Protein AF-A0A4P5YUT5-F1 (afdb_monomer)

Nearest PDB structures (foldseek):
  6zqc-assembly1_JC  TM=6.173E-01  e=6.765E-05  Saccharomyces cerevisiae S288C
  8qcb-assembly1_C  TM=5.556E-01  e=2.956E-05  Saccharomyces cerevisiae
  6pww-assembly1_A  TM=4.680E-01  e=9.718E-05  Homo sapiens
  6km7-assembly2_B  TM=4.742E-01  e=1.470E-04  Homo sapiens
  8qca-assembly1_C  TM=5.149E-01  e=3.034E-04  Saccharomyces cerevisiae

Structure (mmCIF, N/CA/C/O backbone):
data_AF-A0A4P5YUT5-F1
#
_entry.id   AF-A0A4P5YUT5-F1
#
loop_
_atom_site.group_PDB
_atom_site.id
_atom_site.type_symbol
_atom_site.label_atom_id
_atom_site.label_alt_id
_atom_site.label_comp_id
_atom_site.label_asym_id
_atom_site.label_entity_id
_atom_site.label_seq_id
_atom_site.pdbx_PDB_ins_code
_atom_site.Cartn_x
_atom_site.Cartn_y
_atom_site.Cartn_z
_atom_site.occupancy
_atom_site.B_iso_or_equiv
_atom_site.auth_seq_id
_atom_site.auth_comp_id
_atom_site.auth_asym_id
_atom_site.auth_atom_id
_atom_site.pdbx_PDB_model_num
ATOM 1 N N . MET A 1 1 ? -16.689 5.994 30.045 1.00 54.28 1 MET A N 1
ATOM 2 C CA . MET A 1 1 ? -17.875 6.829 29.796 1.00 54.28 1 MET A CA 1
ATOM 3 C C . MET A 1 1 ? -18.071 6.865 28.300 1.00 54.28 1 MET A C 1
ATOM 5 O O . MET A 1 1 ? -17.138 7.229 27.591 1.00 54.28 1 MET A O 1
ATOM 9 N N . GLU A 1 2 ? -19.220 6.398 27.835 1.00 61.50 2 GLU A N 1
ATOM 10 C CA . GLU A 1 2 ? -19.572 6.446 26.420 1.00 61.50 2 GLU A CA 1
ATOM 11 C C . GLU A 1 2 ? -20.205 7.810 26.146 1.00 61.50 2 GLU A C 1
ATOM 13 O O . GLU A 1 2 ? -21.137 8.202 26.843 1.00 61.50 2 GLU A O 1
ATOM 18 N N . ILE A 1 3 ? -19.652 8.565 25.198 1.00 63.84 3 ILE A N 1
ATOM 19 C CA . ILE A 1 3 ? -20.284 9.789 24.703 1.00 63.84 3 ILE A CA 1
ATOM 20 C C . ILE A 1 3 ? -21.061 9.350 23.473 1.00 63.84 3 ILE A C 1
ATOM 22 O O . ILE A 1 3 ? -20.625 9.540 22.333 1.00 63.84 3 ILE A O 1
ATOM 26 N N . THR A 1 4 ? -22.169 8.654 23.716 1.00 58.25 4 THR A N 1
ATOM 27 C CA . THR A 1 4 ? -22.998 8.114 22.645 1.00 58.25 4 THR A CA 1
ATOM 28 C C . THR A 1 4 ? -23.346 9.259 21.696 1.00 58.25 4 THR A C 1
ATOM 30 O O . THR A 1 4 ? -23.764 10.333 22.129 1.00 58.25 4 THR A O 1
ATOM 33 N N . ARG A 1 5 ? -23.135 9.042 20.393 1.00 66.38 5 ARG A N 1
ATOM 34 C CA . ARG A 1 5 ? -23.374 10.030 19.326 1.00 66.38 5 ARG A CA 1
ATOM 35 C C . ARG A 1 5 ? -22.381 11.202 19.258 1.00 66.38 5 ARG A C 1
ATOM 37 O O . ARG A 1 5 ? -22.689 12.176 18.576 1.00 66.38 5 ARG A O 1
ATOM 44 N N . LEU A 1 6 ? -21.188 11.125 19.864 1.00 72.75 6 LEU A N 1
ATOM 45 C CA . LEU A 1 6 ? -20.151 12.162 19.696 1.00 72.75 6 LEU A CA 1
ATOM 46 C C . LEU A 1 6 ? -19.893 12.495 18.217 1.00 72.75 6 LEU A C 1
ATOM 48 O O . LEU A 1 6 ? -19.821 13.666 17.858 1.00 72.75 6 LEU A O 1
ATOM 52 N N . ASP A 1 7 ? -19.815 11.485 17.353 1.00 68.38 7 ASP A N 1
ATOM 53 C CA . ASP A 1 7 ? -19.608 11.709 15.922 1.00 68.38 7 ASP A CA 1
ATOM 54 C C . ASP A 1 7 ? -20.808 12.413 15.268 1.00 68.38 7 ASP A C 1
ATOM 56 O O . ASP A 1 7 ? -20.610 13.321 14.467 1.00 68.38 7 ASP A O 1
ATOM 60 N N . ARG A 1 8 ? -22.052 12.112 15.678 1.00 68.94 8 ARG A N 1
ATOM 61 C CA . ARG A 1 8 ? -23.255 12.847 15.226 1.00 68.94 8 ARG A CA 1
ATOM 62 C C . ARG A 1 8 ? -23.219 14.303 15.688 1.00 68.94 8 ARG A C 1
ATOM 64 O O . ARG A 1 8 ? -23.512 15.192 14.898 1.00 68.94 8 ARG A O 1
ATOM 71 N N . LEU A 1 9 ? -22.811 14.552 16.934 1.00 75.25 9 LEU A N 1
ATOM 72 C CA . LEU A 1 9 ? -22.645 15.910 17.456 1.00 75.25 9 LEU A CA 1
ATOM 73 C C . LEU A 1 9 ? -21.567 16.673 16.673 1.00 75.25 9 LEU A C 1
ATOM 75 O O . LEU A 1 9 ? -21.756 17.842 16.350 1.00 75.25 9 LEU A O 1
ATOM 79 N N . ARG A 1 10 ? -20.453 16.020 16.323 1.00 74.38 10 ARG A N 1
ATOM 80 C CA . ARG A 1 10 ? -19.382 16.614 15.503 1.00 74.38 10 ARG A CA 1
ATOM 81 C C . ARG A 1 10 ? -19.825 16.934 14.076 1.00 74.38 10 ARG A C 1
ATOM 83 O O . ARG A 1 10 ? -19.252 17.826 13.458 1.00 74.38 10 ARG A O 1
ATOM 90 N N . LEU A 1 11 ? -20.830 16.229 13.552 1.00 67.94 11 LEU A N 1
ATOM 91 C CA . LEU A 1 11 ? -21.425 16.548 12.252 1.00 67.94 11 LEU A CA 1
ATOM 92 C C . LEU A 1 11 ? -22.273 17.826 12.301 1.00 67.94 11 LEU A C 1
ATOM 94 O O . LEU A 1 11 ? -22.307 18.557 11.315 1.00 67.94 11 LEU A O 1
ATOM 98 N N . THR A 1 12 ? -22.947 18.109 13.420 1.00 72.56 12 THR A N 1
ATOM 99 C CA . THR A 1 12 ? -23.849 19.270 13.546 1.00 72.56 12 THR A CA 1
ATOM 100 C C . THR A 1 12 ? -23.196 20.497 14.179 1.00 72.56 12 THR A C 1
ATOM 102 O O . THR A 1 12 ? -23.666 21.613 13.963 1.00 72.56 12 THR A O 1
ATOM 105 N N . HIS A 1 13 ? -22.105 20.326 14.929 1.00 79.44 13 HIS A N 1
ATOM 106 C CA . HIS A 1 13 ? -21.431 21.409 15.642 1.00 79.44 13 HIS A CA 1
ATOM 107 C C . HIS A 1 13 ? -19.939 21.458 15.297 1.00 79.44 13 HIS A C 1
ATOM 109 O O . HIS A 1 13 ? -19.195 20.506 15.519 1.00 79.44 13 HIS A O 1
ATOM 115 N N . SER A 1 14 ? -19.481 22.613 14.808 1.00 75.00 14 SER A N 1
ATOM 116 C CA . SER A 1 14 ? -18.072 22.859 14.467 1.00 75.00 14 SER A CA 1
ATOM 117 C C . SER A 1 14 ? -17.154 22.986 15.687 1.00 75.00 14 SER A C 1
ATOM 119 O O . SER A 1 14 ? -15.940 22.846 15.553 1.00 75.00 14 SER A O 1
ATOM 121 N N . GLN A 1 15 ? -17.731 23.265 16.858 1.00 83.44 15 GLN A N 1
ATOM 122 C CA . GLN A 1 15 ? -17.050 23.375 18.143 1.00 83.44 15 GLN A CA 1
ATOM 123 C C . GLN A 1 15 ? -17.890 22.703 19.227 1.00 83.44 15 GLN A C 1
ATOM 125 O O . GLN A 1 15 ? -19.078 23.005 19.373 1.00 83.44 15 GLN A O 1
ATOM 130 N N . LEU A 1 16 ? -17.260 21.807 19.984 1.00 85.62 16 LEU A N 1
ATOM 131 C CA . LEU A 1 16 ? -17.869 21.065 21.080 1.00 85.62 16 LEU A CA 1
ATOM 132 C C . LEU A 1 16 ? -16.900 20.999 22.255 1.00 85.62 16 LEU A C 1
ATOM 134 O O . LEU A 1 16 ? -15.771 20.538 22.114 1.00 85.62 16 LEU A O 1
ATOM 138 N N . THR A 1 17 ? -17.368 21.398 23.430 1.00 87.69 17 THR A N 1
ATOM 139 C CA . THR A 1 17 ? -16.626 21.250 24.687 1.00 87.69 17 THR A CA 1
ATOM 140 C C . THR A 1 17 ? -17.449 20.425 25.663 1.00 87.69 17 THR A C 1
ATOM 142 O O . THR A 1 17 ? -18.673 20.495 25.658 1.00 87.69 17 THR A O 1
ATOM 145 N N . ALA A 1 18 ? -16.807 19.625 26.504 1.00 86.12 18 ALA A N 1
ATOM 146 C CA . ALA A 1 18 ? -17.463 18.940 27.608 1.00 86.12 18 ALA A CA 1
ATOM 147 C C . ALA A 1 18 ? -16.894 19.416 28.936 1.00 86.12 18 ALA A C 1
ATOM 149 O O . ALA A 1 18 ? -15.685 19.438 29.129 1.00 86.12 18 ALA A O 1
ATOM 150 N N . SER A 1 19 ? -17.777 19.744 29.870 1.00 87.38 19 SER A N 1
ATOM 151 C CA . SER A 1 19 ? -17.448 19.924 31.274 1.00 87.38 19 SER A CA 1
ATOM 152 C C . SER A 1 19 ? -17.760 18.641 32.040 1.00 87.38 19 SER A C 1
ATOM 154 O O . SER A 1 19 ? -18.920 18.240 32.076 1.00 87.38 19 SER A O 1
ATOM 156 N N . LEU A 1 20 ? -16.773 18.021 32.683 1.00 86.31 20 LEU A N 1
ATOM 157 C CA . LEU A 1 20 ? -16.953 16.863 33.562 1.00 86.31 20 LEU A CA 1
ATOM 158 C C . LEU A 1 20 ? -16.842 17.315 35.016 1.00 86.31 20 LEU A C 1
ATOM 160 O O . LEU A 1 20 ? -15.805 17.824 35.419 1.00 86.31 20 LEU A O 1
ATOM 164 N N . GLN A 1 21 ? -17.883 17.113 35.805 1.00 89.44 21 GLN A N 1
ATOM 165 C CA . GLN A 1 21 ? -17.932 17.430 37.225 1.00 89.44 21 GLN A CA 1
ATOM 166 C C . GLN A 1 21 ? -17.927 16.120 38.010 1.00 89.44 21 GLN A C 1
ATOM 168 O O . GLN A 1 21 ? -18.890 15.359 37.963 1.00 89.44 21 GLN A O 1
ATOM 173 N N . LEU A 1 22 ? -16.814 15.822 38.676 1.00 88.62 22 LEU A N 1
ATOM 174 C CA . LEU A 1 22 ? -16.676 14.661 39.545 1.00 88.62 22 LEU A CA 1
ATOM 175 C C . LEU A 1 22 ? -17.195 15.034 40.927 1.00 88.62 22 LEU A C 1
ATOM 177 O O . LEU A 1 22 ? -16.602 15.886 41.586 1.00 88.62 22 LEU A O 1
ATOM 181 N N . HIS A 1 23 ? -18.254 14.363 41.360 1.00 88.69 23 HIS A N 1
ATOM 182 C CA . HIS A 1 23 ? -18.835 14.539 42.681 1.00 88.69 23 HIS A CA 1
ATOM 183 C C . HIS A 1 23 ? -18.052 13.716 43.696 1.00 88.69 23 HIS A C 1
ATOM 185 O O . HIS A 1 23 ? -18.006 12.482 43.611 1.00 88.69 23 HIS A O 1
ATOM 191 N N . GLN A 1 24 ? -17.388 14.408 44.619 1.00 86.00 24 GLN A N 1
ATOM 192 C CA . GLN A 1 24 ? -16.590 13.804 45.683 1.00 86.00 24 GLN A CA 1
ATOM 193 C C . GLN A 1 24 ? -17.037 14.360 47.040 1.00 86.00 24 GLN A C 1
ATOM 195 O O . GLN A 1 24 ? -17.408 15.533 47.122 1.00 86.00 24 GLN A O 1
ATOM 200 N N . PRO A 1 25 ? -16.910 13.583 48.131 1.00 82.25 25 PRO A N 1
ATOM 201 C CA . PRO A 1 25 ? -17.225 14.069 49.476 1.00 82.25 25 PRO A CA 1
ATOM 202 C C . PRO A 1 25 ? -16.413 15.304 49.891 1.00 82.25 25 PRO A C 1
ATOM 204 O O . PRO A 1 25 ? -16.863 16.104 50.703 1.00 82.25 25 PRO A O 1
ATOM 207 N N . THR A 1 26 ? -15.208 15.457 49.337 1.00 83.31 26 THR A N 1
ATOM 208 C CA . THR A 1 26 ? -14.279 16.561 49.619 1.00 83.31 26 THR A CA 1
ATOM 209 C C . THR A 1 26 ? -14.507 17.798 48.743 1.00 83.31 26 THR A C 1
ATOM 211 O O . THR A 1 26 ? -13.747 18.756 48.854 1.00 83.31 26 THR A O 1
ATOM 214 N N . GLY A 1 27 ? -15.522 17.783 47.873 1.00 84.62 27 GLY A N 1
ATOM 215 C CA . GLY A 1 27 ? -15.846 18.860 46.937 1.00 84.62 27 GLY A CA 1
ATOM 216 C C . GLY A 1 27 ? -15.806 18.415 45.476 1.00 84.62 27 GLY A C 1
ATOM 217 O O . GLY A 1 27 ? -15.102 17.476 45.106 1.00 84.62 27 GLY A O 1
ATOM 218 N N . ASP A 1 28 ? -16.572 19.103 44.633 1.00 85.06 28 ASP A N 1
ATOM 219 C CA . ASP A 1 28 ? -16.651 18.787 43.211 1.00 85.06 28 ASP A CA 1
ATOM 220 C C . ASP A 1 28 ? -15.375 19.205 42.468 1.00 85.06 28 ASP A C 1
ATOM 222 O O . ASP A 1 28 ? -14.874 20.319 42.629 1.00 85.06 28 ASP A O 1
ATOM 226 N N . LYS A 1 29 ? -14.878 18.333 41.584 1.00 83.12 29 LYS A N 1
ATOM 227 C CA . LYS A 1 29 ? -13.777 18.651 40.662 1.00 83.12 29 LYS A CA 1
ATOM 228 C C . LYS A 1 29 ? -14.322 18.798 39.246 1.00 83.12 29 LYS A C 1
ATOM 230 O O . LYS A 1 29 ? -14.864 17.841 38.701 1.00 83.12 29 LYS A O 1
ATOM 235 N N . GLN A 1 30 ? -14.162 19.975 38.644 1.00 85.19 30 GLN A N 1
ATOM 236 C CA . GLN A 1 30 ? -14.588 20.245 37.269 1.00 85.19 30 GLN A CA 1
ATOM 237 C C . GLN A 1 30 ? -13.425 20.108 36.281 1.00 85.19 30 GLN A C 1
ATOM 239 O O . GLN A 1 30 ? -12.299 20.498 36.582 1.00 85.19 30 GLN A O 1
ATOM 244 N N . LEU A 1 31 ? -13.714 19.589 35.090 1.00 79.44 31 LEU A N 1
ATOM 245 C CA . LEU A 1 31 ? -12.768 19.373 33.998 1.00 79.44 31 LEU A CA 1
ATOM 246 C C . LEU A 1 31 ? -13.357 19.856 32.697 1.00 79.44 31 LEU A C 1
ATOM 248 O O . LEU A 1 31 ? -14.545 19.664 32.472 1.00 79.44 31 LEU A O 1
ATOM 252 N N . LEU A 1 32 ? -12.517 20.378 31.816 1.00 83.38 32 LEU A N 1
ATOM 253 C CA . LEU A 1 32 ? -12.900 20.719 30.456 1.00 83.38 32 LEU A CA 1
ATOM 254 C C . LEU A 1 32 ? -12.214 19.752 29.490 1.00 83.38 32 LEU A C 1
ATOM 256 O O . LEU A 1 32 ? -11.018 19.500 29.603 1.00 83.38 32 LEU A O 1
ATOM 260 N N . VAL A 1 33 ? -12.984 19.200 28.560 1.00 80.94 33 VAL A N 1
ATOM 261 C CA . VAL A 1 33 ? -12.520 18.302 27.504 1.00 80.94 33 VAL A CA 1
ATOM 262 C C . VAL A 1 33 ? -12.916 18.908 26.169 1.00 80.94 33 VAL A C 1
ATOM 264 O O . VAL A 1 33 ? -14.091 19.201 25.942 1.00 80.94 33 VAL A O 1
ATOM 267 N N . ASP A 1 34 ? -11.942 19.083 25.282 1.00 81.88 34 ASP A N 1
ATOM 268 C CA . ASP A 1 34 ? -12.212 19.445 23.898 1.00 81.88 34 ASP A CA 1
ATOM 269 C C . ASP A 1 34 ? -12.726 18.208 23.152 1.00 81.88 34 ASP A C 1
ATOM 271 O O . ASP A 1 34 ? -11.996 17.250 22.894 1.00 81.88 34 ASP A O 1
ATOM 275 N N . LEU A 1 35 ? -14.019 18.214 22.834 1.00 80.88 35 LEU A N 1
ATOM 276 C CA . LEU A 1 35 ? -14.647 17.127 22.098 1.00 80.88 35 LEU A CA 1
ATOM 277 C C . LEU A 1 35 ? -14.396 17.237 20.591 1.00 80.88 35 LEU A C 1
ATOM 279 O O . LEU A 1 35 ? -14.850 16.369 19.848 1.00 80.88 35 LEU A O 1
ATOM 283 N N . THR A 1 36 ? -13.680 18.255 20.113 1.00 75.25 36 THR A N 1
ATOM 284 C CA . THR A 1 36 ? -13.268 18.371 18.708 1.00 75.25 36 THR A CA 1
ATOM 285 C C . THR A 1 36 ? -11.955 17.648 18.404 1.00 75.25 36 THR A C 1
ATOM 287 O O . THR A 1 36 ? -11.665 17.423 17.229 1.00 75.25 36 THR A O 1
ATOM 290 N N . ASP A 1 37 ? -11.204 17.205 19.425 1.00 77.25 37 ASP A N 1
ATOM 291 C CA . ASP A 1 37 ? -9.931 16.503 19.217 1.00 77.25 37 ASP A CA 1
ATOM 292 C C . ASP A 1 37 ? -10.161 15.162 18.480 1.00 77.25 37 ASP A C 1
ATOM 294 O O . ASP A 1 37 ? -10.880 14.285 18.985 1.00 77.25 37 ASP A O 1
ATOM 298 N N . PRO A 1 38 ? -9.558 14.956 17.292 1.00 71.06 38 PRO A N 1
ATOM 299 C CA . PRO A 1 38 ? -9.735 13.736 16.507 1.00 71.06 38 PRO A CA 1
ATOM 300 C C . PRO A 1 38 ? -9.241 12.461 17.211 1.00 71.06 38 PRO A C 1
ATOM 302 O O . PRO A 1 38 ? -9.639 11.372 16.806 1.00 71.06 38 PRO A O 1
ATOM 305 N N . ALA A 1 39 ? -8.417 12.564 18.261 1.00 73.00 39 ALA A N 1
ATOM 306 C CA . ALA A 1 39 ? -7.979 11.428 19.075 1.00 73.00 39 ALA A CA 1
ATOM 307 C C . ALA A 1 39 ? -9.085 10.867 19.993 1.00 73.00 39 ALA A C 1
ATOM 309 O O . ALA A 1 39 ? -8.958 9.759 20.524 1.00 73.00 39 ALA A O 1
ATOM 310 N N . LEU A 1 40 ? -10.176 11.612 20.202 1.00 74.69 40 LEU A N 1
ATOM 311 C CA . LEU A 1 40 ? -11.311 11.165 21.004 1.00 74.69 40 LEU A CA 1
ATOM 312 C C . LEU A 1 40 ? -12.286 10.347 20.133 1.00 74.69 40 LEU A C 1
ATOM 314 O O . LEU A 1 40 ? -13.088 10.902 19.382 1.00 74.69 40 LEU A O 1
ATOM 318 N N . HIS A 1 41 ? -12.223 9.018 20.250 1.00 67.06 41 HIS A N 1
ATOM 319 C CA . HIS A 1 41 ? -13.067 8.065 19.515 1.00 67.06 41 HIS A CA 1
ATOM 320 C C . HIS A 1 41 ? -14.254 7.580 20.365 1.00 67.06 41 HIS A C 1
ATOM 322 O O . HIS A 1 41 ? -14.192 6.506 20.964 1.00 67.06 41 HIS A O 1
ATOM 328 N N . GLY A 1 42 ? -15.313 8.392 20.469 1.00 67.12 42 GLY A N 1
ATOM 329 C CA . GLY A 1 42 ? -16.623 8.021 21.043 1.00 67.12 42 GLY A CA 1
ATOM 330 C C . GLY A 1 42 ? -16.687 7.722 22.553 1.00 67.12 42 GLY A C 1
ATOM 331 O O . GLY A 1 42 ? -17.758 7.810 23.150 1.00 67.12 42 GLY A O 1
ATOM 332 N N . ALA A 1 43 ? -15.567 7.418 23.213 1.00 77.69 43 ALA A N 1
ATOM 333 C CA . ALA A 1 43 ? -15.525 7.113 24.639 1.00 77.69 43 ALA A CA 1
ATOM 334 C C . ALA A 1 43 ? -14.273 7.667 25.333 1.00 77.69 43 ALA A C 1
ATOM 336 O O . ALA A 1 43 ? -13.147 7.537 24.849 1.00 77.69 43 ALA A O 1
ATOM 337 N N . LEU A 1 44 ? -14.488 8.221 26.528 1.00 80.50 44 LEU A N 1
ATOM 338 C CA . LEU A 1 44 ? -13.455 8.728 27.429 1.00 80.50 44 LEU A CA 1
ATOM 339 C C . LEU A 1 44 ? -13.327 7.806 28.647 1.00 80.50 44 LEU A C 1
ATOM 341 O O . LEU A 1 44 ? -14.328 7.428 29.275 1.00 80.50 44 LEU A O 1
ATOM 345 N N . VAL A 1 45 ? -12.092 7.454 29.008 1.00 84.69 45 VAL A N 1
ATOM 346 C CA . VAL A 1 45 ? -11.800 6.708 30.236 1.00 84.69 45 VAL A CA 1
ATOM 347 C C . VAL A 1 45 ? -11.345 7.684 31.314 1.00 84.69 45 VAL A C 1
ATOM 349 O O . VAL A 1 45 ? -10.404 8.439 31.108 1.00 84.69 45 VAL A O 1
ATOM 352 N N . ILE A 1 46 ? -12.004 7.649 32.470 1.00 82.88 46 ILE A N 1
ATOM 353 C CA . ILE A 1 46 ? -11.630 8.420 33.658 1.00 82.88 46 ILE A CA 1
ATOM 354 C C . ILE A 1 46 ? -10.996 7.435 34.637 1.00 82.88 46 ILE A C 1
ATOM 356 O O . ILE A 1 46 ? -11.656 6.506 35.105 1.00 82.88 46 ILE A O 1
ATOM 360 N N . ASP A 1 47 ? -9.708 7.611 34.904 1.00 82.44 47 ASP A N 1
ATOM 361 C CA . ASP A 1 47 ? -8.954 6.806 35.856 1.00 82.44 47 ASP A CA 1
ATOM 362 C C . ASP A 1 47 ? -9.165 7.361 37.269 1.00 82.44 47 ASP A C 1
ATOM 364 O O . ASP A 1 47 ? -8.607 8.392 37.643 1.00 82.44 47 ASP A O 1
ATOM 368 N N . LEU A 1 48 ? -10.019 6.678 38.036 1.00 80.31 48 LEU A N 1
ATOM 369 C CA . LEU A 1 48 ? -10.380 7.028 39.412 1.00 80.31 48 LEU A CA 1
ATOM 370 C C . LEU A 1 48 ? -9.511 6.316 40.460 1.00 80.31 48 LEU A C 1
ATOM 372 O O . LEU A 1 48 ? -9.807 6.418 41.646 1.00 80.31 48 LEU A O 1
ATOM 376 N N . THR A 1 49 ? -8.463 5.581 40.067 1.00 75.50 49 THR A N 1
ATOM 377 C CA . THR A 1 49 ? -7.684 4.733 40.997 1.00 75.50 49 THR A CA 1
ATOM 378 C C . THR A 1 49 ? -7.059 5.497 42.166 1.00 75.50 49 THR A C 1
ATOM 380 O O . THR A 1 49 ? -6.848 4.921 43.229 1.00 75.50 49 THR A O 1
ATOM 383 N N . SER A 1 50 ? -6.802 6.794 42.002 1.00 73.19 50 SER A N 1
ATOM 384 C CA . SER A 1 50 ? -6.258 7.677 43.038 1.00 73.19 50 SER A CA 1
ATOM 385 C C . SER A 1 50 ? -7.314 8.490 43.797 1.00 73.19 50 SER A C 1
ATOM 387 O O . SER A 1 50 ? -6.953 9.363 44.585 1.00 73.19 50 SER A O 1
ATOM 389 N N . VAL A 1 51 ? -8.600 8.309 43.494 1.00 75.12 51 VAL A N 1
ATOM 390 C CA . VAL A 1 51 ? -9.702 9.061 44.104 1.00 75.12 51 VAL A CA 1
ATOM 391 C C . VAL A 1 51 ? -10.341 8.180 45.167 1.00 75.12 51 VAL A C 1
ATOM 393 O O . VAL A 1 51 ? -10.882 7.126 44.851 1.00 75.12 51 VAL A O 1
ATOM 396 N N . ALA A 1 52 ? -10.294 8.622 46.427 1.00 73.06 52 ALA A N 1
ATOM 397 C CA . ALA A 1 52 ? -10.777 7.839 47.566 1.00 73.06 52 ALA A CA 1
ATOM 398 C C . ALA A 1 52 ? -12.259 7.445 47.433 1.00 73.06 52 ALA A C 1
ATOM 400 O O . ALA A 1 52 ? -12.644 6.341 47.812 1.00 73.06 52 ALA A O 1
ATOM 401 N N . ARG A 1 53 ? -13.087 8.343 46.881 1.00 81.56 53 ARG A N 1
ATOM 402 C CA . ARG A 1 53 ? -14.503 8.103 46.598 1.00 81.56 53 ARG A CA 1
ATOM 403 C C . ARG A 1 53 ? -15.021 9.077 45.541 1.00 81.56 53 ARG A C 1
ATOM 405 O O . ARG A 1 53 ? -14.712 10.264 45.586 1.00 81.56 53 ARG A O 1
ATOM 412 N N . CYS A 1 54 ? -15.815 8.570 44.604 1.00 82.25 54 CYS A N 1
ATOM 413 C CA . CYS A 1 54 ? -16.546 9.363 43.622 1.00 82.25 54 CYS A CA 1
ATOM 414 C C . CYS A 1 54 ? -17.995 8.873 43.630 1.00 82.25 54 CYS A C 1
ATOM 416 O O . CYS A 1 54 ? -18.237 7.691 43.393 1.00 82.25 54 CYS A O 1
ATOM 418 N N . ASP A 1 55 ? -18.937 9.757 43.951 1.00 84.12 55 ASP A N 1
ATOM 419 C CA . ASP A 1 55 ? -20.360 9.411 44.064 1.00 84.12 55 ASP A CA 1
ATOM 420 C C . ASP A 1 55 ? -21.085 9.541 42.710 1.00 84.12 55 ASP A C 1
ATOM 422 O O . ASP A 1 55 ? -22.119 8.918 42.477 1.00 84.12 55 ASP A O 1
ATOM 426 N N . GLY A 1 56 ? -20.513 10.303 41.774 1.00 85.62 56 GLY A N 1
ATOM 427 C CA . GLY A 1 56 ? -21.079 10.546 40.452 1.00 85.62 56 GLY A CA 1
ATOM 428 C C . GLY A 1 56 ? -20.148 11.370 39.569 1.00 85.62 56 GLY A C 1
ATOM 429 O O . GLY A 1 56 ? -19.273 12.078 40.062 1.00 85.62 56 GLY A O 1
ATOM 430 N N . ILE A 1 57 ? -20.351 11.303 38.257 1.00 85.62 57 ILE A N 1
ATOM 431 C CA . ILE A 1 57 ? -19.699 12.179 37.282 1.00 85.62 57 ILE A CA 1
ATOM 432 C C . ILE A 1 57 ? -20.784 12.803 36.411 1.00 85.62 57 ILE A C 1
ATOM 434 O O . ILE A 1 57 ? -21.496 12.086 35.713 1.00 85.62 57 ILE A O 1
ATOM 438 N N . THR A 1 58 ? -20.903 14.126 36.429 1.00 89.00 58 THR A N 1
ATOM 439 C CA . THR A 1 58 ? -21.813 14.864 35.548 1.00 89.00 58 THR A CA 1
ATOM 440 C C . THR A 1 58 ? -21.056 15.418 34.351 1.00 89.00 58 THR A C 1
ATOM 442 O O . THR A 1 58 ? -20.117 16.188 34.504 1.00 89.00 58 THR A O 1
ATOM 445 N N . ILE A 1 59 ? -21.477 15.060 33.146 1.00 86.50 59 ILE A N 1
ATOM 446 C CA . ILE A 1 59 ? -20.945 15.571 31.882 1.00 86.50 59 ILE A CA 1
ATOM 447 C C . ILE A 1 59 ? -21.920 16.607 31.357 1.00 86.50 59 ILE A C 1
ATOM 449 O O . ILE A 1 59 ? -23.117 16.347 31.285 1.00 86.50 59 ILE A O 1
ATOM 453 N N . THR A 1 60 ? -21.414 17.766 30.963 1.00 89.50 60 THR A N 1
ATOM 454 C CA . THR A 1 60 ? -22.179 18.812 30.285 1.00 89.50 60 THR A CA 1
ATOM 455 C C . THR A 1 60 ? -21.475 19.150 28.983 1.00 89.50 60 THR A C 1
ATOM 457 O O . THR A 1 60 ? -20.412 19.762 29.006 1.00 89.50 60 THR A O 1
ATOM 460 N N . VAL A 1 61 ? -22.048 18.745 27.856 1.00 88.31 61 VAL A N 1
ATOM 461 C CA . VAL A 1 61 ? -21.558 19.077 26.518 1.00 88.31 61 VAL A CA 1
ATOM 462 C C . VAL A 1 61 ? -22.149 20.410 26.085 1.00 88.31 61 VAL A C 1
ATOM 464 O O . VAL A 1 61 ? -23.363 20.601 26.163 1.00 88.31 61 VAL A O 1
ATOM 467 N N . LYS A 1 62 ? -21.297 21.319 25.618 1.00 91.25 62 LYS A N 1
ATOM 468 C CA . LYS A 1 62 ? -21.661 22.640 25.120 1.00 91.25 62 LYS A CA 1
ATOM 469 C C . LYS A 1 62 ? -21.188 22.856 23.686 1.00 91.25 62 LYS A C 1
ATOM 471 O O . LYS A 1 62 ? -20.119 22.375 23.307 1.00 91.25 62 LYS A O 1
ATOM 476 N N . SER A 1 63 ? -21.967 23.605 22.914 1.00 89.50 63 SER A N 1
ATOM 477 C CA . SER A 1 63 ? -21.582 24.094 21.587 1.00 89.50 63 SER A CA 1
ATOM 478 C C . SER A 1 63 ? -20.537 25.219 21.686 1.00 89.50 63 SER A C 1
ATOM 480 O O . SER A 1 63 ? -20.261 25.736 22.772 1.00 89.50 63 SER A O 1
ATOM 482 N N . GLY A 1 64 ? -20.008 25.667 20.542 1.00 85.31 64 GLY A N 1
ATOM 483 C CA . GLY A 1 64 ? -19.176 26.877 20.462 1.00 85.31 64 GLY A CA 1
ATOM 484 C C . GLY A 1 64 ? -19.874 28.169 20.916 1.00 85.31 64 GLY A C 1
ATOM 485 O O . GLY A 1 64 ? -19.196 29.104 21.328 1.00 85.31 64 GLY A O 1
ATOM 486 N N . SER A 1 65 ? -21.214 28.226 20.906 1.00 90.06 65 SER A N 1
ATOM 487 C CA . SER A 1 65 ? -21.979 29.359 21.459 1.00 90.06 65 SER A CA 1
ATOM 488 C C . SER A 1 65 ? -22.194 29.262 22.976 1.00 90.06 65 SER A C 1
ATOM 490 O O . SER A 1 65 ? -22.737 30.184 23.578 1.00 90.06 65 SER A O 1
ATOM 492 N N . GLY A 1 66 ? -21.779 28.156 23.606 1.00 91.12 66 GLY A N 1
ATOM 493 C CA . GLY A 1 66 ? -21.973 27.887 25.033 1.00 91.12 66 GLY A CA 1
ATOM 494 C C . GLY A 1 66 ? -23.307 27.218 25.386 1.00 91.12 66 GLY A C 1
ATOM 495 O O . GLY A 1 66 ? -23.519 26.891 26.557 1.00 91.12 66 GLY A O 1
ATOM 496 N N . GLU A 1 67 ? -24.178 26.976 24.402 1.00 92.31 67 GLU A N 1
ATOM 497 C CA . GLU A 1 67 ? -25.440 26.243 24.561 1.00 92.31 67 GLU A CA 1
ATOM 498 C C . GLU A 1 67 ? -25.182 24.813 25.047 1.00 92.31 67 GLU A C 1
ATOM 500 O O . GLU A 1 67 ? -24.323 24.126 24.499 1.00 92.31 67 GLU A O 1
ATOM 505 N N . ILE A 1 68 ? -25.920 24.352 26.062 1.00 91.94 68 ILE A N 1
ATOM 506 C CA . ILE A 1 68 ? -25.823 22.973 26.558 1.00 91.94 68 ILE A CA 1
ATOM 507 C C . ILE A 1 68 ? -26.561 22.050 25.590 1.00 91.94 68 ILE A C 1
ATOM 509 O O . ILE A 1 68 ? -27.786 22.051 25.546 1.00 91.94 68 ILE A O 1
ATOM 513 N N . ILE A 1 69 ? -25.809 21.228 24.862 1.00 89.50 69 ILE A N 1
ATOM 514 C CA . ILE A 1 69 ? -26.358 20.272 23.893 1.00 89.50 69 ILE A CA 1
ATOM 515 C C . ILE A 1 69 ? -26.726 18.950 24.574 1.00 89.50 69 ILE A C 1
ATOM 517 O O . ILE A 1 69 ? -27.689 18.290 24.196 1.00 89.50 69 ILE A O 1
ATOM 521 N N . ALA A 1 70 ? -25.957 18.542 25.585 1.00 85.88 70 ALA A N 1
ATOM 522 C CA . ALA A 1 70 ? -26.227 17.324 26.336 1.00 85.88 70 ALA A CA 1
ATOM 523 C C . ALA A 1 70 ? -25.764 17.466 27.784 1.00 85.88 70 ALA A C 1
ATOM 525 O O . ALA A 1 70 ? -24.720 18.060 28.061 1.00 85.88 70 ALA A O 1
ATOM 526 N N . LYS A 1 71 ? -26.515 16.880 28.716 1.00 89.19 71 LYS A N 1
ATOM 527 C CA . LYS A 1 71 ? -26.107 16.756 30.114 1.00 89.19 71 LYS A CA 1
ATOM 528 C C . LYS A 1 71 ? -26.462 15.370 30.628 1.00 89.19 71 LYS A C 1
ATOM 530 O O . LYS A 1 71 ? -27.604 14.946 30.501 1.00 89.19 71 LYS A O 1
ATOM 535 N N . GLN A 1 72 ? -25.492 14.676 31.212 1.00 86.12 72 GLN A N 1
ATOM 536 C CA . GLN A 1 72 ? -25.682 13.323 31.725 1.00 86.12 72 GLN A CA 1
ATOM 537 C C . GLN A 1 72 ? -24.906 13.137 33.022 1.00 86.12 72 GLN A C 1
ATOM 539 O O . GLN A 1 72 ? -23.721 13.450 33.083 1.00 86.12 72 GLN A O 1
ATOM 544 N N . THR A 1 73 ? -25.553 12.582 34.041 1.00 85.69 73 THR A N 1
ATOM 545 C CA . THR A 1 73 ? -24.880 12.133 35.261 1.00 85.69 73 THR A CA 1
ATOM 546 C C . THR A 1 73 ? -24.716 10.623 35.202 1.00 85.69 73 THR A C 1
ATOM 548 O O . THR A 1 73 ? -25.668 9.895 34.931 1.00 85.69 73 THR A O 1
ATOM 551 N N . ILE A 1 74 ? -23.493 10.156 35.423 1.00 81.19 74 ILE A N 1
ATOM 552 C CA . ILE A 1 74 ? -23.125 8.746 35.368 1.00 81.19 74 ILE A CA 1
ATOM 553 C C . ILE A 1 74 ? -22.550 8.358 36.722 1.00 81.19 74 ILE A C 1
ATOM 555 O O . ILE A 1 74 ? -21.619 8.990 37.224 1.00 81.19 74 ILE A O 1
ATOM 559 N N . THR A 1 75 ? -23.080 7.296 37.310 1.00 76.56 75 THR A N 1
ATOM 560 C CA . THR A 1 75 ? -22.479 6.683 38.494 1.00 76.56 75 THR A CA 1
ATOM 561 C C . THR A 1 75 ? -21.227 5.913 38.072 1.00 76.56 75 THR A C 1
ATOM 563 O O . THR A 1 75 ? -21.272 5.193 37.067 1.00 76.56 75 THR A O 1
ATOM 566 N N . PRO A 1 76 ? -20.099 6.024 38.798 1.00 72.06 76 PRO A N 1
ATOM 567 C CA . PRO A 1 76 ? -18.943 5.177 38.546 1.00 72.06 76 PRO A CA 1
ATOM 568 C C . PRO A 1 76 ? -19.367 3.712 38.512 1.00 72.06 76 PRO A C 1
ATOM 570 O O . PRO A 1 76 ? -20.073 3.238 39.400 1.00 72.06 76 PRO A O 1
ATOM 573 N N . ILE A 1 77 ? -18.957 2.994 37.468 1.00 65.81 77 ILE A N 1
ATOM 574 C CA . ILE A 1 77 ? -19.270 1.571 37.363 1.00 65.81 77 ILE A CA 1
ATOM 575 C C . ILE A 1 77 ? -18.589 0.882 38.555 1.00 65.81 77 ILE A C 1
ATOM 577 O O . ILE A 1 77 ? -17.362 1.007 38.670 1.00 65.81 77 ILE A O 1
ATOM 581 N N . PRO A 1 78 ? -19.327 0.168 39.429 1.00 59.34 78 PRO A N 1
ATOM 582 C CA . PRO A 1 78 ? -18.722 -0.548 40.544 1.00 59.34 78 PRO A CA 1
ATOM 583 C C . PRO A 1 78 ? -17.620 -1.485 40.036 1.00 59.34 78 PRO A C 1
ATOM 585 O O . PRO A 1 78 ? -17.671 -1.972 38.898 1.00 59.34 78 PRO A O 1
ATOM 588 N N . GLN A 1 79 ? -16.592 -1.724 40.859 1.00 58.28 79 GLN A N 1
ATOM 589 C CA . GLN A 1 79 ? -15.570 -2.721 40.533 1.00 58.28 79 GLN A CA 1
ATOM 590 C C . GLN A 1 79 ? -16.274 -4.021 40.125 1.00 58.28 79 GLN A C 1
ATOM 592 O O . GLN A 1 79 ? -17.077 -4.541 40.889 1.00 58.28 79 GLN A O 1
ATOM 597 N N . ILE A 1 80 ? -16.009 -4.512 38.907 1.00 51.16 80 ILE A N 1
ATOM 598 C CA . ILE A 1 80 ? -16.686 -5.690 38.340 1.00 51.16 80 ILE A CA 1
ATOM 599 C C . ILE A 1 80 ? -16.530 -6.863 39.325 1.00 51.16 80 ILE A C 1
ATOM 601 O O . ILE A 1 80 ? -15.402 -7.326 39.500 1.00 51.16 80 ILE A O 1
ATOM 605 N N . PRO A 1 81 ? -17.586 -7.385 39.964 1.00 44.84 81 PRO A N 1
ATOM 606 C CA . PRO A 1 81 ? -17.455 -8.579 40.790 1.00 44.84 81 PRO A CA 1
ATOM 607 C C . PRO A 1 81 ? -16.941 -9.735 39.919 1.00 44.84 81 PRO A C 1
ATOM 609 O O . PRO A 1 81 ? -17.391 -9.907 38.786 1.00 44.84 81 PRO A O 1
ATOM 612 N N . LEU A 1 82 ? -15.942 -10.481 40.394 1.00 41.47 82 LEU A N 1
ATOM 613 C CA . LEU A 1 82 ? -15.412 -11.642 39.676 1.00 41.47 82 LEU A CA 1
ATOM 614 C C . LEU A 1 82 ? -16.515 -12.706 39.556 1.00 41.47 82 LEU A C 1
ATOM 616 O O . LEU A 1 82 ? -16.881 -13.324 40.549 1.00 41.47 82 LEU A O 1
ATOM 620 N N . ALA A 1 83 ? -16.998 -12.976 38.343 1.00 46.25 83 ALA A N 1
ATOM 621 C CA . ALA A 1 83 ? -17.338 -14.358 38.016 1.00 46.25 83 ALA A CA 1
ATOM 622 C C . ALA A 1 83 ? -16.017 -15.145 38.007 1.00 46.25 83 ALA A C 1
ATOM 624 O O . ALA A 1 83 ? -15.000 -14.567 37.614 1.00 46.25 83 ALA A O 1
ATOM 625 N N . ALA A 1 84 ? -16.012 -16.403 38.462 1.00 47.47 84 ALA A N 1
ATOM 626 C CA . ALA A 1 84 ? -14.817 -17.252 38.473 1.00 47.47 84 ALA A CA 1
ATOM 627 C C . ALA A 1 84 ? -14.098 -17.148 37.115 1.00 47.47 84 ALA A C 1
ATOM 629 O O . ALA A 1 84 ? -14.626 -17.555 36.082 1.00 47.47 84 ALA A O 1
ATOM 630 N N . SER A 1 85 ? -12.955 -16.465 37.109 1.00 51.09 85 SER A N 1
ATOM 631 C CA . SER A 1 85 ? -12.211 -16.114 35.906 1.00 51.09 85 SER A CA 1
ATOM 632 C C . SER A 1 85 ? -11.576 -17.354 35.285 1.00 51.09 85 SER A C 1
ATOM 634 O O . SER A 1 85 ? -11.417 -18.381 35.944 1.00 51.09 85 SER A O 1
ATOM 636 N N . ILE A 1 86 ? -11.063 -17.205 34.061 1.00 52.16 86 ILE A N 1
ATOM 637 C CA . ILE A 1 86 ? -10.096 -18.109 33.401 1.00 52.16 86 ILE A CA 1
ATOM 638 C C . ILE A 1 86 ? -8.793 -18.294 34.235 1.00 52.16 86 ILE A C 1
ATOM 640 O O . ILE A 1 86 ? -7.754 -18.716 33.755 1.00 52.16 86 ILE A O 1
ATOM 644 N N . THR A 1 87 ? -8.771 -17.941 35.514 1.00 53.56 87 THR A N 1
ATOM 645 C CA . THR A 1 87 ? -7.605 -18.094 36.387 1.00 53.56 87 THR A CA 1
ATOM 646 C C . THR A 1 87 ? -7.805 -19.185 37.431 1.00 53.56 87 THR A C 1
ATOM 648 O O . THR A 1 87 ? -6.850 -19.556 38.106 1.00 53.56 87 THR A O 1
ATOM 651 N N . SER A 1 88 ? -9.024 -19.709 37.566 1.00 54.81 88 SER A N 1
ATOM 652 C CA . SER A 1 88 ? -9.327 -20.849 38.425 1.00 54.81 88 SER A CA 1
ATOM 653 C C . SER A 1 88 ? -9.408 -22.099 37.543 1.00 54.81 88 SER A C 1
ATOM 655 O O . SER A 1 88 ? -10.233 -22.120 36.625 1.00 54.81 88 SER A O 1
ATOM 657 N N . PRO A 1 89 ? -8.560 -23.126 37.737 1.00 55.91 89 PRO A N 1
ATOM 658 C CA . PRO A 1 89 ? -8.776 -24.404 37.070 1.00 55.91 89 PRO A CA 1
ATOM 659 C C . PRO A 1 89 ? -10.163 -24.950 37.461 1.00 55.91 89 PRO A C 1
ATOM 661 O O . PRO A 1 89 ? -10.604 -24.717 38.594 1.00 55.91 89 PRO A O 1
ATOM 664 N N . PRO A 1 90 ? -10.873 -25.650 36.555 1.00 59.44 90 PRO A N 1
ATOM 665 C CA . PRO A 1 90 ? -12.118 -26.312 36.915 1.00 59.44 90 PRO A CA 1
ATOM 666 C C . PRO A 1 90 ? -11.885 -27.240 38.120 1.00 59.44 90 PRO A C 1
ATOM 668 O O . PRO A 1 90 ? -10.817 -27.860 38.197 1.00 59.44 90 PRO A O 1
ATOM 671 N N . PRO A 1 91 ? -12.851 -27.373 39.048 1.00 59.66 91 PRO A N 1
ATOM 672 C CA . PRO A 1 91 ? -12.740 -28.326 40.148 1.00 59.66 91 PRO A CA 1
ATOM 673 C C . PRO A 1 91 ? -12.418 -29.728 39.605 1.00 59.66 91 PRO A C 1
ATOM 675 O O . PRO A 1 91 ? -13.194 -30.277 38.828 1.00 59.66 91 PRO A O 1
ATOM 678 N N . GLY A 1 92 ? -11.260 -30.286 39.978 1.00 66.06 92 GLY A N 1
ATOM 679 C CA . GLY A 1 92 ? -10.816 -31.625 39.561 1.00 66.06 92 GLY A CA 1
ATOM 680 C C . GLY A 1 92 ? -9.855 -31.696 38.364 1.00 66.06 92 GLY A C 1
ATOM 681 O O . GLY A 1 92 ? -9.392 -32.790 38.049 1.00 66.06 92 GLY A O 1
ATOM 682 N N . ALA A 1 93 ? -9.502 -30.581 37.711 1.00 59.16 93 ALA A N 1
ATOM 683 C CA . ALA A 1 93 ? -8.460 -30.597 36.680 1.00 59.16 93 ALA A CA 1
ATOM 684 C C . ALA A 1 93 ? -7.058 -30.772 37.311 1.00 59.16 93 ALA A C 1
ATOM 686 O O . ALA A 1 93 ? -6.768 -30.121 38.321 1.00 59.16 93 ALA A O 1
ATOM 687 N N . PRO A 1 94 ? -6.166 -31.609 36.740 1.00 59.03 94 PRO A N 1
ATOM 688 C CA . PRO A 1 94 ? -4.788 -31.716 37.211 1.00 59.03 94 PRO A CA 1
ATOM 689 C C . PRO A 1 94 ? -4.112 -30.342 37.143 1.00 59.03 94 PRO A C 1
ATOM 691 O O . PRO A 1 94 ? -4.212 -29.636 36.138 1.00 59.03 94 PRO A O 1
ATOM 694 N N . ALA A 1 95 ? -3.452 -29.947 38.232 1.00 55.91 95 ALA A N 1
ATOM 695 C CA . ALA A 1 95 ? -2.828 -28.637 38.361 1.00 55.91 95 ALA A CA 1
ATOM 696 C C . ALA A 1 95 ? -1.590 -28.533 37.457 1.00 55.91 95 ALA A C 1
ATOM 698 O O . ALA A 1 95 ? -0.462 -28.759 37.891 1.00 55.91 95 ALA A O 1
ATOM 699 N N . SER A 1 96 ? -1.781 -28.180 36.187 1.00 60.00 96 SER A N 1
ATOM 700 C CA . SER A 1 96 ? -0.688 -27.626 35.393 1.00 60.00 96 SER A CA 1
ATOM 701 C C . SER A 1 96 ? -0.291 -26.275 35.998 1.00 60.00 96 SER A C 1
ATOM 703 O O . SER A 1 96 ? -1.174 -25.491 36.366 1.00 60.00 96 SER A O 1
ATOM 705 N N . PRO A 1 97 ? 1.012 -25.978 36.136 1.00 67.06 97 PRO A N 1
ATOM 706 C CA . PRO A 1 97 ? 1.447 -24.700 36.672 1.00 67.06 97 PRO A CA 1
ATOM 707 C C . PRO A 1 97 ? 0.878 -23.549 35.823 1.00 67.06 97 PRO A C 1
ATOM 709 O O . PRO A 1 97 ? 0.856 -23.653 34.593 1.00 67.06 97 PRO A O 1
ATOM 712 N N . PRO A 1 98 ? 0.412 -22.455 36.454 1.00 68.62 98 PRO A N 1
ATOM 713 C CA . PRO A 1 98 ? -0.144 -21.314 35.739 1.00 68.62 98 PRO A CA 1
ATOM 714 C C . PRO A 1 98 ? 0.873 -20.752 34.744 1.00 68.62 98 PRO A C 1
ATOM 716 O O . PRO A 1 98 ? 1.999 -20.412 35.117 1.00 68.62 98 PRO A O 1
ATOM 719 N N . GLN A 1 99 ? 0.467 -20.635 33.480 1.00 82.62 99 GLN A N 1
ATOM 720 C CA . GLN A 1 99 ? 1.282 -20.006 32.447 1.00 82.62 99 GLN A CA 1
ATOM 721 C C . GLN A 1 99 ? 1.100 -18.489 32.502 1.00 82.62 99 GLN A C 1
ATOM 723 O O . GLN A 1 99 ? -0.021 -17.982 32.522 1.00 82.62 99 GLN A O 1
ATOM 728 N N . PHE A 1 100 ? 2.208 -17.754 32.519 1.00 86.25 100 PHE A N 1
ATOM 729 C CA . PHE A 1 100 ? 2.205 -16.294 32.499 1.00 86.25 100 PHE A CA 1
ATOM 730 C C . PHE A 1 100 ? 2.671 -15.783 31.142 1.00 86.25 100 PHE A C 1
ATOM 732 O O . PHE A 1 100 ? 3.536 -16.387 30.508 1.00 86.25 100 PHE A O 1
ATOM 739 N N . ALA A 1 101 ? 2.124 -14.645 30.720 1.00 88.56 101 ALA A N 1
ATOM 740 C CA . ALA A 1 101 ? 2.608 -13.940 29.553 1.00 88.56 101 ALA A CA 1
ATOM 741 C C . ALA A 1 101 ? 4.039 -13.478 29.816 1.00 88.56 101 ALA A C 1
ATOM 743 O O . ALA A 1 101 ? 4.360 -12.962 30.892 1.00 88.56 101 ALA A O 1
ATOM 744 N N . TYR A 1 102 ? 4.884 -13.620 28.806 1.00 89.31 102 TYR A N 1
ATOM 745 C CA . TYR A 1 102 ? 6.183 -12.986 28.812 1.00 89.31 102 TYR A CA 1
ATOM 746 C C . TYR A 1 102 ? 6.000 -11.470 28.713 1.00 89.31 102 TYR A C 1
ATOM 748 O O . TYR A 1 102 ? 5.290 -10.991 27.823 1.00 89.31 102 TYR A O 1
ATOM 756 N N . ILE A 1 103 ? 6.660 -10.719 29.597 1.00 91.88 103 ILE A N 1
ATOM 757 C CA . ILE A 1 103 ? 6.652 -9.256 29.565 1.00 91.88 103 ILE A CA 1
ATOM 758 C C . ILE A 1 103 ? 7.952 -8.756 28.954 1.00 91.88 103 ILE A C 1
ATOM 760 O O . ILE A 1 103 ? 9.027 -8.987 29.499 1.00 91.88 103 ILE A O 1
ATOM 764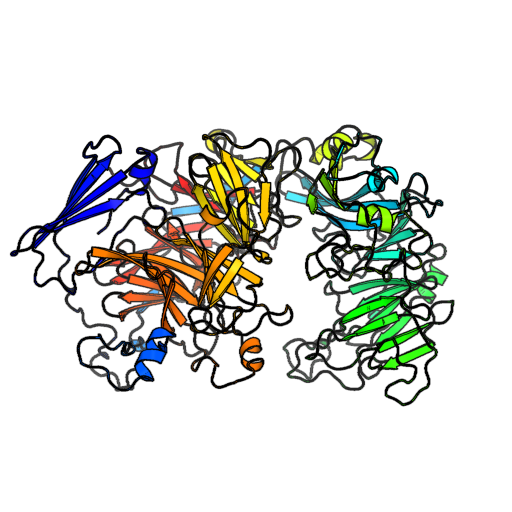 N N . GLU A 1 104 ? 7.837 -8.031 27.846 1.00 91.25 104 GLU A N 1
ATOM 765 C CA . GLU A 1 104 ? 8.942 -7.273 27.269 1.00 91.25 104 GLU A CA 1
ATOM 766 C C . GLU A 1 104 ? 8.954 -5.874 27.915 1.00 91.25 104 GLU A C 1
ATOM 768 O O . GLU A 1 104 ? 8.019 -5.098 27.694 1.00 91.25 104 GLU A O 1
ATOM 773 N N . PRO A 1 105 ? 9.961 -5.530 28.736 1.00 89.31 105 PRO A N 1
ATOM 774 C CA . PRO A 1 105 ? 9.998 -4.236 29.407 1.00 89.31 105 PRO A CA 1
ATOM 775 C C . PRO A 1 105 ? 10.431 -3.129 28.437 1.00 89.31 105 PRO A C 1
ATOM 777 O O . PRO A 1 105 ? 11.424 -3.282 27.714 1.00 89.31 105 PRO A O 1
ATOM 780 N N . GLY A 1 106 ? 9.709 -2.005 28.452 1.00 88.31 106 GLY A N 1
ATOM 781 C CA . GLY A 1 106 ? 10.093 -0.782 27.745 1.00 88.31 106 GLY A CA 1
ATOM 782 C C . GLY A 1 106 ? 11.291 -0.081 28.391 1.00 88.31 106 GLY A C 1
ATOM 783 O O . GLY A 1 106 ? 11.763 -0.467 29.467 1.00 88.31 106 GLY A O 1
ATOM 784 N N . SER A 1 107 ? 11.786 0.966 27.734 1.00 85.25 107 SER A N 1
ATOM 785 C CA . SER A 1 107 ? 13.013 1.670 28.124 1.00 85.25 107 SER A CA 1
ATOM 786 C C . SER A 1 107 ? 12.951 2.249 29.545 1.00 85.25 107 SER A C 1
ATOM 788 O O . SER A 1 107 ? 13.843 1.992 30.357 1.00 85.25 107 SER A O 1
ATOM 790 N N . ALA A 1 108 ? 11.854 2.929 29.895 1.00 77.88 108 ALA A N 1
ATOM 791 C CA . ALA A 1 108 ? 11.655 3.514 31.222 1.00 77.88 108 ALA A CA 1
ATOM 792 C C . ALA A 1 108 ? 11.635 2.449 32.334 1.00 77.88 108 ALA A C 1
ATOM 794 O O . ALA A 1 108 ? 12.234 2.627 33.393 1.00 77.88 108 ALA A O 1
ATOM 795 N N . MET A 1 109 ? 10.995 1.305 32.076 1.00 82.19 109 MET A N 1
ATOM 796 C CA . MET A 1 109 ? 10.927 0.194 33.028 1.00 82.19 109 MET A CA 1
ATOM 797 C C . MET A 1 109 ? 12.317 -0.400 33.296 1.00 82.19 109 MET A C 1
ATOM 799 O O . MET A 1 109 ? 12.678 -0.639 34.448 1.00 82.19 109 MET A O 1
ATOM 803 N N . ARG A 1 110 ? 13.138 -0.570 32.254 1.00 79.88 110 ARG A N 1
ATOM 804 C CA . ARG A 1 110 ? 14.518 -1.059 32.402 1.00 79.88 110 ARG A CA 1
ATOM 805 C C . ARG A 1 110 ? 15.393 -0.091 33.190 1.00 79.88 110 ARG A C 1
ATOM 807 O O . ARG A 1 110 ? 16.130 -0.531 34.065 1.00 79.88 110 ARG A O 1
ATOM 814 N N . GLN A 1 111 ? 15.281 1.213 32.935 1.00 78.12 111 GLN A N 1
ATOM 815 C CA . GLN A 1 111 ? 16.025 2.221 33.699 1.00 78.12 111 GLN A CA 1
ATOM 816 C C . GLN A 1 111 ? 15.701 2.136 35.196 1.00 78.12 111 GLN A C 1
ATOM 818 O O . GLN A 1 111 ? 16.612 2.144 36.018 1.00 78.12 111 GLN A O 1
ATOM 823 N N . THR A 1 112 ? 14.426 1.951 35.560 1.00 71.00 112 THR A N 1
ATOM 824 C CA . THR A 1 112 ? 14.043 1.770 36.972 1.00 71.00 112 THR A CA 1
ATOM 825 C C . THR A 1 112 ? 14.547 0.466 37.592 1.00 71.00 112 THR A C 1
ATOM 827 O O . THR A 1 112 ? 14.781 0.431 38.794 1.00 71.00 112 THR A O 1
ATOM 830 N N . GLN A 1 113 ? 14.740 -0.594 36.799 1.00 72.31 113 GLN A N 1
ATOM 831 C CA . GLN A 1 113 ? 15.295 -1.870 37.273 1.00 72.31 113 GLN A CA 1
ATOM 832 C C . GLN A 1 113 ? 16.818 -1.828 37.470 1.00 72.31 113 GLN A C 1
ATOM 834 O O . GLN A 1 113 ? 17.348 -2.622 38.242 1.00 72.31 113 GLN A O 1
ATOM 839 N N . LEU A 1 114 ? 17.517 -0.935 36.761 1.00 69.81 114 LEU A N 1
ATOM 840 C CA . LEU A 1 114 ? 18.976 -0.793 36.816 1.00 69.81 114 LEU A CA 1
ATOM 841 C C . LEU A 1 114 ? 19.448 0.221 37.871 1.00 69.81 114 LEU A C 1
ATOM 843 O O . LEU A 1 114 ? 20.600 0.162 38.295 1.00 69.81 114 LEU A O 1
ATOM 847 N N . SER A 1 115 ? 18.582 1.140 38.304 1.00 62.59 115 SER A N 1
ATOM 848 C CA . SER A 1 115 ? 18.894 2.103 39.364 1.00 62.59 115 SER A CA 1
ATOM 849 C C . SER A 1 115 ? 18.811 1.457 40.759 1.00 62.59 115 SER A C 1
ATOM 851 O O . SER A 1 115 ? 17.865 0.711 41.021 1.00 62.59 115 SER A O 1
ATOM 853 N N . PRO A 1 116 ? 19.740 1.752 41.694 1.00 62.78 116 PRO A N 1
ATOM 854 C CA . PRO A 1 116 ? 19.583 1.366 43.099 1.00 62.78 116 PRO A CA 1
ATOM 855 C C . PRO A 1 116 ? 18.273 1.947 43.665 1.00 62.78 116 PRO A C 1
ATOM 857 O O . PRO A 1 116 ? 17.828 2.989 43.179 1.00 62.78 116 PRO A O 1
ATOM 860 N N . PRO A 1 117 ? 17.629 1.298 44.658 1.00 53.41 117 PRO A N 1
ATOM 861 C CA . PRO A 1 117 ? 16.297 1.677 45.121 1.00 53.41 117 PRO A CA 1
ATOM 862 C C . PRO A 1 117 ? 16.288 3.128 45.615 1.00 53.41 117 PRO A C 1
ATOM 864 O O . PRO A 1 117 ? 16.772 3.436 46.703 1.00 53.41 117 PRO A O 1
ATOM 867 N N . VAL A 1 118 ? 15.743 4.024 44.792 1.00 50.44 118 VAL A N 1
ATOM 868 C CA . VAL A 1 118 ? 15.451 5.404 45.177 1.00 50.44 118 VAL A CA 1
ATOM 869 C C . VAL A 1 118 ? 14.258 5.373 46.133 1.00 50.44 118 VAL A C 1
ATOM 871 O O . VAL A 1 118 ? 13.380 4.515 46.033 1.00 50.44 118 VAL A O 1
ATOM 874 N N . THR A 1 119 ? 14.279 6.273 47.111 1.00 49.03 119 THR A N 1
ATOM 875 C CA . THR A 1 119 ? 13.299 6.418 48.192 1.00 49.03 119 THR A CA 1
ATOM 876 C C . THR A 1 119 ? 11.841 6.320 47.714 1.00 49.03 119 THR A C 1
ATOM 878 O O . THR A 1 119 ? 11.493 6.736 46.614 1.00 49.03 119 THR A O 1
ATOM 881 N N . ALA A 1 120 ? 10.986 5.765 48.581 1.00 46.00 120 ALA A N 1
ATOM 882 C CA . ALA A 1 120 ? 9.645 5.208 48.338 1.00 46.00 120 ALA A CA 1
ATOM 883 C C . ALA A 1 120 ? 8.545 6.127 47.736 1.00 46.00 120 ALA A C 1
ATOM 885 O O . ALA A 1 120 ? 7.365 5.787 47.808 1.00 46.00 120 ALA A O 1
ATOM 886 N N . ALA A 1 121 ? 8.887 7.279 47.156 1.00 48.78 121 ALA A N 1
ATOM 887 C CA . ALA A 1 121 ? 7.933 8.215 46.560 1.00 48.78 121 ALA A CA 1
ATOM 888 C C . ALA A 1 121 ? 7.696 8.000 45.051 1.00 48.78 121 ALA A C 1
ATOM 890 O O . ALA A 1 121 ? 6.661 8.437 44.547 1.00 48.78 121 ALA A O 1
ATOM 891 N N . ASP A 1 122 ? 8.586 7.290 44.349 1.00 46.69 122 ASP A N 1
ATOM 892 C CA . ASP A 1 122 ? 8.376 6.905 42.951 1.00 46.69 122 ASP A CA 1
ATOM 893 C C . ASP A 1 122 ? 7.790 5.492 42.867 1.00 46.69 122 ASP A C 1
ATOM 895 O O . ASP A 1 122 ? 8.385 4.505 43.299 1.00 46.69 122 ASP A O 1
ATOM 899 N N . THR A 1 123 ? 6.588 5.383 42.303 1.00 51.38 123 THR A N 1
ATOM 900 C CA . THR A 1 123 ? 5.922 4.105 42.028 1.00 51.38 123 THR A CA 1
ATOM 901 C C . THR A 1 123 ? 6.791 3.249 41.102 1.00 51.38 123 THR A C 1
ATOM 903 O O . THR A 1 123 ? 6.781 3.456 39.887 1.00 51.38 123 THR A O 1
ATOM 906 N N . GLN A 1 124 ? 7.537 2.293 41.666 1.00 54.38 124 GLN A N 1
ATOM 907 C CA . GLN A 1 124 ? 8.333 1.317 40.918 1.00 54.38 124 GLN A CA 1
ATOM 908 C C . GLN A 1 124 ? 7.481 0.646 39.831 1.00 54.38 124 GLN A C 1
ATOM 910 O O . GLN A 1 124 ? 6.448 0.031 40.111 1.00 54.38 124 GLN A O 1
ATOM 915 N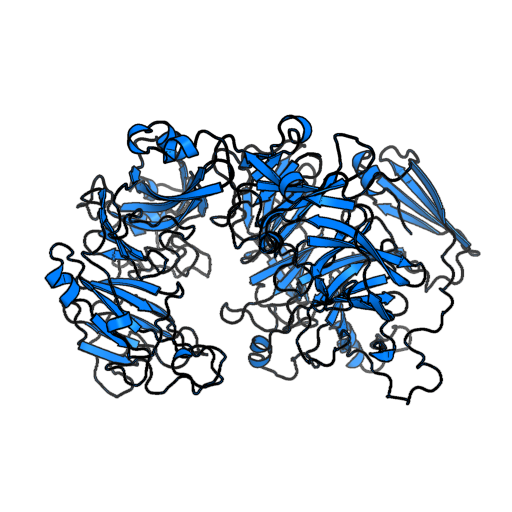 N . LEU A 1 125 ? 7.927 0.741 38.576 1.00 56.03 125 LEU A N 1
ATOM 916 C CA . LEU A 1 125 ? 7.325 0.050 37.437 1.00 56.03 125 LEU A CA 1
ATOM 917 C C . LEU A 1 125 ? 7.722 -1.433 37.476 1.00 56.03 125 LEU A C 1
ATOM 919 O O . LEU A 1 125 ? 8.565 -1.889 36.709 1.00 56.03 125 LEU A O 1
ATOM 923 N N . VAL A 1 126 ? 7.123 -2.207 38.380 1.00 58.12 126 VAL A N 1
ATOM 924 C CA . VAL A 1 126 ? 7.244 -3.670 38.336 1.00 58.12 126 VAL A CA 1
ATOM 925 C C . VAL A 1 126 ? 6.451 -4.181 37.121 1.00 58.12 126 VAL A C 1
ATOM 927 O O . VAL A 1 126 ? 5.280 -3.806 36.964 1.00 58.12 126 VAL A O 1
ATOM 930 N N . PRO A 1 127 ? 7.044 -5.020 36.246 1.00 63.47 127 PRO A N 1
ATOM 931 C CA . PRO A 1 127 ? 6.322 -5.631 35.137 1.00 63.47 127 PRO A CA 1
ATOM 932 C C . PRO A 1 127 ? 5.072 -6.370 35.647 1.00 63.47 127 PRO A C 1
ATOM 934 O O . PRO A 1 127 ? 5.167 -7.121 36.623 1.00 63.47 127 PRO A O 1
ATOM 937 N N . PRO A 1 128 ? 3.892 -6.193 35.025 1.00 73.44 128 PRO A N 1
ATOM 938 C CA . PRO A 1 128 ? 2.697 -6.902 35.465 1.00 73.44 128 PRO A CA 1
ATOM 939 C C . PRO A 1 128 ? 2.849 -8.407 35.223 1.00 73.44 128 PRO A C 1
ATOM 941 O O . PRO A 1 128 ? 3.246 -8.827 34.143 1.00 73.44 128 PRO A O 1
ATOM 944 N N . ARG A 1 129 ? 2.466 -9.245 36.190 1.00 80.06 129 ARG A N 1
ATOM 945 C CA . ARG A 1 129 ? 2.296 -10.683 35.938 1.00 80.06 129 ARG A CA 1
ATOM 946 C C . ARG A 1 129 ? 0.923 -10.909 35.314 1.00 80.06 129 ARG A C 1
ATOM 948 O O . ARG A 1 129 ? -0.085 -10.773 35.999 1.00 80.06 129 ARG A O 1
ATOM 955 N N . ILE A 1 130 ? 0.890 -11.241 34.027 1.00 87.50 130 ILE A N 1
ATOM 956 C CA . ILE A 1 130 ? -0.352 -11.469 33.279 1.00 87.50 130 ILE A CA 1
ATOM 957 C C . ILE A 1 130 ? -0.545 -12.975 33.127 1.00 87.50 130 ILE A C 1
ATOM 959 O O . ILE A 1 130 ? 0.320 -13.640 32.568 1.00 87.50 130 ILE A O 1
ATOM 963 N N . LEU A 1 131 ? -1.650 -13.526 33.624 1.00 86.81 131 LEU A N 1
ATOM 964 C CA . LEU A 1 131 ? -1.957 -14.947 33.452 1.00 86.81 131 LEU A CA 1
ATOM 965 C C . LEU A 1 131 ? -2.496 -15.215 32.040 1.00 86.81 131 LEU A C 1
ATOM 967 O O . LEU A 1 131 ? -3.376 -14.484 31.582 1.00 86.81 131 LEU A O 1
ATOM 971 N N . LEU A 1 132 ? -1.993 -16.256 31.372 1.00 85.88 132 LEU A N 1
ATOM 972 C CA . LEU A 1 132 ? -2.505 -16.721 30.082 1.00 85.88 132 LEU A CA 1
ATOM 973 C C . LEU A 1 132 ? -3.650 -17.728 30.285 1.00 85.88 132 LEU A C 1
ATOM 975 O O . LEU A 1 132 ? -3.562 -18.568 31.184 1.00 85.88 132 LEU A O 1
ATOM 979 N N . PRO A 1 133 ? -4.702 -17.684 29.448 1.00 84.81 133 PRO A N 1
ATOM 980 C CA . PRO A 1 133 ? -5.699 -18.742 29.413 1.00 84.81 133 PRO A CA 1
ATOM 981 C C . PRO A 1 133 ? -5.063 -20.069 28.984 1.00 84.81 133 PRO A C 1
ATOM 983 O O . PRO A 1 133 ? -4.303 -20.122 28.019 1.00 84.81 133 PRO A O 1
ATOM 986 N N . THR A 1 134 ? -5.395 -21.146 29.691 1.00 79.56 134 THR A N 1
ATOM 987 C CA . THR A 1 134 ? -5.079 -22.519 29.268 1.00 79.56 134 THR A CA 1
ATOM 988 C C . THR A 1 134 ? -6.087 -23.003 28.227 1.00 79.56 134 THR A C 1
ATOM 990 O O . THR A 1 134 ? -7.221 -22.521 28.198 1.00 79.56 134 THR A O 1
ATOM 993 N N . ALA A 1 135 ? -5.717 -24.001 27.417 1.00 76.88 135 ALA A N 1
ATOM 994 C CA . ALA A 1 135 ? -6.616 -24.596 26.422 1.00 76.88 135 ALA A CA 1
ATOM 995 C C . ALA A 1 135 ? -7.965 -25.035 27.029 1.00 76.88 135 ALA A C 1
ATOM 997 O O . ALA A 1 135 ? -9.015 -24.750 26.465 1.00 76.88 135 ALA A O 1
ATOM 998 N N . ASN A 1 136 ? -7.955 -25.610 28.238 1.00 77.31 136 ASN A N 1
ATOM 999 C CA . ASN A 1 136 ? -9.164 -26.061 28.943 1.00 77.31 136 ASN A CA 1
ATOM 1000 C C . ASN A 1 136 ? -10.083 -24.923 29.416 1.00 77.31 136 ASN A C 1
ATOM 1002 O O . ASN A 1 136 ? -11.231 -25.166 29.780 1.00 77.31 136 ASN A O 1
ATOM 1006 N N . GLN A 1 137 ? -9.581 -23.691 29.467 1.00 81.75 137 GLN A N 1
ATOM 1007 C CA . GLN A 1 137 ? -10.365 -22.521 29.857 1.00 81.75 137 GLN A CA 1
ATOM 1008 C C . GLN A 1 137 ? -10.911 -21.757 28.644 1.00 81.75 137 GLN A C 1
ATOM 1010 O O . GLN A 1 137 ? -11.714 -20.836 28.809 1.00 81.75 137 GLN A O 1
ATOM 1015 N N . MET A 1 138 ? -10.491 -22.136 27.435 1.00 89.50 138 MET A N 1
ATOM 1016 C CA . MET A 1 138 ? -11.013 -21.586 26.193 1.00 89.50 138 MET A CA 1
ATOM 1017 C C . MET A 1 138 ? -12.393 -22.168 25.903 1.00 89.50 138 MET A C 1
ATOM 1019 O O . MET A 1 138 ? -12.629 -23.370 26.020 1.00 89.50 138 MET A O 1
ATOM 1023 N N . ARG A 1 139 ? -13.3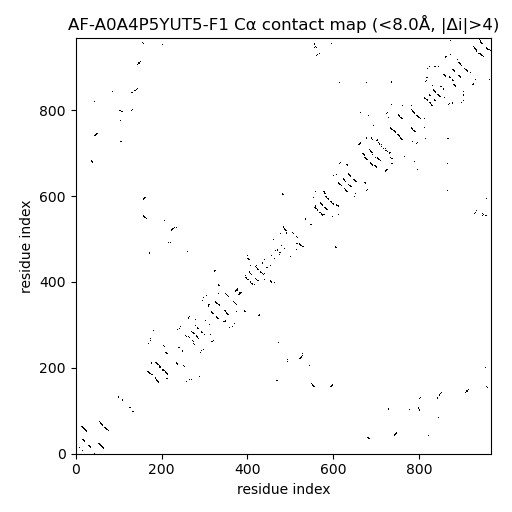26 -21.312 25.490 1.00 93.38 139 ARG A N 1
ATOM 1024 C CA . ARG A 1 139 ? -14.651 -21.753 25.052 1.00 93.38 139 ARG A CA 1
ATOM 1025 C C . ARG A 1 139 ? -14.613 -22.081 23.571 1.00 93.38 139 ARG A C 1
ATOM 1027 O O . ARG A 1 139 ? -14.116 -21.292 22.777 1.00 93.38 139 ARG A O 1
ATOM 1034 N N . HIS A 1 140 ? -15.226 -23.189 23.187 1.00 93.00 140 HIS A N 1
ATOM 1035 C CA . HIS A 1 140 ? -15.462 -23.510 21.786 1.00 93.00 140 HIS A CA 1
ATOM 1036 C C . HIS A 1 140 ? -16.862 -23.048 21.398 1.00 93.00 140 HIS A C 1
ATOM 1038 O O . HIS A 1 140 ? -17.850 -23.505 21.975 1.00 93.00 140 HIS A O 1
ATOM 1044 N N . LEU A 1 141 ? -16.950 -22.122 20.447 1.00 94.25 141 LEU A N 1
ATOM 1045 C CA . LEU A 1 141 ? -18.226 -21.594 19.981 1.00 94.25 141 LEU A CA 1
ATOM 1046 C C . LEU A 1 141 ? -18.456 -22.005 18.531 1.00 94.25 141 LEU A C 1
ATOM 1048 O O . LEU A 1 141 ? -17.732 -21.570 17.640 1.00 94.25 141 LEU A O 1
ATOM 1052 N N . LYS A 1 142 ? -19.499 -22.807 18.306 1.00 93.62 142 LYS A N 1
ATOM 1053 C CA . LYS A 1 142 ? -20.033 -23.052 16.965 1.00 93.62 142 LYS A CA 1
ATOM 1054 C C . LYS A 1 142 ? -20.887 -21.860 16.563 1.00 93.62 142 LYS A C 1
ATOM 1056 O O . LYS A 1 142 ? -21.865 -21.545 17.240 1.00 93.62 142 LYS A O 1
ATOM 1061 N N . LEU A 1 143 ? -20.497 -21.186 15.492 1.00 92.75 143 LEU A N 1
ATOM 1062 C CA . LEU A 1 143 ? -21.227 -20.033 14.987 1.00 92.75 143 LEU A CA 1
ATOM 1063 C C . LEU A 1 143 ? -22.511 -20.486 14.295 1.00 92.75 143 LEU A C 1
ATOM 1065 O O . LEU A 1 143 ? -22.538 -21.517 13.628 1.00 92.75 143 LEU A O 1
ATOM 1069 N N . THR A 1 144 ? -23.587 -19.723 14.468 1.00 90.81 144 THR A N 1
ATOM 1070 C CA . THR A 1 144 ? -24.840 -19.935 13.740 1.00 90.81 144 THR A CA 1
ATOM 1071 C C . THR A 1 144 ? -24.776 -19.282 12.359 1.00 90.81 144 THR A C 1
ATOM 1073 O O . THR A 1 144 ? -23.915 -18.443 12.083 1.00 90.81 144 THR A O 1
ATOM 1076 N N . SER A 1 145 ? -25.687 -19.677 11.469 1.00 88.94 145 SER A N 1
ATOM 1077 C CA . SER A 1 145 ? -25.820 -19.033 10.157 1.00 88.94 145 SER A CA 1
ATOM 1078 C C . SER A 1 145 ? -26.435 -17.632 10.289 1.00 88.94 145 SER A C 1
ATOM 1080 O O . SER A 1 145 ? -27.281 -17.425 11.164 1.00 88.94 145 SER A O 1
ATOM 1082 N N . PRO A 1 146 ? -26.043 -16.667 9.438 1.00 93.06 146 PRO A N 1
ATOM 1083 C CA . PRO A 1 146 ? -26.654 -15.342 9.422 1.00 93.06 146 PRO A CA 1
ATOM 1084 C C . PRO A 1 146 ? -28.107 -15.411 8.952 1.00 93.06 146 PRO A C 1
ATOM 1086 O O . PRO A 1 146 ? -28.439 -16.142 8.022 1.00 93.06 146 PRO A O 1
ATOM 1089 N N . THR A 1 147 ? -28.969 -14.614 9.579 1.00 91.50 147 THR A N 1
ATOM 1090 C CA . THR A 1 147 ? -30.377 -14.469 9.176 1.00 91.50 147 THR A CA 1
ATOM 1091 C C . THR A 1 147 ? -30.539 -13.524 7.989 1.00 91.50 147 THR A C 1
ATOM 1093 O O . THR A 1 147 ? -31.443 -13.699 7.177 1.00 91.50 147 THR A O 1
ATOM 1096 N N . ARG A 1 148 ? -29.651 -12.531 7.867 1.00 95.44 148 ARG A N 1
ATOM 1097 C CA . ARG A 1 148 ? -29.595 -11.602 6.738 1.00 95.44 148 ARG A CA 1
ATOM 1098 C C . ARG A 1 148 ? -28.589 -12.110 5.712 1.00 95.44 148 ARG A C 1
ATOM 1100 O O . ARG A 1 148 ? -27.408 -12.268 6.026 1.00 95.44 148 ARG A O 1
ATOM 1107 N N . LEU A 1 149 ? -29.052 -12.326 4.487 1.00 96.38 149 LEU A N 1
ATOM 1108 C CA . LEU A 1 149 ? -28.227 -12.721 3.350 1.00 96.38 149 LEU A CA 1
ATOM 1109 C C . LEU A 1 149 ? -28.311 -11.657 2.262 1.00 96.38 149 LEU A C 1
ATOM 1111 O O . LEU A 1 149 ? -29.375 -11.088 2.031 1.00 96.38 149 LEU A O 1
ATOM 1115 N N . VAL A 1 150 ? -27.188 -11.410 1.600 1.00 96.88 150 VAL A N 1
ATOM 1116 C CA . VAL A 1 150 ? -27.121 -10.649 0.351 1.00 96.88 150 VAL A CA 1
ATOM 1117 C C . VAL A 1 150 ? -26.283 -11.435 -0.642 1.00 96.88 150 VAL A C 1
ATOM 1119 O O . VAL A 1 150 ? -25.279 -12.049 -0.278 1.00 96.88 150 VAL A O 1
ATOM 1122 N N . SER A 1 151 ? -26.674 -11.433 -1.904 1.00 96.75 151 SER A N 1
ATOM 1123 C CA . SER A 1 151 ? -25.850 -12.026 -2.950 1.00 96.75 151 SER A CA 1
ATOM 1124 C C . SER A 1 151 ? -24.744 -11.053 -3.364 1.00 96.75 151 SER A C 1
ATOM 1126 O O . SER A 1 151 ? -24.908 -9.830 -3.337 1.00 96.75 151 SER A O 1
ATOM 1128 N N . LYS A 1 152 ? -23.584 -11.579 -3.772 1.00 95.25 152 LYS A N 1
ATOM 1129 C CA . LYS A 1 152 ? -22.500 -10.746 -4.316 1.00 95.25 152 LYS A CA 1
ATOM 1130 C C . LYS A 1 152 ? -22.975 -9.835 -5.470 1.00 95.25 152 LYS A C 1
ATOM 1132 O O . LYS A 1 152 ? -22.569 -8.670 -5.456 1.00 95.25 152 LYS A O 1
ATOM 1137 N N . PRO A 1 153 ? -23.794 -10.287 -6.443 1.00 95.06 153 PRO A N 1
ATOM 1138 C CA . PRO A 1 153 ? -24.312 -9.410 -7.495 1.00 95.06 153 PRO A CA 1
ATOM 1139 C C . PRO A 1 153 ? -25.131 -8.221 -6.973 1.00 95.06 153 PRO A C 1
ATOM 1141 O O . PRO A 1 153 ? -24.932 -7.112 -7.457 1.00 95.06 153 PRO A O 1
ATOM 1144 N N . GLU A 1 154 ? -25.982 -8.408 -5.957 1.00 96.00 154 GLU A N 1
ATOM 1145 C CA . GLU A 1 154 ? -26.833 -7.337 -5.395 1.00 96.00 154 GLU A CA 1
ATOM 1146 C C . GLU A 1 154 ? -26.042 -6.189 -4.766 1.00 96.00 154 GLU A C 1
ATOM 1148 O O . GLU A 1 154 ? -26.514 -5.053 -4.729 1.00 96.00 154 GLU A O 1
ATOM 1153 N N . ILE A 1 155 ? -24.840 -6.486 -4.273 1.00 96.25 155 ILE A N 1
ATOM 1154 C CA . ILE A 1 155 ? -23.960 -5.500 -3.647 1.00 96.25 155 ILE A CA 1
ATOM 1155 C C . ILE A 1 155 ? -22.864 -5.008 -4.587 1.00 96.25 155 ILE A C 1
ATOM 1157 O O . ILE A 1 155 ? -22.025 -4.244 -4.133 1.00 96.25 155 ILE A O 1
ATOM 1161 N N . THR A 1 156 ? -22.801 -5.449 -5.849 1.00 95.94 156 THR A N 1
ATOM 1162 C CA . THR A 1 156 ? -21.719 -5.100 -6.785 1.00 95.94 156 THR A CA 1
ATOM 1163 C C . THR A 1 156 ? -22.179 -4.041 -7.780 1.00 95.94 156 THR A C 1
ATOM 1165 O O . THR A 1 156 ? -23.107 -4.264 -8.550 1.00 95.94 156 THR A O 1
ATOM 1168 N N . PHE A 1 157 ? -21.478 -2.909 -7.816 1.00 95.56 157 PHE A N 1
ATOM 1169 C CA . PHE A 1 157 ? -21.838 -1.758 -8.639 1.00 95.56 157 PHE A CA 1
ATOM 1170 C C . PHE A 1 157 ? -20.694 -1.378 -9.584 1.00 95.56 157 PHE A C 1
ATOM 1172 O O . PHE A 1 157 ? -19.549 -1.254 -9.131 1.00 95.56 157 PHE A O 1
ATOM 1179 N N . PRO A 1 158 ? -20.966 -1.180 -10.887 1.00 95.94 158 PRO A N 1
ATOM 1180 C CA . PRO A 1 158 ? -19.956 -0.731 -11.832 1.00 95.94 158 PRO A CA 1
ATOM 1181 C C . PRO A 1 158 ? -19.443 0.660 -11.452 1.00 95.94 158 PRO A C 1
ATOM 1183 O O . PRO A 1 158 ? -20.208 1.546 -11.055 1.00 95.94 158 PRO A O 1
ATOM 1186 N N . VAL A 1 159 ? -18.136 0.845 -11.610 1.00 96.38 159 VAL A N 1
ATOM 1187 C CA . VAL A 1 159 ? -17.486 2.144 -11.447 1.00 96.38 159 VAL A CA 1
ATOM 1188 C C . VAL A 1 159 ? -17.369 2.795 -12.817 1.00 96.38 159 VAL A C 1
ATOM 1190 O O . VAL A 1 159 ? -16.827 2.197 -13.746 1.00 96.38 159 VAL A O 1
ATOM 1193 N N . LEU A 1 160 ? -17.880 4.017 -12.945 1.00 95.12 160 LEU A N 1
ATOM 1194 C CA . LEU A 1 160 ? -17.893 4.776 -14.189 1.00 95.12 160 LEU A CA 1
ATOM 1195 C C . LEU A 1 160 ? -17.077 6.055 -14.046 1.00 95.12 160 LEU A C 1
ATOM 1197 O O . LEU A 1 160 ? -17.286 6.818 -13.109 1.00 95.12 160 LEU A O 1
ATOM 1201 N N . ALA A 1 161 ? -16.189 6.334 -14.994 1.00 92.81 161 ALA A N 1
ATOM 1202 C CA . ALA A 1 161 ? -15.457 7.593 -15.058 1.00 92.81 161 ALA A CA 1
ATOM 1203 C C . ALA A 1 161 ? -15.842 8.371 -16.320 1.00 92.81 161 ALA A C 1
ATOM 1205 O O . ALA A 1 161 ? -16.044 7.782 -17.379 1.00 92.81 161 ALA A O 1
ATOM 1206 N N . ALA A 1 162 ? -15.893 9.704 -16.241 1.00 89.62 162 ALA A N 1
ATOM 1207 C CA . ALA A 1 162 ? -16.039 10.552 -17.433 1.00 89.62 162 ALA A CA 1
ATOM 1208 C C . ALA A 1 162 ? -14.786 10.502 -18.334 1.00 89.62 162 ALA A C 1
ATOM 1210 O O . ALA A 1 162 ? -14.842 10.719 -19.545 1.00 89.62 162 ALA A O 1
ATOM 1211 N N . VAL A 1 163 ? -13.637 10.214 -17.722 1.00 86.19 163 VAL A N 1
ATOM 1212 C CA . VAL A 1 163 ? -12.354 9.975 -18.379 1.00 86.19 163 VAL A CA 1
ATOM 1213 C C . VAL A 1 163 ? -11.687 8.822 -17.639 1.00 86.19 163 VAL A C 1
ATOM 1215 O O . VAL A 1 163 ? -11.411 8.957 -16.449 1.00 86.19 163 VAL A O 1
ATOM 1218 N N . ASP A 1 164 ? -11.436 7.700 -18.316 1.00 86.12 164 ASP A N 1
ATOM 1219 C CA . ASP A 1 164 ? -10.652 6.600 -17.746 1.00 86.12 164 ASP A CA 1
ATOM 1220 C C . ASP A 1 164 ? -9.212 6.701 -18.246 1.00 86.12 164 ASP A C 1
ATOM 1222 O O . ASP A 1 164 ? -8.928 6.511 -19.427 1.00 86.12 164 ASP A O 1
ATOM 1226 N N . PHE A 1 165 ? -8.300 7.062 -17.358 1.00 86.12 165 PHE A N 1
ATOM 1227 C CA . PHE A 1 165 ? -6.936 7.416 -17.714 1.00 86.12 165 PHE A CA 1
ATOM 1228 C C . PHE A 1 165 ? -6.042 6.184 -17.957 1.00 86.12 165 PHE A C 1
ATOM 1230 O O . PHE A 1 165 ? -6.159 5.186 -17.244 1.00 86.12 165 PHE A O 1
ATOM 1237 N N . PRO A 1 166 ? -5.108 6.222 -18.930 1.00 87.69 166 PRO A N 1
ATOM 1238 C CA . PRO A 1 166 ? -4.081 5.193 -19.051 1.00 87.69 166 PRO A CA 1
ATOM 1239 C C . PRO A 1 166 ? -3.168 5.127 -17.825 1.00 87.69 166 PRO A C 1
ATOM 1241 O O . PRO A 1 166 ? -2.835 6.137 -17.208 1.00 87.69 166 PRO A O 1
ATOM 1244 N N . LEU A 1 167 ? -2.692 3.925 -17.528 1.00 84.56 167 LEU A N 1
ATOM 1245 C CA . LEU A 1 167 ? -1.688 3.669 -16.507 1.00 84.56 167 LEU A CA 1
ATOM 1246 C C . LEU A 1 167 ? -0.295 3.833 -17.094 1.00 84.56 167 LEU A C 1
ATOM 1248 O O . LEU A 1 167 ? 0.016 3.219 -18.112 1.00 84.56 167 LEU A O 1
ATOM 1252 N N . VAL A 1 168 ? 0.539 4.635 -16.436 1.00 81.19 168 VAL A N 1
ATOM 1253 C CA . VAL A 1 168 ? 1.934 4.865 -16.827 1.00 81.19 168 VAL A CA 1
ATOM 1254 C C . VAL A 1 168 ? 2.842 3.936 -16.024 1.00 81.19 168 VAL A C 1
ATOM 1256 O O . VAL A 1 168 ? 2.856 3.981 -14.795 1.00 81.19 168 VAL A O 1
ATOM 1259 N N . GLY A 1 169 ? 3.565 3.071 -16.726 1.00 78.25 169 GLY A N 1
ATOM 1260 C CA . GLY A 1 169 ? 4.529 2.116 -16.193 1.00 78.25 169 GLY A CA 1
ATOM 1261 C C . GLY A 1 169 ? 5.965 2.639 -16.256 1.00 78.25 169 GLY A C 1
ATOM 1262 O O . GLY A 1 169 ? 6.242 3.782 -15.890 1.00 78.25 169 GLY A O 1
ATOM 1263 N N . GLY A 1 170 ? 6.889 1.774 -16.684 1.00 75.56 170 GLY A N 1
ATOM 1264 C CA . GLY A 1 170 ? 8.302 2.114 -16.835 1.00 75.56 170 GLY A CA 1
ATOM 1265 C C . GLY A 1 170 ? 8.551 3.195 -17.887 1.00 75.56 170 GLY A C 1
ATOM 1266 O O . GLY A 1 170 ? 7.706 3.486 -18.734 1.00 75.56 170 GLY A O 1
ATOM 1267 N N . SER A 1 171 ? 9.739 3.788 -17.839 1.00 80.81 171 SER A N 1
ATOM 1268 C CA . SER A 1 171 ? 10.199 4.728 -18.857 1.00 80.81 171 SER A CA 1
ATOM 1269 C C . SER A 1 171 ? 11.649 4.468 -19.234 1.00 80.81 171 SER A C 1
ATOM 1271 O O . SER A 1 171 ? 12.371 3.799 -18.493 1.00 80.81 171 SER A O 1
ATOM 1273 N N . VAL A 1 172 ? 12.036 4.965 -20.406 1.00 83.00 172 VAL A N 1
ATOM 1274 C CA . VAL A 1 172 ? 13.351 4.759 -21.014 1.00 83.00 172 VAL A CA 1
ATOM 1275 C C . VAL A 1 172 ? 13.707 5.935 -21.915 1.00 83.00 172 VAL A C 1
ATOM 1277 O O . VAL A 1 172 ? 12.837 6.526 -22.554 1.00 83.00 172 VAL A O 1
ATOM 1280 N N . LEU A 1 173 ? 14.989 6.288 -21.948 1.00 85.19 173 LEU A N 1
ATOM 1281 C CA . LEU A 1 173 ? 15.522 7.252 -22.902 1.00 85.19 173 LEU A CA 1
ATOM 1282 C C . LEU A 1 173 ? 15.861 6.535 -24.212 1.00 85.19 173 LEU A C 1
ATOM 1284 O O . LEU A 1 173 ? 16.529 5.505 -24.193 1.00 85.19 173 LEU A O 1
ATOM 1288 N N . GLY A 1 174 ? 15.435 7.082 -25.343 1.00 87.06 174 GLY A N 1
ATOM 1289 C CA . GLY A 1 174 ? 15.792 6.563 -26.664 1.00 87.06 174 GLY A CA 1
ATOM 1290 C C . GLY A 1 174 ? 15.975 7.683 -27.681 1.00 87.06 174 GLY A C 1
ATOM 1291 O O . GLY A 1 174 ? 15.776 8.856 -27.361 1.00 87.06 174 GLY A O 1
ATOM 1292 N N . ARG A 1 175 ? 16.326 7.319 -28.919 1.00 91.19 175 ARG A N 1
ATOM 1293 C CA . ARG A 1 175 ? 16.358 8.254 -30.059 1.00 91.19 175 ARG A CA 1
ATOM 1294 C C . ARG A 1 175 ? 14.967 8.822 -30.313 1.00 91.19 175 ARG A C 1
ATOM 1296 O O . ARG A 1 175 ? 13.981 8.139 -30.049 1.00 91.19 175 ARG A O 1
ATOM 1303 N N . GLN A 1 176 ? 14.869 10.043 -30.824 1.00 94.06 176 GLN A N 1
ATOM 1304 C CA . GLN A 1 176 ? 13.580 10.634 -31.194 1.00 94.06 176 GLN A CA 1
ATOM 1305 C C . GLN A 1 176 ? 13.073 10.044 -32.519 1.00 94.06 176 GLN A C 1
ATOM 1307 O O . GLN A 1 176 ? 13.839 9.950 -33.470 1.00 94.06 176 GLN A O 1
ATOM 1312 N N . THR A 1 177 ? 11.787 9.696 -32.635 1.00 95.75 177 THR A N 1
ATOM 1313 C CA . THR A 1 177 ? 11.255 9.077 -33.873 1.00 95.75 177 THR A CA 1
ATOM 1314 C C . THR A 1 177 ? 11.213 10.002 -35.089 1.00 95.75 177 THR A C 1
ATOM 1316 O O . THR A 1 177 ? 11.141 9.532 -36.226 1.00 95.75 177 THR A O 1
ATOM 1319 N N . ASP A 1 178 ? 11.234 11.318 -34.883 1.00 95.94 178 ASP A N 1
ATOM 1320 C CA . ASP A 1 178 ? 11.362 12.307 -35.962 1.00 95.94 178 ASP A CA 1
ATOM 1321 C C . ASP A 1 178 ? 12.822 12.531 -36.393 1.00 95.94 178 ASP A C 1
ATOM 1323 O O . ASP A 1 178 ? 13.059 13.062 -37.474 1.00 95.94 178 ASP A O 1
ATOM 1327 N N . PHE A 1 179 ? 13.791 12.109 -35.572 1.00 94.94 179 PHE A N 1
ATOM 1328 C CA . PHE A 1 179 ? 15.228 12.242 -35.832 1.00 94.94 179 PHE A CA 1
ATOM 1329 C C . PHE A 1 179 ? 15.988 10.985 -35.363 1.00 94.94 179 PHE A C 1
ATOM 1331 O O . PHE A 1 179 ? 16.854 11.081 -34.491 1.00 94.94 179 PHE A O 1
ATOM 1338 N N . PRO A 1 180 ? 15.645 9.790 -35.877 1.00 94.44 180 PRO A N 1
ATOM 1339 C CA . PRO A 1 180 ? 16.138 8.533 -35.316 1.00 94.44 180 PRO A CA 1
ATOM 1340 C C . PRO A 1 180 ? 17.653 8.348 -35.511 1.00 94.44 180 PRO A C 1
ATOM 1342 O O . PRO A 1 180 ? 18.309 7.770 -34.646 1.00 94.44 180 PRO A O 1
ATOM 1345 N N . ASP A 1 181 ? 18.209 8.930 -36.579 1.00 93.62 181 ASP A N 1
ATOM 1346 C CA . ASP A 1 181 ? 19.641 8.911 -36.903 1.00 93.62 181 ASP A CA 1
ATOM 1347 C C . ASP A 1 181 ? 20.449 10.046 -36.241 1.00 93.62 181 ASP A C 1
ATOM 1349 O O . ASP A 1 181 ? 21.674 10.061 -36.346 1.00 93.62 181 ASP A O 1
ATOM 1353 N N . ASP A 1 182 ? 19.801 11.017 -35.579 1.00 89.38 182 ASP A N 1
ATOM 1354 C CA . ASP A 1 182 ? 20.491 12.133 -34.918 1.00 89.38 182 ASP A CA 1
ATOM 1355 C C . ASP A 1 182 ? 20.798 11.764 -33.461 1.00 89.38 182 ASP A C 1
ATOM 1357 O O . ASP A 1 182 ? 19.894 11.745 -32.614 1.00 89.38 182 ASP A O 1
ATOM 1361 N N . PRO A 1 183 ? 22.069 11.491 -33.114 1.00 80.75 183 PRO A N 1
ATOM 1362 C CA . PRO A 1 183 ? 22.389 11.031 -31.784 1.00 80.75 183 PRO A CA 1
ATOM 1363 C C . PRO A 1 183 ? 22.237 12.103 -30.700 1.00 80.75 183 PRO A C 1
ATOM 1365 O O . PRO A 1 183 ? 22.174 11.761 -29.519 1.00 80.75 183 PRO A O 1
ATOM 1368 N N . THR A 1 184 ? 22.135 13.373 -31.097 1.00 82.44 184 THR A N 1
ATOM 1369 C CA . THR A 1 184 ? 21.962 14.522 -30.200 1.00 82.44 184 THR A CA 1
ATOM 1370 C C . THR A 1 184 ? 20.493 14.781 -29.849 1.00 82.44 184 THR A C 1
ATOM 1372 O O . THR A 1 184 ? 20.178 15.635 -29.016 1.00 82.44 184 THR A O 1
ATOM 1375 N N . ARG A 1 185 ? 19.569 14.036 -30.473 1.00 88.62 185 ARG A N 1
ATOM 1376 C CA . ARG A 1 185 ? 18.127 14.100 -30.227 1.00 88.62 185 ARG A CA 1
ATOM 1377 C C . ARG A 1 185 ? 17.685 12.881 -29.436 1.00 88.62 185 ARG A C 1
ATOM 1379 O O . ARG A 1 185 ? 17.897 11.737 -29.836 1.00 88.62 185 ARG A O 1
ATOM 1386 N N . ALA A 1 186 ? 17.012 13.136 -28.322 1.00 89.06 186 ALA A N 1
ATOM 1387 C CA . ALA A 1 186 ? 16.496 12.086 -27.462 1.00 89.06 186 ALA A CA 1
ATOM 1388 C C . ALA A 1 186 ? 15.052 12.360 -27.045 1.00 89.06 186 ALA A C 1
ATOM 1390 O O . ALA A 1 186 ? 14.631 13.507 -26.874 1.00 89.06 186 ALA A O 1
ATOM 1391 N N . SER A 1 187 ? 14.325 11.275 -26.815 1.00 91.75 187 SER A N 1
ATOM 1392 C CA . SER A 1 187 ? 12.970 11.280 -26.284 1.00 91.75 187 SER A CA 1
ATOM 1393 C C . SER A 1 187 ? 12.878 10.403 -25.045 1.00 91.75 187 SER A C 1
ATOM 1395 O O . SER A 1 187 ? 13.560 9.382 -24.920 1.00 91.75 187 SER A O 1
ATOM 1397 N N . LEU A 1 188 ? 11.981 10.779 -24.138 1.00 89.44 188 LEU A N 1
ATOM 1398 C CA . LEU A 1 188 ? 11.526 9.903 -23.068 1.00 89.44 188 LEU A CA 1
ATOM 1399 C C . LEU A 1 188 ? 10.347 9.083 -23.569 1.00 89.44 188 LEU A C 1
ATOM 1401 O O . LEU A 1 188 ? 9.314 9.635 -23.944 1.00 89.44 188 LEU A O 1
ATOM 1405 N N . TYR A 1 189 ? 10.494 7.768 -23.526 1.00 90.06 189 TYR A N 1
ATOM 1406 C CA . TYR A 1 189 ? 9.439 6.820 -23.833 1.00 90.06 189 TYR A CA 1
ATOM 1407 C C . TYR A 1 189 ? 8.830 6.317 -22.535 1.00 90.06 189 TYR A C 1
ATOM 1409 O O . TYR A 1 189 ? 9.527 5.745 -21.699 1.00 90.06 189 TYR A O 1
ATOM 1417 N N . PHE A 1 190 ? 7.527 6.504 -22.376 1.00 87.88 190 PHE A N 1
ATOM 1418 C CA . PHE A 1 190 ? 6.748 5.977 -21.266 1.00 87.88 190 PHE A CA 1
ATOM 1419 C C . PHE A 1 190 ? 5.934 4.786 -21.748 1.00 87.88 190 PHE A C 1
ATOM 1421 O O . PHE A 1 190 ? 5.135 4.905 -22.677 1.00 87.88 190 PHE A O 1
ATOM 1428 N N . ALA A 1 191 ? 6.115 3.640 -21.101 1.00 87.50 191 ALA A N 1
ATOM 1429 C CA . ALA A 1 191 ? 5.225 2.512 -21.276 1.00 87.50 191 ALA A CA 1
ATOM 1430 C C . ALA A 1 191 ? 3.877 2.832 -20.639 1.00 87.50 191 ALA A C 1
ATOM 1432 O O . ALA A 1 191 ? 3.798 3.135 -19.452 1.00 87.50 191 ALA A O 1
ATOM 1433 N N . CYS A 1 192 ? 2.808 2.735 -21.417 1.00 88.62 192 CYS A N 1
ATOM 1434 C CA . CYS A 1 192 ? 1.452 2.929 -20.942 1.00 88.62 192 CYS A CA 1
ATOM 1435 C C . CYS A 1 192 ? 0.612 1.678 -21.186 1.00 88.62 192 CYS A C 1
ATOM 1437 O O . CYS A 1 192 ? 0.837 0.922 -22.134 1.00 88.62 192 CYS A O 1
ATOM 1439 N N . LYS A 1 193 ? -0.390 1.463 -20.334 1.00 88.69 193 LYS A N 1
ATOM 1440 C CA . LYS A 1 193 ? -1.415 0.439 -20.540 1.00 88.69 193 LYS A CA 1
ATOM 1441 C C . LYS A 1 193 ? -2.798 0.963 -20.184 1.00 88.69 193 LYS A C 1
ATOM 1443 O O . LYS A 1 193 ? -2.949 1.797 -19.297 1.00 88.69 193 LYS A O 1
ATOM 1448 N N . LYS A 1 194 ? -3.822 0.447 -20.851 1.00 90.06 194 LYS A N 1
ATOM 1449 C CA . LYS A 1 194 ? -5.224 0.784 -20.604 1.00 90.06 194 LYS A CA 1
ATOM 1450 C C . LYS A 1 194 ? -6.066 -0.483 -20.630 1.00 90.06 194 LYS A C 1
ATOM 1452 O O . LYS A 1 194 ? -5.940 -1.288 -21.552 1.00 90.06 194 LYS A O 1
ATOM 1457 N N . ALA A 1 195 ? -6.918 -0.656 -19.626 1.00 89.75 195 ALA A N 1
ATOM 1458 C CA . ALA A 1 195 ? -7.922 -1.706 -19.640 1.00 89.75 195 ALA A CA 1
ATOM 1459 C C . ALA A 1 195 ? -8.989 -1.382 -20.698 1.00 89.75 195 ALA A C 1
ATOM 1461 O O . ALA A 1 195 ? -9.518 -0.266 -20.746 1.00 89.75 195 ALA A O 1
ATOM 1462 N N . ILE A 1 196 ? -9.272 -2.367 -21.545 1.00 90.06 196 ILE A N 1
ATOM 1463 C CA . ILE A 1 196 ? -10.378 -2.373 -22.499 1.00 90.06 196 ILE A CA 1
ATOM 1464 C C . ILE A 1 196 ? -11.458 -3.272 -21.908 1.00 90.06 196 ILE A C 1
ATOM 1466 O O . ILE A 1 196 ? -11.171 -4.407 -21.514 1.00 90.06 196 ILE A O 1
ATOM 1470 N N . TYR A 1 197 ? -12.678 -2.754 -21.804 1.00 88.19 197 TYR A N 1
ATOM 1471 C CA . TYR A 1 197 ? -13.776 -3.433 -21.124 1.00 88.19 197 TYR A CA 1
ATOM 1472 C C . TYR A 1 197 ? -14.808 -3.964 -22.113 1.00 88.19 197 TYR A C 1
ATOM 1474 O O . TYR A 1 197 ? -15.165 -3.284 -23.071 1.00 88.19 197 TYR A O 1
ATOM 1482 N N . ALA A 1 198 ? -15.347 -5.137 -21.796 1.00 84.88 198 ALA A N 1
ATOM 1483 C CA . ALA A 1 198 ? -16.576 -5.666 -22.365 1.00 84.88 198 ALA A CA 1
ATOM 1484 C C . ALA A 1 198 ? -17.626 -5.691 -21.244 1.00 84.88 198 ALA A C 1
ATOM 1486 O O . ALA A 1 198 ? -17.622 -6.575 -20.382 1.00 84.88 198 ALA A O 1
ATOM 1487 N N . GLY A 1 199 ? -18.476 -4.662 -21.193 1.00 83.25 199 GLY A N 1
ATOM 1488 C CA . GLY A 1 199 ? -19.397 -4.446 -20.074 1.00 83.25 199 GLY A CA 1
ATOM 1489 C C . GLY A 1 199 ? -18.651 -4.223 -18.751 1.00 83.25 199 GLY A C 1
ATOM 1490 O O . GLY A 1 199 ? -17.842 -3.303 -18.637 1.00 83.25 199 GLY A O 1
ATOM 1491 N N . ALA A 1 200 ? -18.914 -5.080 -17.760 1.00 77.38 200 ALA A N 1
ATOM 1492 C CA . ALA A 1 200 ? -18.301 -5.045 -16.426 1.00 77.38 200 ALA A CA 1
ATOM 1493 C C . ALA A 1 200 ? -17.059 -5.951 -16.287 1.00 77.38 200 ALA A C 1
ATOM 1495 O O . ALA A 1 200 ? -16.645 -6.280 -15.176 1.00 77.38 200 ALA A O 1
ATOM 1496 N N . ARG A 1 201 ? -16.461 -6.392 -17.400 1.00 83.44 201 ARG A N 1
ATOM 1497 C CA . ARG A 1 201 ? -15.273 -7.253 -17.405 1.00 83.44 201 ARG A CA 1
ATOM 1498 C C . ARG A 1 201 ? -14.137 -6.590 -18.171 1.00 83.44 201 ARG A C 1
ATOM 1500 O O . ARG A 1 201 ? -14.350 -6.052 -19.253 1.00 83.44 201 ARG A O 1
ATOM 1507 N N . VAL A 1 202 ? -12.916 -6.691 -17.645 1.00 87.50 202 VAL A N 1
ATOM 1508 C CA . VAL A 1 202 ? -11.706 -6.391 -18.423 1.00 87.50 202 VAL A CA 1
ATOM 1509 C C . VAL A 1 202 ? -11.560 -7.463 -19.506 1.00 87.50 202 VAL A C 1
ATOM 1511 O O . VAL A 1 202 ? -11.322 -8.632 -19.200 1.00 87.50 202 VAL A O 1
ATOM 1514 N N . GLU A 1 203 ? -11.733 -7.075 -20.766 1.00 89.50 203 GLU A N 1
ATOM 1515 C CA . GLU A 1 203 ? -11.551 -7.952 -21.926 1.00 89.50 203 GLU A CA 1
ATOM 1516 C C . GLU A 1 203 ? -10.058 -8.194 -22.173 1.00 89.50 203 GLU A C 1
ATOM 1518 O O . GLU A 1 203 ? -9.614 -9.330 -22.337 1.00 89.50 203 GLU A O 1
ATOM 1523 N N . ARG A 1 204 ? -9.275 -7.108 -22.170 1.00 88.69 204 ARG A N 1
ATOM 1524 C CA . ARG A 1 204 ? -7.825 -7.121 -22.391 1.00 88.69 204 ARG A CA 1
ATOM 1525 C C . ARG A 1 204 ? -7.175 -5.832 -21.906 1.00 88.69 204 ARG A C 1
ATOM 1527 O O . ARG A 1 204 ? -7.828 -4.800 -21.775 1.00 88.69 204 ARG A O 1
ATOM 1534 N N . TRP A 1 205 ? -5.860 -5.868 -21.749 1.00 88.56 205 TRP A N 1
ATOM 1535 C CA . TRP A 1 205 ? -5.033 -4.676 -21.599 1.00 88.56 205 TRP A CA 1
ATOM 1536 C C . TRP A 1 205 ? -4.430 -4.276 -22.943 1.00 88.56 205 TRP A C 1
ATOM 1538 O O . TRP A 1 205 ? -3.782 -5.082 -23.608 1.00 88.56 205 TRP A O 1
ATOM 1548 N N . GLN A 1 206 ? -4.645 -3.027 -23.352 1.00 90.31 206 GLN A N 1
ATOM 1549 C CA . GLN A 1 206 ? -3.962 -2.417 -24.488 1.00 90.31 206 GLN A CA 1
ATOM 1550 C C . GLN A 1 206 ? -2.718 -1.693 -23.981 1.00 90.31 206 GLN A C 1
ATOM 1552 O O . GLN A 1 206 ? -2.835 -0.745 -23.209 1.00 90.31 206 GLN A O 1
ATOM 1557 N N . LYS A 1 207 ? -1.539 -2.119 -24.434 1.00 89.88 207 LYS A N 1
ATOM 1558 C CA . LYS A 1 207 ? -0.260 -1.470 -24.118 1.00 89.88 207 LYS A CA 1
ATOM 1559 C C . LYS A 1 207 ? 0.202 -0.608 -25.291 1.00 89.88 207 LYS A C 1
ATOM 1561 O O . LYS A 1 207 ? -0.181 -0.880 -26.433 1.00 89.88 207 LYS A O 1
ATOM 1566 N N . PHE A 1 208 ? 0.961 0.442 -25.001 1.00 91.81 208 PHE A N 1
ATOM 1567 C CA . PHE A 1 208 ? 1.482 1.398 -25.979 1.00 91.81 208 PHE A CA 1
ATOM 1568 C C . PHE A 1 208 ? 2.626 2.231 -25.386 1.00 91.81 208 PHE A C 1
ATOM 1570 O O . PHE A 1 208 ? 2.875 2.163 -24.182 1.00 91.81 208 PHE A O 1
ATOM 1577 N N . LEU A 1 209 ? 3.314 3.018 -26.216 1.00 92.56 209 LEU A N 1
ATOM 1578 C CA . LEU A 1 209 ? 4.334 3.968 -25.763 1.00 92.56 209 LEU A CA 1
ATOM 1579 C C . LEU A 1 209 ? 3.876 5.407 -25.974 1.00 92.56 209 LEU A C 1
ATOM 1581 O O . LEU A 1 209 ? 3.262 5.726 -26.991 1.00 92.56 209 LEU A O 1
ATOM 1585 N N . VAL A 1 210 ? 4.228 6.280 -25.037 1.00 93.00 210 VAL A N 1
ATOM 1586 C CA . VAL A 1 210 ? 4.141 7.734 -25.194 1.00 93.00 210 VAL A CA 1
ATOM 1587 C C . VAL A 1 210 ? 5.556 8.278 -25.289 1.00 93.00 210 VAL A C 1
ATOM 1589 O O . VAL A 1 210 ? 6.359 8.059 -24.389 1.00 93.00 210 VAL A O 1
ATOM 1592 N N . GLU A 1 211 ? 5.859 8.974 -26.374 1.00 95.00 211 GLU A N 1
ATOM 1593 C CA . GLU A 1 211 ? 7.160 9.585 -26.620 1.00 95.00 211 GLU A CA 1
ATOM 1594 C C . GLU A 1 211 ? 7.080 11.091 -26.364 1.00 95.00 211 GLU A C 1
ATOM 1596 O O . GLU A 1 211 ? 6.348 11.799 -27.059 1.00 95.00 211 GLU A O 1
ATOM 1601 N N . ILE A 1 212 ? 7.855 11.578 -25.395 1.00 93.56 212 ILE A N 1
ATOM 1602 C CA . ILE A 1 212 ? 8.012 13.002 -25.100 1.00 93.56 212 ILE A CA 1
ATOM 1603 C C . ILE A 1 212 ? 9.407 13.448 -25.567 1.00 93.56 212 ILE A C 1
ATOM 1605 O O . ILE A 1 212 ? 10.396 13.033 -24.952 1.00 93.56 212 ILE A O 1
ATOM 1609 N N . PRO A 1 213 ? 9.519 14.281 -26.619 1.00 94.31 213 PRO A N 1
ATOM 1610 C CA . PRO A 1 213 ? 10.818 14.735 -27.105 1.00 94.31 213 PRO A CA 1
ATOM 1611 C C . PRO A 1 213 ? 11.470 15.673 -26.091 1.00 94.31 213 PRO A C 1
ATOM 1613 O O . PRO A 1 213 ? 10.809 16.564 -25.558 1.00 94.31 213 PRO A O 1
ATOM 1616 N N . ILE A 1 214 ? 12.766 15.497 -25.830 1.00 89.94 214 ILE A N 1
ATOM 1617 C CA . ILE A 1 214 ? 13.527 16.398 -24.960 1.00 89.94 214 ILE A CA 1
ATOM 1618 C C . ILE A 1 214 ? 14.148 17.498 -25.823 1.00 89.94 214 ILE A C 1
ATOM 1620 O O . ILE A 1 214 ? 14.889 17.223 -26.765 1.00 89.94 214 ILE A O 1
ATOM 1624 N N . GLN A 1 215 ? 13.880 18.763 -25.494 1.00 90.12 215 GLN A N 1
ATOM 1625 C CA . GLN A 1 215 ? 14.456 19.892 -26.227 1.00 90.12 215 GLN A CA 1
ATOM 1626 C C . GLN A 1 215 ? 15.707 20.438 -25.535 1.00 90.12 215 GLN A C 1
ATOM 1628 O O . GLN A 1 215 ? 15.718 20.674 -24.327 1.00 90.12 215 GLN A O 1
ATOM 1633 N N . THR A 1 216 ? 16.750 20.730 -26.316 1.00 87.25 216 THR A N 1
ATOM 1634 C CA . THR A 1 216 ? 18.013 21.307 -25.819 1.00 87.25 216 THR A CA 1
ATOM 1635 C C . THR A 1 216 ? 17.800 22.629 -25.079 1.00 87.25 216 THR A C 1
ATOM 1637 O O . THR A 1 216 ? 18.461 22.894 -24.075 1.00 87.25 216 THR A O 1
ATOM 1640 N N . THR A 1 217 ? 16.841 23.442 -25.529 1.00 90.81 217 THR A N 1
ATOM 1641 C CA . THR A 1 217 ? 16.476 24.733 -24.923 1.00 90.81 217 THR A CA 1
ATOM 1642 C C . THR A 1 217 ? 16.006 24.589 -23.474 1.00 90.81 217 THR A C 1
ATOM 1644 O O . THR A 1 217 ? 16.323 25.438 -22.641 1.00 90.81 217 THR A O 1
ATOM 1647 N N . TRP A 1 218 ? 15.363 23.473 -23.118 1.00 90.69 218 TRP A N 1
ATOM 1648 C CA . TRP A 1 218 ? 14.930 23.190 -21.746 1.00 90.69 218 TRP A CA 1
ATOM 1649 C C . TRP A 1 218 ? 16.114 23.034 -20.781 1.00 90.69 218 TRP A C 1
ATOM 1651 O O . TRP A 1 218 ? 15.989 23.292 -19.587 1.00 90.69 218 TRP A O 1
ATOM 1661 N N . GLY A 1 219 ? 17.296 22.660 -21.274 1.00 86.62 219 GLY A N 1
ATOM 1662 C CA . GLY A 1 219 ? 18.518 22.607 -20.470 1.00 86.62 219 GLY A CA 1
ATOM 1663 C C . GLY A 1 219 ? 19.229 23.959 -20.327 1.00 86.62 219 GLY A C 1
ATOM 1664 O O . GLY A 1 219 ? 20.185 24.060 -19.560 1.00 86.62 219 GLY A O 1
ATOM 1665 N N . GLN A 1 220 ? 18.839 24.997 -21.072 1.00 86.56 220 GLN A N 1
ATOM 1666 C CA . GLN A 1 220 ? 19.605 26.248 -21.172 1.00 86.56 220 GLN A CA 1
ATOM 1667 C C . GLN A 1 220 ? 19.158 27.352 -20.199 1.00 86.56 220 GLN A C 1
ATOM 1669 O O . GLN A 1 220 ? 19.959 28.241 -19.914 1.00 86.56 220 GLN A O 1
ATOM 1674 N N . GLY A 1 221 ? 17.932 27.288 -19.673 1.00 83.19 221 GLY A N 1
ATOM 1675 C CA . GLY A 1 221 ? 17.380 28.300 -18.764 1.00 83.19 221 GLY A CA 1
ATOM 1676 C C . GLY A 1 221 ? 17.936 28.273 -17.331 1.00 83.19 221 GLY A C 1
ATOM 1677 O O . GLY A 1 221 ? 18.776 27.444 -16.976 1.00 83.19 221 GLY A O 1
ATOM 1678 N N . ARG A 1 222 ? 17.435 29.196 -16.495 1.00 84.88 222 ARG A N 1
ATOM 1679 C CA . ARG A 1 222 ? 17.696 29.280 -15.046 1.00 84.88 222 ARG A CA 1
ATOM 1680 C C . ARG A 1 222 ? 16.385 29.135 -14.274 1.00 84.88 222 ARG A C 1
ATOM 1682 O O . ARG A 1 222 ? 15.385 29.721 -14.678 1.00 84.88 222 ARG A O 1
ATOM 1689 N N . GLY A 1 223 ? 16.413 28.413 -13.155 1.00 88.19 223 GLY A N 1
ATOM 1690 C CA . GLY A 1 223 ? 15.246 28.237 -12.289 1.00 88.19 223 GLY A CA 1
ATOM 1691 C C . GLY A 1 223 ? 14.185 27.309 -12.883 1.00 88.19 223 GLY A C 1
ATOM 1692 O O . GLY A 1 223 ? 14.403 26.660 -13.912 1.00 88.19 223 GLY A O 1
ATOM 1693 N N . ASP A 1 224 ? 13.045 27.225 -12.200 1.00 89.81 224 ASP A N 1
ATOM 1694 C CA . ASP A 1 224 ? 11.936 26.365 -12.605 1.00 89.81 224 ASP A CA 1
ATOM 1695 C C . ASP A 1 224 ? 11.166 26.951 -13.798 1.00 89.81 224 ASP A C 1
ATOM 1697 O O . ASP A 1 224 ? 10.882 28.145 -13.856 1.00 89.81 224 ASP A O 1
ATOM 1701 N N . GLU A 1 225 ? 10.808 26.100 -14.754 1.00 93.69 225 GLU A N 1
ATOM 1702 C CA . GLU A 1 225 ? 10.024 26.441 -15.942 1.00 93.69 225 GLU A CA 1
ATOM 1703 C C . GLU A 1 225 ? 8.888 25.437 -16.124 1.00 93.69 225 GLU A C 1
ATOM 1705 O O . GLU A 1 225 ? 9.000 24.269 -15.748 1.00 93.69 225 GLU A O 1
ATOM 1710 N N . SER A 1 226 ? 7.785 25.882 -16.724 1.00 92.38 226 SER A N 1
ATOM 1711 C CA . SER A 1 226 ? 6.714 24.993 -17.160 1.00 92.38 226 SER A CA 1
ATOM 1712 C C . SER A 1 226 ? 6.461 25.167 -18.650 1.00 92.38 226 SER A C 1
ATOM 1714 O O . SER A 1 226 ? 6.279 26.283 -19.127 1.00 92.38 226 SER A O 1
ATOM 1716 N N . VAL A 1 227 ? 6.433 24.048 -19.369 1.00 93.81 227 VAL A N 1
ATOM 1717 C CA . VAL A 1 227 ? 6.176 23.974 -20.809 1.00 93.81 227 VAL A CA 1
ATOM 1718 C C . VAL A 1 227 ? 4.922 23.136 -21.014 1.00 93.81 227 VAL A C 1
ATOM 1720 O O . VAL A 1 227 ? 4.740 22.128 -20.339 1.00 93.81 227 VAL A O 1
ATOM 1723 N N . THR A 1 228 ? 4.045 23.529 -21.933 1.00 94.06 228 THR A N 1
ATOM 1724 C CA . THR A 1 228 ? 2.882 22.716 -22.321 1.00 94.06 228 THR A CA 1
ATOM 1725 C C . THR A 1 228 ? 3.029 22.310 -23.779 1.00 94.06 228 THR A C 1
ATOM 1727 O O . THR A 1 228 ? 3.170 23.172 -24.642 1.00 94.06 228 THR A O 1
ATOM 1730 N N . LEU A 1 229 ? 3.019 21.005 -24.042 1.00 94.81 229 LEU A N 1
ATOM 1731 C CA . LEU A 1 229 ? 3.081 20.438 -25.381 1.00 94.81 229 LEU A CA 1
ATOM 1732 C C . LEU A 1 229 ? 1.678 20.338 -25.975 1.00 94.81 229 LEU A C 1
ATOM 1734 O O . LEU A 1 229 ? 0.755 19.812 -25.347 1.00 94.81 229 LEU A O 1
ATOM 1738 N N . SER A 1 230 ? 1.535 20.785 -27.217 1.00 94.12 230 SER A N 1
ATOM 1739 C CA . SER A 1 230 ? 0.357 20.497 -28.024 1.00 94.12 230 SER A CA 1
ATOM 1740 C C . SER A 1 230 ? 0.333 19.015 -28.438 1.00 94.12 230 SER A C 1
ATOM 1742 O O . SER A 1 230 ? 1.380 18.359 -28.479 1.00 94.12 230 SER A O 1
ATOM 1744 N N . PRO A 1 231 ? -0.835 18.463 -28.821 1.00 91.56 231 PRO A N 1
ATOM 1745 C CA . PRO A 1 231 ? -0.944 17.086 -29.304 1.00 91.56 231 PRO A CA 1
ATOM 1746 C C . PRO A 1 231 ? -0.028 16.722 -30.480 1.00 91.56 231 PRO A C 1
ATOM 1748 O O . PRO A 1 231 ? 0.209 15.538 -30.695 1.00 91.56 231 PRO A O 1
ATOM 1751 N N . SER A 1 232 ? 0.484 17.685 -31.253 1.00 93.06 232 SER A N 1
ATOM 1752 C CA . SER A 1 232 ? 1.417 17.430 -32.361 1.00 93.06 232 SER A CA 1
ATOM 1753 C C . SER A 1 232 ? 2.888 17.396 -31.934 1.00 93.06 232 SER A C 1
ATOM 1755 O O . SER A 1 232 ? 3.727 16.988 -32.726 1.00 93.06 232 SER A O 1
ATOM 1757 N N . GLN A 1 233 ? 3.213 17.821 -30.710 1.00 95.12 233 GLN A N 1
ATOM 1758 C CA . GLN A 1 233 ? 4.590 17.943 -30.210 1.00 95.12 233 GLN A CA 1
ATOM 1759 C C . GLN A 1 233 ? 5.080 16.718 -29.425 1.00 95.12 233 GLN A C 1
ATOM 1761 O O . GLN A 1 233 ? 6.202 16.719 -28.934 1.00 95.12 233 GLN A O 1
ATOM 1766 N N . PHE A 1 234 ? 4.254 15.687 -29.278 1.00 95.31 234 PHE A N 1
ATOM 1767 C CA . PHE A 1 234 ? 4.630 14.402 -28.685 1.00 95.31 234 PHE A CA 1
ATOM 1768 C C . PHE A 1 234 ? 3.999 13.266 -29.490 1.00 95.31 234 PHE A C 1
ATOM 1770 O O . PHE A 1 234 ? 3.031 13.511 -30.212 1.00 95.31 234 PHE A O 1
ATOM 1777 N N . ALA A 1 235 ? 4.493 12.032 -29.387 1.00 94.56 235 ALA A N 1
ATOM 1778 C CA . ALA A 1 235 ? 3.979 10.898 -30.163 1.00 94.56 235 ALA A CA 1
ATOM 1779 C C . ALA A 1 235 ? 3.376 9.800 -29.274 1.00 94.56 235 ALA A C 1
ATOM 1781 O O . ALA A 1 235 ? 3.679 9.689 -28.087 1.00 94.56 235 ALA A O 1
ATOM 1782 N N . VAL A 1 236 ? 2.470 9.008 -29.855 1.00 93.56 236 VAL A N 1
ATOM 1783 C CA . VAL A 1 236 ? 1.880 7.829 -29.207 1.00 93.56 236 VAL A CA 1
ATOM 1784 C C . VAL A 1 236 ? 1.978 6.657 -30.169 1.00 93.56 236 VAL A C 1
ATOM 1786 O O . VAL A 1 236 ? 1.401 6.698 -31.256 1.00 93.56 236 VAL A O 1
ATOM 1789 N N . HIS A 1 237 ? 2.698 5.621 -29.752 1.00 93.50 237 HIS A N 1
ATOM 1790 C CA . HIS A 1 237 ? 3.009 4.451 -30.564 1.00 93.50 237 HIS A CA 1
ATOM 1791 C C . HIS A 1 237 ? 2.171 3.267 -30.091 1.00 93.50 237 HIS A C 1
ATOM 1793 O O . HIS A 1 237 ? 2.412 2.699 -29.022 1.00 93.50 237 HIS A O 1
ATOM 1799 N N . VAL A 1 238 ? 1.169 2.902 -30.891 1.00 90.69 238 VAL A N 1
ATOM 1800 C CA . VAL A 1 238 ? 0.289 1.746 -30.668 1.00 90.69 238 VAL A CA 1
ATOM 1801 C C . VAL A 1 238 ? 0.537 0.723 -31.761 1.00 90.69 238 VAL A C 1
ATOM 1803 O O . VAL A 1 238 ? 0.761 1.084 -32.912 1.00 90.69 238 VAL A O 1
ATOM 1806 N N . THR A 1 239 ? 0.453 -0.558 -31.418 1.00 88.62 239 THR A N 1
ATOM 1807 C CA . THR A 1 239 ? 0.618 -1.646 -32.381 1.00 88.62 239 THR A CA 1
ATOM 1808 C C . THR A 1 239 ? -0.605 -2.551 -32.452 1.00 88.62 239 THR A C 1
ATOM 1810 O O . THR A 1 239 ? -1.235 -2.883 -31.440 1.00 88.62 239 THR A O 1
ATOM 1813 N N . LYS A 1 240 ? -0.925 -2.960 -33.683 1.00 87.31 240 LYS A N 1
ATOM 1814 C CA . LYS A 1 240 ? -1.872 -4.035 -34.009 1.00 87.31 240 LYS A CA 1
ATOM 1815 C C . LYS A 1 240 ? -1.154 -5.341 -34.366 1.00 87.31 240 LYS A C 1
ATOM 1817 O O . LYS A 1 240 ? -1.825 -6.329 -34.658 1.00 87.31 240 LYS A O 1
ATOM 1822 N N . GLU A 1 241 ? 0.179 -5.345 -34.361 1.00 87.00 241 GLU A N 1
ATOM 1823 C CA . GLU A 1 241 ? 0.981 -6.526 -34.655 1.00 87.00 241 GLU A CA 1
ATOM 1824 C C . GLU A 1 241 ? 0.684 -7.618 -33.636 1.00 87.00 241 GLU A C 1
ATOM 1826 O O . GLU A 1 241 ? 0.370 -7.376 -32.460 1.00 87.00 241 GLU A O 1
ATOM 1831 N N . LYS A 1 242 ? 0.741 -8.849 -34.129 1.00 86.00 242 LYS A N 1
ATOM 1832 C CA . LYS A 1 242 ? 0.379 -10.029 -33.369 1.00 86.00 242 LYS A CA 1
ATOM 1833 C C . LYS A 1 242 ? 1.615 -10.882 -33.144 1.00 86.00 242 LYS A C 1
ATOM 1835 O O . LYS A 1 242 ? 2.414 -11.069 -34.055 1.00 86.00 242 LYS A O 1
ATOM 1840 N N . ALA A 1 243 ? 1.738 -11.422 -31.941 1.00 80.44 243 ALA A N 1
ATOM 1841 C CA . ALA A 1 243 ? 2.652 -12.519 -31.678 1.00 80.44 243 ALA A CA 1
ATOM 1842 C C . ALA A 1 243 ? 2.233 -13.757 -32.500 1.00 80.44 243 ALA A C 1
ATOM 1844 O O . ALA A 1 243 ? 1.063 -13.855 -32.887 1.00 80.44 243 ALA A O 1
ATOM 1845 N N . PRO A 1 244 ? 3.117 -14.753 -32.696 1.00 76.31 244 PRO A N 1
ATOM 1846 C CA . PRO A 1 244 ? 2.766 -16.010 -33.365 1.00 76.31 244 PRO A CA 1
ATOM 1847 C C . PRO A 1 244 ? 1.545 -16.731 -32.765 1.00 76.31 244 PRO A C 1
ATOM 1849 O O . PRO A 1 244 ? 0.854 -17.462 -33.462 1.00 76.31 244 PRO A O 1
ATOM 1852 N N . SER A 1 245 ? 1.238 -16.493 -31.484 1.00 75.81 245 SER A N 1
ATOM 1853 C CA . SER A 1 245 ? 0.033 -16.999 -30.812 1.00 75.81 245 SER A CA 1
ATOM 1854 C C . SER A 1 245 ? -1.277 -16.328 -31.254 1.00 75.81 245 SER A C 1
ATOM 1856 O O . SER A 1 245 ? -2.347 -16.722 -30.800 1.00 75.81 245 SER A O 1
ATOM 1858 N N . GLY A 1 246 ? -1.219 -15.276 -32.075 1.00 81.00 246 GLY A N 1
ATOM 1859 C CA . GLY A 1 246 ? -2.372 -14.466 -32.470 1.00 81.00 246 GLY A CA 1
ATOM 1860 C C . GLY A 1 246 ? -2.817 -13.431 -31.427 1.00 81.00 246 GLY A C 1
ATOM 1861 O O . GLY A 1 246 ? -3.787 -12.705 -31.669 1.00 81.00 246 GLY A O 1
ATOM 1862 N N . ALA A 1 247 ? -2.124 -13.327 -30.287 1.00 82.06 247 ALA A N 1
ATOM 1863 C CA . ALA A 1 247 ? -2.305 -12.250 -29.310 1.00 82.06 247 ALA A CA 1
ATOM 1864 C C . ALA A 1 247 ? -1.570 -10.972 -29.751 1.00 82.06 247 ALA A C 1
ATOM 1866 O O . ALA A 1 247 ? -0.670 -11.040 -30.580 1.00 82.06 247 ALA A O 1
ATOM 1867 N N . ASN A 1 248 ? -1.919 -9.804 -29.198 1.00 86.75 248 ASN A N 1
ATOM 1868 C CA . ASN A 1 248 ? -1.147 -8.574 -29.432 1.00 86.75 248 ASN A CA 1
ATOM 1869 C C . ASN A 1 248 ? 0.324 -8.781 -29.026 1.00 86.75 248 ASN A C 1
ATOM 1871 O O . ASN A 1 248 ? 0.592 -9.419 -28.006 1.00 86.75 248 ASN A O 1
ATOM 1875 N N . ILE A 1 249 ? 1.258 -8.233 -29.805 1.00 87.88 249 ILE A N 1
ATOM 1876 C CA . ILE A 1 249 ? 2.703 -8.416 -29.615 1.00 87.88 249 ILE A CA 1
ATOM 1877 C C . ILE A 1 249 ? 3.203 -7.934 -28.238 1.00 87.88 249 ILE A C 1
ATOM 1879 O O . ILE A 1 249 ? 4.134 -8.514 -27.683 1.00 87.88 249 ILE A O 1
ATOM 1883 N N . LEU A 1 250 ? 2.535 -6.939 -27.640 1.00 87.25 250 LEU A N 1
ATOM 1884 C CA . LEU A 1 250 ? 2.824 -6.411 -26.298 1.00 87.25 250 LEU A CA 1
ATOM 1885 C C . LEU A 1 250 ? 2.135 -7.204 -25.170 1.00 87.25 250 LEU A C 1
ATOM 1887 O O . LEU A 1 250 ? 2.300 -6.905 -23.982 1.00 87.25 250 LEU A O 1
ATOM 1891 N N . GLY A 1 251 ? 1.366 -8.233 -25.525 1.00 85.06 251 GLY A N 1
ATOM 1892 C CA . GLY A 1 251 ? 0.538 -9.015 -24.616 1.00 85.06 251 GLY A CA 1
ATOM 1893 C C . GLY A 1 251 ? -0.763 -8.309 -24.227 1.00 85.06 251 GLY A C 1
ATOM 1894 O O . GLY A 1 251 ? -0.929 -7.103 -24.394 1.00 85.06 251 GLY A O 1
ATOM 1895 N N . THR A 1 252 ? -1.702 -9.088 -23.692 1.00 85.25 252 THR A N 1
ATOM 1896 C CA . THR A 1 252 ? -3.052 -8.633 -23.307 1.00 85.25 252 THR A CA 1
ATOM 1897 C C . THR A 1 252 ? -3.319 -8.713 -21.802 1.00 85.25 252 THR A C 1
ATOM 1899 O O . THR A 1 252 ? -4.403 -8.336 -21.356 1.00 85.25 252 THR A O 1
ATOM 1902 N N . GLY A 1 253 ? -2.356 -9.211 -21.021 1.00 83.38 253 GLY A N 1
ATOM 1903 C CA . GLY A 1 253 ? -2.444 -9.309 -19.564 1.00 83.38 253 GLY A CA 1
ATOM 1904 C C . GLY A 1 253 ? -2.137 -7.993 -18.845 1.00 83.38 253 GLY A C 1
ATOM 1905 O O . GLY A 1 253 ? -1.601 -7.056 -19.434 1.00 83.38 253 GLY A O 1
ATOM 1906 N N . ASP A 1 254 ? -2.435 -7.961 -17.544 1.00 79.44 254 ASP A N 1
ATOM 1907 C CA . ASP A 1 254 ? -2.198 -6.812 -16.650 1.00 79.44 254 ASP A CA 1
ATOM 1908 C C . ASP A 1 254 ? -0.706 -6.575 -16.337 1.00 79.44 254 ASP A C 1
ATOM 1910 O O . ASP A 1 254 ? -0.327 -5.657 -15.620 1.00 79.44 254 ASP A O 1
ATOM 1914 N N . ASN A 1 255 ? 0.206 -7.383 -16.865 1.00 77.81 255 ASN A N 1
ATOM 1915 C CA . ASN A 1 255 ? 1.627 -7.132 -16.677 1.00 77.81 255 ASN A CA 1
ATOM 1916 C C . ASN A 1 255 ? 2.066 -5.842 -17.391 1.00 77.81 255 ASN A C 1
ATOM 1918 O O . ASN A 1 255 ? 1.689 -5.595 -18.539 1.00 77.81 255 ASN A O 1
ATOM 1922 N N . ASP A 1 256 ? 2.902 -5.038 -16.739 1.00 73.94 256 ASP A N 1
ATOM 1923 C CA . ASP A 1 256 ? 3.454 -3.828 -17.353 1.00 73.94 256 ASP A CA 1
ATOM 1924 C C . ASP A 1 256 ? 4.410 -4.173 -18.507 1.00 73.94 256 ASP A C 1
ATOM 1926 O O . ASP A 1 256 ? 4.975 -5.270 -18.571 1.00 73.94 256 ASP A O 1
ATOM 1930 N N . LEU A 1 257 ? 4.587 -3.226 -19.429 1.00 74.50 257 LEU A N 1
ATOM 1931 C CA . LEU A 1 257 ? 5.665 -3.267 -20.414 1.00 74.50 257 LEU A CA 1
ATOM 1932 C C . LEU A 1 257 ? 6.902 -2.623 -19.767 1.00 74.50 257 LEU A C 1
ATOM 1934 O O . LEU A 1 257 ? 6.910 -1.418 -19.538 1.00 74.50 257 LEU A O 1
ATOM 1938 N N . GLY A 1 258 ? 7.907 -3.433 -19.422 1.00 64.69 258 GLY A N 1
ATOM 1939 C CA . GLY A 1 258 ? 9.129 -2.976 -18.752 1.00 64.69 258 GLY A CA 1
ATOM 1940 C C . GLY A 1 258 ? 8.931 -2.578 -17.283 1.00 64.69 258 GLY A C 1
ATOM 1941 O O . GLY A 1 258 ? 8.669 -1.415 -16.975 1.00 64.69 258 GLY A O 1
ATOM 1942 N N . GLN A 1 259 ? 9.116 -3.529 -16.361 1.00 58.22 259 GLN A N 1
ATOM 1943 C CA . GLN A 1 259 ? 9.381 -3.215 -14.950 1.00 58.22 259 GLN A CA 1
ATOM 1944 C C . GLN A 1 259 ? 10.887 -2.957 -14.746 1.00 58.22 259 GLN A C 1
ATOM 1946 O O . GLN A 1 259 ? 11.695 -3.161 -15.652 1.00 58.22 259 GLN A O 1
ATOM 1951 N N . THR A 1 260 ? 11.285 -2.414 -13.591 1.00 53.81 260 THR A N 1
ATOM 1952 C CA . THR A 1 260 ? 12.665 -1.956 -13.347 1.00 53.81 260 THR A CA 1
ATOM 1953 C C . THR A 1 260 ? 13.689 -3.069 -13.630 1.00 53.81 260 THR A C 1
ATOM 1955 O O . THR A 1 260 ? 13.689 -4.089 -12.945 1.00 53.81 260 THR A O 1
ATOM 1958 N N . GLY A 1 261 ? 14.585 -2.850 -14.600 1.00 58.25 261 GLY A N 1
ATOM 1959 C CA . GLY A 1 261 ? 15.608 -3.806 -15.045 1.00 58.25 261 GLY A CA 1
ATOM 1960 C C . GLY A 1 261 ? 15.285 -4.592 -16.326 1.00 58.25 261 GLY A C 1
ATOM 1961 O O . GLY A 1 261 ? 16.206 -5.144 -16.915 1.00 58.25 261 GLY A O 1
ATOM 1962 N N . ASP A 1 262 ? 14.039 -4.608 -16.808 1.00 73.19 262 ASP A N 1
ATOM 1963 C CA . ASP A 1 262 ? 13.601 -5.415 -17.967 1.00 73.19 262 ASP A CA 1
ATOM 1964 C C . ASP A 1 262 ? 13.749 -4.712 -19.341 1.00 73.19 262 ASP A C 1
ATOM 1966 O O . ASP A 1 262 ? 13.094 -5.117 -20.309 1.00 73.19 262 ASP A O 1
ATOM 1970 N N . LEU A 1 263 ? 14.556 -3.647 -19.448 1.00 84.38 263 LEU A N 1
ATOM 1971 C CA . LEU A 1 263 ? 14.739 -2.889 -20.694 1.00 84.38 263 LEU A CA 1
ATOM 1972 C C . LEU A 1 263 ? 16.174 -2.392 -20.899 1.00 84.38 263 LEU A C 1
ATOM 1974 O O . LEU A 1 263 ? 16.883 -2.157 -19.924 1.00 84.38 263 LEU A O 1
ATOM 1978 N N . ASP A 1 264 ? 16.576 -2.224 -22.159 1.00 88.06 264 ASP A N 1
ATOM 1979 C CA . ASP A 1 264 ? 17.819 -1.550 -22.571 1.00 88.06 264 ASP A CA 1
ATOM 1980 C C . ASP A 1 264 ? 17.686 -1.028 -24.019 1.00 88.06 264 ASP A C 1
ATOM 1982 O O . ASP A 1 264 ? 16.762 -1.417 -24.745 1.00 88.06 264 ASP A O 1
ATOM 1986 N N . THR A 1 265 ? 18.607 -0.164 -24.446 1.00 89.81 265 THR A N 1
ATOM 1987 C CA . THR A 1 265 ? 18.740 0.323 -25.821 1.00 89.81 265 THR A CA 1
ATOM 1988 C C . THR A 1 265 ? 20.035 -0.162 -26.471 1.00 89.81 265 THR A C 1
ATOM 1990 O O . THR A 1 265 ? 21.095 -0.294 -25.843 1.00 89.81 265 THR A O 1
ATOM 1993 N N . ASP A 1 266 ? 19.963 -0.471 -27.763 1.00 92.00 266 ASP A N 1
ATOM 1994 C CA . ASP A 1 266 ? 21.165 -0.742 -28.550 1.00 92.00 266 ASP A CA 1
ATOM 1995 C C . ASP A 1 266 ? 21.769 0.533 -29.156 1.00 92.00 266 ASP A C 1
ATOM 1997 O O . ASP A 1 266 ? 21.303 1.645 -28.921 1.00 92.00 266 ASP A O 1
ATOM 2001 N N . GLU A 1 267 ? 22.850 0.373 -29.915 1.00 87.88 267 GLU A N 1
ATOM 2002 C CA . GLU A 1 267 ? 23.599 1.478 -30.528 1.00 87.88 267 GLU A CA 1
ATOM 2003 C C . GLU A 1 267 ? 22.785 2.243 -31.584 1.00 87.88 267 GLU A C 1
ATOM 2005 O O . GLU A 1 267 ? 23.026 3.428 -31.813 1.00 87.88 267 GLU A O 1
ATOM 2010 N N . GLN A 1 268 ? 21.778 1.593 -32.175 1.00 90.19 268 GLN A N 1
ATOM 2011 C CA . GLN A 1 268 ? 20.818 2.213 -33.090 1.00 90.19 268 GLN A CA 1
ATOM 2012 C C . GLN A 1 268 ? 19.676 2.903 -32.322 1.00 90.19 268 GLN A C 1
ATOM 2014 O O . GLN A 1 268 ? 18.800 3.519 -32.911 1.00 90.19 268 GLN A O 1
ATOM 2019 N N . GLY A 1 269 ? 19.646 2.815 -30.991 1.00 89.62 269 GLY A N 1
ATOM 2020 C CA . GLY A 1 269 ? 18.571 3.376 -30.181 1.00 89.62 269 GLY A CA 1
ATOM 2021 C C . GLY A 1 269 ? 17.270 2.579 -30.235 1.00 89.62 269 GLY A C 1
ATOM 2022 O O . GLY A 1 269 ? 16.245 3.081 -29.771 1.00 89.62 269 GLY A O 1
ATOM 2023 N N . ARG A 1 270 ? 17.294 1.344 -30.762 1.00 94.31 270 ARG A N 1
ATOM 2024 C CA . ARG A 1 270 ? 16.150 0.431 -30.667 1.00 94.31 270 ARG A CA 1
ATOM 2025 C C . ARG A 1 270 ? 15.989 0.023 -29.214 1.00 94.31 270 ARG A C 1
ATOM 2027 O O . ARG A 1 270 ? 16.965 -0.285 -28.527 1.00 94.31 270 ARG A O 1
ATOM 2034 N N . ILE A 1 271 ? 14.750 0.029 -28.753 1.00 92.94 271 ILE A N 1
ATOM 2035 C CA . ILE A 1 271 ? 14.418 -0.159 -27.346 1.00 92.94 271 ILE A CA 1
ATOM 2036 C C . ILE A 1 271 ? 13.888 -1.572 -27.169 1.00 92.94 271 ILE A C 1
ATOM 2038 O O . ILE A 1 271 ? 12.947 -1.948 -27.860 1.00 92.94 271 ILE A O 1
ATOM 2042 N N . TYR A 1 272 ? 14.463 -2.348 -26.256 1.00 91.19 272 TYR A N 1
ATOM 2043 C CA . TYR A 1 272 ? 14.075 -3.736 -26.012 1.00 91.19 272 TYR A CA 1
ATOM 2044 C C . TYR A 1 272 ? 13.354 -3.858 -24.675 1.00 91.19 272 TYR A C 1
ATOM 2046 O O . TYR A 1 272 ? 13.802 -3.299 -23.678 1.00 91.19 272 TYR A O 1
ATOM 2054 N N . TRP A 1 273 ? 12.279 -4.646 -24.640 1.00 86.81 273 TRP A N 1
ATOM 2055 C CA . TRP A 1 273 ? 11.564 -5.004 -23.417 1.00 86.81 273 TRP A CA 1
ATOM 2056 C C . TRP A 1 273 ? 11.398 -6.502 -23.303 1.00 86.81 273 TRP A C 1
ATOM 2058 O O . TRP A 1 273 ? 11.049 -7.183 -24.270 1.00 86.81 273 TRP A O 1
ATOM 2068 N N . ARG A 1 274 ? 11.487 -6.995 -22.072 1.00 80.81 274 ARG A N 1
ATOM 2069 C CA . ARG A 1 274 ? 10.850 -8.258 -21.721 1.00 80.81 274 ARG A CA 1
ATOM 2070 C C . ARG A 1 274 ? 9.348 -8.044 -21.510 1.00 80.81 274 ARG A C 1
ATOM 2072 O O . ARG A 1 274 ? 8.928 -7.167 -20.755 1.00 80.81 274 ARG A O 1
ATOM 2079 N N . VAL A 1 275 ? 8.530 -8.889 -22.130 1.00 75.38 275 VAL A N 1
ATOM 2080 C CA . VAL A 1 275 ? 7.084 -8.953 -21.888 1.00 75.38 275 VAL A CA 1
ATOM 2081 C C . VAL A 1 275 ? 6.800 -10.133 -20.958 1.00 75.38 275 VAL A C 1
ATOM 2083 O O . VAL A 1 275 ? 7.077 -11.282 -21.294 1.00 75.38 275 VAL A O 1
ATOM 2086 N N . GLY A 1 276 ? 6.261 -9.860 -19.766 1.00 66.31 276 GLY A N 1
ATOM 2087 C CA . GLY A 1 276 ? 5.880 -10.907 -18.804 1.00 66.31 276 GLY A CA 1
ATOM 2088 C C . GLY A 1 276 ? 4.798 -11.870 -19.333 1.00 66.31 276 GLY A C 1
ATOM 2089 O O . GLY A 1 276 ? 3.873 -11.444 -20.027 1.00 66.31 276 GLY A O 1
ATOM 2090 N N . GLY A 1 277 ? 4.901 -13.162 -18.991 1.00 62.66 277 GLY A N 1
ATOM 2091 C CA . GLY A 1 277 ? 3.963 -14.219 -19.401 1.00 62.66 277 GLY A CA 1
ATOM 2092 C C . GLY A 1 277 ? 4.588 -15.625 -19.438 1.00 62.66 277 GLY A C 1
ATOM 2093 O O . GLY A 1 277 ? 5.763 -15.813 -19.114 1.00 62.66 277 GLY A O 1
ATOM 2094 N N . ALA A 1 278 ? 3.800 -16.638 -19.823 1.00 42.97 278 ALA A N 1
ATOM 2095 C CA . ALA A 1 278 ? 4.278 -18.007 -20.044 1.00 42.97 278 ALA A CA 1
ATOM 2096 C C . ALA A 1 278 ? 5.143 -18.073 -21.323 1.00 42.97 278 ALA A C 1
ATOM 2098 O O . ALA A 1 278 ? 4.649 -18.298 -22.427 1.00 42.97 278 ALA A O 1
ATOM 2099 N N . GLY A 1 279 ? 6.438 -17.806 -21.152 1.00 55.66 279 GLY A N 1
ATOM 2100 C CA . GLY A 1 279 ? 7.454 -17.690 -22.198 1.00 55.66 279 GLY A CA 1
ATOM 2101 C C . GLY A 1 279 ? 8.206 -16.367 -22.054 1.00 55.66 279 GLY A C 1
ATOM 2102 O O . GLY A 1 279 ? 7.587 -15.324 -21.861 1.00 55.66 279 GLY A O 1
ATOM 2103 N N . ALA A 1 280 ? 9.538 -16.395 -22.104 1.00 53.78 280 ALA A N 1
ATOM 2104 C CA . ALA A 1 280 ? 10.326 -15.171 -22.179 1.00 53.78 280 ALA A CA 1
ATOM 2105 C C . ALA A 1 280 ? 10.154 -14.573 -23.584 1.00 53.78 280 ALA A C 1
ATOM 2107 O O . ALA A 1 280 ? 10.844 -14.972 -24.518 1.00 53.78 280 ALA A O 1
ATOM 2108 N N . TYR A 1 281 ? 9.202 -13.654 -23.744 1.00 74.88 281 TYR A N 1
ATOM 2109 C CA . TYR A 1 281 ? 9.051 -12.893 -24.980 1.00 74.88 281 TYR A CA 1
ATOM 2110 C C . TYR A 1 281 ? 9.803 -11.574 -24.850 1.00 74.88 281 TYR A C 1
ATOM 2112 O O . TYR A 1 281 ? 9.697 -10.878 -23.836 1.00 74.88 281 TYR A O 1
ATOM 2120 N N . VAL A 1 282 ? 10.560 -11.240 -25.887 1.00 85.75 282 VAL A N 1
ATOM 2121 C CA . VAL A 1 282 ? 11.162 -9.922 -26.065 1.00 85.75 282 VAL A CA 1
ATOM 2122 C C . VAL A 1 282 ? 10.422 -9.213 -27.184 1.00 85.75 282 VAL A C 1
ATOM 2124 O O . VAL A 1 282 ? 10.074 -9.824 -28.193 1.00 85.75 282 VAL A O 1
ATOM 2127 N N . VAL A 1 283 ? 10.172 -7.930 -26.989 1.00 90.00 283 VAL A N 1
ATOM 2128 C CA . VAL A 1 283 ? 9.687 -7.030 -28.032 1.00 90.00 283 VAL A CA 1
ATOM 2129 C C . VAL A 1 283 ? 10.707 -5.918 -28.158 1.00 90.00 283 VAL A C 1
ATOM 2131 O O . VAL A 1 283 ? 11.263 -5.496 -27.142 1.00 90.00 283 VAL A O 1
ATOM 2134 N N . ARG A 1 284 ? 10.942 -5.429 -29.375 1.00 93.44 284 ARG A N 1
ATOM 2135 C CA . ARG A 1 284 ? 11.648 -4.161 -29.562 1.00 93.44 284 ARG A CA 1
ATOM 2136 C C . ARG A 1 284 ? 10.761 -3.124 -30.223 1.00 93.44 284 ARG A C 1
ATOM 2138 O O . ARG A 1 284 ? 9.836 -3.479 -30.942 1.00 93.44 284 ARG A O 1
ATOM 2145 N N . PHE A 1 285 ? 11.066 -1.862 -29.988 1.00 95.25 285 PHE A N 1
ATOM 2146 C CA . PHE A 1 285 ? 10.517 -0.727 -30.713 1.00 95.25 285 PHE A CA 1
ATOM 2147 C C . PHE A 1 285 ? 11.671 -0.091 -31.460 1.00 95.25 285 PHE A C 1
ATOM 2149 O O . PHE A 1 285 ? 12.695 0.241 -30.854 1.00 95.25 285 PHE A O 1
ATOM 2156 N N . ASP A 1 286 ? 11.503 0.048 -32.766 1.00 95.81 286 ASP A N 1
ATOM 2157 C CA . ASP A 1 286 ? 12.497 0.675 -33.616 1.00 95.81 286 ASP A CA 1
ATOM 2158 C C . ASP A 1 286 ? 12.079 2.123 -33.912 1.00 95.81 286 ASP A C 1
ATOM 2160 O O . ASP A 1 286 ? 11.063 2.337 -34.585 1.00 95.81 286 ASP A O 1
ATOM 2164 N N . PRO A 1 287 ? 12.825 3.131 -33.422 1.00 95.56 287 PRO A N 1
ATOM 2165 C CA . PRO A 1 287 ? 12.483 4.525 -33.661 1.00 95.56 287 PRO A CA 1
ATOM 2166 C C . PRO A 1 287 ? 12.571 4.928 -35.143 1.00 95.56 287 PRO A C 1
ATOM 2168 O O . PRO A 1 287 ? 11.889 5.876 -35.533 1.00 95.56 287 PRO A O 1
ATOM 2171 N N . HIS A 1 288 ? 13.333 4.206 -35.977 1.00 95.25 288 HIS A N 1
ATOM 2172 C CA . HIS A 1 288 ? 13.458 4.491 -37.413 1.00 95.25 288 HIS A CA 1
ATOM 2173 C C . HIS A 1 288 ? 12.196 4.098 -38.178 1.00 95.25 288 HIS A C 1
ATOM 2175 O O . HIS A 1 288 ? 11.754 4.809 -39.078 1.00 95.25 288 HIS A O 1
ATOM 2181 N N . THR A 1 289 ? 11.592 2.965 -37.815 1.00 95.06 289 THR A N 1
ATOM 2182 C CA . THR A 1 289 ? 10.395 2.445 -38.493 1.00 95.06 289 THR A CA 1
ATOM 2183 C C . THR A 1 289 ? 9.101 2.797 -37.764 1.00 95.06 289 THR A C 1
ATOM 2185 O O . THR A 1 289 ? 8.024 2.700 -38.354 1.00 95.06 289 THR A O 1
ATOM 2188 N N . ARG A 1 290 ? 9.200 3.217 -36.494 1.00 95.12 290 ARG A N 1
ATOM 2189 C CA . ARG A 1 290 ? 8.085 3.471 -35.564 1.00 95.12 290 ARG A CA 1
A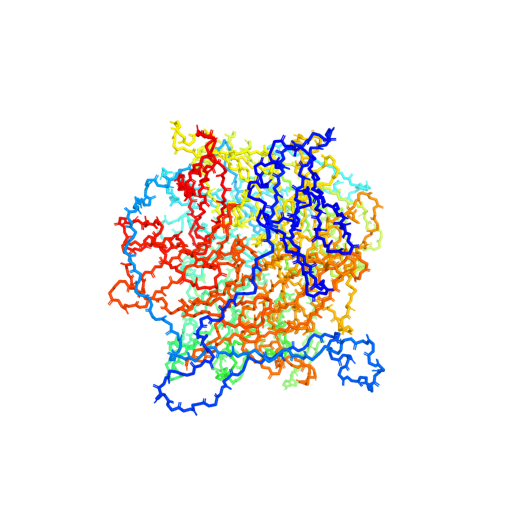TOM 2190 C C . ARG A 1 290 ? 7.218 2.231 -35.329 1.00 95.12 290 ARG A C 1
ATOM 2192 O O . ARG A 1 290 ? 6.013 2.347 -35.097 1.00 95.12 290 ARG A O 1
ATOM 2199 N N . LYS A 1 291 ? 7.816 1.040 -35.417 1.00 94.38 291 LYS A N 1
ATOM 2200 C CA . LYS A 1 291 ? 7.121 -0.247 -35.278 1.00 94.38 291 LYS A CA 1
ATOM 2201 C C . LYS A 1 291 ? 7.597 -1.029 -34.071 1.00 94.38 291 LYS A C 1
ATOM 2203 O O . LYS A 1 291 ? 8.715 -0.848 -33.588 1.00 94.38 291 LYS A O 1
ATOM 2208 N N . PHE A 1 292 ? 6.718 -1.912 -33.604 1.00 93.25 292 PHE A N 1
ATOM 2209 C CA . PHE A 1 292 ? 7.075 -2.923 -32.628 1.00 93.25 292 PHE A CA 1
ATOM 2210 C C . PHE A 1 292 ? 7.399 -4.215 -33.362 1.00 93.25 292 PHE A C 1
ATOM 2212 O O . PHE A 1 292 ? 6.748 -4.606 -34.320 1.00 93.25 292 PHE A O 1
ATOM 2219 N N . GLU A 1 293 ? 8.424 -4.910 -32.914 1.00 92.94 293 GLU A N 1
ATOM 2220 C CA . GLU A 1 293 ? 8.876 -6.117 -33.583 1.00 92.94 293 GLU A CA 1
ATOM 2221 C C . GLU A 1 293 ? 9.081 -7.213 -32.547 1.00 92.94 293 GLU A C 1
ATOM 2223 O O . GLU A 1 293 ? 9.372 -6.955 -31.374 1.00 92.94 293 GLU A O 1
ATOM 2228 N N . GLN A 1 294 ? 8.939 -8.454 -32.994 1.00 89.12 294 GLN A N 1
ATOM 2229 C CA . GLN A 1 294 ? 9.336 -9.632 -32.239 1.00 89.12 294 GLN A CA 1
ATOM 2230 C C . GLN A 1 294 ? 10.456 -10.340 -32.984 1.00 89.12 294 GLN A C 1
ATOM 2232 O O . GLN A 1 294 ? 10.517 -10.268 -34.215 1.00 89.12 294 GLN A O 1
ATOM 2237 N N . PRO A 1 295 ? 11.318 -11.058 -32.252 1.00 89.38 295 PRO A N 1
ATOM 2238 C CA . PRO A 1 295 ? 12.267 -11.938 -32.889 1.00 89.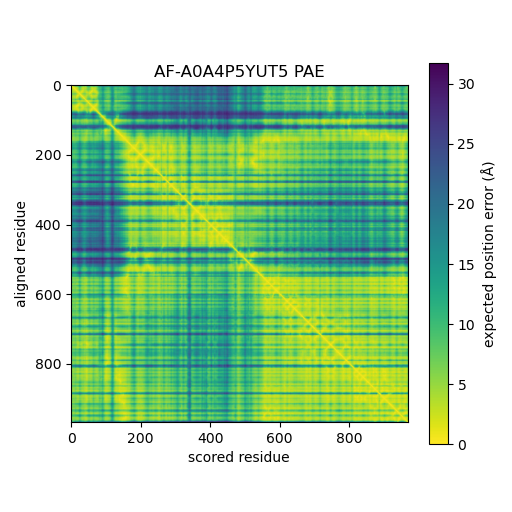38 295 PRO A CA 1
ATOM 2239 C C . PRO A 1 295 ? 11.527 -12.998 -33.712 1.00 89.38 295 PRO A C 1
ATOM 2241 O O . PRO A 1 295 ? 10.418 -13.416 -33.353 1.00 89.38 295 PRO A O 1
ATOM 2244 N N . PRO A 1 296 ? 12.139 -13.485 -34.795 1.00 87.06 296 PRO A N 1
ATOM 2245 C CA . PRO A 1 296 ? 11.549 -14.542 -35.587 1.00 87.06 296 PRO A CA 1
ATOM 2246 C C . PRO A 1 296 ? 11.572 -15.867 -34.804 1.00 87.06 296 PRO A C 1
ATOM 2248 O O . PRO A 1 296 ? 12.621 -16.467 -34.575 1.00 87.06 296 PRO A O 1
ATOM 2251 N N . GLY A 1 297 ? 10.392 -16.342 -34.401 1.00 82.12 297 GLY A N 1
ATOM 2252 C CA . GLY A 1 297 ? 10.215 -17.613 -33.693 1.00 82.12 297 GLY A CA 1
ATOM 2253 C C . GLY A 1 297 ? 10.182 -17.499 -32.163 1.00 82.12 297 GLY A C 1
ATOM 2254 O O . GLY A 1 297 ? 10.149 -16.416 -31.583 1.00 82.12 297 GLY A O 1
ATOM 2255 N N . ARG A 1 298 ? 10.126 -18.651 -31.483 1.00 78.81 298 ARG A N 1
ATOM 2256 C CA . ARG A 1 298 ? 10.043 -18.724 -30.016 1.00 78.81 298 ARG A CA 1
ATOM 2257 C C . ARG A 1 298 ? 11.441 -18.769 -29.401 1.00 78.81 298 ARG A C 1
ATOM 2259 O O . ARG A 1 298 ? 12.203 -19.690 -29.685 1.00 78.81 298 ARG A O 1
ATOM 2266 N N . ILE A 1 299 ? 11.727 -17.843 -28.487 1.00 83.38 299 ILE A N 1
ATOM 2267 C CA . ILE A 1 299 ? 12.890 -17.938 -27.598 1.00 83.38 299 ILE A CA 1
ATOM 2268 C C . ILE A 1 299 ? 12.581 -18.988 -26.530 1.00 83.38 299 ILE A C 1
ATOM 2270 O O . ILE A 1 299 ? 11.659 -18.823 -25.728 1.00 83.38 299 ILE A O 1
ATOM 2274 N N . ASP A 1 300 ? 13.340 -20.078 -26.529 1.00 81.81 300 ASP A N 1
ATOM 2275 C CA . ASP A 1 300 ? 13.167 -21.172 -25.578 1.00 81.81 300 ASP A CA 1
ATOM 2276 C C . ASP A 1 300 ? 14.467 -21.451 -24.825 1.00 81.81 300 ASP A C 1
ATOM 2278 O O . ASP A 1 300 ? 15.214 -22.378 -25.136 1.00 81.81 300 ASP A O 1
ATOM 2282 N N . PHE A 1 301 ? 14.740 -20.621 -23.816 1.00 84.19 301 PHE A N 1
ATOM 2283 C CA . PHE A 1 301 ? 15.907 -20.792 -22.952 1.00 84.19 301 PHE A CA 1
ATOM 2284 C C . PHE A 1 301 ? 15.880 -22.116 -22.175 1.00 84.19 301 PHE A C 1
ATOM 2286 O O . PHE A 1 301 ? 16.937 -22.585 -21.760 1.00 84.19 301 PHE A O 1
ATOM 2293 N N . GLN A 1 302 ? 14.715 -22.762 -22.019 1.00 83.56 302 GLN A N 1
ATOM 2294 C CA . GLN A 1 302 ? 14.605 -24.041 -21.313 1.00 83.56 302 GLN A CA 1
ATOM 2295 C C . GLN A 1 302 ? 15.408 -25.144 -22.019 1.00 83.56 302 GLN A C 1
ATOM 2297 O O . GLN A 1 302 ? 15.903 -26.058 -21.367 1.00 83.56 302 GLN A O 1
ATOM 2302 N N . LYS A 1 303 ? 15.601 -25.037 -23.341 1.00 85.88 303 LYS A N 1
ATOM 2303 C CA . LYS A 1 303 ? 16.460 -25.950 -24.113 1.00 85.88 303 LYS A CA 1
ATOM 2304 C C . LYS A 1 303 ? 17.948 -25.808 -23.790 1.00 85.88 303 LYS A C 1
ATOM 2306 O O . LYS A 1 303 ? 18.730 -26.674 -24.164 1.00 85.88 303 LYS A O 1
ATOM 2311 N N . LEU A 1 304 ? 18.336 -24.714 -23.139 1.00 87.38 304 LEU A N 1
ATOM 2312 C CA . LEU A 1 304 ? 19.719 -24.402 -22.793 1.00 87.38 304 LEU A CA 1
ATOM 2313 C C . LEU A 1 304 ? 20.055 -24.732 -21.333 1.00 87.38 304 LEU A C 1
ATOM 2315 O O . LEU A 1 304 ? 21.199 -24.548 -20.924 1.00 87.38 304 LEU A O 1
ATOM 2319 N N . VAL A 1 305 ? 19.086 -25.201 -20.540 1.00 85.12 305 VAL A N 1
ATOM 2320 C CA . VAL A 1 305 ? 19.313 -25.621 -19.149 1.00 85.12 305 VAL A CA 1
ATOM 2321 C C . VAL A 1 305 ? 19.244 -27.150 -19.023 1.00 85.12 305 VAL A C 1
ATOM 2323 O O . VAL A 1 305 ? 18.697 -27.814 -19.907 1.00 85.12 305 VAL A O 1
ATOM 2326 N N . PRO A 1 306 ? 19.798 -27.745 -17.948 1.00 83.56 306 PRO A N 1
ATOM 2327 C CA . PRO A 1 306 ? 19.812 -29.194 -17.780 1.00 83.56 306 PRO A CA 1
ATOM 2328 C C . PRO A 1 306 ? 18.398 -29.804 -17.756 1.00 83.56 306 PRO A C 1
ATOM 2330 O O . PRO A 1 306 ? 17.480 -29.191 -17.200 1.00 83.56 306 PRO A O 1
ATOM 2333 N N . PRO A 1 307 ? 18.209 -31.029 -18.285 1.00 82.12 307 PRO A N 1
ATOM 2334 C CA . PRO A 1 307 ? 16.942 -31.748 -18.174 1.00 82.12 307 PRO A CA 1
ATOM 2335 C C . PRO A 1 307 ? 16.467 -31.854 -16.717 1.00 82.12 307 PRO A C 1
ATOM 2337 O O . PRO A 1 307 ? 17.252 -32.159 -15.822 1.00 82.12 307 PRO A O 1
ATOM 2340 N N . GLY A 1 308 ? 15.180 -31.597 -16.474 1.00 74.31 308 GLY A N 1
ATOM 2341 C CA . GLY A 1 308 ? 14.571 -31.652 -15.138 1.00 74.31 308 GLY A CA 1
ATOM 2342 C C . GLY A 1 308 ? 14.739 -30.388 -14.284 1.00 74.31 308 GLY A C 1
ATOM 2343 O O . GLY A 1 308 ? 14.002 -30.234 -13.313 1.00 74.31 308 GLY A O 1
ATOM 2344 N N . ALA A 1 309 ? 15.626 -29.456 -14.654 1.00 72.81 309 ALA A N 1
ATOM 2345 C CA . ALA A 1 309 ? 15.711 -28.153 -14.000 1.00 72.81 309 ALA A CA 1
ATOM 2346 C C . ALA A 1 309 ? 14.622 -27.216 -14.541 1.00 72.81 309 ALA A C 1
ATOM 2348 O O . ALA A 1 309 ? 14.516 -27.009 -15.750 1.00 72.81 309 ALA A O 1
ATOM 2349 N N . GLY A 1 310 ? 13.823 -26.610 -13.661 1.00 72.31 310 GLY A N 1
ATOM 2350 C CA . GLY A 1 310 ? 12.895 -25.558 -14.074 1.00 72.31 310 GLY A CA 1
ATOM 2351 C C . GLY A 1 310 ? 13.635 -24.239 -14.289 1.00 72.31 310 GLY A C 1
ATOM 2352 O O . GLY A 1 310 ? 14.427 -23.828 -13.441 1.00 72.31 310 GLY A O 1
ATOM 2353 N N . MET A 1 311 ? 13.371 -23.523 -15.380 1.00 70.75 311 MET A N 1
ATOM 2354 C CA . MET A 1 311 ? 13.797 -22.127 -15.459 1.00 70.75 311 MET A CA 1
ATOM 2355 C C . MET A 1 311 ? 12.950 -21.229 -14.557 1.00 70.75 311 MET A C 1
ATOM 2357 O O . MET A 1 311 ? 11.716 -21.287 -14.562 1.00 70.75 311 MET A O 1
ATOM 2361 N N . LEU A 1 312 ? 13.616 -20.336 -13.824 1.00 63.34 312 LEU A N 1
ATOM 2362 C CA . LEU A 1 312 ? 12.960 -19.219 -13.150 1.00 63.34 312 LEU A CA 1
ATOM 2363 C C . LEU A 1 312 ? 12.348 -18.278 -14.193 1.00 63.34 312 LEU A C 1
ATOM 2365 O O . LEU A 1 312 ? 13.024 -17.464 -14.815 1.00 63.34 312 LEU A O 1
ATOM 2369 N N . ASN A 1 313 ? 11.035 -18.397 -14.389 1.00 57.34 313 ASN A N 1
ATOM 2370 C CA . ASN A 1 313 ? 10.260 -17.464 -15.206 1.00 57.34 313 ASN A CA 1
ATOM 2371 C C . ASN A 1 313 ? 9.689 -16.296 -14.364 1.00 57.34 313 ASN A C 1
ATOM 2373 O O . ASN A 1 313 ? 8.743 -15.622 -14.763 1.00 57.34 313 ASN A O 1
ATOM 2377 N N . ASP A 1 314 ? 10.249 -16.057 -13.176 1.00 52.78 314 ASP A N 1
ATOM 2378 C CA . ASP A 1 314 ? 9.703 -15.226 -12.098 1.00 52.78 314 ASP A CA 1
ATOM 2379 C C . ASP A 1 314 ? 10.094 -13.741 -12.203 1.00 52.78 314 ASP A C 1
ATOM 2381 O O . ASP A 1 314 ? 10.623 -13.166 -11.266 1.00 52.78 314 ASP A O 1
ATOM 2385 N N . GLY A 1 315 ? 9.836 -13.077 -13.331 1.00 56.22 315 GLY A N 1
ATOM 2386 C CA . GLY A 1 315 ? 9.813 -11.599 -13.389 1.00 56.22 315 GLY A CA 1
ATOM 2387 C C . GLY A 1 315 ? 11.094 -10.817 -13.014 1.00 56.22 315 GLY A C 1
ATOM 2388 O O . GLY A 1 315 ? 11.083 -9.602 -13.122 1.00 56.22 315 GLY A O 1
ATOM 2389 N N . LEU A 1 316 ? 12.199 -11.460 -12.614 1.00 64.88 316 LEU A N 1
ATOM 2390 C CA . LEU A 1 316 ? 13.463 -10.823 -12.210 1.00 64.88 316 LEU A CA 1
ATOM 2391 C C . LEU A 1 316 ? 14.566 -11.106 -13.239 1.00 64.88 316 LEU A C 1
ATOM 2393 O O . LEU A 1 316 ? 15.620 -11.662 -12.922 1.00 64.88 316 LEU A O 1
ATOM 2397 N N . CYS A 1 317 ? 14.294 -10.748 -14.492 1.00 77.69 317 CYS A N 1
ATOM 2398 C CA . CYS A 1 317 ? 15.308 -10.729 -15.538 1.00 77.69 317 CYS A CA 1
ATOM 2399 C C . CYS A 1 317 ? 15.873 -9.316 -15.640 1.00 77.69 317 CYS A C 1
ATOM 2401 O O . CYS A 1 317 ? 15.161 -8.343 -15.420 1.00 77.69 317 CYS A O 1
ATOM 2403 N N . ARG A 1 318 ? 17.148 -9.193 -15.996 1.00 84.12 318 ARG A N 1
ATOM 2404 C CA . ARG A 1 318 ? 17.700 -7.925 -16.470 1.00 84.12 318 ARG A CA 1
ATOM 2405 C C . ARG A 1 318 ? 18.008 -8.009 -17.949 1.00 84.12 318 ARG A C 1
ATOM 2407 O O . ARG A 1 318 ? 18.537 -9.033 -18.380 1.00 84.12 318 ARG A O 1
ATOM 2414 N N . VAL A 1 319 ? 17.678 -6.963 -18.695 1.00 88.00 319 VAL A N 1
ATOM 2415 C CA . VAL A 1 319 ? 18.009 -6.842 -20.118 1.00 88.00 319 VAL A CA 1
ATOM 2416 C C . VAL A 1 319 ? 19.235 -5.946 -20.266 1.00 88.00 319 VAL A C 1
ATOM 2418 O O . VAL A 1 319 ? 19.351 -4.931 -19.582 1.00 88.00 319 VAL A O 1
ATOM 2421 N N . SER A 1 320 ? 20.183 -6.342 -21.113 1.00 91.19 320 SER A N 1
ATOM 2422 C CA . SER A 1 320 ? 21.323 -5.498 -21.486 1.00 91.19 320 SER A CA 1
ATOM 2423 C C . SER A 1 320 ? 21.691 -5.692 -22.956 1.00 91.19 320 SER A C 1
ATOM 2425 O O . SER A 1 320 ? 21.729 -6.818 -23.438 1.00 91.19 320 SER A O 1
ATOM 2427 N N . CYS A 1 321 ? 21.993 -4.624 -23.677 1.00 93.19 321 CYS A N 1
ATOM 2428 C CA . CYS A 1 321 ? 22.293 -4.607 -25.099 1.00 93.19 321 CYS A CA 1
ATOM 2429 C C . CYS A 1 321 ? 23.747 -4.189 -25.301 1.00 93.19 321 CYS A C 1
ATOM 2431 O O . CYS A 1 321 ? 24.147 -3.072 -24.970 1.00 93.19 321 CYS A O 1
ATOM 2433 N N . THR A 1 322 ? 24.556 -5.076 -25.867 1.00 94.25 322 THR A N 1
ATOM 2434 C CA . THR A 1 322 ? 25.953 -4.776 -26.199 1.00 94.25 322 THR A CA 1
ATOM 2435 C C . THR A 1 322 ? 26.450 -5.743 -27.265 1.00 94.25 322 THR A C 1
ATOM 2437 O O . THR A 1 322 ? 25.933 -6.858 -27.371 1.00 94.25 322 THR A O 1
ATOM 2440 N N . ARG A 1 323 ? 27.432 -5.320 -28.068 1.00 93.69 323 ARG A N 1
ATOM 2441 C CA . ARG A 1 323 ? 28.135 -6.176 -29.039 1.00 93.69 323 ARG A CA 1
ATOM 2442 C C . ARG A 1 323 ? 27.193 -6.960 -29.969 1.00 93.69 323 ARG A C 1
ATOM 2444 O O . ARG A 1 323 ? 27.341 -8.167 -30.150 1.00 93.69 323 ARG A O 1
ATOM 2451 N N . GLY A 1 324 ? 26.168 -6.281 -30.493 1.00 94.44 324 GLY A N 1
ATOM 2452 C CA . GLY A 1 324 ? 25.184 -6.854 -31.424 1.00 94.44 324 GLY A CA 1
ATOM 2453 C C . GLY A 1 324 ? 24.203 -7.867 -30.816 1.00 94.44 324 GLY A C 1
ATOM 2454 O O . GLY A 1 324 ? 23.526 -8.588 -31.554 1.00 94.44 324 GLY A O 1
ATOM 2455 N N . ARG A 1 325 ? 24.109 -7.954 -29.483 1.00 95.94 325 ARG A N 1
ATOM 2456 C CA . ARG A 1 325 ? 23.267 -8.938 -28.783 1.00 95.94 325 ARG A CA 1
ATOM 2457 C C . ARG A 1 325 ? 22.392 -8.304 -27.707 1.00 95.94 325 ARG A C 1
ATOM 2459 O O . ARG A 1 325 ? 22.688 -7.220 -27.202 1.00 95.94 325 ARG A O 1
ATOM 2466 N N . VAL A 1 326 ? 21.314 -9.005 -27.361 1.00 94.19 326 VAL A N 1
ATOM 2467 C CA . VAL A 1 326 ? 20.439 -8.702 -26.219 1.00 94.19 326 VAL A CA 1
ATOM 2468 C C . VAL A 1 326 ? 20.639 -9.795 -25.177 1.00 94.19 326 VAL A C 1
ATOM 2470 O O . VAL A 1 326 ? 20.349 -10.963 -25.437 1.00 94.19 326 VAL A O 1
ATOM 2473 N N . PHE A 1 327 ? 21.158 -9.421 -24.015 1.00 93.62 327 PHE A N 1
ATOM 2474 C CA . PHE A 1 327 ? 21.457 -10.296 -22.891 1.00 93.62 327 PHE A CA 1
ATOM 2475 C C . PHE A 1 327 ? 20.313 -10.298 -21.881 1.00 93.62 327 PHE A C 1
ATOM 2477 O O . PHE A 1 327 ? 19.794 -9.248 -21.514 1.00 93.62 327 PHE A O 1
ATOM 2484 N N . PHE A 1 328 ? 19.974 -11.485 -21.392 1.00 90.25 328 PHE A N 1
ATOM 2485 C CA . PHE A 1 328 ? 18.982 -11.744 -20.358 1.00 90.25 328 PHE A CA 1
ATOM 2486 C C . PHE A 1 328 ? 19.701 -12.330 -19.149 1.00 90.25 328 PHE A C 1
ATOM 2488 O O . PHE A 1 328 ? 20.194 -13.457 -19.199 1.00 90.25 328 PHE A O 1
ATOM 2495 N N . THR A 1 329 ? 19.773 -11.570 -18.060 1.00 88.62 329 THR A N 1
ATOM 2496 C CA . THR A 1 329 ? 20.363 -12.035 -16.800 1.00 88.62 329 THR A CA 1
ATOM 2497 C C . THR A 1 329 ? 19.252 -12.436 -15.844 1.00 88.62 329 THR A C 1
ATOM 2499 O O . THR A 1 329 ? 18.567 -11.577 -15.290 1.00 88.62 329 THR A O 1
ATOM 2502 N N . LEU A 1 330 ? 19.074 -13.737 -15.637 1.00 83.62 330 LEU A N 1
ATOM 2503 C CA . LEU A 1 330 ? 18.134 -14.288 -14.664 1.00 83.62 330 LEU A CA 1
ATOM 2504 C C . LEU A 1 330 ? 18.833 -14.380 -13.310 1.00 83.62 330 LEU A C 1
ATOM 2506 O O . LEU A 1 330 ? 19.751 -15.179 -13.127 1.00 83.62 330 LEU A O 1
ATOM 2510 N N . CYS A 1 331 ? 18.429 -13.512 -12.382 1.00 73.81 331 CYS A N 1
ATOM 2511 C CA . CYS A 1 331 ? 19.233 -13.192 -11.204 1.00 73.81 331 CYS A CA 1
ATOM 2512 C C . CYS A 1 331 ? 19.161 -14.207 -10.055 1.00 73.81 331 CYS A C 1
ATOM 2514 O O . CYS A 1 331 ? 19.854 -13.989 -9.068 1.00 73.81 331 CYS A O 1
ATOM 2516 N N . ASN A 1 332 ? 18.346 -15.259 -10.137 1.00 74.69 332 ASN A N 1
ATOM 2517 C CA . ASN A 1 332 ? 18.064 -16.153 -9.011 1.00 74.69 332 ASN A CA 1
ATOM 2518 C C . ASN A 1 332 ? 18.500 -17.604 -9.317 1.00 74.69 332 ASN A C 1
ATOM 2520 O O . ASN A 1 332 ? 18.303 -18.088 -10.430 1.00 74.69 332 ASN A O 1
ATOM 2524 N N . ASP A 1 333 ? 19.035 -18.300 -8.310 1.00 74.56 333 ASP A N 1
ATOM 2525 C CA . ASP A 1 333 ? 19.107 -19.770 -8.228 1.00 74.56 333 ASP A CA 1
ATOM 2526 C C . ASP A 1 333 ? 18.447 -20.174 -6.906 1.00 74.56 333 ASP A C 1
ATOM 2528 O O . ASP A 1 333 ? 18.887 -19.752 -5.830 1.00 74.56 333 ASP A O 1
ATOM 2532 N N . THR A 1 334 ? 17.335 -20.905 -6.987 1.00 69.06 334 THR A N 1
ATOM 2533 C CA . THR A 1 334 ? 16.468 -21.193 -5.834 1.00 69.06 334 THR A CA 1
ATOM 2534 C C . THR A 1 334 ? 16.166 -22.673 -5.730 1.00 69.06 334 THR A C 1
ATOM 2536 O O . THR A 1 334 ? 15.902 -23.328 -6.742 1.00 69.06 334 THR A O 1
ATOM 2539 N N . ARG A 1 335 ? 16.080 -23.173 -4.499 1.00 64.19 335 ARG A N 1
ATOM 2540 C CA . ARG A 1 335 ? 15.471 -24.467 -4.195 1.00 64.19 335 ARG A CA 1
ATOM 2541 C C . ARG A 1 335 ? 14.127 -24.194 -3.520 1.00 64.19 335 ARG A C 1
ATOM 2543 O O . ARG A 1 335 ? 14.098 -23.533 -2.490 1.00 64.19 335 ARG A O 1
ATOM 2550 N N . SER A 1 336 ? 13.008 -24.609 -4.112 1.00 58.75 336 SER A N 1
ATOM 2551 C CA . SER A 1 336 ? 11.704 -24.470 -3.460 1.00 58.75 336 SER A CA 1
ATOM 2552 C C . SER A 1 336 ? 11.657 -25.317 -2.191 1.00 58.75 336 SER A C 1
ATOM 2554 O O . SER A 1 336 ? 12.225 -26.408 -2.147 1.00 58.75 336 SER A O 1
ATOM 2556 N N . SER A 1 337 ? 10.956 -24.822 -1.169 1.00 45.22 337 SER A N 1
ATOM 2557 C CA . SER A 1 337 ? 10.688 -25.547 0.073 1.00 45.22 337 SER A CA 1
ATOM 2558 C C . SER A 1 337 ? 9.885 -26.821 -0.230 1.00 45.22 337 SER A C 1
ATOM 2560 O O . SER A 1 337 ? 8.672 -26.766 -0.434 1.00 45.22 337 SER A O 1
ATOM 2562 N N . GLY A 1 338 ? 10.571 -27.955 -0.317 1.00 52.25 338 GLY A N 1
ATOM 2563 C CA . GLY A 1 338 ? 10.029 -29.273 -0.638 1.00 52.25 338 GLY A CA 1
ATOM 2564 C C . GLY A 1 338 ? 11.128 -30.329 -0.529 1.00 52.25 338 GLY A C 1
ATOM 2565 O O . GLY A 1 338 ? 12.273 -29.986 -0.234 1.00 52.25 338 GLY A O 1
ATOM 2566 N N . ASP A 1 339 ? 10.787 -31.602 -0.752 1.00 48.31 339 ASP A N 1
ATOM 2567 C CA . ASP A 1 339 ? 11.741 -32.716 -0.676 1.00 48.31 339 ASP A CA 1
ATOM 2568 C C . ASP A 1 339 ? 13.035 -32.390 -1.458 1.00 48.31 339 ASP A C 1
ATOM 2570 O O . ASP A 1 339 ? 12.976 -32.192 -2.682 1.00 48.31 339 ASP A O 1
ATOM 2574 N N . PRO A 1 340 ? 14.199 -32.299 -0.786 1.00 51.31 340 PRO A N 1
ATOM 2575 C CA . PRO A 1 340 ? 15.467 -32.022 -1.443 1.00 51.31 340 PRO A CA 1
ATOM 2576 C C . PRO A 1 340 ? 15.829 -33.079 -2.500 1.00 51.31 340 PRO A C 1
ATOM 2578 O O . PRO A 1 340 ? 16.598 -32.761 -3.408 1.00 51.31 340 PRO A O 1
ATOM 2581 N N . ALA A 1 341 ? 15.275 -34.292 -2.442 1.00 53.59 341 ALA A N 1
ATOM 2582 C CA . ALA A 1 341 ? 15.514 -35.329 -3.440 1.00 53.59 341 ALA A CA 1
ATOM 2583 C C . ALA A 1 341 ? 14.752 -35.112 -4.762 1.00 53.59 341 ALA A C 1
ATOM 2585 O O . ALA A 1 341 ? 15.106 -35.730 -5.764 1.00 53.59 341 ALA A O 1
ATOM 2586 N N . ASN A 1 342 ? 13.746 -34.228 -4.809 1.00 56.19 342 ASN A N 1
ATOM 2587 C CA . ASN A 1 342 ? 12.991 -33.980 -6.035 1.00 56.19 342 ASN A CA 1
ATOM 2588 C C . ASN A 1 342 ? 13.699 -32.930 -6.924 1.00 56.19 342 ASN A C 1
ATOM 2590 O O . ASN A 1 342 ? 13.732 -31.748 -6.564 1.00 56.19 342 ASN A O 1
ATOM 2594 N N . PRO A 1 343 ? 14.223 -33.304 -8.108 1.00 51.69 343 PRO A N 1
ATOM 2595 C CA . PRO A 1 343 ? 14.903 -32.371 -9.010 1.00 51.69 343 PRO A CA 1
ATOM 2596 C C . PRO A 1 343 ? 13.996 -31.235 -9.517 1.00 51.69 343 PRO A C 1
ATOM 2598 O O . PRO A 1 343 ? 14.503 -30.160 -9.834 1.00 51.69 343 PRO A O 1
ATOM 2601 N N . LEU A 1 344 ? 12.665 -31.409 -9.495 1.00 54.62 344 LEU A N 1
ATOM 2602 C CA . LEU A 1 344 ? 11.685 -30.370 -9.852 1.00 54.62 344 LEU A CA 1
ATOM 2603 C C . LEU A 1 344 ? 11.645 -29.199 -8.853 1.00 54.62 344 LEU A C 1
ATOM 2605 O O . LEU A 1 344 ? 11.070 -28.154 -9.159 1.00 54.62 344 LEU A O 1
ATOM 2609 N N . ASN A 1 345 ? 12.269 -29.350 -7.678 1.00 64.81 345 ASN A N 1
ATOM 2610 C CA . ASN A 1 345 ? 12.363 -28.294 -6.673 1.00 64.81 345 ASN A CA 1
ATOM 2611 C C . ASN A 1 345 ? 13.535 -27.332 -6.907 1.00 64.81 345 ASN A C 1
ATOM 2613 O O . ASN A 1 345 ? 13.643 -26.333 -6.200 1.00 64.81 345 ASN A O 1
ATOM 2617 N N . ARG A 1 346 ? 14.426 -27.582 -7.877 1.00 71.75 346 ARG A N 1
ATOM 2618 C CA . ARG A 1 346 ? 15.487 -26.628 -8.227 1.00 71.75 346 ARG A CA 1
ATOM 2619 C C . ARG A 1 346 ? 15.039 -25.757 -9.391 1.00 71.75 346 ARG A C 1
ATOM 2621 O O . ARG A 1 346 ? 14.682 -26.262 -10.456 1.00 71.75 346 ARG A O 1
ATOM 2628 N N . ARG A 1 347 ? 15.130 -24.441 -9.211 1.00 74.06 347 ARG A N 1
ATOM 2629 C CA . ARG A 1 347 ? 15.008 -23.493 -10.309 1.00 74.06 347 ARG A CA 1
ATOM 2630 C C . ARG A 1 347 ? 16.316 -22.762 -10.543 1.00 74.06 347 ARG A C 1
ATOM 2632 O O . ARG A 1 347 ? 16.861 -22.179 -9.611 1.00 74.06 347 ARG A O 1
ATOM 2639 N N . VAL A 1 348 ? 16.771 -22.775 -11.790 1.00 81.06 348 VAL A N 1
ATOM 2640 C CA . VAL A 1 348 ? 18.071 -22.229 -12.194 1.00 81.06 348 VAL A CA 1
ATOM 2641 C C . VAL A 1 348 ? 17.921 -20.941 -13.006 1.00 81.06 348 VAL A C 1
ATOM 2643 O O . VAL A 1 348 ? 16.900 -20.711 -13.664 1.00 81.06 348 VAL A O 1
ATOM 2646 N N . GLY A 1 349 ? 18.961 -20.111 -12.955 1.00 84.69 349 GLY A N 1
ATOM 2647 C CA . GLY A 1 349 ? 19.126 -18.880 -13.718 1.00 84.69 349 GLY A CA 1
ATOM 2648 C C . GLY A 1 349 ? 20.429 -18.884 -14.523 1.00 84.69 349 GLY A C 1
ATOM 2649 O O . GLY A 1 349 ? 21.079 -19.915 -14.702 1.00 84.69 349 GLY A O 1
ATOM 2650 N N . GLY A 1 350 ? 20.821 -17.720 -15.032 1.00 90.25 350 GLY A N 1
ATOM 2651 C CA . GLY A 1 350 ? 21.999 -17.588 -15.885 1.00 90.25 350 GLY A CA 1
ATOM 2652 C C . GLY A 1 350 ? 21.990 -16.320 -16.729 1.00 90.25 350 GLY A C 1
ATOM 2653 O O . GLY A 1 350 ? 21.082 -15.493 -16.630 1.00 90.25 350 GLY A O 1
ATOM 2654 N N . VAL A 1 351 ? 23.014 -16.185 -17.567 1.00 93.50 351 VAL A N 1
ATOM 2655 C CA . VAL A 1 351 ? 23.122 -15.140 -18.587 1.00 93.50 351 VAL A CA 1
ATOM 2656 C C . VAL A 1 351 ? 22.879 -15.786 -19.938 1.00 93.50 351 VAL A C 1
ATOM 2658 O O . VAL A 1 351 ? 23.664 -16.623 -20.384 1.00 93.50 351 VAL A O 1
ATOM 2661 N N . PHE A 1 352 ? 21.800 -15.385 -20.590 1.00 93.19 352 PHE A N 1
ATOM 2662 C CA . PHE A 1 352 ? 21.412 -15.841 -21.918 1.00 93.19 352 PHE A CA 1
ATOM 2663 C C . PHE A 1 352 ? 21.497 -14.678 -22.893 1.00 93.19 352 PHE A C 1
ATOM 2665 O O . PHE A 1 352 ? 21.502 -13.524 -22.472 1.00 93.19 352 PHE A O 1
ATOM 2672 N N . SER A 1 353 ? 21.540 -14.947 -24.191 1.00 94.75 353 SER A N 1
ATOM 2673 C CA . SER A 1 353 ? 21.399 -13.880 -25.175 1.00 94.75 353 SER A CA 1
ATOM 2674 C C . SER A 1 353 ? 20.779 -14.340 -26.484 1.00 94.75 353 SER A C 1
ATOM 2676 O O . SER A 1 353 ? 20.783 -15.526 -26.820 1.00 94.75 353 SER A O 1
ATOM 2678 N N . ILE A 1 354 ? 20.298 -13.360 -27.238 1.00 94.69 354 ILE A N 1
ATOM 2679 C CA . ILE A 1 354 ? 19.827 -13.490 -28.620 1.00 94.69 354 ILE A CA 1
ATOM 2680 C C . ILE A 1 354 ? 20.536 -12.444 -29.497 1.00 94.69 354 ILE A C 1
ATOM 2682 O O . ILE A 1 354 ? 20.967 -11.409 -28.967 1.00 94.69 354 ILE A O 1
ATOM 2686 N N . PRO A 1 355 ? 20.648 -12.658 -30.819 1.00 95.38 355 PRO A N 1
ATOM 2687 C CA . PRO A 1 355 ? 21.155 -11.628 -31.720 1.00 95.38 355 PRO A CA 1
ATOM 2688 C C . PRO A 1 355 ? 20.163 -10.461 -31.859 1.00 95.38 355 PRO A C 1
ATOM 2690 O O . PRO A 1 355 ? 18.946 -10.631 -31.741 1.00 95.38 355 PRO A O 1
ATOM 2693 N N . GLN A 1 356 ? 20.691 -9.261 -32.121 1.00 95.12 356 GLN A N 1
ATOM 2694 C CA . GLN A 1 356 ? 19.887 -8.076 -32.453 1.00 95.12 356 GLN A CA 1
ATOM 2695 C C . GLN A 1 356 ? 19.395 -8.082 -33.911 1.00 95.12 356 GLN A C 1
ATOM 2697 O O . GLN A 1 356 ? 18.466 -7.351 -34.249 1.00 95.12 356 GLN A O 1
ATOM 2702 N N . ASP A 1 357 ? 19.992 -8.892 -34.788 1.00 93.62 357 ASP A N 1
ATOM 2703 C CA . ASP A 1 357 ? 19.489 -9.090 -36.147 1.00 93.62 357 ASP A CA 1
ATOM 2704 C C . ASP A 1 357 ? 18.350 -10.119 -36.153 1.00 93.62 357 ASP A C 1
ATOM 2706 O O . ASP A 1 357 ? 18.522 -11.276 -35.766 1.00 93.62 357 ASP A O 1
ATOM 2710 N N . TRP A 1 358 ? 17.170 -9.667 -36.575 1.00 93.06 358 TRP A N 1
ATOM 2711 C CA . TRP A 1 358 ? 15.919 -10.431 -36.609 1.00 93.06 358 TRP A CA 1
ATOM 2712 C C . TRP A 1 358 ? 15.446 -10.711 -38.042 1.00 93.06 358 TRP A C 1
ATOM 2714 O O . TRP A 1 358 ? 14.336 -11.201 -38.240 1.00 93.06 358 TRP A O 1
ATOM 2724 N N . SER A 1 359 ? 16.274 -10.412 -39.046 1.00 91.50 359 SER A N 1
ATOM 2725 C CA . SER A 1 359 ? 15.921 -10.547 -40.464 1.00 91.50 359 SER A CA 1
ATOM 2726 C C . SER A 1 359 ? 15.786 -12.002 -40.934 1.00 91.50 359 SER A C 1
ATOM 2728 O O . SER A 1 359 ? 15.046 -12.276 -41.878 1.00 91.50 359 SER A O 1
ATOM 2730 N N . ASN A 1 360 ? 16.462 -12.951 -40.272 1.00 92.31 360 ASN A N 1
ATOM 2731 C CA . ASN A 1 360 ? 16.476 -14.364 -40.648 1.00 92.31 360 ASN A CA 1
ATOM 2732 C C . ASN A 1 360 ? 16.151 -15.277 -39.454 1.00 92.31 360 ASN A C 1
ATOM 2734 O O . ASN A 1 360 ? 16.927 -15.378 -38.505 1.00 92.31 360 ASN A O 1
ATOM 2738 N N . ALA A 1 361 ? 15.026 -15.993 -39.534 1.00 89.62 361 ALA A N 1
ATOM 2739 C CA . ALA A 1 361 ? 14.552 -16.899 -38.484 1.00 89.62 361 ALA A CA 1
ATOM 2740 C C . ALA A 1 361 ? 15.521 -18.043 -38.160 1.00 89.62 361 ALA A C 1
ATOM 2742 O O . ALA A 1 361 ? 15.721 -18.383 -36.994 1.00 89.62 361 ALA A O 1
ATOM 2743 N N . THR A 1 362 ? 16.125 -18.632 -39.191 1.00 89.00 362 THR A N 1
ATOM 2744 C CA . THR A 1 362 ? 17.035 -19.773 -39.056 1.00 89.00 362 THR A CA 1
ATOM 2745 C C . THR A 1 362 ? 18.319 -19.350 -38.357 1.00 89.00 362 THR A C 1
ATOM 2747 O O . THR A 1 362 ? 18.726 -19.981 -37.383 1.00 89.00 362 THR A O 1
ATOM 2750 N N . THR A 1 363 ? 18.918 -18.244 -38.805 1.00 89.69 363 THR A N 1
ATOM 2751 C CA . THR A 1 363 ? 20.118 -17.676 -38.181 1.00 89.69 363 THR A CA 1
ATOM 2752 C C . THR A 1 363 ? 19.831 -17.224 -36.752 1.00 89.69 363 THR A C 1
ATOM 2754 O O . THR A 1 363 ? 20.618 -17.516 -35.858 1.00 89.69 363 THR A O 1
ATOM 2757 N N . PHE A 1 364 ? 18.682 -16.582 -36.510 1.00 92.38 364 PHE A N 1
ATOM 2758 C CA . PHE A 1 364 ? 18.270 -16.158 -35.173 1.00 92.38 364 PHE A CA 1
ATOM 2759 C C . PHE A 1 364 ? 18.186 -17.339 -34.198 1.00 92.38 364 PHE A C 1
ATOM 2761 O O . PHE A 1 364 ? 18.782 -17.297 -33.123 1.00 92.38 364 PHE A O 1
ATOM 2768 N N . ALA A 1 365 ? 17.471 -18.405 -34.577 1.00 89.62 365 ALA A N 1
ATOM 2769 C CA . ALA A 1 365 ? 17.265 -19.569 -33.719 1.00 89.62 365 ALA A CA 1
ATOM 2770 C C . ALA A 1 365 ? 18.569 -20.331 -33.438 1.00 89.62 365 ALA A C 1
ATOM 2772 O O . ALA A 1 365 ? 18.780 -20.782 -32.312 1.00 89.62 365 ALA A O 1
ATOM 2773 N N . ALA A 1 366 ? 19.445 -20.451 -34.442 1.00 90.50 366 ALA A N 1
ATOM 2774 C CA . ALA A 1 366 ? 20.755 -21.084 -34.296 1.00 90.50 366 ALA A CA 1
ATOM 2775 C C . ALA A 1 366 ? 21.711 -20.284 -33.394 1.00 90.50 366 ALA A C 1
ATOM 2777 O O . ALA A 1 366 ? 22.673 -20.846 -32.875 1.00 90.50 366 ALA A O 1
ATOM 2778 N N . ASP A 1 367 ? 21.443 -18.991 -33.196 1.00 93.00 367 ASP A N 1
ATOM 2779 C CA . ASP A 1 367 ? 22.327 -18.074 -32.486 1.00 93.00 367 ASP A CA 1
ATOM 2780 C C . ASP A 1 367 ? 21.806 -17.648 -31.100 1.00 93.00 367 ASP A C 1
ATOM 2782 O O . ASP A 1 367 ? 22.289 -16.677 -30.518 1.00 93.00 367 ASP A O 1
ATOM 2786 N N . ILE A 1 368 ? 20.837 -18.367 -30.525 1.00 93.44 368 ILE A N 1
ATOM 2787 C CA . ILE A 1 368 ? 20.436 -18.202 -29.116 1.00 93.44 368 ILE A CA 1
ATOM 2788 C C . ILE A 1 368 ? 21.470 -18.894 -28.219 1.00 93.44 368 ILE A C 1
ATOM 2790 O O . ILE A 1 368 ? 21.829 -20.046 -28.457 1.00 93.44 368 ILE A O 1
ATOM 2794 N N . ARG A 1 369 ? 21.952 -18.215 -27.168 1.00 94.00 369 ARG A N 1
ATOM 2795 C CA . ARG A 1 369 ? 23.110 -18.687 -26.385 1.00 94.00 369 ARG A CA 1
ATOM 2796 C C . ARG A 1 369 ? 22.889 -18.669 -24.881 1.00 94.00 369 ARG A C 1
ATOM 2798 O O . ARG A 1 369 ? 22.260 -17.758 -24.345 1.00 94.00 369 ARG A O 1
ATOM 2805 N N . LEU A 1 370 ? 23.509 -19.637 -24.208 1.00 94.88 370 LEU A N 1
ATOM 2806 C CA . LEU A 1 370 ? 23.827 -19.595 -22.783 1.00 94.88 370 LEU A CA 1
ATOM 2807 C C . LEU A 1 370 ? 25.279 -19.131 -22.638 1.00 94.88 370 LEU A C 1
ATOM 2809 O O . LEU A 1 370 ? 26.187 -19.763 -23.169 1.00 94.88 370 LEU A O 1
ATOM 2813 N N . HIS A 1 371 ? 25.495 -18.042 -21.907 1.00 96.25 371 HIS A N 1
ATOM 2814 C CA . HIS A 1 371 ? 26.829 -17.523 -21.612 1.00 96.25 371 HIS A CA 1
ATOM 2815 C C . HIS A 1 371 ? 27.372 -18.033 -20.289 1.00 96.25 371 HIS A C 1
ATOM 2817 O O . HIS A 1 371 ? 28.562 -18.312 -20.206 1.00 96.25 371 HIS A O 1
ATOM 2823 N N . VAL A 1 372 ? 26.518 -18.105 -19.264 1.00 95.12 372 VAL A N 1
ATOM 2824 C CA . VAL A 1 372 ? 26.870 -18.534 -17.905 1.00 95.12 372 VAL A CA 1
ATOM 2825 C C . VAL A 1 372 ? 25.637 -19.147 -17.251 1.00 95.12 372 VAL A C 1
ATOM 2827 O O . VAL A 1 372 ? 24.580 -18.517 -17.257 1.00 95.12 372 VAL A O 1
ATOM 2830 N N . GLY A 1 373 ? 25.755 -20.334 -16.657 1.00 92.38 373 GLY A N 1
ATOM 2831 C CA . GLY A 1 373 ? 24.684 -20.926 -15.847 1.00 92.38 373 GLY A CA 1
ATOM 2832 C C . GLY A 1 373 ? 24.851 -20.642 -14.354 1.00 92.38 373 GLY A C 1
ATOM 2833 O O . GLY A 1 373 ? 25.967 -20.491 -13.858 1.00 92.38 373 GLY A O 1
ATOM 2834 N N . SER A 1 374 ? 23.750 -20.593 -13.604 1.00 88.69 374 SER A N 1
ATOM 2835 C CA . SER A 1 374 ? 23.801 -20.501 -12.137 1.00 88.69 374 SER A CA 1
ATOM 2836 C C . SER A 1 374 ? 24.029 -21.852 -11.444 1.00 88.69 374 SER A C 1
ATOM 2838 O O . SER A 1 374 ? 24.013 -21.916 -10.225 1.00 88.69 374 SER A O 1
ATOM 2840 N N . TRP A 1 375 ? 24.202 -22.946 -12.183 1.00 88.06 375 TRP A N 1
ATOM 2841 C CA . TRP A 1 375 ? 24.358 -24.289 -11.625 1.00 88.06 375 TRP A CA 1
ATOM 2842 C C . TRP A 1 375 ? 25.778 -24.825 -11.833 1.00 88.06 375 TRP A C 1
ATOM 2844 O O . TRP A 1 375 ? 26.457 -24.474 -12.794 1.00 88.06 375 TRP A O 1
ATOM 2854 N N . GLU A 1 376 ? 26.215 -25.712 -10.944 1.00 85.75 376 GLU A N 1
ATOM 2855 C CA . GLU A 1 376 ? 27.598 -26.186 -10.811 1.00 85.75 376 GLU A CA 1
ATOM 2856 C C . GLU A 1 376 ? 28.139 -26.941 -12.036 1.00 85.75 376 GLU A C 1
ATOM 2858 O O . GLU A 1 376 ? 29.342 -26.918 -12.320 1.00 85.75 376 GLU A O 1
ATOM 2863 N N . THR A 1 377 ? 27.260 -27.594 -12.800 1.00 87.19 377 THR A N 1
ATOM 2864 C CA . THR A 1 377 ? 27.645 -28.300 -14.032 1.00 87.19 377 THR A CA 1
ATOM 2865 C C . THR A 1 377 ? 27.658 -27.399 -15.266 1.00 87.19 377 THR A C 1
ATOM 2867 O O . THR A 1 377 ? 28.105 -27.843 -16.323 1.00 87.19 377 THR A O 1
ATOM 2870 N N . ALA A 1 378 ? 27.232 -26.134 -15.162 1.00 90.50 378 ALA A N 1
ATOM 2871 C CA . ALA A 1 378 ? 27.336 -25.191 -16.269 1.00 90.50 378 ALA A CA 1
ATOM 2872 C C . ALA A 1 378 ? 28.806 -24.930 -16.624 1.00 90.50 378 ALA A C 1
ATOM 2874 O O . ALA A 1 378 ? 29.705 -24.969 -15.776 1.00 90.50 378 ALA A O 1
ATOM 2875 N N . ARG A 1 379 ? 29.072 -24.657 -17.900 1.00 91.06 379 ARG A N 1
ATOM 2876 C CA . ARG A 1 379 ? 30.409 -24.325 -18.397 1.00 91.06 379 ARG A CA 1
ATOM 2877 C C . ARG A 1 379 ? 30.299 -23.098 -19.308 1.00 91.06 379 ARG A C 1
ATOM 2879 O O . ARG A 1 379 ? 29.942 -23.268 -20.470 1.00 91.06 379 ARG A O 1
ATOM 2886 N N . PRO A 1 380 ? 30.581 -21.880 -18.802 1.00 92.94 380 PRO A N 1
ATOM 2887 C CA . PRO A 1 380 ? 30.973 -21.521 -17.428 1.00 92.94 380 PRO A CA 1
ATOM 2888 C C . PRO A 1 380 ? 29.793 -21.453 -16.431 1.00 92.94 380 PRO A C 1
ATOM 2890 O O . PRO A 1 380 ? 28.631 -21.340 -16.826 1.00 92.94 380 PRO A O 1
ATOM 2893 N N . ALA A 1 381 ? 30.105 -21.490 -15.130 1.00 92.44 381 ALA A N 1
ATOM 2894 C CA . ALA A 1 381 ? 29.144 -21.397 -14.025 1.00 92.44 381 ALA A CA 1
ATOM 2895 C C . ALA A 1 381 ? 29.451 -20.209 -13.101 1.00 92.44 381 ALA A C 1
ATOM 2897 O O . ALA A 1 381 ? 30.619 -19.935 -12.827 1.00 92.44 381 ALA A O 1
ATOM 2898 N N . PHE A 1 382 ? 28.416 -19.548 -12.570 1.00 91.06 382 PHE A N 1
ATOM 2899 C CA . PHE A 1 382 ? 28.583 -18.544 -11.506 1.00 91.06 382 PHE A CA 1
ATOM 2900 C C . PHE A 1 382 ? 29.031 -19.164 -10.183 1.00 91.06 382 PHE A C 1
ATOM 2902 O O . PHE A 1 382 ? 29.821 -18.566 -9.453 1.00 91.06 382 PHE A O 1
ATOM 2909 N N . TYR A 1 383 ? 28.515 -20.355 -9.881 1.00 88.06 383 TYR A N 1
ATOM 2910 C CA . TYR A 1 383 ? 28.708 -21.038 -8.611 1.00 88.06 383 TYR A CA 1
ATOM 2911 C C . TYR A 1 383 ? 29.283 -22.430 -8.853 1.00 88.06 383 TYR A C 1
ATOM 2913 O O . TYR A 1 383 ? 28.826 -23.148 -9.739 1.00 88.06 383 TYR A O 1
ATOM 2921 N N . GLN A 1 384 ? 30.280 -22.813 -8.058 1.00 86.38 384 GLN A N 1
ATOM 2922 C CA . GLN A 1 384 ? 30.961 -24.108 -8.191 1.00 86.38 384 GLN A CA 1
ATOM 2923 C C . GLN A 1 384 ? 30.314 -25.222 -7.356 1.00 86.38 384 GLN A C 1
ATOM 2925 O O . GLN A 1 384 ? 30.629 -26.395 -7.527 1.00 86.38 384 GLN A O 1
ATOM 2930 N N . THR A 1 385 ? 29.407 -24.862 -6.454 1.00 82.94 385 THR A N 1
ATOM 2931 C CA . THR A 1 385 ? 28.719 -25.765 -5.523 1.00 82.94 385 THR A CA 1
ATOM 2932 C C . THR A 1 385 ? 27.207 -25.618 -5.692 1.00 82.94 385 THR A C 1
ATOM 2934 O O . THR A 1 385 ? 26.765 -24.579 -6.181 1.00 82.94 385 THR A O 1
ATOM 2937 N N . PRO A 1 386 ? 26.378 -26.595 -5.292 1.00 75.56 386 PRO A N 1
ATOM 2938 C CA . PRO A 1 386 ? 24.927 -26.409 -5.223 1.00 75.56 386 PRO A CA 1
ATOM 2939 C C . PRO A 1 386 ? 24.535 -25.448 -4.079 1.00 75.56 386 PRO A C 1
ATOM 2941 O O . PRO A 1 386 ? 25.288 -25.334 -3.108 1.00 75.56 386 PRO A O 1
ATOM 2944 N N . PRO A 1 387 ? 23.371 -24.767 -4.149 1.00 74.25 387 PRO A N 1
ATOM 2945 C CA . PRO A 1 387 ? 22.888 -23.931 -3.048 1.00 74.25 387 PRO A CA 1
ATOM 2946 C C . PRO A 1 387 ? 22.688 -24.767 -1.774 1.00 74.25 387 PRO A C 1
ATOM 2948 O O . PRO A 1 387 ? 22.229 -25.914 -1.841 1.00 74.25 387 PRO A O 1
ATOM 2951 N N . LYS A 1 388 ? 23.028 -24.201 -0.607 1.00 72.44 388 LYS A N 1
ATOM 2952 C CA . LYS A 1 388 ? 22.837 -24.884 0.680 1.00 72.44 388 LYS A CA 1
ATOM 2953 C C . LYS A 1 388 ? 21.345 -25.052 0.971 1.00 72.44 388 LYS A C 1
ATOM 2955 O O . LYS A 1 388 ? 20.526 -24.248 0.534 1.00 72.44 388 LYS A O 1
ATOM 2960 N N . ALA A 1 389 ? 20.994 -26.101 1.714 1.00 62.22 389 ALA A N 1
ATOM 2961 C CA . ALA A 1 389 ? 19.600 -26.426 2.028 1.00 62.22 389 ALA A CA 1
ATOM 2962 C C . ALA A 1 389 ? 18.900 -25.365 2.902 1.00 62.22 389 ALA A C 1
ATOM 2964 O O . ALA A 1 389 ? 17.678 -25.295 2.888 1.00 62.22 389 ALA A O 1
ATOM 2965 N N . ASP A 1 390 ? 19.666 -24.555 3.637 1.00 57.75 390 ASP A N 1
ATOM 2966 C CA . ASP A 1 390 ? 19.212 -23.489 4.539 1.00 57.75 390 ASP A CA 1
ATOM 2967 C C . ASP A 1 390 ? 19.311 -22.076 3.930 1.00 57.75 390 ASP A C 1
ATOM 2969 O O . ASP A 1 390 ? 18.815 -21.111 4.510 1.00 57.75 390 ASP A O 1
ATOM 2973 N N . THR A 1 391 ? 19.941 -21.930 2.759 1.00 57.38 391 THR A N 1
ATOM 2974 C CA . THR A 1 391 ? 19.998 -20.664 2.022 1.00 57.38 391 THR A CA 1
ATOM 2975 C C . THR A 1 391 ? 18.938 -20.675 0.930 1.00 57.38 391 THR A C 1
ATOM 2977 O O . THR A 1 391 ? 19.169 -21.212 -0.152 1.00 57.38 391 THR A O 1
ATOM 2980 N N . ASP A 1 392 ? 17.783 -20.066 1.201 1.00 57.97 392 ASP A N 1
ATOM 2981 C CA . ASP A 1 392 ? 16.620 -20.117 0.303 1.00 57.97 392 ASP A CA 1
ATOM 2982 C C . ASP A 1 392 ? 16.896 -19.572 -1.120 1.00 57.97 392 ASP A C 1
ATOM 2984 O O . ASP A 1 392 ? 16.188 -19.925 -2.066 1.00 57.97 392 ASP A O 1
ATOM 2988 N N . VAL A 1 393 ? 17.907 -18.705 -1.310 1.00 70.88 393 VAL A N 1
ATOM 2989 C CA . VAL A 1 393 ? 18.166 -18.023 -2.595 1.00 70.88 393 VAL A CA 1
ATOM 2990 C C . VAL A 1 393 ? 19.640 -17.618 -2.761 1.00 70.88 393 VAL A C 1
ATOM 2992 O O . VAL A 1 393 ? 20.164 -16.845 -1.954 1.00 70.88 393 VAL A O 1
ATOM 2995 N N . ARG A 1 394 ? 20.284 -18.006 -3.874 1.00 80.44 394 ARG A N 1
ATOM 2996 C CA . ARG A 1 394 ? 21.458 -17.284 -4.408 1.00 80.44 394 ARG A CA 1
ATOM 2997 C C . ARG A 1 394 ? 20.999 -16.221 -5.394 1.00 80.44 394 ARG A C 1
ATOM 2999 O O . ARG A 1 394 ? 20.119 -16.479 -6.218 1.00 80.44 394 ARG A O 1
ATOM 3006 N N . LYS A 1 395 ? 21.581 -15.022 -5.301 1.00 81.00 395 LYS A N 1
ATOM 3007 C CA . LYS A 1 395 ? 21.123 -13.866 -6.071 1.00 81.00 395 LYS A CA 1
ATOM 3008 C C . LYS A 1 395 ? 22.266 -13.047 -6.666 1.00 81.00 395 LYS A C 1
ATOM 3010 O O . LYS A 1 395 ? 23.135 -12.566 -5.938 1.00 81.00 395 LYS A O 1
ATOM 3015 N N . LEU A 1 396 ? 22.201 -12.811 -7.976 1.00 81.88 396 LEU A N 1
ATOM 3016 C CA . LEU A 1 396 ? 23.047 -11.844 -8.677 1.00 81.88 396 LEU A CA 1
ATOM 3017 C C . LEU A 1 396 ? 22.590 -10.412 -8.369 1.00 81.88 396 LEU A C 1
ATOM 3019 O O . LEU A 1 396 ? 21.395 -10.117 -8.263 1.00 81.88 396 LEU A O 1
ATOM 3023 N N . GLY A 1 397 ? 23.555 -9.511 -8.218 1.00 82.00 397 GLY A N 1
ATOM 3024 C CA . GLY A 1 397 ? 23.326 -8.095 -7.967 1.00 82.00 397 GLY A CA 1
ATOM 3025 C C . GLY A 1 397 ? 23.011 -7.303 -9.234 1.00 82.00 397 GLY A C 1
ATOM 3026 O O . GLY A 1 397 ? 22.160 -7.684 -10.037 1.00 82.00 397 GLY A O 1
ATOM 3027 N N . GLY A 1 398 ? 23.630 -6.130 -9.359 1.00 81.81 398 GLY A N 1
ATOM 3028 C CA . GLY A 1 398 ? 23.537 -5.273 -10.537 1.00 81.81 398 GLY A CA 1
ATOM 3029 C C . GLY A 1 398 ? 24.284 -5.854 -11.732 1.00 81.81 398 GLY A C 1
ATOM 3030 O O . GLY A 1 398 ? 25.314 -6.490 -11.543 1.00 81.81 398 GLY A O 1
ATOM 3031 N N . VAL A 1 399 ? 23.775 -5.598 -12.937 1.00 88.31 399 VAL A N 1
ATOM 3032 C CA . VAL A 1 399 ? 24.481 -5.845 -14.202 1.00 88.31 399 VAL A CA 1
ATOM 3033 C C . VAL A 1 399 ? 24.875 -4.491 -14.770 1.00 88.31 399 VAL A C 1
ATOM 3035 O O . VAL A 1 399 ? 24.043 -3.582 -14.785 1.00 88.31 399 VAL A O 1
ATOM 3038 N N . SER A 1 400 ? 26.121 -4.366 -15.210 1.00 90.12 400 SER A N 1
ATOM 3039 C CA . SER A 1 400 ? 26.631 -3.193 -15.915 1.00 90.12 400 SER A CA 1
ATOM 3040 C C . SER A 1 400 ? 27.313 -3.627 -17.208 1.00 90.12 400 SER A C 1
ATOM 3042 O O . SER A 1 400 ? 28.019 -4.636 -17.219 1.00 90.12 400 SER A O 1
ATOM 3044 N N . VAL A 1 401 ? 27.144 -2.850 -18.277 1.00 92.50 401 VAL A N 1
ATOM 3045 C CA . VAL A 1 401 ? 27.874 -3.064 -19.534 1.00 92.50 401 VAL A CA 1
ATOM 3046 C C . VAL A 1 401 ? 29.278 -2.473 -19.411 1.00 92.50 401 VAL A C 1
ATOM 3048 O O . VAL A 1 401 ? 29.448 -1.348 -18.933 1.00 92.50 401 VAL A O 1
ATOM 3051 N N . THR A 1 402 ? 30.283 -3.233 -19.837 1.00 94.62 402 THR A N 1
ATOM 3052 C CA . THR A 1 402 ? 31.682 -2.799 -19.897 1.00 94.62 402 THR A CA 1
ATOM 3053 C C . THR A 1 402 ? 32.163 -2.757 -21.342 1.00 94.62 402 THR A C 1
ATOM 3055 O O . THR A 1 402 ? 31.552 -3.355 -22.230 1.00 94.62 402 THR A O 1
ATOM 3058 N N . ASP A 1 403 ? 33.249 -2.030 -21.589 1.00 93.56 403 ASP A N 1
ATOM 3059 C CA . ASP A 1 403 ? 33.905 -1.964 -22.902 1.00 93.56 403 ASP A CA 1
ATOM 3060 C C . ASP A 1 403 ? 34.273 -3.349 -23.462 1.00 93.56 403 ASP A C 1
ATOM 3062 O O . ASP A 1 403 ? 34.344 -3.536 -24.674 1.00 93.56 403 ASP A O 1
ATOM 3066 N N . THR A 1 404 ? 34.435 -4.344 -22.592 1.00 93.75 404 THR A N 1
ATOM 3067 C CA . THR A 1 404 ? 34.829 -5.718 -22.916 1.00 93.75 404 THR A CA 1
ATOM 3068 C C . THR A 1 404 ? 33.727 -6.764 -22.714 1.00 93.75 404 THR A C 1
ATOM 3070 O O . THR A 1 404 ? 33.875 -7.894 -23.176 1.00 93.75 404 THR A O 1
ATOM 3073 N N . GLY A 1 405 ? 32.593 -6.424 -22.095 1.00 95.50 405 GLY A N 1
ATOM 3074 C CA . GLY A 1 405 ? 31.511 -7.376 -21.848 1.00 95.50 405 GLY A CA 1
ATOM 3075 C C . GLY A 1 405 ? 30.500 -6.931 -20.789 1.00 95.50 405 GLY A C 1
ATOM 3076 O O . GLY A 1 405 ? 29.860 -5.887 -20.930 1.00 95.50 405 GLY A O 1
ATOM 3077 N N . LEU A 1 406 ? 30.294 -7.761 -19.760 1.00 95.44 406 LEU A N 1
ATOM 3078 C CA . LEU A 1 406 ? 29.339 -7.519 -18.671 1.00 95.44 406 LEU A CA 1
ATOM 3079 C C . LEU A 1 406 ? 29.997 -7.692 -17.295 1.00 95.44 406 LEU A C 1
ATOM 3081 O O . LEU A 1 406 ? 30.775 -8.620 -17.068 1.00 95.44 406 LEU A O 1
ATOM 3085 N N . PHE A 1 407 ? 29.612 -6.844 -16.344 1.00 94.31 407 PHE A N 1
ATOM 3086 C CA . PHE A 1 407 ? 30.019 -6.926 -14.943 1.00 94.31 407 PHE A CA 1
ATOM 3087 C C . PHE A 1 407 ? 28.809 -7.147 -14.032 1.00 94.31 407 PHE A C 1
ATOM 3089 O O . PHE A 1 407 ? 27.804 -6.441 -14.136 1.00 94.31 407 PHE A O 1
ATOM 3096 N N . PHE A 1 408 ? 28.924 -8.105 -13.114 1.00 92.19 408 PHE A N 1
ATOM 3097 C CA . PHE A 1 408 ? 27.869 -8.527 -12.197 1.00 92.19 408 PHE A CA 1
ATOM 3098 C C . PHE A 1 408 ? 28.308 -8.264 -10.760 1.00 92.19 408 PHE A C 1
ATOM 3100 O O . PHE A 1 408 ? 29.287 -8.844 -10.291 1.00 92.19 408 PHE A O 1
ATOM 3107 N N . THR A 1 409 ? 27.575 -7.431 -10.022 1.00 87.62 409 THR A N 1
ATOM 3108 C CA . THR A 1 409 ? 27.825 -7.280 -8.581 1.00 87.62 409 THR A CA 1
ATOM 3109 C C . THR A 1 409 ? 27.200 -8.434 -7.805 1.00 87.62 409 THR A C 1
ATOM 3111 O O . THR A 1 409 ? 26.303 -9.125 -8.291 1.00 87.62 409 THR A O 1
ATOM 3114 N N . THR A 1 410 ? 27.596 -8.601 -6.549 1.00 80.06 410 THR A N 1
ATOM 3115 C CA . THR A 1 410 ? 26.840 -9.430 -5.605 1.00 80.06 410 THR A CA 1
ATOM 3116 C C . THR A 1 410 ? 25.545 -8.709 -5.216 1.00 80.06 410 THR A C 1
ATOM 3118 O O . THR A 1 410 ? 25.479 -7.473 -5.231 1.00 80.06 410 THR A O 1
ATOM 3121 N N . ALA A 1 411 ? 24.474 -9.449 -4.907 1.00 74.81 411 ALA A N 1
ATOM 3122 C CA . ALA A 1 411 ? 23.210 -8.841 -4.464 1.00 74.81 411 ALA A CA 1
ATOM 3123 C C . ALA A 1 411 ? 23.283 -8.254 -3.041 1.00 74.81 411 ALA A C 1
ATOM 3125 O O . ALA A 1 411 ? 22.353 -7.581 -2.594 1.00 74.81 411 ALA A O 1
ATOM 3126 N N . GLY A 1 412 ? 24.380 -8.511 -2.332 1.00 75.56 412 GLY A N 1
ATOM 3127 C CA . GLY A 1 412 ? 24.653 -8.066 -0.974 1.00 75.56 412 GLY A CA 1
ATOM 3128 C C . GLY A 1 412 ? 25.621 -9.027 -0.279 1.00 75.56 412 GLY A C 1
ATOM 3129 O O . GLY A 1 412 ? 25.808 -10.143 -0.758 1.00 75.56 412 GLY A O 1
ATOM 3130 N N . PRO A 1 413 ? 26.200 -8.631 0.866 1.00 72.62 413 PRO A N 1
ATOM 3131 C CA . PRO A 1 413 ? 27.217 -9.417 1.573 1.00 72.62 413 PRO A CA 1
ATOM 3132 C C . PRO A 1 413 ? 26.714 -10.774 2.090 1.00 72.62 413 PRO A C 1
ATOM 3134 O O . PRO A 1 413 ? 27.521 -11.642 2.393 1.00 72.62 413 PRO A O 1
ATOM 3137 N N . LYS A 1 414 ? 25.392 -10.969 2.184 1.00 69.56 414 LYS A N 1
ATOM 3138 C CA . LYS A 1 414 ? 24.775 -12.235 2.606 1.00 69.56 414 LYS A CA 1
ATOM 3139 C C . LYS A 1 414 ? 24.626 -13.277 1.494 1.00 69.56 414 LYS A C 1
ATOM 3141 O O . LYS A 1 414 ? 24.286 -14.417 1.787 1.00 69.56 414 LYS A O 1
ATOM 3146 N N . TYR A 1 415 ? 24.801 -12.885 0.232 1.00 75.31 415 TYR A N 1
ATOM 3147 C CA . TYR A 1 415 ? 24.679 -13.798 -0.902 1.00 75.31 415 TYR A CA 1
ATOM 3148 C C . TYR A 1 415 ? 26.056 -14.335 -1.287 1.00 75.31 415 TYR A C 1
ATOM 3150 O O . TYR A 1 415 ? 27.042 -13.604 -1.274 1.00 75.31 415 TYR A O 1
ATOM 3158 N N . GLU A 1 416 ? 26.106 -15.621 -1.622 1.00 80.44 416 GLU A N 1
ATOM 3159 C CA . GLU A 1 416 ? 27.333 -16.310 -2.016 1.00 80.44 416 GLU A CA 1
ATOM 3160 C C . GLU A 1 416 ? 27.862 -15.824 -3.375 1.00 80.44 416 GLU A C 1
ATOM 3162 O O . GLU A 1 416 ? 27.074 -15.526 -4.277 1.00 80.44 416 GLU A O 1
ATOM 3167 N N . GLY A 1 417 ? 29.193 -15.832 -3.515 1.00 83.12 417 GLY A N 1
ATOM 3168 C CA . GLY A 1 417 ? 29.931 -15.646 -4.766 1.00 83.12 417 GLY A CA 1
ATOM 3169 C C . GLY A 1 417 ? 29.997 -14.207 -5.277 1.00 83.12 417 GLY A C 1
ATOM 3170 O O . GLY A 1 417 ? 29.260 -13.334 -4.826 1.00 83.12 417 GLY A O 1
ATOM 3171 N N . GLY A 1 418 ? 30.881 -13.983 -6.248 1.00 85.00 418 GLY A N 1
ATOM 3172 C CA . GLY A 1 418 ? 31.029 -12.735 -6.989 1.00 85.00 418 GLY A CA 1
ATOM 3173 C C . GLY A 1 418 ? 31.812 -11.652 -6.235 1.00 85.00 418 GLY A C 1
ATOM 3174 O O . GLY A 1 418 ? 32.287 -11.882 -5.115 1.00 85.00 418 GLY A O 1
ATOM 3175 N N . PRO A 1 419 ? 31.915 -10.433 -6.801 1.00 92.19 419 PRO A N 1
ATOM 3176 C CA . PRO A 1 419 ? 31.491 -10.008 -8.147 1.00 92.19 419 PRO A CA 1
ATOM 3177 C C . PRO A 1 419 ? 32.067 -10.832 -9.314 1.00 92.19 419 PRO A C 1
ATOM 3179 O O . PRO A 1 419 ? 33.086 -11.503 -9.172 1.00 92.19 419 PRO A O 1
ATOM 3182 N N . TRP A 1 420 ? 31.433 -10.765 -10.489 1.00 95.12 420 TRP A N 1
ATOM 3183 C CA . TRP A 1 420 ? 31.888 -11.475 -11.692 1.00 95.12 420 TRP A CA 1
ATOM 3184 C C . TRP A 1 420 ? 32.065 -10.548 -12.888 1.00 95.12 420 TRP A C 1
ATOM 3186 O O . TRP A 1 420 ? 31.336 -9.570 -13.054 1.00 95.12 420 TRP A O 1
ATOM 3196 N N . ARG A 1 421 ? 32.989 -10.923 -13.768 1.00 95.31 421 ARG A N 1
ATOM 3197 C CA . ARG A 1 421 ? 33.245 -10.285 -15.056 1.00 95.31 421 ARG A CA 1
ATOM 3198 C C . ARG A 1 421 ? 33.112 -11.315 -16.176 1.00 95.31 421 ARG A C 1
ATOM 3200 O O . ARG A 1 421 ? 33.816 -12.325 -16.173 1.00 95.31 421 ARG A O 1
ATOM 3207 N N . LEU A 1 422 ? 32.191 -11.068 -17.102 1.00 96.50 422 LEU A N 1
ATOM 3208 C CA . LEU A 1 422 ? 31.990 -11.857 -18.316 1.00 96.50 422 LEU A CA 1
ATOM 3209 C C . LEU A 1 422 ? 32.588 -11.095 -19.493 1.00 96.50 422 LEU A C 1
ATOM 3211 O O . LEU A 1 422 ? 32.016 -10.102 -19.937 1.00 96.50 422 LEU A O 1
ATOM 3215 N N . GLU A 1 423 ? 33.707 -11.592 -20.006 1.00 96.25 423 GLU A N 1
ATOM 3216 C CA . GLU A 1 423 ? 34.340 -11.044 -21.199 1.00 96.25 423 GLU A CA 1
ATOM 3217 C C . GLU A 1 423 ? 33.684 -11.588 -22.458 1.00 96.25 423 GLU A C 1
ATOM 3219 O O . GLU A 1 423 ? 33.451 -12.797 -22.595 1.00 96.25 423 GLU A O 1
ATOM 3224 N N . LEU A 1 424 ? 33.461 -10.691 -23.408 1.00 96.56 424 LEU A N 1
ATOM 3225 C CA . LEU A 1 424 ? 32.855 -10.979 -24.690 1.00 96.56 424 LEU A CA 1
ATOM 3226 C C . LEU A 1 424 ? 33.817 -10.611 -25.828 1.00 96.56 424 LEU A C 1
ATOM 3228 O O . LEU A 1 424 ? 34.612 -9.681 -25.718 1.00 96.56 424 LEU A O 1
ATOM 3232 N N . ASP A 1 425 ? 33.760 -11.341 -26.940 1.00 95.75 425 ASP A N 1
ATOM 3233 C CA . ASP A 1 425 ? 34.384 -10.892 -28.190 1.00 95.75 425 ASP A CA 1
ATOM 3234 C C . ASP A 1 425 ? 33.481 -9.905 -28.939 1.00 95.75 425 ASP A C 1
ATOM 3236 O O . ASP A 1 425 ? 32.380 -9.605 -28.488 1.00 95.75 425 ASP A O 1
ATOM 3240 N N . ASP A 1 426 ? 33.922 -9.355 -30.070 1.00 93.25 426 ASP A N 1
ATOM 3241 C CA . ASP A 1 426 ? 33.187 -8.293 -30.787 1.00 93.25 426 ASP A CA 1
ATOM 3242 C C . ASP A 1 426 ? 31.852 -8.762 -31.389 1.00 93.25 426 ASP A C 1
ATOM 3244 O O . ASP A 1 426 ? 31.005 -7.944 -31.732 1.00 93.25 426 ASP A O 1
ATOM 3248 N N . LYS A 1 427 ? 31.625 -10.080 -31.450 1.00 92.56 427 LYS A N 1
ATOM 3249 C CA . LYS A 1 427 ? 30.355 -10.700 -31.858 1.00 92.56 427 LYS A CA 1
ATOM 3250 C C . LYS A 1 427 ? 29.490 -11.095 -30.655 1.00 92.56 427 LYS A C 1
ATOM 3252 O O . LYS A 1 427 ? 28.488 -11.796 -30.810 1.00 92.56 427 LYS A O 1
ATOM 3257 N N . GLY A 1 428 ? 29.910 -10.721 -29.447 1.00 93.44 428 GLY A N 1
ATOM 3258 C CA . GLY A 1 428 ? 29.242 -11.066 -28.203 1.00 93.44 428 GLY A CA 1
ATOM 3259 C C . GLY A 1 428 ? 29.348 -12.550 -27.832 1.00 93.44 428 GLY A C 1
ATOM 3260 O O . GLY A 1 428 ? 28.490 -13.040 -27.102 1.00 93.44 428 GLY A O 1
ATOM 3261 N N . ASN A 1 429 ? 30.339 -13.301 -28.332 1.00 95.38 429 ASN A N 1
ATOM 3262 C CA . ASN A 1 429 ? 30.646 -14.649 -27.834 1.00 95.38 429 ASN A CA 1
ATOM 3263 C C . ASN A 1 429 ? 31.336 -14.565 -26.469 1.00 95.38 429 ASN A C 1
ATOM 3265 O O . ASN A 1 429 ? 32.175 -13.692 -26.262 1.00 95.38 429 ASN A O 1
ATOM 3269 N N . THR A 1 430 ? 31.051 -15.508 -25.565 1.00 96.50 430 THR A N 1
ATOM 3270 C CA . THR A 1 430 ? 31.804 -15.629 -24.306 1.00 96.50 430 THR A CA 1
ATOM 3271 C C . THR A 1 430 ? 33.267 -15.940 -24.600 1.00 96.50 430 THR A C 1
ATOM 3273 O O . THR A 1 430 ? 33.565 -16.983 -25.179 1.00 96.50 430 THR A O 1
ATOM 3276 N N . ARG A 1 431 ? 34.181 -15.079 -24.143 1.00 95.75 431 ARG A N 1
ATOM 3277 C CA . ARG A 1 431 ? 35.613 -15.399 -24.064 1.00 95.75 431 ARG A CA 1
ATOM 3278 C C . ARG A 1 431 ? 35.906 -16.155 -22.778 1.00 95.75 431 ARG A C 1
ATOM 3280 O O . ARG A 1 431 ? 36.432 -17.261 -22.818 1.00 95.75 431 ARG A O 1
ATOM 3287 N N . PHE A 1 432 ? 35.530 -15.574 -21.640 1.00 94.19 432 PHE A N 1
ATOM 3288 C CA . PHE A 1 432 ? 35.607 -16.237 -20.343 1.00 94.19 432 PHE A CA 1
ATOM 3289 C C . PHE A 1 432 ? 34.740 -15.537 -19.290 1.00 94.19 432 PHE A C 1
ATOM 3291 O O . PHE A 1 432 ? 34.324 -14.393 -19.453 1.00 94.19 432 PHE A O 1
ATOM 3298 N N . LEU A 1 433 ? 34.520 -16.240 -18.179 1.00 95.88 433 LEU A N 1
ATOM 3299 C CA . LEU A 1 433 ? 33.985 -15.701 -16.933 1.00 95.88 433 LEU A CA 1
ATOM 3300 C C . LEU A 1 433 ? 35.093 -15.714 -15.875 1.00 95.88 433 LEU A C 1
ATOM 3302 O O . LEU A 1 433 ? 35.819 -16.706 -15.764 1.00 95.88 433 LEU A O 1
ATOM 3306 N N . ALA A 1 434 ? 35.208 -14.635 -15.108 1.00 95.38 434 ALA A N 1
ATOM 3307 C CA . ALA A 1 434 ? 36.130 -14.517 -13.985 1.00 95.38 434 ALA A CA 1
ATOM 3308 C C . ALA A 1 434 ? 35.403 -13.992 -12.742 1.00 95.38 434 ALA A C 1
ATOM 3310 O O . ALA A 1 434 ? 34.577 -13.084 -12.836 1.00 95.38 434 ALA A O 1
ATOM 3311 N N . GLU A 1 435 ? 35.726 -14.548 -11.576 1.00 95.00 435 GLU A N 1
ATOM 3312 C CA . GLU A 1 435 ? 35.364 -13.949 -10.292 1.00 95.00 435 GLU A CA 1
ATOM 3313 C C . GLU A 1 435 ? 36.434 -12.922 -9.903 1.00 95.00 435 GLU A C 1
ATOM 3315 O O . GLU A 1 435 ? 37.632 -13.201 -9.987 1.00 95.00 435 GLU A O 1
ATOM 3320 N N . VAL A 1 436 ? 36.000 -11.730 -9.504 1.00 94.56 436 VAL A N 1
ATOM 3321 C CA . VAL A 1 436 ? 36.855 -10.576 -9.191 1.00 94.56 436 VAL A CA 1
ATOM 3322 C C . VAL A 1 436 ? 36.366 -9.911 -7.905 1.00 94.56 436 VAL A C 1
ATOM 3324 O O . VAL A 1 436 ? 35.230 -10.120 -7.487 1.00 94.56 436 VAL A O 1
ATOM 3327 N N . ASN A 1 437 ? 37.193 -9.096 -7.258 1.00 89.44 437 ASN A N 1
ATOM 3328 C CA . ASN A 1 437 ? 36.776 -8.284 -6.112 1.00 89.44 437 ASN A CA 1
ATOM 3329 C C . ASN A 1 437 ? 36.174 -6.952 -6.563 1.00 89.44 437 ASN A C 1
ATOM 3331 O O . ASN A 1 437 ? 35.250 -6.436 -5.931 1.00 89.44 437 ASN A O 1
ATOM 3335 N N . SER A 1 438 ? 36.677 -6.403 -7.668 1.00 91.69 438 SER A N 1
ATOM 3336 C CA . SER A 1 438 ? 36.197 -5.155 -8.247 1.00 91.69 438 SER A CA 1
ATOM 3337 C C . SER A 1 438 ? 36.295 -5.155 -9.774 1.00 91.69 438 SER A C 1
ATOM 3339 O O . SER A 1 438 ? 36.969 -5.990 -10.370 1.00 91.69 438 SER A O 1
ATOM 3341 N N . LEU A 1 439 ? 35.631 -4.191 -10.419 1.00 89.56 439 LEU A N 1
ATOM 3342 C CA . LEU A 1 439 ? 35.756 -3.985 -11.866 1.00 89.56 439 LEU A CA 1
ATOM 3343 C C . LEU A 1 439 ? 37.195 -3.625 -12.285 1.00 89.56 439 LEU A C 1
ATOM 3345 O O . LEU A 1 439 ? 37.597 -3.941 -13.399 1.00 89.56 439 LEU A O 1
ATOM 3349 N N . ALA A 1 440 ? 37.954 -2.968 -11.402 1.00 90.69 440 ALA A N 1
ATOM 3350 C CA . ALA A 1 440 ? 39.310 -2.499 -11.684 1.00 90.69 440 ALA A CA 1
ATOM 3351 C C . ALA A 1 440 ? 40.366 -3.616 -11.617 1.00 90.69 440 ALA A C 1
ATOM 3353 O O . ALA A 1 440 ? 41.527 -3.378 -11.946 1.00 90.69 440 ALA A O 1
ATOM 3354 N N . ASP A 1 441 ? 39.985 -4.818 -11.182 1.00 92.50 441 ASP A N 1
ATOM 3355 C CA . ASP A 1 441 ? 40.924 -5.915 -10.996 1.00 92.50 441 ASP A CA 1
ATOM 3356 C C . ASP A 1 441 ? 41.464 -6.401 -12.349 1.00 92.50 441 ASP A C 1
ATOM 3358 O O . ASP A 1 441 ? 40.720 -6.788 -13.255 1.00 92.50 441 ASP A O 1
ATOM 3362 N N . THR A 1 442 ? 42.790 -6.433 -12.462 1.00 93.81 442 THR A N 1
ATOM 3363 C CA . THR A 1 442 ? 43.527 -6.990 -13.607 1.00 93.81 442 THR A CA 1
ATOM 3364 C C . THR A 1 442 ? 43.957 -8.438 -13.375 1.00 93.81 442 THR A C 1
ATOM 3366 O O . THR A 1 442 ? 44.677 -9.015 -14.187 1.00 93.81 442 THR A O 1
ATOM 3369 N N . VAL A 1 443 ? 43.527 -9.048 -12.269 1.00 94.25 443 VAL A N 1
ATOM 3370 C CA . VAL A 1 443 ? 43.784 -10.449 -11.930 1.00 94.25 443 VAL A CA 1
ATOM 3371 C C . VAL A 1 443 ? 42.518 -11.026 -11.298 1.00 94.25 443 VAL A C 1
ATOM 3373 O O . VAL A 1 443 ? 41.985 -10.470 -10.340 1.00 94.25 443 VAL A O 1
ATOM 3376 N N . ALA A 1 444 ? 42.016 -12.124 -11.854 1.00 94.31 444 ALA A N 1
ATOM 3377 C CA . ALA A 1 444 ? 40.887 -12.866 -11.310 1.00 94.31 444 ALA A CA 1
ATOM 3378 C C . ALA A 1 444 ? 41.266 -13.587 -10.009 1.00 94.31 444 ALA A C 1
ATOM 3380 O O . ALA A 1 444 ? 42.442 -13.821 -9.728 1.00 94.31 444 ALA A O 1
ATOM 3381 N N . ARG A 1 445 ? 40.270 -14.024 -9.231 1.00 91.62 445 ARG A N 1
ATOM 3382 C CA . ARG A 1 445 ? 40.512 -14.797 -8.000 1.00 91.62 445 ARG A CA 1
ATOM 3383 C C . ARG A 1 445 ? 41.253 -16.118 -8.223 1.00 91.62 445 ARG A C 1
ATOM 3385 O O . ARG A 1 445 ? 41.916 -16.586 -7.307 1.00 91.62 445 ARG A O 1
ATOM 3392 N N . ASP A 1 446 ? 41.164 -16.700 -9.418 1.00 91.19 446 ASP A N 1
ATOM 3393 C CA . ASP A 1 446 ? 41.910 -17.907 -9.802 1.00 91.19 446 ASP A CA 1
ATOM 3394 C C . ASP A 1 446 ? 43.352 -17.613 -10.272 1.00 91.19 446 ASP A C 1
ATOM 3396 O O . ASP A 1 446 ? 44.052 -18.520 -10.714 1.00 91.19 446 ASP A O 1
ATOM 3400 N N . GLY A 1 447 ? 43.806 -16.355 -10.189 1.00 94.12 447 GLY A N 1
ATOM 3401 C CA . GLY A 1 447 ? 45.141 -15.916 -10.601 1.00 94.12 447 GLY A CA 1
ATOM 3402 C C . GLY A 1 447 ? 45.266 -15.554 -12.084 1.00 94.12 447 GLY A C 1
ATOM 3403 O O . GLY A 1 447 ? 46.332 -15.111 -12.512 1.00 94.12 447 GLY A O 1
ATOM 3404 N N . ARG A 1 448 ? 44.204 -15.699 -12.887 1.00 93.38 448 ARG A N 1
ATOM 3405 C CA . ARG A 1 448 ? 44.237 -15.356 -14.316 1.00 93.38 448 ARG A CA 1
ATOM 3406 C C . ARG A 1 448 ? 44.378 -13.850 -14.524 1.00 93.38 448 ARG A C 1
ATOM 3408 O O . ARG A 1 448 ? 43.567 -13.080 -14.018 1.00 93.38 448 ARG A O 1
ATOM 3415 N N . THR A 1 449 ? 45.345 -13.428 -15.336 1.00 94.75 449 THR A N 1
ATOM 3416 C CA . THR A 1 449 ? 45.463 -12.028 -15.766 1.00 94.75 449 THR A CA 1
ATOM 3417 C C . THR A 1 449 ? 44.270 -11.620 -16.630 1.00 94.75 449 THR A C 1
ATOM 3419 O O . THR A 1 449 ? 43.877 -12.332 -17.555 1.00 94.75 449 THR A O 1
ATOM 3422 N N . LEU A 1 450 ? 43.707 -10.456 -16.331 1.00 92.44 450 LEU A N 1
ATOM 3423 C CA . LEU A 1 450 ? 42.566 -9.854 -17.002 1.00 92.44 450 LEU A CA 1
ATOM 3424 C C . LEU A 1 450 ? 42.999 -8.545 -17.673 1.00 92.44 450 LEU A C 1
ATOM 3426 O O . LEU A 1 450 ? 43.738 -7.768 -17.062 1.00 92.44 450 LEU A O 1
ATOM 3430 N N . PRO A 1 451 ? 42.526 -8.248 -18.895 1.00 90.56 451 PRO A N 1
ATOM 3431 C CA . PRO A 1 451 ? 42.759 -6.938 -19.488 1.00 90.56 451 PRO A CA 1
ATOM 3432 C C . PRO A 1 451 ? 42.039 -5.866 -18.656 1.00 90.56 451 PRO A C 1
ATOM 3434 O O . PRO A 1 451 ? 40.958 -6.153 -18.142 1.00 90.56 451 PRO A O 1
ATOM 3437 N N . PRO A 1 452 ? 42.563 -4.638 -18.516 1.00 91.31 452 PRO A N 1
ATOM 3438 C CA . PRO A 1 452 ? 41.803 -3.541 -17.923 1.00 91.31 452 PRO A CA 1
ATOM 3439 C C . PRO A 1 452 ? 40.447 -3.376 -18.621 1.00 91.31 452 PRO A C 1
ATOM 3441 O O . PRO A 1 452 ? 40.334 -3.601 -19.824 1.00 91.31 452 PRO A O 1
ATOM 3444 N N . THR A 1 453 ? 39.419 -3.005 -17.867 1.00 92.19 453 THR A N 1
ATOM 3445 C CA . THR A 1 453 ? 38.081 -2.742 -18.404 1.00 92.19 453 THR A CA 1
ATOM 3446 C C . THR A 1 453 ? 37.469 -1.548 -17.711 1.00 92.19 453 THR A C 1
ATOM 3448 O O . THR A 1 453 ? 37.780 -1.252 -16.553 1.00 92.19 453 THR A O 1
ATOM 3451 N N . GLN A 1 454 ? 36.579 -0.871 -18.420 1.00 91.88 454 GLN A N 1
ATOM 3452 C CA . GLN A 1 454 ? 35.827 0.252 -17.897 1.00 91.88 454 GLN A CA 1
ATOM 3453 C C . GLN A 1 454 ? 34.337 0.059 -18.158 1.00 91.88 454 GLN A C 1
ATOM 3455 O O . GLN A 1 454 ? 33.920 -0.667 -19.063 1.00 91.88 454 GLN A O 1
ATOM 3460 N N . LEU A 1 455 ? 33.512 0.710 -17.338 1.00 89.50 455 LEU A N 1
ATOM 3461 C CA . LEU A 1 455 ? 32.083 0.812 -17.620 1.00 89.50 455 LEU A CA 1
ATOM 3462 C C . LEU A 1 455 ? 31.905 1.533 -18.956 1.00 89.50 455 LEU A C 1
ATOM 3464 O O . LEU A 1 455 ? 32.548 2.557 -19.183 1.00 89.50 455 LEU A O 1
ATOM 3468 N N . VAL A 1 456 ? 31.009 1.040 -19.812 1.00 88.25 456 VAL A N 1
ATOM 3469 C CA . VAL A 1 456 ? 30.572 1.839 -20.962 1.00 88.25 456 VAL A CA 1
ATOM 3470 C C . VAL A 1 456 ? 29.826 3.037 -20.405 1.00 88.25 456 VAL A C 1
ATOM 3472 O O . VAL A 1 456 ? 28.862 2.869 -19.660 1.00 88.25 456 VAL A O 1
ATOM 3475 N N . MET A 1 457 ? 30.282 4.236 -20.743 1.00 81.69 457 MET A N 1
ATOM 3476 C CA . MET A 1 457 ? 29.659 5.479 -20.308 1.00 81.69 457 MET A CA 1
ATOM 3477 C C . MET A 1 457 ? 28.854 6.060 -21.469 1.00 81.69 457 MET A C 1
ATOM 3479 O O . MET A 1 457 ? 29.388 6.260 -22.554 1.00 81.69 457 MET A O 1
ATOM 3483 N N . VAL A 1 458 ? 27.578 6.349 -21.235 1.00 74.69 458 VAL A N 1
ATOM 3484 C CA . VAL A 1 458 ? 26.686 7.054 -22.158 1.00 74.69 458 VAL A CA 1
ATOM 3485 C C . VAL A 1 458 ? 26.363 8.395 -21.508 1.00 74.69 458 VAL A C 1
ATOM 3487 O O . VAL A 1 458 ? 25.814 8.445 -20.407 1.00 74.69 458 VAL A O 1
ATOM 3490 N N . HIS A 1 459 ? 26.797 9.488 -22.138 1.00 70.12 459 HIS A N 1
ATOM 3491 C CA . HIS A 1 459 ? 26.691 10.846 -21.591 1.00 70.12 459 HIS A CA 1
ATOM 3492 C C . HIS A 1 459 ? 27.260 11.006 -20.162 1.00 70.12 459 HIS A C 1
ATOM 3494 O O . HIS A 1 459 ? 26.664 11.632 -19.280 1.00 70.12 459 HIS A O 1
ATOM 3500 N N . GLY A 1 460 ? 28.407 10.372 -19.892 1.00 69.19 460 GLY A N 1
ATOM 3501 C CA . GLY A 1 460 ? 29.061 10.421 -18.578 1.00 69.19 460 GLY A CA 1
ATOM 3502 C C . GLY A 1 460 ? 28.364 9.602 -17.481 1.00 69.19 460 GLY A C 1
ATOM 3503 O O . GLY A 1 460 ? 28.754 9.687 -16.317 1.00 69.19 460 GLY A O 1
ATOM 3504 N N . ILE A 1 461 ? 27.372 8.774 -17.826 1.00 73.00 461 ILE A N 1
ATOM 3505 C CA . ILE A 1 461 ? 26.659 7.873 -16.909 1.00 73.00 461 ILE A CA 1
ATOM 3506 C C . ILE A 1 461 ? 26.906 6.418 -17.348 1.00 73.00 461 ILE A C 1
ATOM 3508 O O . ILE A 1 461 ? 26.916 6.155 -18.546 1.00 73.00 461 ILE A O 1
ATOM 3512 N N . PRO A 1 462 ? 27.101 5.448 -16.432 1.00 77.25 462 PRO A N 1
ATOM 3513 C CA . PRO A 1 462 ? 27.263 4.051 -16.830 1.00 77.25 462 PRO A CA 1
ATOM 3514 C C . PRO A 1 462 ? 26.034 3.522 -17.568 1.00 77.25 462 PRO A C 1
ATOM 3516 O O . PRO A 1 462 ? 24.937 3.626 -17.013 1.00 77.25 462 PRO A O 1
ATOM 3519 N N . LYS A 1 463 ? 26.245 2.896 -18.732 1.00 81.81 463 LYS A N 1
ATOM 3520 C CA . LYS A 1 463 ? 25.199 2.323 -19.584 1.00 81.81 463 LYS A CA 1
ATOM 3521 C C . LYS A 1 463 ? 24.219 1.467 -18.773 1.00 81.81 463 LYS A C 1
ATOM 3523 O O . LYS A 1 463 ? 24.629 0.654 -17.937 1.00 81.81 463 LYS A O 1
ATOM 3528 N N . GLY A 1 464 ? 22.927 1.657 -19.020 1.00 71.44 464 GLY A N 1
ATOM 3529 C CA . GLY A 1 464 ? 21.811 1.062 -18.286 1.00 71.44 464 GLY A CA 1
ATOM 3530 C C . GLY A 1 464 ? 21.374 1.844 -17.036 1.00 71.44 464 GLY A C 1
ATOM 3531 O O . GLY A 1 464 ? 20.299 1.571 -16.497 1.00 71.44 464 GLY A O 1
ATOM 3532 N N . ARG A 1 465 ? 22.141 2.839 -16.556 1.00 68.19 465 ARG A N 1
ATOM 3533 C CA . ARG A 1 465 ? 21.707 3.729 -15.451 1.00 68.19 465 ARG A CA 1
ATOM 3534 C C . ARG A 1 465 ? 21.027 5.004 -15.946 1.00 68.19 465 ARG A C 1
ATOM 3536 O O . ARG A 1 465 ? 20.234 5.590 -15.211 1.00 68.19 465 ARG A O 1
ATOM 3543 N N . GLU A 1 466 ? 21.322 5.425 -17.166 1.00 59.59 466 GLU A N 1
ATOM 3544 C CA . GLU A 1 466 ? 20.690 6.523 -17.901 1.00 59.59 466 GLU A CA 1
ATOM 3545 C C . GLU A 1 466 ? 19.245 6.201 -18.312 1.00 59.59 466 GLU A C 1
ATOM 3547 O O . GLU A 1 466 ? 18.423 7.106 -18.434 1.00 59.59 466 GLU A O 1
ATOM 3552 N N . LEU A 1 467 ? 18.919 4.911 -18.447 1.00 55.28 467 LEU A N 1
ATOM 3553 C CA . LEU A 1 467 ? 17.654 4.420 -19.002 1.00 55.28 467 LEU A CA 1
ATOM 3554 C C . LEU A 1 467 ? 16.519 4.253 -17.989 1.00 55.28 467 LEU A C 1
ATOM 3556 O O . LEU A 1 467 ? 15.413 3.897 -18.383 1.00 55.28 467 LEU A O 1
ATOM 3560 N N . HIS A 1 468 ? 16.750 4.501 -16.699 1.00 58.53 468 HIS A N 1
ATOM 3561 C CA . HIS A 1 468 ? 15.727 4.335 -15.664 1.00 58.53 468 HIS A CA 1
ATOM 3562 C C . HIS A 1 468 ? 15.394 5.658 -14.965 1.00 58.53 468 HIS A C 1
ATOM 3564 O O . HIS A 1 468 ? 15.978 5.973 -13.923 1.00 58.53 468 HIS A O 1
ATOM 3570 N N . PRO A 1 469 ? 14.405 6.418 -15.474 1.00 53.19 469 PRO A N 1
ATOM 3571 C CA . PRO A 1 469 ? 13.792 7.524 -14.754 1.00 53.19 469 PRO A CA 1
ATOM 3572 C C . PRO A 1 469 ? 13.017 7.028 -13.524 1.00 53.19 469 PRO A C 1
ATOM 3574 O O . PRO A 1 469 ? 11.803 6.850 -13.535 1.00 53.19 469 PRO A O 1
ATOM 3577 N N . GLY A 1 470 ? 13.733 6.764 -12.430 1.00 48.19 470 GLY A N 1
ATOM 3578 C CA . GLY A 1 470 ? 13.142 6.543 -11.114 1.00 48.19 470 GLY A CA 1
ATOM 3579 C C . GLY A 1 470 ? 13.100 5.098 -10.599 1.00 48.19 470 GLY A C 1
ATOM 3580 O O . GLY A 1 470 ? 13.211 4.103 -11.306 1.00 48.19 470 GLY A O 1
ATOM 3581 N N . THR A 1 471 ? 12.923 5.023 -9.276 1.00 41.62 471 THR A N 1
ATOM 3582 C CA . THR A 1 471 ? 12.810 3.858 -8.366 1.00 41.62 471 THR A CA 1
ATOM 3583 C C . THR A 1 471 ? 14.064 3.031 -8.041 1.00 41.62 471 THR A C 1
ATOM 3585 O O . THR A 1 471 ? 14.167 2.582 -6.897 1.00 41.62 471 THR A O 1
ATOM 3588 N N . GLY A 1 472 ? 15.068 2.914 -8.918 1.00 39.75 472 GLY A N 1
ATOM 3589 C CA . GLY A 1 472 ? 16.226 2.032 -8.679 1.00 39.75 472 GLY A CA 1
ATOM 3590 C C . GLY A 1 472 ? 17.598 2.676 -8.893 1.00 39.75 472 GLY A C 1
ATOM 3591 O O . GLY A 1 472 ? 18.188 2.521 -9.949 1.00 39.75 472 GLY A O 1
ATOM 3592 N N . GLY A 1 473 ? 18.149 3.357 -7.883 1.00 34.66 473 GLY A N 1
ATOM 3593 C CA . GLY A 1 473 ? 19.584 3.700 -7.815 1.00 34.66 473 GLY A CA 1
ATOM 3594 C C . GLY A 1 473 ? 20.101 4.822 -8.733 1.00 34.66 473 GLY A C 1
ATOM 3595 O O . GLY A 1 473 ? 21.041 5.504 -8.339 1.00 34.66 473 GLY A O 1
ATOM 3596 N N . GLY A 1 474 ? 19.469 5.081 -9.878 1.00 40.88 474 GLY A N 1
ATOM 3597 C CA . GLY A 1 474 ? 19.692 6.265 -10.714 1.00 40.88 474 GLY A CA 1
ATOM 3598 C C . GLY A 1 474 ? 18.480 7.187 -10.638 1.00 40.88 474 GLY A C 1
ATOM 3599 O O . GLY A 1 474 ? 17.529 7.032 -11.391 1.00 40.88 474 GLY A O 1
ATOM 3600 N N . ARG A 1 475 ? 18.452 8.142 -9.702 1.00 53.25 475 ARG A N 1
ATOM 3601 C CA . ARG A 1 475 ? 17.415 9.194 -9.695 1.00 53.25 475 ARG A CA 1
ATOM 3602 C C . ARG A 1 475 ? 17.860 10.370 -10.559 1.00 53.25 475 ARG A C 1
ATOM 3604 O O . ARG A 1 475 ? 17.841 11.510 -10.115 1.00 53.25 475 ARG A O 1
ATOM 3611 N N . ASN A 1 476 ? 18.287 10.085 -11.785 1.00 49.03 476 ASN A N 1
ATOM 3612 C CA . ASN A 1 476 ? 18.708 11.128 -12.717 1.00 49.03 476 ASN A CA 1
ATOM 3613 C C . ASN A 1 476 ? 17.485 11.883 -13.255 1.00 49.03 476 ASN A C 1
ATOM 3615 O O . ASN A 1 476 ? 17.627 12.986 -13.767 1.00 49.03 476 ASN A O 1
ATOM 3619 N N . LEU A 1 477 ? 16.282 11.309 -13.133 1.00 54.84 477 LEU A N 1
ATOM 3620 C CA . LEU A 1 477 ? 15.088 11.786 -13.813 1.00 54.84 477 LEU A CA 1
ATOM 3621 C C . LEU A 1 477 ? 13.814 11.559 -12.969 1.00 54.84 477 LEU A C 1
ATOM 3623 O O . LEU A 1 477 ? 13.523 10.450 -12.533 1.00 54.84 477 LEU A O 1
ATOM 3627 N N . ILE A 1 478 ? 13.080 12.661 -12.803 1.00 62.88 478 ILE A N 1
ATOM 3628 C CA . ILE A 1 478 ? 11.628 12.805 -12.963 1.00 62.88 478 ILE A CA 1
ATOM 3629 C C . ILE A 1 478 ? 10.668 12.377 -11.838 1.00 62.88 478 ILE A C 1
ATOM 3631 O O . ILE A 1 478 ? 10.569 11.216 -11.450 1.00 62.88 478 ILE A O 1
ATOM 3635 N N . ARG A 1 479 ? 9.850 13.350 -11.399 1.00 66.19 479 ARG A N 1
ATOM 3636 C CA . ARG A 1 479 ? 8.472 13.106 -10.945 1.00 66.19 479 ARG A CA 1
ATOM 3637 C C . ARG A 1 479 ? 7.607 13.066 -12.202 1.00 66.19 479 ARG A C 1
ATOM 3639 O O . ARG A 1 479 ? 7.524 14.077 -12.893 1.00 66.19 479 ARG A O 1
ATOM 3646 N N . PHE A 1 480 ? 7.030 11.914 -12.523 1.00 70.75 480 PHE A N 1
ATOM 3647 C CA . PHE A 1 480 ? 6.081 11.795 -13.627 1.00 70.75 480 PHE A CA 1
ATOM 3648 C C . PHE A 1 480 ? 4.717 11.408 -13.077 1.00 70.75 480 PHE A C 1
ATOM 3650 O O . PHE A 1 480 ? 4.598 10.579 -12.172 1.00 70.75 480 PHE A O 1
ATOM 3657 N N . SER A 1 481 ? 3.697 12.021 -13.646 1.00 69.69 481 SER A N 1
ATOM 3658 C CA . SER A 1 481 ? 2.315 11.584 -13.584 1.00 69.69 481 SER A CA 1
ATOM 3659 C C . SER A 1 481 ? 1.788 11.522 -15.011 1.00 69.69 481 SER A C 1
ATOM 3661 O O . SER A 1 481 ? 2.458 11.876 -15.985 1.00 69.69 481 SER A O 1
ATOM 3663 N N . LEU A 1 482 ? 0.574 11.018 -15.161 1.00 73.81 482 LEU A N 1
ATOM 3664 C CA . LEU A 1 482 ? -0.084 11.058 -16.448 1.00 73.81 482 LEU A CA 1
ATOM 3665 C C . LEU A 1 482 ? -0.310 12.515 -16.878 1.00 73.81 482 LEU A C 1
ATOM 3667 O O . LEU A 1 482 ? -0.983 13.262 -16.175 1.00 73.81 482 LEU A O 1
ATOM 3671 N N . GLY A 1 483 ? 0.258 12.893 -18.024 1.00 79.00 483 GLY A N 1
ATOM 3672 C CA . GLY A 1 483 ? 0.128 14.237 -18.592 1.00 79.00 483 GLY A CA 1
ATOM 3673 C C . GLY A 1 483 ? 1.081 15.291 -18.019 1.00 79.00 483 GLY A C 1
ATOM 3674 O O . GLY A 1 483 ? 1.022 16.444 -18.440 1.00 79.00 483 GLY A O 1
ATOM 3675 N N . GLU A 1 484 ? 1.980 14.932 -17.097 1.00 84.75 484 GLU A N 1
ATOM 3676 C CA . GLU A 1 484 ? 2.985 15.856 -16.558 1.00 84.75 484 GLU A CA 1
ATOM 3677 C C . GLU A 1 484 ? 4.297 15.132 -16.219 1.00 84.75 484 GLU A C 1
ATOM 3679 O O . GLU A 1 484 ? 4.308 14.077 -15.584 1.00 84.75 484 GLU A O 1
ATOM 3684 N N . ILE A 1 485 ? 5.429 15.711 -16.621 1.00 84.94 485 ILE A N 1
ATOM 3685 C CA . ILE A 1 485 ? 6.770 15.253 -16.239 1.00 84.94 485 ILE A CA 1
ATOM 3686 C C . ILE A 1 485 ? 7.601 16.438 -15.752 1.00 84.94 485 ILE A C 1
ATOM 3688 O O . ILE A 1 485 ? 7.631 17.479 -16.398 1.00 84.94 485 ILE A O 1
ATOM 3692 N N . THR A 1 486 ? 8.315 16.291 -14.639 1.00 83.12 486 THR A N 1
ATOM 3693 C CA . THR A 1 486 ? 9.242 17.322 -14.141 1.00 83.12 486 THR A CA 1
ATOM 3694 C C . THR A 1 486 ? 10.679 16.835 -14.238 1.00 83.12 486 THR A C 1
ATOM 3696 O O . THR A 1 486 ? 11.054 15.918 -13.517 1.00 83.12 486 THR A O 1
ATOM 3699 N N . ILE A 1 487 ? 11.507 17.456 -15.076 1.00 83.94 487 ILE A N 1
ATOM 3700 C CA . ILE A 1 487 ? 12.894 17.049 -15.343 1.00 83.94 487 ILE A CA 1
ATOM 3701 C C . ILE A 1 487 ? 13.871 18.105 -14.800 1.00 83.94 487 ILE A C 1
ATOM 3703 O O . ILE A 1 487 ? 13.701 19.281 -15.111 1.00 83.94 487 ILE A O 1
ATOM 3707 N N . PRO A 1 488 ? 14.919 17.756 -14.032 1.00 85.31 488 PRO A N 1
ATOM 3708 C CA . PRO A 1 488 ? 15.971 18.717 -13.698 1.00 85.31 488 PRO A CA 1
ATOM 3709 C C . PRO A 1 488 ? 16.697 19.211 -14.954 1.00 85.31 488 PRO A C 1
ATOM 3711 O O . PRO A 1 488 ? 17.028 18.415 -15.837 1.00 85.31 488 PRO A O 1
ATOM 3714 N N . ARG A 1 489 ? 17.018 20.508 -15.018 1.00 87.50 489 ARG A N 1
ATOM 3715 C CA . ARG A 1 489 ? 17.757 21.076 -16.162 1.00 87.50 489 ARG A CA 1
ATOM 3716 C C . ARG A 1 489 ? 19.143 20.463 -16.324 1.00 87.50 489 ARG A C 1
ATOM 3718 O O . ARG A 1 489 ? 19.570 20.201 -17.447 1.00 87.50 489 ARG A O 1
ATOM 3725 N N . ALA A 1 490 ? 19.821 20.200 -15.207 1.00 82.62 490 ALA A N 1
ATOM 3726 C CA . ALA A 1 490 ? 21.108 19.5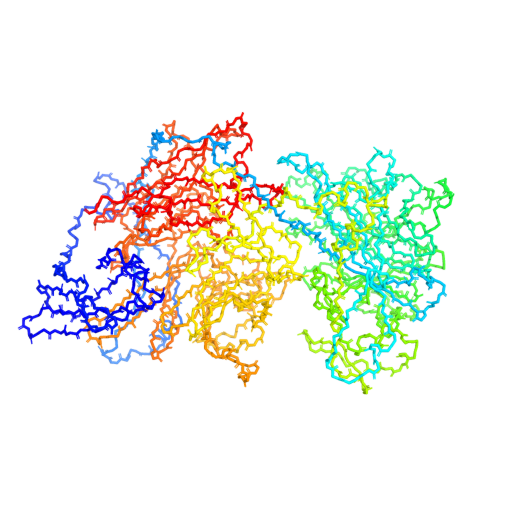11 -15.188 1.00 82.62 490 ALA A CA 1
ATOM 3727 C C . ALA A 1 490 ? 21.016 18.143 -15.877 1.00 82.62 490 ALA A C 1
ATOM 3729 O O . ALA A 1 490 ? 21.862 17.808 -16.701 1.00 82.62 490 ALA A O 1
ATOM 3730 N N . SER A 1 491 ? 19.940 17.399 -15.612 1.00 81.19 491 SER A N 1
ATOM 3731 C CA . SER A 1 491 ? 19.683 16.118 -16.260 1.00 81.19 491 SER A CA 1
ATOM 3732 C C . SER A 1 491 ? 19.422 16.279 -17.750 1.00 81.19 491 SER A C 1
ATOM 3734 O O . SER A 1 491 ? 20.009 15.545 -18.527 1.00 81.19 491 SER A O 1
ATOM 3736 N N . ILE A 1 492 ? 18.615 17.260 -18.174 1.00 84.12 492 ILE A N 1
ATOM 3737 C CA . ILE A 1 492 ? 18.385 17.528 -19.607 1.00 84.12 492 ILE A CA 1
ATOM 3738 C C . ILE A 1 492 ? 19.711 17.787 -20.334 1.00 84.12 492 ILE A C 1
ATOM 3740 O O . ILE A 1 492 ? 19.937 17.242 -21.411 1.00 84.12 492 ILE A O 1
ATOM 3744 N N . ARG A 1 493 ? 20.609 18.583 -19.738 1.00 81.56 493 ARG A N 1
ATOM 3745 C CA . ARG A 1 493 ? 21.933 18.834 -20.321 1.00 81.56 493 ARG A CA 1
ATOM 3746 C C . ARG A 1 493 ? 22.815 17.597 -20.362 1.00 81.56 493 ARG A C 1
ATOM 3748 O O . ARG A 1 493 ? 23.504 17.425 -21.359 1.00 81.56 493 ARG A O 1
ATOM 3755 N N . LEU A 1 494 ? 22.805 16.773 -19.314 1.00 78.19 494 LEU A N 1
ATOM 3756 C CA . LEU A 1 494 ? 23.517 15.496 -19.331 1.00 78.19 494 LEU A CA 1
ATOM 3757 C C . LEU A 1 494 ? 22.980 14.613 -20.458 1.00 78.19 494 LEU A C 1
ATOM 3759 O O . LEU A 1 494 ? 23.761 14.089 -21.226 1.00 78.19 494 LEU A O 1
ATOM 3763 N N . LEU A 1 495 ? 21.661 14.507 -20.614 1.00 76.38 495 LEU A N 1
ATOM 3764 C CA . LEU A 1 495 ? 21.046 13.606 -21.589 1.00 76.38 495 LEU A CA 1
ATOM 3765 C C . LEU A 1 495 ? 21.209 14.015 -23.061 1.00 76.38 495 LEU A C 1
ATOM 3767 O O . LEU A 1 495 ? 21.091 13.154 -23.923 1.00 76.38 495 LEU A O 1
ATOM 3771 N N . LEU A 1 496 ? 21.393 15.304 -23.358 1.00 77.62 496 LEU A N 1
ATOM 3772 C CA . LEU A 1 496 ? 21.389 15.828 -24.733 1.00 77.62 496 LEU A CA 1
ATOM 3773 C C . LEU A 1 496 ? 22.759 16.287 -25.242 1.00 77.62 496 LEU A C 1
ATOM 3775 O O . LEU A 1 496 ? 22.850 16.765 -26.370 1.00 77.62 496 LEU A O 1
ATOM 3779 N N . ASN A 1 497 ? 23.808 16.243 -24.419 1.00 67.88 497 ASN A N 1
ATOM 3780 C CA . ASN A 1 497 ? 25.100 16.815 -24.785 1.00 67.88 497 ASN A CA 1
ATOM 3781 C C . ASN A 1 497 ? 26.184 15.736 -24.845 1.00 67.88 497 ASN A C 1
ATOM 3783 O O . ASN A 1 497 ? 26.429 15.037 -23.866 1.00 67.88 497 ASN A O 1
ATOM 3787 N N . ASP A 1 498 ? 26.889 15.660 -25.970 1.00 56.31 498 ASP A N 1
ATOM 3788 C CA . ASP A 1 498 ? 28.026 14.749 -26.152 1.00 56.31 498 ASP A CA 1
ATOM 3789 C C . ASP A 1 498 ? 29.290 15.244 -25.427 1.00 56.31 498 ASP A C 1
ATOM 3791 O O . ASP A 1 498 ? 30.217 14.482 -25.169 1.00 56.31 498 ASP A O 1
ATOM 3795 N N . ARG A 1 499 ? 29.328 16.522 -25.015 1.00 52.66 499 ARG A N 1
ATOM 3796 C CA . ARG A 1 499 ? 30.469 17.133 -24.303 1.00 52.66 499 ARG A CA 1
ATOM 3797 C C . ARG A 1 499 ? 30.451 16.913 -22.787 1.00 52.66 499 ARG A C 1
ATOM 3799 O O . ARG A 1 499 ? 30.854 17.792 -22.027 1.00 52.66 499 ARG A O 1
ATOM 3806 N N . THR A 1 500 ? 29.951 15.772 -22.326 1.00 54.06 500 THR A N 1
ATOM 3807 C CA . THR A 1 500 ? 30.038 15.391 -20.905 1.00 54.06 500 THR A CA 1
ATOM 3808 C C . THR A 1 500 ? 31.379 14.755 -20.540 1.00 54.06 500 THR A C 1
ATOM 3810 O O . THR A 1 500 ? 31.631 14.518 -19.359 1.00 54.06 500 THR A O 1
ATOM 3813 N N . GLU A 1 501 ? 32.243 14.471 -21.522 1.00 54.59 501 GLU A N 1
ATOM 3814 C CA . GLU A 1 501 ? 33.614 14.023 -21.269 1.00 54.59 501 GLU A CA 1
ATOM 3815 C C . GLU A 1 501 ? 34.341 15.030 -20.361 1.00 54.59 501 GLU A C 1
ATOM 3817 O O . GLU A 1 501 ? 34.481 16.207 -20.687 1.00 54.59 501 GLU A O 1
ATOM 3822 N N . GLY A 1 502 ? 34.752 14.570 -19.175 1.00 56.38 502 GLY A N 1
ATOM 3823 C CA . GLY A 1 502 ? 35.438 15.388 -18.169 1.00 56.38 502 GLY A CA 1
ATOM 3824 C C . GLY A 1 502 ? 34.544 16.068 -17.124 1.00 56.38 502 GLY A C 1
ATOM 3825 O O . GLY A 1 502 ? 35.077 16.660 -16.185 1.00 56.38 502 GLY A O 1
ATOM 3826 N N . LEU A 1 503 ? 33.209 15.966 -17.204 1.00 64.38 503 LEU A N 1
ATOM 3827 C CA . LEU A 1 503 ? 32.340 16.454 -16.126 1.00 64.38 503 LEU A CA 1
ATOM 3828 C C . LEU A 1 503 ? 32.460 15.543 -14.898 1.00 64.38 503 LEU A C 1
ATOM 3830 O O . LEU A 1 503 ? 31.977 14.410 -14.887 1.00 64.38 503 LEU A O 1
ATOM 3834 N N . ALA A 1 504 ? 33.069 16.058 -13.830 1.00 63.56 504 ALA A N 1
ATOM 3835 C CA . ALA A 1 504 ? 33.085 15.392 -12.536 1.00 63.56 504 ALA A CA 1
ATOM 3836 C C . ALA A 1 504 ? 31.672 15.416 -11.930 1.00 63.56 504 ALA A C 1
ATOM 3838 O O . ALA A 1 504 ? 31.264 16.385 -11.282 1.00 63.56 504 ALA A O 1
ATOM 3839 N N . LEU A 1 505 ? 30.902 14.348 -12.160 1.00 69.25 505 LEU A N 1
ATOM 3840 C CA . LEU A 1 505 ? 29.604 14.170 -11.518 1.00 69.25 505 LEU A CA 1
ATOM 3841 C C . LEU A 1 505 ? 29.794 14.175 -9.999 1.00 69.25 505 LEU A C 1
ATOM 3843 O O . LEU A 1 505 ? 30.444 13.301 -9.421 1.00 69.25 505 LEU A O 1
ATOM 3847 N N . LYS A 1 506 ? 29.172 15.142 -9.331 1.00 64.12 506 LYS A N 1
ATOM 3848 C CA . LYS A 1 506 ? 29.045 15.130 -7.879 1.00 64.12 506 LYS A CA 1
ATOM 3849 C C . LYS A 1 506 ? 28.060 14.026 -7.534 1.00 64.12 506 LYS A C 1
ATOM 3851 O O . LYS A 1 506 ? 26.866 14.137 -7.824 1.00 64.12 506 LYS A O 1
ATOM 3856 N N . ILE A 1 507 ? 28.566 12.948 -6.931 1.00 55.31 507 ILE A N 1
ATOM 3857 C CA . ILE A 1 507 ? 27.732 11.851 -6.437 1.00 55.31 507 ILE A CA 1
ATOM 3858 C C . ILE A 1 507 ? 26.766 12.447 -5.418 1.00 55.31 507 ILE A C 1
ATOM 3860 O O . ILE A 1 507 ? 27.138 12.819 -4.303 1.00 55.31 507 ILE A O 1
ATOM 3864 N N . ALA A 1 508 ? 25.514 12.580 -5.830 1.00 53.34 508 ALA A N 1
ATOM 3865 C CA . ALA A 1 508 ? 24.488 13.146 -4.990 1.00 53.34 508 ALA A CA 1
ATOM 3866 C C . ALA A 1 508 ? 24.256 12.222 -3.782 1.00 53.34 508 ALA A C 1
ATOM 3868 O O . ALA A 1 508 ? 24.279 10.992 -3.905 1.00 53.34 508 ALA A O 1
ATOM 3869 N N . ARG A 1 509 ? 23.994 12.799 -2.601 1.00 51.62 509 ARG A N 1
ATOM 3870 C CA . ARG A 1 509 ? 23.486 12.022 -1.456 1.00 51.62 509 ARG A CA 1
ATOM 3871 C C . ARG A 1 509 ? 22.260 11.224 -1.905 1.00 51.62 509 ARG A C 1
ATOM 3873 O O . ARG A 1 509 ? 21.516 11.672 -2.775 1.00 51.62 509 ARG A O 1
ATOM 3880 N N . LYS A 1 510 ? 22.012 10.066 -1.289 1.00 45.53 510 LYS A N 1
ATOM 3881 C CA . LYS A 1 510 ? 20.841 9.222 -1.577 1.00 45.53 510 LYS A CA 1
ATOM 3882 C C . LYS A 1 510 ? 19.559 10.070 -1.638 1.00 45.53 510 LYS A C 1
ATOM 3884 O O . LYS A 1 510 ? 19.074 10.521 -0.607 1.00 45.53 510 LYS A O 1
ATOM 3889 N N . GLY A 1 511 ? 19.017 10.261 -2.843 1.00 48.12 511 GLY A N 1
ATOM 3890 C CA . GLY A 1 511 ? 17.802 11.046 -3.084 1.00 48.12 511 GLY A CA 1
ATOM 3891 C C . GLY A 1 511 ? 17.991 12.389 -3.797 1.00 48.12 511 GLY A C 1
ATOM 3892 O O . GLY A 1 511 ? 16.986 12.932 -4.241 1.00 48.12 511 GLY A O 1
ATOM 3893 N N . ALA A 1 512 ? 19.217 12.893 -3.949 1.00 53.62 512 ALA A N 1
ATOM 3894 C CA . ALA A 1 512 ? 19.516 14.090 -4.735 1.00 53.62 512 ALA A CA 1
ATOM 3895 C C . ALA A 1 512 ? 19.803 13.741 -6.210 1.00 53.62 512 ALA A C 1
ATOM 3897 O O . ALA A 1 512 ? 20.202 12.618 -6.525 1.00 53.62 512 ALA A O 1
ATOM 3898 N N . PHE A 1 513 ? 19.567 14.697 -7.110 1.00 63.50 513 PHE A N 1
ATOM 3899 C CA . PHE A 1 513 ? 19.875 14.560 -8.535 1.00 63.50 513 PHE A CA 1
ATOM 3900 C C . PHE A 1 513 ? 21.397 14.622 -8.752 1.00 63.50 513 PHE A C 1
ATOM 3902 O O . PHE A 1 513 ? 22.057 15.401 -8.056 1.00 63.50 513 PHE A O 1
ATOM 3909 N N . PRO A 1 514 ? 21.976 13.846 -9.690 1.00 62.97 514 PRO A N 1
ATOM 3910 C CA . PRO A 1 514 ? 23.359 14.059 -10.092 1.00 62.97 514 PRO A CA 1
ATOM 3911 C C . PRO A 1 514 ? 23.505 15.485 -10.606 1.00 62.97 514 PRO A C 1
ATOM 3913 O O . PRO A 1 514 ? 22.697 15.964 -11.400 1.00 62.97 514 PRO A O 1
ATOM 3916 N N . THR A 1 515 ? 24.542 16.154 -10.132 1.00 68.94 515 THR A N 1
ATOM 3917 C CA . THR A 1 515 ? 24.908 17.498 -10.562 1.00 68.94 515 THR A CA 1
ATOM 3918 C C . THR A 1 515 ? 26.392 17.508 -10.903 1.00 68.94 515 THR A C 1
ATOM 3920 O O . THR A 1 515 ? 27.111 16.548 -10.625 1.00 68.94 515 THR A O 1
ATOM 3923 N N . TYR A 1 516 ? 26.856 18.575 -11.525 1.00 78.94 516 TYR A N 1
ATOM 3924 C CA . TYR A 1 516 ? 28.244 18.780 -11.916 1.00 78.94 516 TYR A CA 1
ATOM 3925 C C . TYR A 1 516 ? 28.563 20.270 -11.788 1.00 78.94 516 TYR A C 1
ATOM 3927 O O . TYR A 1 516 ? 27.660 21.102 -11.654 1.00 78.94 516 TYR A O 1
ATOM 3935 N N . ASP A 1 517 ? 29.844 20.623 -11.775 1.00 79.75 517 ASP A N 1
ATOM 3936 C CA . ASP A 1 517 ? 30.234 22.026 -11.658 1.00 79.75 517 ASP A CA 1
ATOM 3937 C C . ASP A 1 517 ? 29.727 22.838 -12.857 1.00 79.75 517 ASP A C 1
ATOM 3939 O O . ASP A 1 517 ? 29.939 22.477 -14.013 1.00 79.75 517 ASP A O 1
ATOM 3943 N N . GLY A 1 518 ? 28.990 23.916 -12.570 1.00 81.75 518 GLY A N 1
ATOM 3944 C CA . GLY A 1 518 ? 28.321 24.733 -13.586 1.00 81.75 518 GLY A CA 1
ATOM 3945 C C . GLY A 1 518 ? 27.017 24.143 -14.145 1.00 81.75 518 GLY A C 1
ATOM 3946 O O . GLY A 1 518 ? 26.514 24.643 -15.155 1.00 81.75 518 GLY A O 1
ATOM 3947 N N . ALA A 1 519 ? 26.454 23.097 -13.528 1.00 82.56 519 ALA A N 1
ATOM 3948 C CA . ALA A 1 519 ? 25.155 22.566 -13.928 1.00 82.56 519 ALA A CA 1
ATOM 3949 C C . ALA A 1 519 ? 24.039 23.623 -13.784 1.00 82.56 519 ALA A C 1
ATOM 3951 O O . ALA A 1 519 ? 24.006 24.347 -12.787 1.00 82.56 519 ALA A O 1
ATOM 3952 N N . PRO A 1 520 ? 23.108 23.721 -14.750 1.00 85.19 520 PRO A N 1
ATOM 3953 C CA . PRO A 1 520 ? 21.983 24.643 -14.651 1.00 85.19 520 PRO A CA 1
ATOM 3954 C C . PRO A 1 520 ? 21.055 24.245 -13.496 1.00 85.19 520 PRO A C 1
ATOM 3956 O O . PRO A 1 520 ? 20.701 23.074 -13.333 1.00 85.19 520 PRO A O 1
ATOM 3959 N N . GLU A 1 521 ? 20.643 25.240 -12.715 1.00 85.81 521 GLU A N 1
ATOM 3960 C CA . GLU A 1 521 ? 19.713 25.070 -11.599 1.00 85.81 521 GLU A CA 1
ATOM 3961 C C . GLU A 1 521 ? 18.251 25.084 -12.059 1.00 85.81 521 GLU A C 1
ATOM 3963 O O . GLU A 1 521 ? 17.893 25.739 -13.042 1.00 85.81 521 GLU A O 1
ATOM 3968 N N . GLY A 1 522 ? 17.397 24.410 -11.287 1.00 87.12 522 GLY A N 1
ATOM 3969 C CA . GLY A 1 522 ? 15.953 24.354 -11.503 1.00 87.12 522 GLY A CA 1
ATOM 3970 C C . GLY A 1 522 ? 15.480 23.141 -12.302 1.00 87.12 522 GLY A C 1
ATOM 3971 O O . GLY A 1 522 ? 16.243 22.239 -12.673 1.00 87.12 522 GLY A O 1
ATOM 3972 N N . THR A 1 523 ? 14.175 23.113 -12.538 1.00 87.62 523 THR A N 1
ATOM 3973 C CA . THR A 1 523 ? 13.458 22.020 -13.194 1.00 87.62 523 THR A CA 1
ATOM 3974 C C . THR A 1 523 ? 12.606 22.516 -14.360 1.00 87.62 523 THR A C 1
ATOM 3976 O O . THR A 1 523 ? 12.271 23.690 -14.456 1.00 87.62 523 THR A O 1
ATOM 3979 N N . VAL A 1 524 ? 12.247 21.616 -15.269 1.00 89.38 524 VAL A N 1
ATOM 3980 C CA . VAL A 1 524 ? 11.299 21.867 -16.355 1.00 89.38 524 VAL A CA 1
ATOM 3981 C C . VAL A 1 524 ? 10.125 20.922 -16.181 1.00 89.38 524 VAL A C 1
ATOM 3983 O O . VAL A 1 524 ? 10.291 19.706 -16.241 1.00 89.38 524 VAL A O 1
ATOM 3986 N N . THR A 1 525 ? 8.943 21.483 -15.952 1.00 89.56 525 THR A N 1
ATOM 3987 C CA . THR A 1 525 ? 7.683 20.742 -15.863 1.00 89.56 525 THR A CA 1
ATOM 3988 C C . THR A 1 525 ? 6.970 20.785 -17.207 1.00 89.56 525 THR A C 1
ATOM 3990 O O . THR A 1 525 ? 6.384 21.803 -17.575 1.00 89.56 525 THR A O 1
ATOM 3993 N N . VAL A 1 526 ? 7.030 19.678 -17.940 1.00 89.62 526 VAL A N 1
ATOM 3994 C CA . VAL A 1 526 ? 6.399 19.494 -19.245 1.00 89.62 526 VAL A CA 1
ATOM 3995 C C . VAL A 1 526 ? 5.016 18.882 -19.051 1.00 89.62 526 VAL A C 1
ATOM 3997 O O . VAL A 1 526 ? 4.889 17.778 -18.523 1.00 89.62 526 VAL A O 1
ATOM 4000 N N . ARG A 1 527 ? 3.980 19.586 -19.497 1.00 90.56 527 ARG A N 1
ATOM 4001 C CA . ARG A 1 527 ? 2.582 19.144 -19.489 1.00 90.56 527 ARG A CA 1
ATOM 4002 C C . ARG A 1 527 ? 2.148 18.735 -20.886 1.00 90.56 527 ARG A C 1
ATOM 4004 O O . ARG A 1 527 ? 2.545 19.374 -21.855 1.00 90.56 527 ARG A O 1
ATOM 4011 N N . TYR A 1 528 ? 1.333 17.698 -21.001 1.00 90.19 528 TYR A N 1
ATOM 4012 C CA . TYR A 1 528 ? 0.812 17.216 -22.279 1.00 90.19 528 TYR A CA 1
ATOM 4013 C C . TYR A 1 528 ? -0.549 16.541 -22.086 1.00 90.19 528 TYR A C 1
ATOM 4015 O O . TYR A 1 528 ? -0.768 15.820 -21.116 1.00 90.19 528 TYR A O 1
ATOM 4023 N N . ASP A 1 529 ? -1.472 16.746 -23.025 1.00 89.44 529 ASP A N 1
ATOM 4024 C CA . ASP A 1 529 ? -2.806 16.139 -22.968 1.00 89.44 529 ASP A CA 1
ATOM 4025 C C . ASP A 1 529 ? -2.850 14.817 -23.748 1.00 89.44 529 ASP A C 1
ATOM 4027 O O . ASP A 1 529 ? -3.222 14.762 -24.927 1.00 89.44 529 ASP A O 1
ATOM 4031 N N . LEU A 1 530 ? -2.441 13.728 -23.088 1.00 88.25 530 LEU A N 1
ATOM 4032 C CA . LEU A 1 530 ? -2.463 12.392 -23.689 1.00 88.25 530 LEU A CA 1
ATOM 4033 C C . LEU A 1 530 ? -3.882 11.953 -24.068 1.00 88.25 530 LEU A C 1
ATOM 4035 O O . LEU A 1 530 ? -4.078 11.367 -25.134 1.00 88.25 530 LEU A O 1
ATOM 4039 N N . VAL A 1 531 ? -4.867 12.221 -23.209 1.00 87.81 531 VAL A N 1
ATOM 4040 C CA . VAL A 1 531 ? -6.252 11.794 -23.446 1.00 87.81 531 VAL A CA 1
ATOM 4041 C C . VAL A 1 531 ? -6.847 12.554 -24.620 1.00 87.81 531 VAL A C 1
ATOM 4043 O O . VAL A 1 531 ? -7.422 11.923 -25.506 1.00 87.81 531 VAL A O 1
ATOM 4046 N N . GLY A 1 532 ? -6.669 13.874 -24.673 1.00 88.50 532 GLY A N 1
ATOM 4047 C CA . GLY A 1 532 ? -7.090 14.688 -25.807 1.00 88.50 532 GLY A CA 1
ATOM 4048 C C . GLY A 1 532 ? -6.450 14.218 -27.109 1.00 88.50 532 GLY A C 1
ATOM 4049 O O . GLY A 1 532 ? -7.159 14.018 -28.094 1.00 88.50 532 GLY A O 1
ATOM 4050 N N . LYS A 1 533 ? -5.138 13.931 -27.117 1.00 89.88 533 LYS A N 1
ATOM 4051 C CA . LYS A 1 533 ? -4.468 13.377 -28.307 1.00 89.88 533 LYS A CA 1
ATOM 4052 C C . LYS A 1 533 ? -5.085 12.044 -28.741 1.00 89.88 533 LYS A C 1
ATOM 4054 O O . LYS A 1 533 ? -5.387 11.870 -29.921 1.00 89.88 533 LYS A O 1
ATOM 4059 N N . LEU A 1 534 ? -5.288 11.108 -27.815 1.00 87.94 534 LEU A N 1
ATOM 4060 C CA . LEU A 1 534 ? -5.841 9.790 -28.138 1.00 87.94 534 LEU A CA 1
ATOM 4061 C C . LEU A 1 534 ? -7.295 9.874 -28.633 1.00 87.94 534 LEU A C 1
ATOM 4063 O O . LEU A 1 534 ? -7.633 9.210 -29.613 1.00 87.94 534 LEU A O 1
ATOM 4067 N N . ARG A 1 535 ? -8.126 10.730 -28.022 1.00 84.88 535 ARG A N 1
ATOM 4068 C CA . ARG A 1 535 ? -9.521 10.972 -28.436 1.00 84.88 535 ARG A CA 1
ATOM 4069 C C . ARG A 1 535 ? -9.624 11.617 -29.817 1.00 84.88 535 ARG A C 1
ATOM 4071 O O . ARG A 1 535 ? -10.490 11.237 -30.594 1.00 84.88 535 ARG A O 1
ATOM 4078 N N . ASN A 1 536 ? -8.725 12.546 -30.137 1.00 84.31 536 ASN A N 1
ATOM 4079 C CA . ASN A 1 536 ? -8.749 13.293 -31.399 1.00 84.31 536 ASN A CA 1
ATOM 4080 C C . ASN A 1 536 ? -8.088 12.548 -32.571 1.00 84.31 536 ASN A C 1
ATOM 4082 O O . ASN A 1 536 ? -8.096 13.050 -33.692 1.00 84.31 536 ASN A O 1
ATOM 4086 N N . THR A 1 537 ? -7.543 11.346 -32.341 1.00 81.25 537 THR A N 1
ATOM 4087 C CA . THR A 1 537 ? -6.915 10.526 -33.394 1.00 81.25 537 THR A CA 1
ATOM 4088 C C . THR A 1 537 ? -7.555 9.127 -33.534 1.00 81.25 537 THR A C 1
ATOM 4090 O O . THR A 1 537 ? -6.835 8.134 -33.659 1.00 81.25 537 THR A O 1
ATOM 4093 N N . PRO A 1 538 ? -8.896 8.984 -33.525 1.00 71.12 538 PRO A N 1
ATOM 4094 C CA . PRO A 1 538 ? -9.564 7.697 -33.299 1.00 71.12 538 PRO A CA 1
ATOM 4095 C C . PRO A 1 538 ? -9.256 6.644 -34.373 1.00 71.12 538 PRO A C 1
ATOM 4097 O O . PRO A 1 538 ? -9.054 5.476 -34.045 1.00 71.12 538 PRO A O 1
ATOM 4100 N N . ALA A 1 539 ? -9.109 7.045 -35.640 1.00 61.69 539 ALA A N 1
ATOM 4101 C CA . ALA A 1 539 ? -8.787 6.131 -36.742 1.00 61.69 539 ALA A CA 1
ATOM 4102 C C . ALA A 1 539 ? -7.445 5.392 -36.547 1.00 61.69 539 ALA A C 1
ATOM 4104 O O . ALA A 1 539 ? -7.313 4.223 -36.917 1.00 61.69 539 ALA A O 1
ATOM 4105 N N . ALA A 1 540 ? -6.463 6.046 -35.915 1.00 65.25 540 ALA A N 1
ATOM 4106 C CA . ALA A 1 540 ? -5.169 5.444 -35.600 1.00 65.25 540 ALA A CA 1
ATOM 4107 C C . ALA A 1 540 ? -5.220 4.554 -34.343 1.00 65.25 540 ALA A C 1
ATOM 4109 O O . ALA A 1 540 ? -4.420 3.630 -34.211 1.00 65.25 540 ALA A O 1
ATOM 4110 N N . GLN A 1 541 ? -6.169 4.811 -33.434 1.00 74.56 541 GLN A N 1
ATOM 4111 C CA . GLN A 1 541 ? -6.182 4.258 -32.074 1.00 74.56 541 GLN A CA 1
ATOM 4112 C C . GLN A 1 541 ? -7.231 3.147 -31.859 1.00 74.56 541 GLN A C 1
ATOM 4114 O O . GLN A 1 541 ? -7.075 2.317 -30.960 1.00 74.56 541 GLN A O 1
ATOM 4119 N N . GLY A 1 542 ? -8.270 3.063 -32.698 1.00 75.75 542 GLY A N 1
ATOM 4120 C CA . GLY A 1 542 ? -9.298 2.017 -32.625 1.00 75.75 542 GLY A CA 1
ATOM 4121 C C . GLY A 1 542 ? -9.982 1.948 -31.245 1.00 75.75 542 GLY A C 1
ATOM 4122 O O . GLY A 1 542 ? -10.237 3.000 -30.660 1.00 75.75 542 GLY A O 1
ATOM 4123 N N . PRO A 1 543 ? -10.202 0.743 -30.670 1.00 77.19 543 PRO A N 1
ATOM 4124 C CA . PRO A 1 543 ? -10.876 0.569 -29.371 1.00 77.19 543 PRO A CA 1
ATOM 4125 C C . PRO A 1 543 ? -10.233 1.317 -28.193 1.00 77.19 543 PRO A C 1
ATOM 4127 O O . PRO A 1 543 ? -10.860 1.494 -27.149 1.00 77.19 543 PRO A O 1
ATOM 4130 N N . LEU A 1 544 ? -8.969 1.742 -28.329 1.00 82.44 544 LEU A N 1
ATOM 4131 C CA . LEU A 1 544 ? -8.303 2.546 -27.311 1.00 82.44 544 LEU A CA 1
ATOM 4132 C C . LEU A 1 544 ? -8.973 3.916 -27.165 1.00 82.44 544 LEU A C 1
ATOM 4134 O O . LEU A 1 544 ? -9.208 4.327 -26.034 1.00 82.44 544 LEU A O 1
ATOM 4138 N N . ALA A 1 545 ? -9.314 4.593 -28.267 1.00 82.00 545 ALA A N 1
ATOM 4139 C CA . ALA A 1 545 ? -9.966 5.903 -28.216 1.00 82.00 545 ALA A CA 1
ATOM 4140 C C . ALA A 1 545 ? -11.349 5.817 -27.552 1.00 82.00 545 ALA A C 1
ATOM 4142 O O . ALA A 1 545 ? -11.652 6.619 -26.669 1.00 82.00 545 ALA A O 1
ATOM 4143 N N . ASP A 1 546 ? -12.134 4.791 -27.891 1.00 79.62 546 ASP A N 1
ATOM 4144 C CA . ASP A 1 546 ? -13.461 4.561 -27.306 1.00 79.62 546 ASP A CA 1
ATOM 4145 C C . ASP A 1 546 ? -13.373 4.336 -25.793 1.00 79.62 546 ASP A C 1
ATOM 4147 O O . ASP A 1 546 ? -14.117 4.941 -25.023 1.00 79.62 546 ASP A O 1
ATOM 4151 N N . SER A 1 547 ? -12.382 3.554 -25.344 1.00 81.31 547 SER A N 1
ATOM 4152 C CA . SER A 1 547 ? -12.161 3.266 -23.919 1.00 81.31 547 SER A CA 1
ATOM 4153 C C . SER A 1 547 ? -11.769 4.484 -23.069 1.00 81.31 547 SER A C 1
ATOM 4155 O O . SER A 1 547 ? -11.717 4.377 -21.841 1.00 81.31 547 SER A O 1
ATOM 4157 N N . LEU A 1 548 ? -11.446 5.614 -23.710 1.00 80.94 548 LEU A N 1
ATOM 4158 C CA . LEU A 1 548 ? -11.070 6.869 -23.060 1.00 80.94 548 LEU A CA 1
ATOM 4159 C C . LEU A 1 548 ? -12.225 7.862 -23.000 1.00 80.94 548 LEU A C 1
ATOM 4161 O O . LEU A 1 548 ? -12.144 8.801 -22.214 1.00 80.94 548 LEU A O 1
ATOM 4165 N N . SER A 1 549 ? -13.279 7.697 -23.802 1.00 73.81 549 SER A N 1
ATOM 4166 C CA . SER A 1 549 ? -14.417 8.628 -23.917 1.00 73.81 549 SER A CA 1
ATOM 4167 C C . SER A 1 549 ? -15.411 8.553 -22.747 1.00 73.81 549 SER A C 1
ATOM 4169 O O . SER A 1 549 ? -16.483 9.149 -22.804 1.00 73.81 549 SER A O 1
ATOM 4171 N N . GLY A 1 550 ? -15.020 7.879 -21.664 1.00 76.56 550 GLY A N 1
ATOM 4172 C CA . GLY A 1 550 ? -15.819 7.655 -20.466 1.00 76.56 550 GLY A CA 1
ATOM 4173 C C . GLY A 1 550 ? -16.490 6.280 -20.460 1.00 76.56 550 GLY A C 1
ATOM 4174 O O . GLY A 1 550 ? -16.477 5.564 -21.458 1.00 76.56 550 GLY A O 1
ATOM 4175 N N . GLY A 1 551 ? -17.035 5.887 -19.310 1.00 87.81 551 GLY A N 1
ATOM 4176 C CA . GLY A 1 551 ? -17.655 4.578 -19.093 1.00 87.81 551 GLY A CA 1
ATOM 4177 C C . GLY A 1 551 ? -16.951 3.778 -18.001 1.00 87.81 551 GLY A C 1
ATOM 4178 O O . GLY A 1 551 ? -16.428 4.357 -17.049 1.00 87.81 551 GLY A O 1
ATOM 4179 N N . THR A 1 552 ? -16.971 2.451 -18.122 1.00 92.19 552 THR A N 1
ATOM 4180 C CA . THR A 1 552 ? -16.401 1.518 -17.141 1.00 92.19 552 THR A CA 1
ATOM 4181 C C . THR A 1 552 ? -14.951 1.875 -16.788 1.00 92.19 552 THR A C 1
ATOM 4183 O O . THR A 1 552 ? -14.129 2.102 -17.673 1.00 92.19 552 THR A O 1
ATOM 4186 N N . SER A 1 553 ? -14.629 1.907 -15.494 1.00 93.25 553 SER A N 1
ATOM 4187 C CA . SER A 1 553 ? -13.294 2.191 -14.956 1.00 93.25 553 SER A CA 1
ATOM 4188 C C . SER A 1 553 ? -12.967 1.249 -13.795 1.00 93.25 553 SER A C 1
ATOM 4190 O O . SER A 1 553 ? -13.851 0.647 -13.188 1.00 93.25 553 SER A O 1
ATOM 4192 N N . ILE A 1 554 ? -11.679 1.119 -13.479 1.00 93.00 554 ILE A N 1
ATOM 4193 C CA . ILE A 1 554 ? -11.176 0.285 -12.385 1.00 93.00 554 ILE A CA 1
ATOM 4194 C C . ILE A 1 554 ? -11.700 0.808 -11.042 1.00 93.00 554 ILE A C 1
ATOM 4196 O O . ILE A 1 554 ? -11.613 2.009 -10.762 1.00 93.00 554 ILE A O 1
ATOM 4200 N N . GLY A 1 555 ? -12.210 -0.102 -10.210 1.00 94.56 555 GLY A N 1
ATOM 4201 C CA . GLY A 1 555 ? -12.671 0.188 -8.855 1.00 94.56 555 GLY A CA 1
ATOM 4202 C C . GLY A 1 555 ? -11.544 0.300 -7.817 1.00 94.56 555 GLY A C 1
ATOM 4203 O O . GLY A 1 555 ? -10.363 0.261 -8.149 1.00 94.56 555 GLY A O 1
ATOM 4204 N N . PRO A 1 556 ? -11.869 0.450 -6.528 1.00 95.19 556 PRO A N 1
ATOM 4205 C CA . PRO A 1 556 ? -10.871 0.651 -5.481 1.00 95.19 556 PRO A CA 1
ATOM 4206 C C . PRO A 1 556 ? -10.184 -0.660 -5.053 1.00 95.19 556 PRO A C 1
ATOM 4208 O O . PRO A 1 556 ? -10.854 -1.630 -4.698 1.00 95.19 556 PRO A O 1
ATOM 4211 N N . ALA A 1 557 ? -8.846 -0.663 -4.989 1.00 93.50 557 ALA A N 1
ATOM 4212 C CA . ALA A 1 557 ? -8.042 -1.820 -4.544 1.00 93.50 557 ALA A CA 1
ATOM 4213 C C . ALA A 1 557 ? -7.011 -1.493 -3.452 1.00 93.50 557 ALA A C 1
ATOM 4215 O O . ALA A 1 557 ? -6.519 -2.384 -2.748 1.00 93.50 557 ALA A O 1
ATOM 4216 N N . PHE A 1 558 ? -6.626 -0.222 -3.334 1.00 92.75 558 PHE A N 1
ATOM 4217 C CA . PHE A 1 558 ? -5.445 0.181 -2.571 1.00 92.75 558 PHE A CA 1
ATOM 4218 C C . PHE A 1 558 ? -5.748 1.176 -1.456 1.00 92.75 558 PHE A C 1
ATOM 4220 O O . PHE A 1 558 ? -5.013 1.213 -0.475 1.00 92.75 558 PHE A O 1
ATOM 4227 N N . LEU A 1 559 ? -6.821 1.951 -1.581 1.00 94.56 559 LEU A N 1
ATOM 4228 C CA . LEU A 1 559 ? -7.281 2.871 -0.548 1.00 94.56 559 LEU A CA 1
ATOM 4229 C C . LEU A 1 559 ? -8.786 3.082 -0.690 1.00 94.56 559 LEU A C 1
ATOM 4231 O O . LEU A 1 559 ? -9.277 3.218 -1.810 1.00 94.56 559 LEU A O 1
ATOM 4235 N N . LEU A 1 560 ? -9.469 3.158 0.448 1.00 95.81 560 LEU A N 1
ATOM 4236 C CA . LEU A 1 560 ? -10.804 3.720 0.604 1.00 95.81 560 LEU A CA 1
ATOM 4237 C C . LEU A 1 560 ? -10.807 4.558 1.881 1.00 95.81 560 LEU A C 1
ATOM 4239 O O . LEU A 1 560 ? -10.501 4.045 2.954 1.00 95.81 560 LEU A O 1
ATOM 4243 N N . SER A 1 561 ? -11.106 5.846 1.760 1.00 95.44 561 SER A N 1
ATOM 4244 C CA . SER A 1 561 ? -11.102 6.783 2.880 1.00 95.44 561 SER A CA 1
ATOM 4245 C C . SER A 1 561 ? -12.257 7.773 2.719 1.00 95.44 561 SER A C 1
ATOM 4247 O O . SER A 1 561 ? -12.248 8.537 1.753 1.00 95.44 561 SER A O 1
ATOM 4249 N N . PRO A 1 562 ? -13.265 7.772 3.609 1.00 94.81 562 PRO A N 1
ATOM 4250 C CA . PRO A 1 562 ? -14.369 8.728 3.551 1.00 94.81 562 PRO A CA 1
ATOM 4251 C C . PRO A 1 562 ? -13.829 10.155 3.602 1.00 94.81 562 PRO A C 1
ATOM 4253 O O . PRO A 1 562 ? -12.929 10.429 4.396 1.00 94.81 562 PRO A O 1
ATOM 4256 N N . ILE A 1 563 ? -14.343 11.052 2.761 1.00 94.44 563 ILE A N 1
ATOM 4257 C CA . ILE A 1 563 ? -13.888 12.447 2.732 1.00 94.44 563 ILE A CA 1
ATOM 4258 C C . ILE A 1 563 ? -14.668 13.222 3.805 1.00 94.44 563 ILE A C 1
ATOM 4260 O O . ILE A 1 563 ? -15.892 13.324 3.702 1.00 94.44 563 ILE A O 1
ATOM 4264 N N . PRO A 1 564 ? -14.017 13.779 4.848 1.00 90.00 564 PRO A N 1
ATOM 4265 C CA . PRO A 1 564 ? -14.736 14.489 5.898 1.00 90.00 564 PRO A CA 1
ATOM 4266 C C . PRO A 1 564 ? -15.508 15.678 5.322 1.00 90.00 564 PRO A C 1
ATOM 4268 O O . PRO A 1 564 ? -14.919 16.532 4.660 1.00 90.00 564 PRO A O 1
ATOM 4271 N N . GLY A 1 565 ? -16.813 15.723 5.595 1.00 85.56 565 GLY A N 1
ATOM 4272 C CA . GLY A 1 565 ? -17.735 16.734 5.070 1.00 85.56 565 GLY A CA 1
ATOM 4273 C C . GLY A 1 565 ? -18.413 16.372 3.741 1.00 85.56 565 GLY A C 1
ATOM 4274 O O . GLY A 1 565 ? -19.371 17.045 3.373 1.00 85.56 565 GLY A O 1
ATOM 4275 N N . GLU A 1 566 ? -17.995 15.307 3.047 1.00 90.25 566 GLU A N 1
ATOM 4276 C CA . GLU A 1 566 ? -18.619 14.853 1.795 1.00 90.25 566 GLU A CA 1
ATOM 4277 C C . GLU A 1 566 ? -19.245 13.463 1.972 1.00 90.25 566 GLU A C 1
ATOM 4279 O O . GLU A 1 566 ? -18.604 12.426 1.827 1.00 90.25 566 GLU A O 1
ATOM 4284 N N . THR A 1 567 ? -20.533 13.438 2.297 1.00 86.50 567 THR A N 1
ATOM 4285 C CA . THR A 1 567 ? -21.216 12.253 2.837 1.00 86.50 567 THR A CA 1
ATOM 4286 C C . THR A 1 567 ? -21.399 11.086 1.860 1.00 86.50 567 THR A C 1
ATOM 4288 O O . THR A 1 567 ? -21.464 9.947 2.303 1.00 86.50 567 THR A O 1
ATOM 4291 N N . ASN A 1 568 ? -21.424 11.340 0.549 1.00 92.69 568 ASN A N 1
ATOM 4292 C CA . ASN A 1 568 ? -21.558 10.311 -0.496 1.00 92.69 568 ASN A CA 1
ATOM 4293 C C . ASN A 1 568 ? -20.254 10.065 -1.261 1.00 92.69 568 ASN A C 1
ATOM 4295 O O . ASN A 1 568 ? -20.287 9.560 -2.384 1.00 92.69 568 ASN A O 1
ATOM 4299 N N . LYS A 1 569 ? -19.110 10.490 -0.716 1.00 95.75 569 LYS A N 1
ATOM 4300 C CA . LYS A 1 569 ? -17.845 10.461 -1.443 1.00 95.75 569 LYS A CA 1
ATOM 4301 C C . LYS A 1 569 ? -16.719 9.871 -0.622 1.00 95.75 569 LYS A C 1
ATOM 4303 O O . LYS A 1 569 ? -16.546 10.145 0.565 1.00 95.75 569 LYS A O 1
ATOM 4308 N N . VAL A 1 570 ? -15.904 9.077 -1.302 1.00 96.88 570 VAL A N 1
ATOM 4309 C CA . VAL A 1 570 ? -14.690 8.494 -0.729 1.00 96.88 570 VAL A CA 1
ATOM 4310 C C . VAL A 1 570 ? -13.507 8.867 -1.594 1.00 96.88 570 VAL A C 1
ATOM 4312 O O . VAL A 1 570 ? -13.576 8.852 -2.822 1.00 96.88 570 VAL A O 1
ATOM 4315 N N . MET A 1 571 ? -12.392 9.145 -0.940 1.00 96.81 571 MET A N 1
ATOM 4316 C CA . MET A 1 571 ? -11.097 9.120 -1.579 1.00 96.81 571 MET A CA 1
ATOM 4317 C C . MET A 1 571 ? -10.687 7.664 -1.789 1.00 96.81 571 MET A C 1
ATOM 4319 O O . MET A 1 571 ? -10.726 6.852 -0.862 1.00 96.81 571 MET A O 1
ATOM 4323 N N . ALA A 1 572 ? -10.256 7.345 -2.999 1.00 96.06 572 ALA A N 1
ATOM 4324 C CA . ALA A 1 572 ? -9.867 6.012 -3.401 1.00 96.06 572 ALA A CA 1
ATOM 4325 C C . ALA A 1 572 ? -8.535 6.011 -4.146 1.00 96.06 572 ALA A C 1
ATOM 4327 O O . ALA A 1 572 ? -8.167 6.969 -4.826 1.00 96.06 572 ALA A O 1
ATOM 4328 N N . VAL A 1 573 ? -7.847 4.874 -4.062 1.00 94.06 573 VAL A N 1
ATOM 4329 C CA . VAL A 1 573 ? -6.786 4.509 -5.002 1.00 94.06 573 VAL A CA 1
ATOM 4330 C C . VAL A 1 573 ? -7.212 3.218 -5.678 1.00 94.06 573 VAL A C 1
ATOM 4332 O O . VAL A 1 573 ? -7.320 2.159 -5.043 1.00 94.06 573 VAL A O 1
ATOM 4335 N N . CYS A 1 574 ? -7.485 3.346 -6.970 1.00 92.31 574 CYS A N 1
ATOM 4336 C CA . CYS A 1 574 ? -8.025 2.283 -7.802 1.00 92.31 574 CYS A CA 1
ATOM 4337 C C . CYS A 1 574 ? -6.911 1.507 -8.506 1.00 92.31 574 CYS A C 1
ATOM 4339 O O . CYS A 1 574 ? -6.989 0.290 -8.638 1.00 92.31 574 CYS A O 1
ATOM 4341 N N . GLU A 1 575 ? -5.823 2.184 -8.881 1.00 86.19 575 GLU A N 1
ATOM 4342 C CA . GLU A 1 575 ? -4.771 1.584 -9.699 1.00 86.19 575 GLU A CA 1
ATOM 4343 C C . GLU A 1 575 ? -3.402 1.535 -9.014 1.00 86.19 575 GLU A C 1
ATOM 4345 O O . GLU A 1 575 ? -3.073 2.339 -8.143 1.00 86.19 575 GLU A O 1
ATOM 4350 N N . TYR A 1 576 ? -2.592 0.547 -9.411 1.00 81.94 576 TYR A N 1
ATOM 4351 C CA . TYR A 1 576 ? -1.267 0.299 -8.834 1.00 81.94 576 TYR A CA 1
ATOM 4352 C C . TYR A 1 576 ? -0.212 1.265 -9.382 1.00 81.94 576 TYR A C 1
ATOM 4354 O O . TYR A 1 576 ? 0.631 1.774 -8.644 1.00 81.94 576 TYR A O 1
ATOM 4362 N N . ALA A 1 577 ? -0.254 1.510 -10.693 1.00 75.38 577 ALA A N 1
ATOM 4363 C CA . ALA A 1 577 ? 0.726 2.318 -11.402 1.00 75.38 577 ALA A CA 1
ATOM 4364 C C . ALA A 1 577 ? 0.621 3.781 -10.958 1.00 75.38 577 ALA A C 1
ATOM 4366 O O . ALA A 1 577 ? -0.374 4.448 -11.217 1.00 75.38 577 ALA A O 1
ATOM 4367 N N . GLY A 1 578 ? 1.620 4.256 -10.215 1.00 73.38 578 GLY A N 1
ATOM 4368 C CA . GLY A 1 578 ? 1.620 5.592 -9.622 1.00 73.38 578 GLY A CA 1
ATOM 4369 C C . GLY A 1 578 ? 0.674 5.763 -8.428 1.00 73.38 578 GLY A C 1
ATOM 4370 O O . GLY A 1 578 ? 0.893 6.676 -7.644 1.00 73.38 578 GLY A O 1
ATOM 4371 N N . TYR A 1 579 ? -0.313 4.898 -8.193 1.00 84.50 579 TYR A N 1
ATOM 4372 C CA . TYR A 1 579 ? -1.335 5.095 -7.151 1.00 84.50 579 TYR A CA 1
ATOM 4373 C C . TYR A 1 579 ? -2.064 6.448 -7.269 1.00 84.50 579 TYR A C 1
ATOM 4375 O O . TYR A 1 579 ? -2.015 7.246 -6.323 1.00 84.50 579 TYR A O 1
ATOM 4383 N N . PRO A 1 580 ? -2.681 6.753 -8.426 1.00 87.00 580 PRO A N 1
ATOM 4384 C CA . PRO A 1 580 ? -3.434 7.985 -8.611 1.00 87.00 580 PRO A CA 1
ATOM 4385 C C . PRO A 1 580 ? -4.633 8.024 -7.660 1.00 87.00 580 PRO A C 1
ATOM 4387 O O . PRO A 1 580 ? -5.270 7.005 -7.376 1.00 87.00 580 PRO A O 1
ATOM 4390 N N . LEU A 1 581 ? -4.933 9.216 -7.159 1.00 91.31 581 LEU A N 1
ATOM 4391 C CA . LEU A 1 581 ? -6.103 9.446 -6.331 1.00 91.31 581 LEU A CA 1
ATOM 4392 C C . LEU A 1 581 ? -7.331 9.705 -7.186 1.00 91.31 581 LEU A C 1
ATOM 4394 O O . LEU A 1 581 ? -7.283 10.371 -8.221 1.00 91.31 581 LEU A O 1
ATOM 4398 N N . SER A 1 582 ? -8.454 9.182 -6.716 1.00 94.19 582 SER A N 1
ATOM 4399 C CA . SER A 1 582 ? -9.770 9.420 -7.288 1.00 94.19 582 SER A CA 1
ATOM 4400 C C . SER A 1 582 ? -10.787 9.653 -6.182 1.00 94.19 582 SER A C 1
ATOM 4402 O O . SER A 1 582 ? -10.666 9.094 -5.096 1.00 94.19 582 SER A O 1
ATOM 4404 N N . VAL A 1 583 ? -11.819 10.432 -6.472 1.00 96.25 583 VAL A N 1
ATOM 4405 C CA . VAL A 1 583 ? -13.053 10.456 -5.689 1.00 96.25 583 VAL A CA 1
ATOM 4406 C C . VAL A 1 583 ? -14.022 9.467 -6.317 1.00 96.25 583 VAL A C 1
ATOM 4408 O O . VAL A 1 583 ? -14.268 9.552 -7.521 1.00 96.25 583 VAL A O 1
ATOM 4411 N N . LEU A 1 584 ? -14.567 8.552 -5.516 1.00 97.75 584 LEU A N 1
ATOM 4412 C CA . LEU A 1 584 ? -15.748 7.783 -5.904 1.00 97.75 584 LEU A CA 1
ATOM 4413 C C . LEU A 1 584 ? -16.991 8.458 -5.325 1.00 97.75 584 LEU A C 1
ATOM 4415 O O . LEU A 1 584 ? -17.006 8.789 -4.139 1.00 97.75 584 LEU A O 1
ATOM 4419 N N . ASP A 1 585 ? -18.001 8.663 -6.162 1.00 97.19 585 ASP A N 1
ATOM 4420 C CA . ASP A 1 585 ? -19.257 9.337 -5.849 1.00 97.19 585 ASP A CA 1
ATOM 4421 C C . ASP A 1 585 ? -20.421 8.338 -5.899 1.00 97.19 585 ASP A C 1
ATOM 4423 O O . ASP A 1 585 ? -20.758 7.786 -6.951 1.00 97.19 585 ASP A O 1
ATOM 4427 N N . PHE A 1 586 ? -21.026 8.110 -4.737 1.00 96.44 586 PHE A N 1
ATOM 4428 C CA . PHE A 1 586 ? -22.106 7.152 -4.514 1.00 96.44 586 PHE A CA 1
ATOM 4429 C C . PHE A 1 586 ? -23.498 7.797 -4.591 1.00 96.44 586 PHE A C 1
ATOM 4431 O O . PHE A 1 586 ? -24.503 7.112 -4.410 1.00 96.44 586 PHE A O 1
ATOM 4438 N N . SER A 1 587 ? -23.597 9.096 -4.896 1.00 94.44 587 SER A N 1
ATOM 4439 C CA . SER A 1 587 ? -24.880 9.819 -4.955 1.00 94.44 587 SER A CA 1
ATOM 4440 C C . SER A 1 587 ? -25.880 9.229 -5.956 1.00 94.44 587 SER A C 1
ATOM 4442 O O . SER A 1 587 ? -27.088 9.349 -5.768 1.00 94.44 587 SER A O 1
ATOM 4444 N N . SER A 1 588 ? -25.388 8.555 -6.998 1.00 92.94 588 SER A N 1
ATOM 4445 C CA . SER A 1 588 ? -26.206 7.959 -8.063 1.00 92.94 588 SER A CA 1
ATOM 4446 C C . SER A 1 588 ? -26.521 6.472 -7.848 1.00 92.94 588 SER A C 1
ATOM 4448 O O . SER A 1 588 ? -27.117 5.836 -8.723 1.00 92.94 588 SER A O 1
ATOM 4450 N N . LEU A 1 589 ? -26.151 5.903 -6.693 1.00 92.25 589 LEU A N 1
ATOM 4451 C CA . LEU A 1 589 ? -26.305 4.475 -6.405 1.00 92.25 589 LEU A CA 1
ATOM 4452 C C . LEU A 1 589 ? -27.778 4.038 -6.378 1.00 92.25 589 LEU A C 1
ATOM 4454 O O . LEU A 1 589 ? -28.123 2.983 -6.908 1.00 92.25 589 LEU A O 1
ATOM 4458 N N . GLY A 1 590 ? -28.656 4.862 -5.796 1.00 90.00 590 GLY A N 1
ATOM 4459 C CA . GLY A 1 590 ? -30.093 4.581 -5.704 1.00 90.00 590 GLY A CA 1
ATOM 4460 C C . GLY A 1 590 ? -30.833 4.678 -7.042 1.00 90.00 590 GLY A C 1
ATOM 4461 O O . GLY A 1 590 ? -31.795 3.947 -7.256 1.00 90.00 590 GLY A O 1
ATOM 4462 N N . THR A 1 591 ? -30.370 5.538 -7.955 1.00 92.56 591 THR A N 1
ATOM 4463 C CA . THR A 1 591 ? -31.062 5.852 -9.218 1.00 92.56 591 THR A CA 1
ATOM 4464 C C . THR A 1 591 ? -30.522 5.069 -10.408 1.00 92.56 591 THR A C 1
ATOM 4466 O O . THR A 1 591 ? -31.293 4.518 -11.185 1.00 92.56 591 THR A O 1
ATOM 4469 N N . THR A 1 592 ? -29.199 5.006 -10.555 1.00 92.56 592 THR A N 1
ATOM 4470 C CA . THR A 1 592 ? -28.541 4.406 -11.730 1.00 92.56 592 THR A CA 1
ATOM 4471 C C . THR A 1 592 ? -27.845 3.089 -11.422 1.00 92.56 592 THR A C 1
ATOM 4473 O O . THR A 1 592 ? -27.405 2.416 -12.347 1.00 92.56 592 THR A O 1
ATOM 4476 N N . LYS A 1 593 ? -27.724 2.716 -10.137 1.00 94.62 593 LYS A N 1
ATOM 4477 C CA . LYS A 1 593 ? -26.938 1.554 -9.688 1.00 94.62 593 LYS A CA 1
ATOM 4478 C C . LYS A 1 593 ? -25.483 1.616 -10.174 1.00 94.62 593 LYS A C 1
ATOM 4480 O O . LYS A 1 593 ? -24.882 0.589 -10.469 1.00 94.62 593 LYS A O 1
ATOM 4485 N N . THR A 1 594 ? -24.906 2.815 -10.244 1.00 95.38 594 THR A N 1
ATOM 4486 C CA . THR A 1 594 ? -23.505 3.037 -10.634 1.00 95.38 594 THR A CA 1
ATOM 4487 C C . THR A 1 594 ? -22.792 3.941 -9.635 1.00 95.38 594 THR A C 1
ATOM 4489 O O . THR A 1 594 ? -23.435 4.672 -8.876 1.00 95.38 594 THR A O 1
ATOM 4492 N N . VAL A 1 595 ? -21.459 3.881 -9.633 1.00 97.19 595 VAL A N 1
ATOM 4493 C CA . VAL A 1 595 ? -20.602 4.752 -8.821 1.00 97.19 595 VAL A CA 1
ATOM 4494 C C . VAL A 1 595 ? -19.736 5.595 -9.746 1.00 97.19 595 VAL A C 1
ATOM 4496 O O . VAL A 1 595 ? -18.981 5.059 -10.557 1.00 97.19 595 VAL A O 1
ATOM 4499 N N . GLY A 1 596 ? -19.844 6.917 -9.628 1.00 97.00 596 GLY A N 1
ATOM 4500 C CA . GLY A 1 596 ? -19.028 7.846 -10.403 1.00 97.00 596 GLY A CA 1
ATOM 4501 C C . GLY A 1 596 ? -17.588 7.865 -9.897 1.00 97.00 596 GLY A C 1
ATOM 4502 O O . GLY A 1 596 ? -17.353 7.744 -8.701 1.00 97.00 596 GLY A O 1
ATOM 4503 N N . LYS A 1 597 ? -16.613 8.042 -10.784 1.00 95.94 597 LYS A N 1
ATOM 4504 C CA . LYS A 1 597 ? -15.193 8.174 -10.460 1.00 95.94 597 LYS A CA 1
ATOM 4505 C C . LYS A 1 597 ? -14.611 9.409 -11.127 1.00 95.94 597 LYS A C 1
ATOM 4507 O O . LYS A 1 597 ? -14.704 9.579 -12.344 1.00 95.94 597 LYS A O 1
ATOM 4512 N N . THR A 1 598 ? -13.933 10.220 -10.324 1.00 93.50 598 THR A N 1
ATOM 4513 C CA . THR A 1 598 ? -13.231 11.423 -10.774 1.00 93.50 598 THR A CA 1
ATOM 4514 C C . THR A 1 598 ? -11.802 11.393 -10.264 1.00 93.50 598 THR A C 1
ATOM 4516 O O . THR A 1 598 ? -11.571 11.411 -9.059 1.00 93.50 598 THR A O 1
ATOM 4519 N N . PHE A 1 599 ? -10.832 11.368 -11.170 1.00 88.69 599 PHE A N 1
ATOM 4520 C CA . PHE A 1 599 ? -9.417 11.457 -10.819 1.00 88.69 599 PHE A CA 1
ATOM 4521 C C . PHE A 1 599 ? -9.055 12.864 -10.320 1.00 88.69 599 PHE A C 1
ATOM 4523 O O . PHE A 1 599 ? -9.636 13.854 -10.769 1.00 88.69 599 PHE A O 1
ATOM 4530 N N . LEU A 1 600 ? -8.096 12.964 -9.397 1.00 85.88 600 LEU A N 1
ATOM 4531 C CA . LEU A 1 600 ? -7.732 14.226 -8.749 1.00 85.88 600 LEU A CA 1
ATOM 4532 C C . LEU A 1 600 ? -6.265 14.598 -8.957 1.00 85.88 600 LEU A C 1
ATOM 4534 O O . LEU A 1 600 ? -5.444 13.771 -8.592 1.00 85.88 600 LEU A O 1
ATOM 4538 N N . PRO A 1 601 ? -5.928 15.837 -9.376 1.00 75.81 601 PRO A N 1
ATOM 4539 C CA . PRO A 1 601 ? -6.801 16.716 -10.144 1.00 75.81 601 PRO A CA 1
ATOM 4540 C C . PRO A 1 601 ? -7.106 16.099 -11.525 1.00 75.81 601 PRO A C 1
ATOM 4542 O O . PRO A 1 601 ? -6.289 15.337 -12.045 1.00 75.81 601 PRO A O 1
ATOM 4545 N N . PRO A 1 602 ? -8.250 16.426 -12.152 1.00 66.38 602 PRO A N 1
ATOM 4546 C CA . PRO A 1 602 ? -8.717 15.726 -13.351 1.00 66.38 602 PRO A CA 1
ATOM 4547 C C . PRO A 1 602 ? -7.760 15.787 -14.541 1.00 66.38 602 PRO A C 1
ATOM 4549 O O . PRO A 1 602 ? -7.760 14.883 -15.358 1.00 66.38 602 PRO A O 1
ATOM 4552 N N . GLN A 1 603 ? -6.958 16.846 -14.663 1.00 65.56 603 GLN A N 1
ATOM 4553 C CA . GLN A 1 603 ? -6.058 17.045 -15.806 1.00 65.56 603 GLN A CA 1
ATOM 4554 C C . GLN A 1 603 ? -4.692 16.364 -15.630 1.00 65.56 603 GLN A C 1
ATOM 4556 O O . GLN A 1 603 ? -4.007 16.104 -16.611 1.00 65.56 603 GLN A O 1
ATOM 4561 N N . SER A 1 604 ? -4.286 16.105 -14.385 1.00 67.88 604 SER A N 1
ATOM 4562 C CA . SER A 1 604 ? -3.002 15.489 -14.040 1.00 67.88 604 SER A CA 1
ATOM 4563 C C . SER A 1 604 ? -3.163 14.796 -12.690 1.00 67.88 604 SER A C 1
ATOM 4565 O O . SER A 1 604 ? -3.005 15.447 -11.656 1.00 67.88 604 SER A O 1
ATOM 4567 N N . PRO A 1 605 ? -3.545 13.509 -12.657 1.00 70.12 605 PRO A N 1
ATOM 4568 C CA . PRO A 1 605 ? -3.879 12.843 -11.411 1.00 70.12 605 PRO A CA 1
ATOM 4569 C C . PRO A 1 605 ? -2.700 12.873 -10.432 1.00 70.12 605 PRO A C 1
ATOM 4571 O O . PRO A 1 605 ? -1.634 12.296 -10.660 1.00 70.12 605 PRO A O 1
ATOM 4574 N N . ALA A 1 606 ? -2.923 13.539 -9.306 1.00 79.19 606 ALA A N 1
ATOM 4575 C CA . ALA A 1 606 ? -2.126 13.476 -8.108 1.00 79.19 606 ALA A CA 1
ATOM 4576 C C . ALA A 1 606 ? -2.063 12.026 -7.654 1.00 79.19 606 ALA A C 1
ATOM 4578 O O . ALA A 1 606 ? -3.042 11.281 -7.622 1.00 79.19 606 ALA A O 1
ATOM 4579 N N . SER A 1 607 ? -0.857 11.635 -7.300 1.00 78.56 607 SER A N 1
ATOM 4580 C CA . SER A 1 607 ? -0.507 10.271 -6.981 1.00 78.56 607 SER A CA 1
ATOM 4581 C C . SER A 1 607 ? -0.039 10.220 -5.536 1.00 78.56 607 SER A C 1
ATOM 4583 O O . SER A 1 607 ? 0.671 11.115 -5.068 1.00 78.56 607 SER A O 1
ATOM 4585 N N . ALA A 1 608 ? -0.427 9.156 -4.833 1.00 79.31 608 ALA A N 1
ATOM 4586 C CA . ALA A 1 608 ? 0.144 8.863 -3.529 1.00 79.31 608 ALA A CA 1
ATOM 4587 C C . ALA A 1 608 ? 1.648 8.579 -3.674 1.00 79.31 608 ALA A C 1
ATOM 4589 O O . ALA A 1 608 ? 2.449 9.066 -2.887 1.00 79.31 608 ALA A O 1
ATOM 4590 N N . GLY A 1 609 ? 2.047 7.794 -4.683 1.00 74.62 609 GLY A N 1
ATOM 4591 C CA . GLY A 1 609 ? 3.454 7.484 -4.968 1.00 74.62 609 GLY A CA 1
ATOM 4592 C C . GLY A 1 609 ? 4.129 6.546 -3.957 1.00 74.62 609 GLY A C 1
ATOM 4593 O O . GLY A 1 609 ? 5.328 6.286 -4.064 1.00 74.62 609 GLY A O 1
ATOM 4594 N N . LEU A 1 610 ? 3.380 6.024 -2.976 1.00 79.94 610 LEU A N 1
ATOM 4595 C CA . LEU A 1 610 ? 3.922 5.201 -1.884 1.00 79.94 610 LEU A CA 1
ATOM 4596 C C . LEU A 1 610 ? 3.378 3.775 -1.831 1.00 79.94 610 LEU A C 1
ATOM 4598 O O . LEU A 1 610 ? 3.920 2.963 -1.091 1.00 79.94 610 LEU A O 1
ATOM 4602 N N . GLY A 1 611 ? 2.283 3.476 -2.531 1.00 82.69 611 GLY A N 1
ATOM 4603 C CA . GLY A 1 611 ? 1.468 2.297 -2.244 1.00 82.69 611 GLY A CA 1
ATOM 4604 C C . GLY A 1 611 ? 0.827 2.415 -0.866 1.00 82.69 611 GLY A C 1
ATOM 4605 O O . GLY A 1 611 ? 1.399 1.903 0.096 1.00 82.69 611 GLY A O 1
ATOM 4606 N N . PRO A 1 612 ? -0.310 3.127 -0.751 1.00 86.00 612 PRO A N 1
ATOM 4607 C CA . PRO A 1 612 ? -0.881 3.467 0.545 1.00 86.00 612 PRO A CA 1
ATOM 4608 C C . PRO A 1 612 ? -1.265 2.196 1.302 1.00 86.00 612 PRO A C 1
ATOM 4610 O O . PRO A 1 612 ? -1.848 1.300 0.702 1.00 86.00 612 PRO A O 1
ATOM 4613 N N . TYR A 1 613 ? -0.935 2.111 2.586 1.00 87.75 613 TYR A N 1
ATOM 4614 C CA . TYR A 1 613 ? -1.384 1.063 3.510 1.00 87.75 613 TYR A CA 1
ATOM 4615 C C . TYR A 1 613 ? -2.408 1.595 4.505 1.00 87.75 613 TYR A C 1
ATOM 4617 O O . TYR A 1 613 ? -3.277 0.850 4.946 1.00 87.75 613 TYR A O 1
ATOM 4625 N N . ASN A 1 614 ? -2.315 2.878 4.841 1.00 92.25 614 ASN A N 1
ATOM 4626 C CA . ASN A 1 614 ? -3.223 3.536 5.759 1.00 92.25 614 ASN A CA 1
ATOM 4627 C C . ASN A 1 614 ? -3.376 5.010 5.369 1.00 92.25 614 ASN A C 1
ATOM 4629 O O . ASN A 1 614 ? -2.561 5.565 4.621 1.00 92.25 614 ASN A O 1
ATOM 4633 N N . SER A 1 615 ? -4.430 5.638 5.873 1.00 93.88 615 SER A N 1
ATOM 4634 C CA . SER A 1 615 ? -4.699 7.049 5.659 1.00 93.88 615 SER A CA 1
ATOM 4635 C C . SER A 1 615 ? -5.369 7.668 6.868 1.00 93.88 615 SER A C 1
ATOM 4637 O O . SER A 1 615 ? -6.195 7.021 7.506 1.00 93.88 615 SER A O 1
ATOM 4639 N N . THR A 1 616 ? -5.098 8.944 7.111 1.00 94.00 616 THR A N 1
ATOM 4640 C CA . THR A 1 616 ? -5.886 9.737 8.052 1.00 94.00 616 THR A CA 1
ATOM 4641 C C . THR A 1 616 ? -6.091 11.142 7.519 1.00 94.00 616 THR A C 1
ATOM 4643 O O . THR A 1 616 ? -5.208 11.715 6.875 1.00 94.00 616 THR A O 1
ATOM 4646 N N . TRP A 1 617 ? -7.256 11.707 7.806 1.00 93.75 617 TRP A N 1
ATOM 4647 C CA . TRP A 1 617 ? -7.543 13.104 7.523 1.00 93.75 617 TRP A CA 1
ATOM 4648 C C . TRP A 1 617 ? -7.117 13.972 8.699 1.00 93.75 617 TRP A C 1
ATOM 4650 O O . TRP A 1 617 ? -7.337 13.617 9.855 1.00 93.75 617 TRP A O 1
ATOM 4660 N N . VAL A 1 618 ? -6.511 15.115 8.396 1.00 91.75 618 VAL A N 1
ATOM 4661 C CA . VAL A 1 618 ? -6.118 16.125 9.377 1.00 91.75 618 VAL A CA 1
ATOM 4662 C C . VAL A 1 618 ? -6.628 17.470 8.893 1.00 91.75 618 VAL A C 1
ATOM 4664 O O . VAL A 1 618 ? -6.337 17.895 7.774 1.00 91.75 618 VAL A O 1
ATOM 4667 N N . LYS A 1 619 ? -7.383 18.153 9.749 1.00 88.25 619 LYS A N 1
ATOM 4668 C CA . LYS A 1 619 ? -7.740 19.552 9.543 1.00 88.25 619 LYS A CA 1
ATOM 4669 C C . LYS A 1 619 ? -6.711 20.417 10.263 1.00 88.25 619 LYS A C 1
ATOM 4671 O O . LYS A 1 619 ? -6.453 20.209 11.443 1.00 88.25 619 LYS A O 1
ATOM 4676 N N . SER A 1 620 ? -6.117 21.364 9.551 1.00 85.62 620 SER A N 1
ATOM 4677 C CA . SER A 1 620 ? -5.175 22.331 10.111 1.00 85.62 620 SER A CA 1
ATOM 4678 C C . SER A 1 620 ? -5.590 23.711 9.625 1.00 85.62 620 SER A C 1
ATOM 4680 O O . SER A 1 620 ? -5.502 24.002 8.434 1.00 85.62 620 SER A O 1
ATOM 4682 N N . ASN A 1 621 ? -6.094 24.540 10.540 1.00 86.19 621 ASN A N 1
ATOM 4683 C CA . ASN A 1 621 ? -6.713 25.828 10.221 1.00 86.19 621 ASN A CA 1
ATOM 4684 C C . ASN A 1 621 ? -7.881 25.670 9.221 1.00 86.19 621 ASN A C 1
ATOM 4686 O O . ASN A 1 621 ? -8.797 24.871 9.442 1.00 86.19 621 ASN A O 1
ATOM 4690 N N . ASP A 1 622 ? -7.858 26.429 8.125 1.00 89.69 622 ASP A N 1
ATOM 4691 C CA . ASP A 1 622 ? -8.817 26.358 7.023 1.00 89.69 622 ASP A CA 1
ATOM 4692 C C . ASP A 1 622 ? -8.466 25.279 5.982 1.00 89.69 622 ASP A C 1
ATOM 4694 O O . ASP A 1 622 ? -9.176 25.143 4.985 1.00 89.69 622 ASP A O 1
ATOM 4698 N N . GLU A 1 623 ? -7.399 24.505 6.197 1.00 91.62 623 GLU A N 1
ATOM 4699 C CA . GLU A 1 623 ? -6.913 23.486 5.269 1.00 91.62 623 GLU A CA 1
ATOM 4700 C C . GLU A 1 623 ? -7.299 22.069 5.710 1.00 91.62 623 GLU A C 1
ATOM 4702 O O . GLU A 1 623 ? -7.266 21.712 6.891 1.00 91.62 623 GLU A O 1
ATOM 4707 N N . GLN A 1 624 ? -7.610 21.230 4.726 1.00 92.69 624 GLN A N 1
ATOM 4708 C CA . GLN A 1 624 ? -7.879 19.809 4.906 1.00 92.69 624 GLN A CA 1
ATOM 4709 C C . GLN A 1 624 ? -6.804 18.997 4.193 1.00 92.69 624 GLN A C 1
ATOM 4711 O O . GLN A 1 624 ? -6.587 19.140 2.986 1.00 92.69 624 GLN A O 1
ATOM 4716 N N . TRP A 1 625 ? -6.142 18.133 4.951 1.00 94.25 625 TRP A N 1
ATOM 4717 C CA . TRP A 1 625 ? -5.025 17.326 4.495 1.00 94.25 625 TRP A CA 1
ATOM 4718 C C . TRP A 1 625 ? -5.349 15.843 4.615 1.00 94.25 625 TRP A C 1
ATOM 4720 O O . TRP A 1 625 ? -5.833 15.384 5.649 1.00 94.25 625 TRP A O 1
ATOM 4730 N N . LEU A 1 626 ? -5.020 15.088 3.575 1.00 95.38 626 LEU A N 1
ATOM 4731 C CA . LEU A 1 626 ? -5.000 13.633 3.605 1.00 95.38 626 LEU A CA 1
ATOM 4732 C C . LEU A 1 626 ? -3.561 13.172 3.815 1.00 95.38 626 LEU A C 1
ATOM 4734 O O . LEU A 1 626 ? -2.714 13.388 2.950 1.00 95.38 626 LEU A O 1
ATOM 4738 N N . TYR A 1 627 ? -3.283 12.531 4.943 1.00 95.12 627 TYR A N 1
ATOM 4739 C CA . TYR A 1 627 ? -2.007 11.871 5.193 1.00 95.12 627 TYR A CA 1
ATOM 4740 C C . TYR A 1 627 ? -2.104 10.408 4.764 1.00 95.12 627 TYR A C 1
ATOM 4742 O O . TYR A 1 627 ? -3.074 9.725 5.088 1.00 95.12 627 TYR A O 1
ATOM 4750 N N . LEU A 1 628 ? -1.090 9.931 4.047 1.00 94.31 628 LEU A N 1
ATOM 4751 C CA . LEU A 1 628 ? -1.000 8.579 3.503 1.00 94.31 628 LEU A CA 1
ATOM 4752 C C . LEU A 1 628 ? 0.317 7.949 3.944 1.00 94.31 628 LEU A C 1
ATOM 4754 O O . LEU A 1 628 ? 1.385 8.510 3.689 1.00 94.31 628 LEU A O 1
ATOM 4758 N N . SER A 1 629 ? 0.252 6.768 4.554 1.00 93.06 629 SER A N 1
ATOM 4759 C CA . SER A 1 629 ? 1.432 5.951 4.845 1.00 93.06 629 SER A CA 1
ATOM 4760 C C . SER A 1 629 ? 1.561 4.827 3.823 1.00 93.06 629 SER A C 1
ATOM 4762 O O . SER A 1 629 ? 0.554 4.342 3.311 1.00 93.06 629 SER A O 1
ATOM 4764 N N . GLY A 1 630 ? 2.783 4.411 3.491 1.00 90.44 630 GLY A N 1
ATOM 4765 C CA . GLY A 1 630 ? 3.005 3.416 2.447 1.00 90.44 630 GLY A CA 1
ATOM 4766 C C . GLY A 1 630 ? 4.356 2.710 2.507 1.00 90.44 630 GLY A C 1
ATOM 4767 O O . GLY A 1 630 ? 5.091 2.748 3.493 1.00 90.44 630 GLY A O 1
ATOM 4768 N N . TYR A 1 631 ? 4.688 2.055 1.399 1.00 81.19 631 TYR A N 1
ATOM 4769 C CA . TYR A 1 631 ? 5.906 1.273 1.198 1.00 81.19 631 TYR A CA 1
ATOM 4770 C C . TYR A 1 631 ? 7.198 2.102 1.164 1.00 81.19 631 TYR A C 1
ATOM 4772 O O . TYR A 1 631 ? 8.288 1.549 1.300 1.00 81.19 631 TYR A O 1
ATOM 4780 N N . THR A 1 632 ? 7.091 3.407 0.918 1.00 75.75 632 THR A N 1
ATOM 4781 C CA . THR A 1 632 ? 8.240 4.306 0.731 1.00 75.75 632 THR A CA 1
ATOM 4782 C C . THR A 1 632 ? 8.248 5.495 1.694 1.00 75.75 632 THR A C 1
ATOM 4784 O O . THR A 1 632 ? 9.073 6.398 1.534 1.00 75.75 632 THR A O 1
ATOM 4787 N N . GLY A 1 633 ? 7.374 5.494 2.707 1.00 88.06 6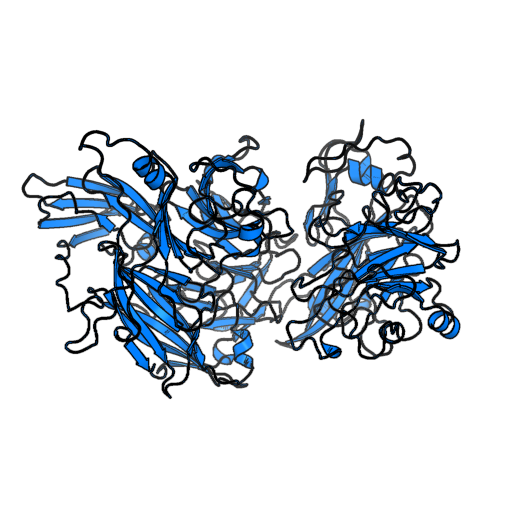33 GLY A N 1
ATOM 4788 C CA . GLY A 1 633 ? 7.303 6.533 3.735 1.00 88.06 633 GLY A CA 1
ATOM 4789 C C . GLY A 1 633 ? 5.890 7.070 3.955 1.00 88.06 633 GLY A C 1
ATOM 4790 O O . GLY A 1 633 ? 4.910 6.335 3.838 1.00 88.06 633 GLY A O 1
ATOM 4791 N N . ILE A 1 634 ? 5.808 8.361 4.284 1.00 89.81 634 ILE A N 1
ATOM 4792 C CA . ILE A 1 634 ? 4.570 9.112 4.516 1.00 89.81 634 ILE A CA 1
ATOM 4793 C C . ILE A 1 634 ? 4.533 10.309 3.578 1.00 89.81 634 ILE A C 1
ATOM 4795 O O . ILE A 1 634 ? 5.516 11.046 3.451 1.00 89.81 634 ILE A O 1
ATOM 4799 N N . SER A 1 635 ? 3.379 10.507 2.957 1.00 90.38 635 SER A N 1
ATOM 4800 C CA . SER A 1 635 ? 3.059 11.709 2.203 1.00 90.38 635 SER A CA 1
ATOM 4801 C C . SER A 1 635 ? 1.818 12.360 2.780 1.00 90.38 635 SER A C 1
ATOM 4803 O O . SER A 1 635 ? 1.032 11.728 3.488 1.00 90.38 635 SER A O 1
ATOM 4805 N N . ARG A 1 636 ? 1.639 13.634 2.468 1.00 91.75 636 ARG A N 1
ATOM 4806 C CA . ARG A 1 636 ? 0.379 14.328 2.699 1.00 91.75 636 ARG A CA 1
ATOM 4807 C C . ARG A 1 636 ? -0.043 15.072 1.452 1.00 91.75 636 ARG A C 1
ATOM 4809 O O . ARG A 1 636 ? 0.800 15.489 0.656 1.00 91.75 636 ARG A O 1
ATOM 4816 N N . ILE A 1 637 ? -1.346 15.235 1.305 1.00 91.56 637 ILE A N 1
ATOM 4817 C CA . ILE A 1 637 ? -1.964 15.857 0.145 1.00 91.56 637 ILE A CA 1
ATOM 4818 C C . ILE A 1 637 ? -2.929 16.907 0.652 1.00 91.56 637 ILE A C 1
ATOM 4820 O O . ILE A 1 637 ? -3.851 16.597 1.410 1.00 91.56 637 ILE A O 1
ATOM 4824 N N . ARG A 1 638 ? -2.696 18.160 0.258 1.00 91.75 638 ARG A N 1
ATOM 4825 C CA . ARG A 1 638 ? -3.634 19.240 0.556 1.00 91.75 638 ARG A CA 1
ATOM 4826 C C . ARG A 1 638 ? -4.842 19.057 -0.353 1.00 91.75 638 ARG A C 1
ATOM 4828 O O . ARG A 1 638 ? -4.716 19.187 -1.568 1.00 91.75 638 ARG A O 1
ATOM 4835 N N . TYR A 1 639 ? -5.981 18.718 0.236 1.00 92.94 639 TYR A N 1
ATOM 4836 C CA . TYR A 1 639 ? -7.208 18.402 -0.489 1.00 92.94 639 TYR A CA 1
ATOM 4837 C C . TYR A 1 639 ? -8.083 19.640 -0.679 1.00 92.94 639 TYR A C 1
ATOM 4839 O O . TYR A 1 639 ? -8.500 19.941 -1.796 1.00 92.94 639 TYR A O 1
ATOM 4847 N N . ALA A 1 640 ? -8.323 20.383 0.401 1.00 93.00 640 ALA A N 1
ATOM 4848 C CA . ALA A 1 640 ? -9.200 21.547 0.396 1.00 93.00 640 ALA A CA 1
ATOM 4849 C C . ALA A 1 640 ? -8.620 22.704 1.216 1.00 93.00 640 ALA A C 1
ATOM 4851 O O . ALA A 1 640 ? -7.819 22.493 2.132 1.00 93.00 640 ALA A O 1
ATOM 4852 N N . LYS A 1 641 ? -9.049 23.926 0.887 1.00 93.62 641 LYS A N 1
ATOM 4853 C CA . LYS A 1 641 ? -8.778 25.151 1.647 1.00 93.62 641 LYS A CA 1
ATOM 4854 C C . LYS A 1 641 ? -10.030 26.027 1.692 1.00 93.62 641 LYS A C 1
ATOM 4856 O O . LYS A 1 641 ? -10.701 26.190 0.674 1.00 93.62 641 LYS A O 1
ATOM 4861 N N . GLY A 1 642 ? -10.375 26.551 2.868 1.00 92.56 642 GLY A N 1
ATOM 4862 C CA . GLY A 1 642 ? -11.597 27.338 3.069 1.00 92.56 642 GLY A CA 1
ATOM 4863 C C . GLY A 1 642 ? -12.871 26.563 2.711 1.00 92.56 642 GLY A C 1
ATOM 4864 O O . GLY A 1 642 ? -13.810 27.137 2.168 1.00 92.56 642 GLY A O 1
ATOM 4865 N N . GLY A 1 643 ? -12.871 25.240 2.923 1.00 88.12 643 GLY A N 1
ATOM 4866 C CA . GLY A 1 643 ? -13.983 24.350 2.562 1.00 88.12 643 GLY A CA 1
ATOM 4867 C C . GLY A 1 643 ? -14.138 24.064 1.062 1.00 88.12 643 GLY A C 1
ATOM 4868 O O . GLY A 1 643 ? -15.103 23.415 0.673 1.00 88.12 643 GLY A O 1
ATOM 4869 N N . ARG A 1 644 ? -13.214 24.527 0.208 1.00 91.56 644 ARG A N 1
ATOM 4870 C CA . ARG A 1 644 ? -13.237 24.276 -1.241 1.00 91.56 644 ARG A CA 1
ATOM 4871 C C . ARG A 1 644 ? -12.127 23.316 -1.645 1.00 91.56 644 ARG A C 1
ATOM 4873 O O . ARG A 1 644 ? -10.970 23.526 -1.280 1.00 91.56 644 ARG A O 1
ATOM 4880 N N . VAL A 1 645 ? -12.479 22.296 -2.425 1.00 90.06 645 VAL A N 1
ATOM 4881 C CA . VAL A 1 645 ? -11.517 21.365 -3.033 1.00 90.06 645 VAL A CA 1
ATOM 4882 C C . VAL A 1 645 ? -10.558 22.144 -3.929 1.00 90.06 645 VAL A C 1
ATOM 4884 O O . VAL A 1 645 ? -10.974 23.021 -4.689 1.00 90.06 645 VAL A O 1
ATOM 4887 N N . LEU A 1 646 ? -9.264 21.849 -3.825 1.00 88.38 646 LEU A N 1
ATOM 4888 C CA . LEU A 1 646 ? -8.253 22.542 -4.609 1.00 88.38 646 LEU A CA 1
ATOM 4889 C C . LEU A 1 646 ? -8.278 22.078 -6.075 1.00 88.38 646 LEU A C 1
ATOM 4891 O O . LEU A 1 646 ? -8.300 20.872 -6.326 1.00 88.38 646 LEU A O 1
ATOM 4895 N N . PRO A 1 647 ? -8.194 23.006 -7.049 1.00 79.50 647 PRO A N 1
ATOM 4896 C CA . PRO A 1 647 ? -8.093 22.650 -8.466 1.00 79.50 647 PRO A CA 1
ATOM 4897 C C . PRO A 1 647 ? -6.767 21.947 -8.793 1.00 79.50 647 PRO A C 1
ATOM 4899 O O . PRO A 1 647 ? -6.700 21.169 -9.740 1.00 79.50 647 PRO A O 1
ATOM 4902 N N . THR A 1 648 ? -5.735 22.187 -7.977 1.00 80.00 648 THR A N 1
ATOM 4903 C CA . THR A 1 648 ? -4.431 21.527 -8.047 1.00 80.00 648 THR A CA 1
ATOM 4904 C C . THR A 1 648 ? -4.039 21.066 -6.652 1.00 80.00 648 THR A C 1
ATOM 4906 O O . THR A 1 648 ? -3.930 21.876 -5.731 1.00 80.00 648 THR A O 1
ATOM 4909 N N . MET A 1 649 ? -3.804 19.766 -6.499 1.00 84.94 649 MET A N 1
ATOM 4910 C CA . MET A 1 649 ? -3.365 19.176 -5.237 1.00 84.94 649 MET A CA 1
ATOM 4911 C C . MET A 1 649 ? -1.859 18.945 -5.263 1.00 84.94 649 MET A C 1
ATOM 4913 O O . MET A 1 649 ? -1.310 18.441 -6.243 1.00 84.94 649 MET A O 1
ATOM 4917 N N . THR A 1 650 ? -1.182 19.278 -4.168 1.00 74.88 650 THR A N 1
ATOM 4918 C CA . THR A 1 650 ? 0.244 19.001 -4.000 1.00 74.88 650 THR A CA 1
ATOM 4919 C C . THR A 1 650 ? 0.428 17.815 -3.064 1.00 74.88 650 THR A C 1
ATOM 4921 O O . THR A 1 650 ? -0.032 17.827 -1.923 1.00 74.88 650 THR A O 1
ATOM 4924 N N . ALA A 1 651 ? 1.104 16.779 -3.561 1.00 80.81 651 ALA A N 1
ATOM 4925 C CA . ALA A 1 651 ? 1.603 15.693 -2.725 1.00 80.81 651 ALA A CA 1
ATOM 4926 C C . ALA A 1 651 ? 3.011 16.029 -2.228 1.00 80.81 651 ALA A C 1
ATOM 4928 O O . ALA A 1 651 ? 3.896 16.345 -3.030 1.00 80.81 651 ALA A O 1
ATOM 4929 N N . ASP A 1 652 ? 3.188 15.941 -0.915 1.00 83.50 652 ASP A N 1
ATOM 4930 C CA . ASP A 1 652 ? 4.416 16.235 -0.186 1.00 83.50 652 ASP A CA 1
ATOM 4931 C C . ASP A 1 652 ? 4.897 14.960 0.523 1.00 83.50 652 ASP A C 1
ATOM 4933 O O . ASP A 1 652 ? 4.310 14.545 1.523 1.00 83.50 652 ASP A O 1
ATOM 4937 N N . LEU A 1 653 ? 5.936 14.312 -0.019 1.00 84.06 653 LEU A N 1
ATOM 4938 C CA . LEU A 1 653 ? 6.622 13.178 0.609 1.00 84.06 653 LEU A CA 1
ATOM 4939 C C . LEU A 1 653 ? 7.661 13.713 1.597 1.00 84.06 653 LEU A C 1
ATOM 4941 O O . LEU A 1 653 ? 8.709 14.216 1.195 1.00 84.06 653 LEU A O 1
ATOM 4945 N N . PHE A 1 654 ? 7.391 13.577 2.895 1.00 85.25 654 PHE A N 1
ATOM 4946 C CA . PHE A 1 654 ? 8.171 14.263 3.929 1.00 85.25 654 PHE A CA 1
ATOM 4947 C C . PHE A 1 654 ? 8.922 13.338 4.888 1.00 85.25 654 PHE A C 1
ATOM 4949 O O . PHE A 1 654 ? 9.635 13.828 5.756 1.00 85.25 654 PHE A O 1
ATOM 4956 N N . ASN A 1 655 ? 8.836 12.016 4.716 1.00 84.81 655 ASN A N 1
ATOM 4957 C CA . ASN A 1 655 ? 9.484 11.044 5.608 1.00 84.81 655 ASN A CA 1
ATOM 4958 C C . ASN A 1 655 ? 10.992 11.293 5.810 1.00 84.81 655 ASN A C 1
ATOM 4960 O O . ASN A 1 655 ? 11.503 11.142 6.910 1.00 84.81 655 ASN A O 1
ATOM 4964 N N . SER A 1 656 ? 11.717 11.717 4.769 1.00 81.19 656 SER A N 1
ATOM 4965 C CA . SER A 1 656 ? 13.155 12.024 4.868 1.00 81.19 656 SER A CA 1
ATOM 4966 C C . SER A 1 656 ? 13.472 13.332 5.597 1.00 81.19 656 SER A C 1
ATOM 4968 O O . SER A 1 656 ? 14.641 13.604 5.858 1.00 81.19 656 SER A O 1
ATOM 4970 N N . ARG A 1 657 ? 12.459 14.159 5.875 1.00 85.75 657 ARG A N 1
ATOM 4971 C CA . ARG A 1 657 ? 12.582 15.393 6.659 1.00 85.75 657 ARG A CA 1
ATOM 4972 C C . ARG A 1 657 ? 12.357 15.146 8.153 1.00 85.75 657 ARG A C 1
ATOM 4974 O O . ARG A 1 657 ? 12.623 16.047 8.940 1.00 85.75 657 ARG A O 1
ATOM 4981 N N . LEU A 1 658 ? 11.900 13.954 8.554 1.00 87.44 658 LEU A N 1
ATOM 4982 C CA . LEU A 1 658 ? 11.749 13.581 9.961 1.00 87.44 658 LEU A CA 1
ATOM 4983 C C . LEU A 1 658 ? 13.129 13.423 10.615 1.00 87.44 658 LEU A C 1
ATOM 4985 O O . LEU A 1 658 ? 13.942 12.586 10.224 1.00 87.44 658 LEU A O 1
ATOM 4989 N N . GLN A 1 659 ? 13.396 14.256 11.613 1.00 89.88 659 GLN A N 1
ATOM 4990 C CA . GLN A 1 65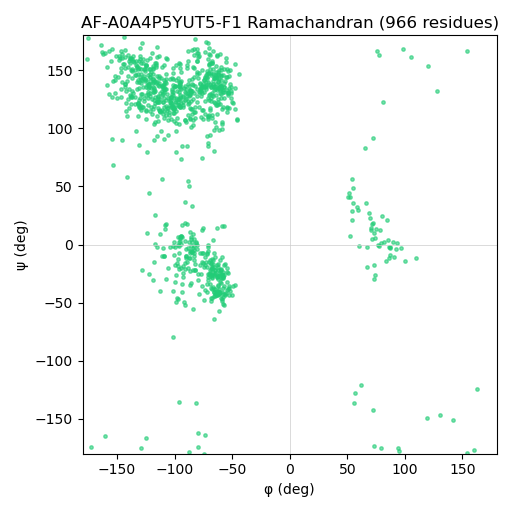9 ? 14.536 14.158 12.507 1.00 89.88 659 GLN A CA 1
ATOM 4991 C C . GLN A 1 659 ? 14.151 13.306 13.698 1.00 89.88 659 GLN A C 1
ATOM 4993 O O . GLN A 1 659 ? 13.401 13.735 14.580 1.00 89.88 659 GLN A O 1
ATOM 4998 N N . GLN A 1 660 ? 14.663 12.088 13.694 1.00 90.31 660 GLN A N 1
ATOM 4999 C CA . GLN A 1 660 ? 14.357 11.096 14.705 1.00 90.31 660 GLN A CA 1
ATOM 5000 C C . GLN A 1 660 ? 15.071 11.445 16.009 1.00 90.31 660 GLN A C 1
ATOM 5002 O O . GLN A 1 660 ? 16.293 11.589 16.041 1.00 90.31 660 GLN A O 1
ATOM 5007 N N . GLN A 1 661 ? 14.294 11.586 17.076 1.00 92.50 661 GLN A N 1
ATOM 5008 C CA . GLN A 1 661 ? 14.753 11.724 18.451 1.00 92.50 661 GLN A CA 1
ATOM 5009 C C . GLN A 1 661 ? 14.474 10.391 19.160 1.00 92.50 661 GLN A C 1
ATOM 5011 O O . GLN A 1 661 ? 13.340 10.162 19.597 1.00 92.50 661 GLN A O 1
ATOM 5016 N N . PRO A 1 662 ? 15.459 9.476 19.215 1.00 91.56 662 PRO A N 1
ATOM 5017 C CA . PRO A 1 662 ? 15.284 8.189 19.872 1.00 91.56 662 PRO A CA 1
ATOM 5018 C C . PRO A 1 662 ? 15.167 8.382 21.381 1.00 91.56 662 PRO A C 1
ATOM 5020 O O . PRO A 1 662 ? 16.105 8.839 22.031 1.00 91.56 662 PRO A O 1
ATOM 5023 N N . LEU A 1 663 ? 14.003 8.041 21.933 1.00 89.00 663 LEU A N 1
ATOM 5024 C CA . LEU A 1 663 ? 13.732 8.170 23.367 1.00 89.00 663 LEU A CA 1
ATOM 5025 C C . LEU A 1 663 ? 14.286 6.995 24.180 1.00 89.00 663 LEU A C 1
ATOM 5027 O O . LEU A 1 663 ? 14.529 7.123 25.373 1.00 89.00 663 LEU A O 1
ATOM 5031 N N . ASP A 1 664 ? 14.514 5.864 23.521 1.00 84.31 664 ASP A N 1
ATOM 5032 C CA . ASP A 1 664 ? 15.042 4.631 24.104 1.00 84.31 664 ASP A CA 1
ATOM 5033 C C . ASP A 1 664 ? 16.579 4.540 24.030 1.00 84.31 664 ASP A C 1
ATOM 5035 O O . ASP A 1 664 ? 17.152 3.531 24.429 1.00 84.31 664 ASP A O 1
ATOM 5039 N N . GLY A 1 665 ? 17.255 5.577 23.521 1.00 84.44 665 GLY A N 1
ATOM 5040 C CA . GLY A 1 665 ? 18.712 5.612 23.354 1.00 84.44 665 GLY A CA 1
ATOM 5041 C C . GLY A 1 665 ? 19.239 4.797 22.167 1.00 84.44 665 GLY A C 1
ATOM 5042 O O . GLY A 1 665 ? 20.443 4.810 21.909 1.00 84.44 665 GLY A O 1
ATOM 5043 N N . HIS A 1 666 ? 18.365 4.129 21.408 1.00 82.25 666 HIS A N 1
ATOM 5044 C CA . HIS A 1 666 ? 18.757 3.341 20.247 1.00 82.25 666 HIS A CA 1
ATOM 5045 C C . HIS A 1 666 ? 18.479 4.115 18.962 1.00 82.25 666 HIS A C 1
ATOM 5047 O O . HIS A 1 666 ? 17.341 4.434 18.623 1.00 82.25 666 HIS A O 1
ATOM 5053 N N . GLY A 1 667 ? 19.550 4.417 18.223 1.00 75.62 667 GLY A N 1
ATOM 5054 C CA . GLY A 1 667 ? 19.442 5.054 16.917 1.00 75.62 667 GLY A CA 1
ATOM 5055 C C . GLY A 1 667 ? 18.508 4.259 16.008 1.00 75.62 667 GLY A C 1
ATOM 5056 O O . GLY A 1 667 ? 18.660 3.050 15.839 1.00 75.62 667 GLY A O 1
ATOM 5057 N N . ARG A 1 668 ? 17.537 4.948 15.417 1.00 76.12 668 ARG A N 1
ATOM 5058 C CA . ARG A 1 668 ? 16.594 4.337 14.492 1.00 76.12 668 ARG A CA 1
ATOM 5059 C C . ARG A 1 668 ? 17.143 4.422 13.077 1.00 76.12 668 ARG A C 1
ATOM 5061 O O . ARG A 1 668 ? 17.540 5.484 12.603 1.00 76.12 668 ARG A O 1
ATOM 5068 N N . THR A 1 669 ? 17.146 3.301 12.373 1.00 69.81 669 THR A N 1
ATOM 5069 C CA . THR A 1 669 ? 17.264 3.327 10.916 1.00 69.81 669 THR A CA 1
ATOM 5070 C C . THR A 1 669 ? 15.886 3.579 10.313 1.00 69.81 669 THR A C 1
ATOM 5072 O O . THR A 1 669 ? 14.857 3.174 10.849 1.00 69.81 669 THR A O 1
ATOM 5075 N N . SER A 1 670 ? 15.835 4.325 9.208 1.00 68.62 670 SER A N 1
ATOM 5076 C CA . SER A 1 670 ? 14.572 4.794 8.621 1.00 68.62 670 SER A CA 1
ATOM 5077 C C . SER A 1 670 ? 13.568 3.647 8.417 1.00 68.62 670 SER A C 1
ATOM 5079 O O . SER A 1 670 ? 13.892 2.690 7.702 1.00 68.62 670 SER A O 1
ATOM 5081 N N . MET A 1 671 ? 12.345 3.784 8.944 1.00 79.19 671 MET A N 1
ATOM 5082 C CA . MET A 1 671 ? 11.231 2.904 8.576 1.00 79.19 671 MET A CA 1
ATOM 5083 C C . MET A 1 671 ? 11.067 2.905 7.061 1.00 79.19 671 MET A C 1
ATOM 5085 O O . MET A 1 671 ? 11.039 3.963 6.426 1.00 79.19 671 MET A O 1
ATOM 5089 N N . LYS A 1 672 ? 10.987 1.711 6.473 1.00 78.19 672 LYS A N 1
ATOM 5090 C CA . LYS A 1 672 ? 10.771 1.573 5.030 1.00 78.19 672 LYS A CA 1
ATOM 5091 C C . LYS A 1 672 ? 9.290 1.480 4.730 1.00 78.19 672 LYS A C 1
ATOM 5093 O O . LYS A 1 672 ? 8.790 2.259 3.930 1.00 78.19 672 LYS A O 1
ATOM 5098 N N . LYS A 1 673 ? 8.603 0.565 5.411 1.00 86.38 673 LYS A N 1
ATOM 5099 C CA . LYS A 1 673 ? 7.178 0.312 5.238 1.00 86.38 673 LYS A CA 1
ATOM 5100 C C . LYS A 1 673 ? 6.416 0.781 6.474 1.00 86.38 673 LYS A C 1
ATOM 5102 O O . LYS A 1 673 ? 6.727 0.334 7.576 1.00 86.38 673 LYS A O 1
ATOM 5107 N N . ILE A 1 674 ? 5.453 1.679 6.273 1.00 89.12 674 ILE A N 1
ATOM 5108 C CA . ILE A 1 674 ? 4.649 2.292 7.337 1.00 89.12 674 ILE A CA 1
ATOM 5109 C C . ILE A 1 674 ? 3.196 1.840 7.167 1.00 89.12 674 ILE A C 1
ATOM 5111 O O . ILE A 1 674 ? 2.500 2.277 6.247 1.00 89.12 674 ILE A O 1
ATOM 5115 N N . ASP A 1 675 ? 2.764 0.949 8.056 1.00 87.25 675 ASP A N 1
ATOM 5116 C CA . ASP A 1 675 ? 1.476 0.244 7.985 1.00 87.25 675 ASP A CA 1
ATOM 5117 C C . ASP A 1 675 ? 0.404 0.884 8.877 1.00 87.25 675 ASP A C 1
ATOM 5119 O O . ASP A 1 675 ? -0.789 0.794 8.583 1.00 87.25 675 ASP A O 1
ATOM 5123 N N . GLY A 1 676 ? 0.819 1.562 9.949 1.00 89.25 676 GLY A N 1
ATOM 5124 C CA . GLY A 1 676 ? -0.068 2.255 10.874 1.00 89.25 676 GLY A CA 1
ATOM 5125 C C . GLY A 1 676 ? 0.078 3.766 10.769 1.00 89.25 676 GLY A C 1
ATOM 5126 O O . GLY A 1 676 ? 1.194 4.285 10.721 1.00 89.25 676 GLY A O 1
ATOM 5127 N N . LEU A 1 677 ? -1.050 4.472 10.773 1.00 92.06 677 LEU A N 1
ATOM 5128 C CA . LEU A 1 677 ? -1.109 5.915 10.947 1.00 92.06 677 LEU A CA 1
ATOM 5129 C C . LEU A 1 677 ? -2.338 6.243 11.794 1.00 92.06 677 LEU A C 1
ATOM 5131 O O . LEU A 1 677 ? -3.448 5.856 11.438 1.00 92.06 677 LEU A O 1
ATOM 5135 N N . LEU A 1 678 ? -2.124 6.904 12.926 1.00 92.31 678 LEU A N 1
ATOM 5136 C CA . LEU A 1 678 ? -3.142 7.125 13.945 1.00 92.31 678 LEU A CA 1
ATOM 5137 C C . LEU A 1 678 ? -3.078 8.577 14.450 1.00 92.31 678 LEU A C 1
ATOM 5139 O O . LEU A 1 678 ? -1.990 9.038 14.813 1.00 92.31 678 LEU A O 1
ATOM 5143 N N . PRO A 1 679 ? -4.213 9.297 14.508 1.00 92.06 679 PRO A N 1
ATOM 5144 C CA . PRO A 1 679 ? -4.304 10.562 15.224 1.00 92.06 679 PRO A CA 1
ATOM 5145 C C . PRO A 1 679 ? -3.993 10.391 16.705 1.00 92.06 679 PRO A C 1
ATOM 5147 O O . PRO A 1 679 ? -4.485 9.473 17.367 1.00 92.06 679 PRO A O 1
ATOM 5150 N N . VAL A 1 680 ? -3.196 11.307 17.238 1.00 90.75 680 VAL A N 1
ATOM 5151 C CA . VAL A 1 680 ? -2.926 11.380 18.667 1.00 90.75 680 VAL A CA 1
ATOM 5152 C C . VAL A 1 680 ? -3.161 12.793 19.179 1.00 90.75 680 VAL A C 1
ATOM 5154 O O . VAL A 1 680 ? -3.059 13.766 18.430 1.00 90.75 680 VAL A O 1
ATOM 5157 N N . PHE A 1 681 ? -3.534 12.894 20.450 1.00 83.06 681 PHE A N 1
ATOM 5158 C CA . PHE A 1 681 ? -4.070 14.125 21.011 1.00 83.06 681 PHE A CA 1
ATOM 5159 C C . PHE A 1 681 ? -3.045 15.279 20.893 1.00 83.06 681 PHE A C 1
ATOM 5161 O O . PHE A 1 681 ? -1.814 15.079 20.858 1.00 83.06 681 PHE A O 1
ATOM 5168 N N . GLY A 1 682 ? -3.570 16.504 20.829 1.00 83.06 682 GLY A N 1
ATOM 5169 C CA . GLY A 1 682 ? -2.776 17.707 20.556 1.00 83.06 682 GLY A CA 1
ATOM 5170 C C . GLY A 1 682 ? -2.465 17.888 19.067 1.00 83.06 682 GLY A C 1
ATOM 5171 O O . GLY A 1 682 ? -1.454 18.488 18.716 1.00 83.06 682 GLY A O 1
ATOM 5172 N N . GLY A 1 683 ? -3.296 17.319 18.186 1.00 85.75 683 GLY A N 1
ATOM 5173 C CA . GLY A 1 683 ? -3.176 17.462 16.730 1.00 85.75 683 GLY A CA 1
ATOM 5174 C C . GLY A 1 683 ? -1.986 16.733 16.100 1.00 85.75 683 GLY A C 1
ATOM 5175 O O . GLY A 1 683 ? -1.672 16.984 14.937 1.00 85.75 683 GLY A O 1
ATOM 5176 N N . ARG A 1 684 ? -1.326 15.838 16.843 1.00 92.62 684 ARG A N 1
ATOM 5177 C CA . ARG A 1 684 ? -0.142 15.089 16.404 1.00 92.62 684 ARG A CA 1
ATOM 5178 C C . ARG A 1 684 ? -0.535 13.791 15.692 1.00 92.62 684 ARG A C 1
ATOM 5180 O O . ARG A 1 684 ? -1.674 13.334 15.763 1.00 92.62 684 ARG A O 1
ATOM 5187 N N . LEU A 1 685 ? 0.424 13.171 15.008 1.00 94.75 685 LEU A N 1
ATOM 5188 C CA . LEU A 1 685 ? 0.249 11.864 14.372 1.00 94.75 685 LEU A CA 1
ATOM 5189 C C . LEU A 1 685 ? 1.291 10.877 14.886 1.00 94.75 685 LEU A C 1
ATOM 5191 O O . LEU A 1 685 ? 2.473 11.207 14.996 1.00 94.75 685 LEU A O 1
ATOM 5195 N N . LEU A 1 686 ? 0.846 9.649 15.146 1.00 95.12 686 LEU A N 1
ATOM 5196 C CA . LEU A 1 686 ? 1.716 8.518 15.424 1.00 95.12 686 LEU A CA 1
ATOM 5197 C C . LEU A 1 686 ? 1.653 7.535 14.260 1.00 95.12 686 LEU A C 1
ATOM 5199 O O . LEU A 1 686 ? 0.577 7.119 13.828 1.00 95.12 686 LEU A O 1
ATOM 5203 N N . ASN A 1 687 ? 2.818 7.162 13.750 1.00 94.38 687 ASN A N 1
ATOM 5204 C CA . ASN A 1 687 ? 2.947 6.134 12.733 1.00 94.38 687 ASN A CA 1
ATOM 5205 C C . ASN A 1 687 ? 3.537 4.846 13.340 1.00 94.38 687 ASN A C 1
ATOM 5207 O O . ASN A 1 687 ? 4.170 4.877 14.400 1.00 94.38 687 ASN A O 1
ATOM 5211 N N . SER A 1 688 ? 3.337 3.716 12.662 1.00 92.75 688 SER A N 1
ATOM 5212 C CA . SER A 1 688 ? 4.054 2.472 12.946 1.00 92.75 688 SER A CA 1
ATOM 5213 C C . SER A 1 688 ? 4.490 1.775 11.669 1.00 92.75 688 SER A C 1
ATOM 5215 O O . SER A 1 688 ? 3.826 1.840 10.631 1.00 92.75 688 SER A O 1
ATOM 5217 N N . GLY A 1 689 ? 5.610 1.068 11.745 1.00 87.69 689 GLY A N 1
ATOM 5218 C CA . GLY A 1 689 ? 6.185 0.416 10.580 1.00 87.69 689 GLY A CA 1
ATOM 5219 C C . GLY A 1 689 ? 7.355 -0.488 10.917 1.00 87.69 689 GLY A C 1
ATOM 5220 O O . GLY A 1 689 ? 7.678 -0.707 12.085 1.00 87.69 689 GLY A O 1
ATOM 5221 N N . TYR A 1 690 ? 7.985 -1.016 9.871 1.00 86.19 690 TYR A N 1
ATOM 5222 C CA . TYR A 1 690 ? 9.156 -1.881 9.984 1.00 86.19 690 TYR A CA 1
ATOM 5223 C C . TYR A 1 690 ? 10.151 -1.697 8.835 1.00 86.19 690 TYR A C 1
ATOM 5225 O O . TYR A 1 690 ? 9.843 -1.182 7.749 1.00 86.19 690 TYR A O 1
ATOM 5233 N N . GLY A 1 691 ? 11.379 -2.142 9.096 1.00 80.56 691 GLY A N 1
ATOM 5234 C CA . GLY A 1 691 ? 12.420 -2.315 8.090 1.00 80.56 691 GLY A CA 1
ATOM 5235 C C . GLY A 1 691 ? 12.247 -3.624 7.331 1.00 80.56 691 GLY A C 1
ATOM 5236 O O . GLY A 1 691 ? 11.804 -4.627 7.883 1.00 80.56 691 GLY A O 1
ATOM 5237 N N . LEU A 1 692 ? 12.609 -3.623 6.051 1.00 72.38 692 LEU A N 1
ATOM 5238 C CA . LEU A 1 692 ? 12.687 -4.847 5.260 1.00 72.38 692 LEU A CA 1
ATOM 5239 C C . LEU A 1 692 ? 14.142 -5.294 5.170 1.00 72.38 692 LEU A C 1
ATOM 5241 O O . LEU A 1 692 ? 14.992 -4.521 4.712 1.00 72.38 692 LEU A O 1
ATOM 5245 N N . ASP A 1 693 ? 14.385 -6.549 5.550 1.00 63.16 693 ASP A N 1
ATOM 5246 C CA . ASP A 1 693 ? 15.649 -7.234 5.288 1.00 63.16 693 ASP A CA 1
ATOM 5247 C C . ASP A 1 693 ? 15.994 -7.110 3.785 1.00 63.16 693 ASP A C 1
ATOM 5249 O O . ASP A 1 693 ? 15.131 -7.189 2.901 1.00 63.16 693 ASP A O 1
ATOM 5253 N N . GLY A 1 694 ? 17.259 -6.801 3.496 1.00 62.75 694 GLY A N 1
ATOM 5254 C CA . GLY A 1 694 ? 17.779 -6.598 2.146 1.00 62.75 694 GLY A CA 1
ATOM 5255 C C . GLY A 1 694 ? 17.427 -5.243 1.526 1.00 62.75 694 GLY A C 1
ATOM 5256 O O . GLY A 1 694 ? 17.861 -4.951 0.413 1.00 62.75 694 GLY A O 1
ATOM 5257 N N . ARG A 1 695 ? 16.675 -4.381 2.225 1.00 65.31 695 ARG A N 1
ATOM 5258 C CA . ARG A 1 695 ? 16.403 -2.991 1.804 1.00 65.31 695 ARG A CA 1
ATOM 5259 C C . ARG A 1 695 ? 16.968 -1.955 2.777 1.00 65.31 695 ARG A C 1
ATOM 5261 O O . ARG A 1 695 ? 16.499 -0.813 2.823 1.00 65.31 695 ARG A O 1
ATOM 5268 N N . GLY A 1 696 ? 18.004 -2.351 3.516 1.00 69.50 696 GLY A N 1
ATOM 5269 C CA . GLY A 1 696 ? 18.689 -1.520 4.505 1.00 69.50 696 GLY A CA 1
ATOM 5270 C C . GLY A 1 696 ? 17.829 -1.211 5.727 1.00 69.50 696 GLY A C 1
ATOM 5271 O O . GLY A 1 696 ? 17.983 -0.132 6.293 1.00 69.50 696 GLY A O 1
ATOM 5272 N N . GLY A 1 697 ? 16.873 -2.088 6.048 1.00 79.75 697 GLY A N 1
ATOM 5273 C CA . GLY A 1 697 ? 16.258 -2.120 7.368 1.00 79.75 697 GLY A CA 1
ATOM 5274 C C . GLY A 1 697 ? 17.052 -3.038 8.296 1.00 79.75 697 GLY A C 1
ATOM 5275 O O . GLY A 1 697 ? 17.667 -3.981 7.815 1.00 79.75 697 GLY A O 1
ATOM 5276 N N . ASP A 1 698 ? 17.015 -2.758 9.591 1.00 84.38 698 ASP A N 1
ATOM 5277 C CA . ASP A 1 698 ? 17.590 -3.578 10.659 1.00 84.38 698 ASP A CA 1
ATOM 5278 C C . ASP A 1 698 ? 16.542 -3.830 11.764 1.00 84.38 698 ASP A C 1
ATOM 5280 O O . ASP A 1 698 ? 15.372 -3.443 11.644 1.00 84.38 698 ASP A O 1
ATOM 5284 N N . ALA A 1 699 ? 16.954 -4.473 12.858 1.00 85.81 699 ALA A N 1
ATOM 5285 C CA . ALA A 1 699 ? 16.102 -4.753 14.013 1.00 85.81 699 ALA A CA 1
ATOM 5286 C C . ALA A 1 699 ? 15.409 -3.512 14.616 1.00 85.81 699 ALA A C 1
ATOM 5288 O O . ALA A 1 699 ? 14.276 -3.629 15.092 1.00 85.81 699 ALA A O 1
ATOM 5289 N N . PHE A 1 700 ? 16.049 -2.340 14.555 1.00 88.50 700 PHE A N 1
ATOM 5290 C CA . PHE A 1 700 ? 15.582 -1.057 15.095 1.00 88.50 700 PHE A CA 1
ATOM 5291 C C . PHE A 1 700 ? 14.881 -0.178 14.052 1.00 88.50 700 PHE A C 1
ATOM 5293 O O . PHE A 1 700 ? 14.326 0.864 14.390 1.00 88.50 700 PHE A O 1
ATOM 5300 N N . SER A 1 701 ? 14.779 -0.616 12.795 1.00 85.31 701 SER A N 1
ATOM 5301 C CA . SER A 1 701 ? 13.906 0.012 11.790 1.00 85.31 701 SER A CA 1
ATOM 5302 C C . SER A 1 701 ? 12.406 -0.126 12.090 1.00 85.31 701 SER A C 1
ATOM 5304 O O . SER A 1 701 ? 11.568 0.255 11.272 1.00 85.31 701 SER A O 1
ATOM 5306 N N . THR A 1 702 ? 12.048 -0.712 13.228 1.00 85.88 702 THR A N 1
ATOM 5307 C CA . THR A 1 702 ? 10.701 -1.151 13.575 1.00 85.88 702 THR A CA 1
ATOM 5308 C C . THR A 1 702 ? 10.236 -0.480 14.855 1.00 85.88 702 THR A C 1
ATOM 5310 O O . THR A 1 702 ? 11.018 -0.357 15.786 1.00 85.88 702 THR A O 1
ATOM 5313 N N . GLY A 1 703 ? 8.979 -0.037 14.903 1.00 90.69 703 GLY A N 1
ATOM 5314 C CA . GLY A 1 703 ? 8.398 0.615 16.079 1.00 90.69 703 GLY A CA 1
ATOM 5315 C C . GLY A 1 703 ? 7.471 1.764 15.729 1.00 90.69 703 GLY A C 1
ATOM 5316 O O . GLY A 1 703 ? 6.883 1.769 14.645 1.00 90.69 703 GLY A O 1
ATOM 5317 N N . VAL A 1 704 ? 7.373 2.750 16.619 1.00 93.88 704 VAL A N 1
ATOM 5318 C CA . VAL A 1 704 ? 6.445 3.885 16.492 1.00 93.88 704 VAL A CA 1
ATOM 5319 C C . VAL A 1 704 ? 7.179 5.220 16.414 1.00 93.88 704 VAL A C 1
ATOM 5321 O O . VAL A 1 704 ? 8.263 5.376 16.982 1.00 93.88 704 VAL A O 1
ATOM 5324 N N . GLU A 1 705 ? 6.642 6.174 15.661 1.00 94.31 705 GLU A N 1
ATOM 5325 C CA . GLU A 1 705 ? 7.188 7.533 15.528 1.00 94.31 705 GLU A CA 1
ATOM 5326 C C . GLU A 1 705 ? 6.070 8.562 15.655 1.00 94.31 705 GLU A C 1
ATOM 5328 O O . GLU A 1 705 ? 5.059 8.491 14.956 1.00 94.31 705 GLU A O 1
ATOM 5333 N N . LEU A 1 706 ? 6.268 9.513 16.563 1.00 95.44 706 LEU A N 1
ATOM 5334 C CA . LEU A 1 706 ? 5.365 10.618 16.846 1.00 95.44 706 LEU A CA 1
ATOM 5335 C C . LEU A 1 706 ? 5.901 11.890 16.189 1.00 95.44 706 LEU A C 1
ATOM 5337 O O . LEU A 1 706 ? 7.056 12.254 16.409 1.00 95.44 706 LEU A O 1
ATOM 5341 N N . PHE A 1 707 ? 5.066 12.598 15.436 1.00 94.06 707 PHE A N 1
ATOM 5342 C CA . PHE A 1 707 ? 5.418 13.890 14.847 1.00 94.06 707 PHE A CA 1
ATOM 5343 C C . PHE A 1 707 ? 4.228 14.851 14.853 1.00 94.06 707 PHE A C 1
ATOM 5345 O O . PHE A 1 707 ? 3.073 14.441 14.983 1.00 94.06 707 PHE A O 1
ATOM 5352 N N . ASP A 1 708 ? 4.521 16.141 14.705 1.00 92.38 708 ASP A N 1
ATOM 5353 C CA . ASP A 1 708 ? 3.512 17.195 14.659 1.00 92.38 708 ASP A CA 1
ATOM 5354 C C . ASP A 1 708 ? 3.251 17.653 13.210 1.00 92.38 708 ASP A C 1
ATOM 5356 O O . ASP A 1 708 ? 4.135 18.263 12.593 1.00 92.38 708 ASP A O 1
ATOM 5360 N N . PRO A 1 709 ? 2.049 17.405 12.655 1.00 90.56 709 PRO A N 1
ATOM 5361 C CA . PRO A 1 709 ? 1.590 17.962 11.387 1.00 90.56 709 PRO A CA 1
ATOM 5362 C C . PRO A 1 709 ? 1.801 19.470 11.226 1.00 90.56 709 PRO A C 1
ATOM 5364 O O . PRO A 1 709 ? 2.071 19.919 10.111 1.00 90.56 709 PRO A O 1
ATOM 5367 N N . GLN A 1 710 ? 1.692 20.258 12.298 1.00 87.25 710 GLN A N 1
ATOM 5368 C CA . GLN A 1 710 ? 1.802 21.718 12.238 1.00 87.25 710 GLN A CA 1
ATOM 5369 C C . GLN A 1 710 ? 3.228 22.187 11.923 1.00 87.25 710 GLN A C 1
ATOM 5371 O O . GLN A 1 710 ? 3.414 23.211 11.266 1.00 87.25 710 GLN A O 1
ATOM 5376 N N . SER A 1 711 ? 4.243 21.392 12.273 1.00 87.31 711 SER A N 1
ATOM 5377 C CA . SER A 1 711 ? 5.644 21.691 11.944 1.00 87.31 711 SER A CA 1
ATOM 5378 C C . SER A 1 711 ? 5.994 21.539 10.455 1.00 87.31 711 SER A C 1
ATOM 5380 O O . SER A 1 711 ? 7.119 21.818 10.046 1.00 87.31 711 SER A O 1
ATOM 5382 N N . LEU A 1 712 ? 5.034 21.123 9.623 1.00 83.62 712 LEU A N 1
ATOM 5383 C CA . LEU A 1 712 ? 5.191 20.968 8.179 1.00 83.62 712 LEU A CA 1
ATOM 5384 C C . LEU A 1 712 ? 4.728 22.203 7.366 1.00 83.62 712 LEU A C 1
ATOM 5386 O O . LEU A 1 712 ? 4.613 22.122 6.141 1.00 83.62 712 LEU A O 1
ATOM 5390 N N . GLY A 1 713 ? 4.384 23.322 8.005 1.00 71.19 713 GLY A N 1
ATOM 5391 C CA . GLY A 1 713 ? 3.929 24.550 7.342 1.00 71.19 713 GLY A CA 1
ATOM 5392 C C . GLY A 1 713 ? 4.887 25.122 6.271 1.00 71.19 713 GLY A C 1
ATOM 5393 O O . GLY A 1 713 ? 6.089 24.842 6.280 1.00 71.19 713 GLY A O 1
ATOM 5394 N N . PRO A 1 714 ? 4.369 25.923 5.318 1.00 60.06 714 PRO A N 1
ATOM 5395 C CA . PRO A 1 714 ? 5.183 26.568 4.285 1.00 60.06 714 PRO A CA 1
ATOM 5396 C C . PRO A 1 714 ? 6.243 27.489 4.913 1.00 60.06 714 PRO A C 1
ATOM 5398 O O . PRO A 1 714 ? 5.921 28.315 5.759 1.00 60.06 714 PRO A O 1
ATOM 5401 N N . GLY A 1 715 ? 7.505 27.339 4.499 1.00 56.56 715 GLY A N 1
ATOM 5402 C CA . GLY A 1 715 ? 8.635 28.132 5.007 1.00 56.56 715 GLY A CA 1
ATOM 5403 C C . GLY A 1 715 ? 9.314 27.588 6.271 1.00 56.56 715 GLY A C 1
ATOM 5404 O O . GLY A 1 715 ? 10.319 28.152 6.698 1.00 56.56 715 GLY A O 1
ATOM 5405 N N . LEU A 1 716 ? 8.820 26.490 6.855 1.00 55.59 716 LEU A N 1
ATOM 5406 C CA . LEU A 1 716 ? 9.499 25.818 7.965 1.00 55.59 716 LEU A CA 1
ATOM 5407 C C . LEU A 1 716 ? 10.693 24.995 7.461 1.00 55.59 716 LEU A C 1
ATOM 5409 O O . LEU A 1 716 ? 10.725 24.543 6.314 1.00 55.59 716 LEU A O 1
ATOM 5413 N N . THR A 1 717 ? 11.702 24.855 8.322 1.00 55.56 717 THR A N 1
ATOM 5414 C CA . THR A 1 717 ? 12.982 24.187 8.053 1.00 55.56 717 THR A CA 1
ATOM 5415 C C . THR A 1 717 ? 12.797 22.824 7.371 1.00 55.56 717 THR A C 1
ATOM 5417 O O . THR A 1 717 ? 11.795 22.134 7.549 1.00 55.56 717 THR A O 1
ATOM 5420 N N . ASN A 1 718 ? 13.812 22.360 6.633 1.00 66.62 718 ASN A N 1
ATOM 5421 C CA . ASN A 1 718 ? 13.838 21.019 6.022 1.00 66.62 718 ASN A CA 1
ATOM 5422 C C . ASN A 1 718 ? 13.824 19.853 7.046 1.00 66.62 718 ASN A C 1
ATOM 5424 O O . ASN A 1 718 ? 14.158 18.722 6.695 1.00 66.62 718 ASN A O 1
ATOM 5428 N N . GLN A 1 719 ? 13.508 20.122 8.315 1.00 80.81 719 GLN A N 1
ATOM 5429 C CA . GLN A 1 719 ? 13.756 19.268 9.465 1.00 80.81 719 GLN A CA 1
ATOM 5430 C C . GLN A 1 719 ? 12.573 19.324 10.441 1.00 80.81 719 GLN A C 1
ATOM 5432 O O . GLN A 1 719 ? 12.347 20.327 11.111 1.00 80.81 719 GLN A O 1
ATOM 5437 N N . ILE A 1 720 ? 11.840 18.219 10.530 1.00 87.38 720 ILE A N 1
ATOM 5438 C CA . ILE A 1 720 ? 10.664 18.028 11.381 1.00 87.38 720 ILE A CA 1
ATOM 5439 C C . ILE A 1 720 ? 11.094 17.207 12.586 1.00 87.38 720 ILE A C 1
ATOM 5441 O O . ILE A 1 720 ? 11.518 16.066 12.423 1.00 87.38 720 ILE A O 1
ATOM 5445 N N . LYS A 1 721 ? 10.976 17.740 13.799 1.00 91.50 721 LYS A N 1
ATOM 5446 C CA . LYS A 1 721 ? 11.270 16.945 14.996 1.00 91.50 721 LYS A CA 1
ATOM 5447 C C . LYS A 1 721 ? 10.245 15.818 15.130 1.00 91.50 721 LYS A C 1
ATOM 5449 O O . LYS A 1 721 ? 9.043 16.047 15.025 1.00 91.50 721 LYS A O 1
ATOM 5454 N N . SER A 1 722 ? 10.735 14.611 15.378 1.00 93.44 722 SER A N 1
ATOM 5455 C CA . SER A 1 722 ? 9.913 13.428 15.620 1.00 93.44 722 SER A CA 1
ATOM 5456 C C . SER A 1 722 ? 10.495 12.629 16.775 1.00 93.44 722 SER A C 1
ATOM 5458 O O . SER A 1 722 ? 11.711 12.558 16.915 1.00 93.44 722 SER A O 1
ATOM 5460 N N . GLN A 1 723 ? 9.646 12.035 17.603 1.00 94.44 723 GLN A N 1
ATOM 5461 C CA . GLN A 1 723 ? 10.068 11.165 18.698 1.00 94.44 723 GLN A CA 1
ATOM 5462 C C . GLN A 1 723 ? 9.892 9.712 18.285 1.00 94.44 723 GLN A C 1
ATOM 5464 O O . GLN A 1 723 ? 8.852 9.352 17.732 1.00 94.44 723 GLN A O 1
ATOM 5469 N N . THR A 1 724 ? 10.881 8.867 18.560 1.00 93.69 724 THR A N 1
ATOM 5470 C CA . THR A 1 724 ? 10.844 7.460 18.151 1.00 93.69 724 THR A CA 1
ATOM 5471 C C . THR A 1 724 ? 11.052 6.524 19.326 1.00 93.69 724 THR A C 1
ATOM 5473 O O . THR A 1 724 ? 11.918 6.763 20.165 1.00 93.69 724 THR A O 1
ATOM 5476 N N . SER A 1 725 ? 10.309 5.418 19.319 1.00 92.88 725 SER A N 1
ATOM 5477 C CA . SER A 1 725 ? 10.576 4.254 20.159 1.00 92.88 725 SER A CA 1
ATOM 5478 C C . SER A 1 725 ? 10.576 3.007 19.281 1.00 92.88 725 SER A C 1
ATOM 5480 O O . SER A 1 725 ? 9.576 2.686 18.628 1.00 92.88 725 SER A O 1
ATOM 5482 N N . ALA A 1 726 ? 11.728 2.346 19.226 1.00 91.25 726 ALA A N 1
ATOM 5483 C CA . ALA A 1 726 ? 11.970 1.163 18.412 1.00 91.25 726 ALA A CA 1
ATOM 5484 C C . ALA A 1 726 ? 12.343 -0.051 19.263 1.00 91.25 726 ALA A C 1
ATOM 5486 O O . ALA A 1 726 ? 12.005 -1.179 18.908 1.00 91.25 726 ALA A O 1
ATOM 5487 N N . TYR A 1 727 ? 12.997 0.176 20.402 1.00 90.00 727 TYR A N 1
ATOM 5488 C CA . TYR A 1 727 ? 13.547 -0.869 21.245 1.00 90.00 727 TYR A CA 1
ATOM 5489 C C . TYR A 1 727 ? 12.484 -1.876 21.689 1.00 90.00 727 TYR A C 1
ATOM 5491 O O . TYR A 1 727 ? 12.651 -3.073 21.468 1.00 90.00 727 TYR A O 1
ATOM 5499 N N . LEU A 1 728 ? 11.363 -1.413 22.253 1.00 91.00 728 LEU A N 1
ATOM 5500 C CA . LEU A 1 728 ? 10.308 -2.290 22.771 1.00 91.00 728 LEU A CA 1
ATOM 5501 C C . LEU A 1 728 ? 9.793 -3.294 21.717 1.00 91.00 728 LEU A C 1
ATOM 5503 O O . LEU A 1 728 ? 9.558 -4.458 22.023 1.00 91.00 728 LEU A O 1
ATOM 5507 N N . SER A 1 729 ? 9.665 -2.850 20.468 1.00 92.00 729 SER A N 1
ATOM 5508 C CA . SER A 1 729 ? 9.081 -3.599 19.346 1.00 92.00 729 SER A CA 1
ATOM 5509 C C . SER A 1 729 ? 10.106 -4.065 18.308 1.00 92.00 729 SER A C 1
ATOM 5511 O O . SER A 1 729 ? 9.737 -4.432 17.189 1.00 92.00 729 SER A O 1
ATOM 5513 N N . ARG A 1 730 ? 11.400 -4.013 18.633 1.00 91.69 730 ARG A N 1
ATOM 5514 C CA . ARG A 1 730 ? 12.481 -4.396 17.717 1.00 91.69 730 ARG A CA 1
ATOM 5515 C C . ARG A 1 730 ? 12.233 -5.794 17.147 1.00 91.69 730 ARG A C 1
ATOM 5517 O O . ARG A 1 730 ? 11.802 -6.697 17.859 1.00 91.69 730 ARG A O 1
ATOM 5524 N N . CYS A 1 731 ? 12.491 -5.974 15.856 1.00 89.06 731 CYS A N 1
ATOM 5525 C CA . CYS A 1 731 ? 12.199 -7.201 15.095 1.00 89.06 731 CYS A CA 1
ATOM 5526 C C . CYS A 1 731 ? 10.705 -7.564 14.878 1.00 89.06 731 CYS A C 1
ATOM 5528 O O . CYS A 1 731 ? 10.443 -8.542 14.172 1.00 89.06 731 CYS A O 1
ATOM 5530 N N . PHE A 1 732 ? 9.722 -6.817 15.403 1.00 89.69 732 PHE A N 1
ATOM 5531 C CA . PHE A 1 732 ? 8.287 -7.131 15.257 1.00 89.69 732 PHE A CA 1
ATOM 5532 C C . PHE A 1 732 ? 7.545 -6.165 14.336 1.00 89.69 732 PHE A C 1
ATOM 5534 O O . PHE A 1 732 ? 7.331 -5.012 14.688 1.00 89.69 732 PHE A O 1
ATOM 5541 N N . ALA A 1 733 ? 7.035 -6.631 13.195 1.00 88.56 733 ALA A N 1
ATOM 5542 C CA . ALA A 1 733 ? 6.193 -5.780 12.352 1.00 88.56 733 ALA A CA 1
ATOM 5543 C C . ALA A 1 733 ? 4.928 -5.328 13.108 1.00 88.56 733 ALA A C 1
ATOM 5545 O O . ALA A 1 733 ? 4.134 -6.165 13.519 1.00 88.56 733 ALA A O 1
ATOM 5546 N N . LEU A 1 734 ? 4.717 -4.021 13.274 1.00 90.50 734 LEU A N 1
ATOM 5547 C CA . LEU A 1 734 ? 3.525 -3.479 13.938 1.00 90.50 734 LEU A CA 1
ATOM 5548 C C . LEU A 1 734 ? 2.425 -3.217 12.907 1.00 90.50 734 LEU A C 1
ATOM 5550 O O . LEU A 1 734 ? 2.545 -2.282 12.111 1.00 90.50 734 LEU A O 1
ATOM 5554 N N . LYS A 1 735 ? 1.379 -4.053 12.906 1.00 83.75 735 LYS A N 1
ATOM 5555 C CA . LYS A 1 735 ? 0.339 -4.050 11.860 1.00 83.75 735 LYS A CA 1
ATOM 5556 C C . LYS A 1 735 ? -0.910 -3.264 12.238 1.00 83.75 735 LYS A C 1
ATOM 5558 O O . LYS A 1 735 ? -1.394 -2.466 11.441 1.00 83.75 735 LYS A O 1
ATOM 5563 N N . THR A 1 736 ? -1.427 -3.478 13.446 1.00 89.88 736 THR A N 1
ATOM 5564 C CA . THR A 1 736 ? -2.654 -2.824 13.918 1.00 89.88 736 THR A CA 1
ATOM 5565 C C . THR A 1 736 ? -2.350 -1.890 15.075 1.00 89.88 736 THR A C 1
ATOM 5567 O O . THR A 1 736 ? -1.780 -2.325 16.078 1.00 89.88 736 THR A O 1
ATOM 5570 N N . LEU A 1 737 ? -2.782 -0.636 14.944 1.00 92.31 737 LEU A N 1
ATOM 5571 C CA . LEU A 1 737 ? -2.742 0.372 15.996 1.00 92.31 737 LEU A CA 1
ATOM 5572 C C . LEU A 1 737 ? -4.158 0.678 16.473 1.00 92.31 737 LEU A C 1
ATOM 5574 O O . LEU A 1 737 ? -5.044 0.915 15.657 1.00 92.31 737 LEU A O 1
ATOM 5578 N N . HIS A 1 738 ? -4.340 0.735 17.786 1.00 93.75 738 HIS A N 1
ATOM 5579 C CA . HIS A 1 738 ? -5.529 1.296 18.418 1.00 93.75 738 HIS A CA 1
ATOM 5580 C C . HIS A 1 738 ? -5.115 2.164 19.596 1.00 93.75 738 HIS A C 1
ATOM 5582 O O . HIS A 1 738 ? -4.032 2.002 20.152 1.00 93.75 738 HIS A O 1
ATOM 5588 N N . SER A 1 739 ? -5.980 3.086 20.002 1.00 93.62 739 SER A N 1
ATOM 5589 C CA . SER A 1 739 ? -5.714 3.902 21.179 1.00 93.62 739 SER A CA 1
ATOM 5590 C C . SER A 1 739 ? -6.980 4.262 21.924 1.00 93.62 739 SER A C 1
ATOM 5592 O O . SER A 1 739 ? -8.070 4.230 21.355 1.00 93.62 739 SER A O 1
ATOM 5594 N N . ARG A 1 740 ? -6.810 4.636 23.189 1.00 91.56 740 ARG A N 1
ATOM 5595 C CA . ARG A 1 740 ? -7.861 5.242 24.003 1.00 91.56 740 ARG A CA 1
ATOM 5596 C C . ARG A 1 740 ? -7.320 6.459 24.730 1.00 91.56 740 ARG A C 1
ATOM 5598 O O . ARG A 1 740 ? -6.170 6.461 25.174 1.00 91.56 740 ARG A O 1
ATOM 5605 N N . LEU A 1 741 ? -8.177 7.455 24.909 1.00 88.19 741 LEU A N 1
ATOM 5606 C CA . LEU A 1 741 ? -7.883 8.587 25.772 1.00 88.19 741 LEU A CA 1
ATOM 5607 C C . LEU A 1 741 ? -8.231 8.227 27.220 1.00 88.19 741 LEU A C 1
ATOM 5609 O O . LEU A 1 741 ? -9.355 7.812 27.524 1.00 88.19 741 LEU A O 1
ATOM 5613 N N . VAL A 1 742 ? -7.249 8.379 28.102 1.00 87.88 742 VAL A N 1
ATOM 5614 C CA . VAL A 1 742 ? -7.371 8.159 29.540 1.00 87.88 742 VAL A CA 1
ATOM 5615 C C . VAL A 1 742 ? -7.083 9.466 30.248 1.00 87.88 742 VAL A C 1
ATOM 5617 O O . VAL A 1 742 ? -6.028 10.068 30.078 1.00 87.88 742 VAL A O 1
ATOM 5620 N N . TRP A 1 743 ? -8.017 9.901 31.072 1.00 84.56 743 TRP A N 1
ATOM 5621 C CA . TRP A 1 743 ? -7.854 11.073 31.904 1.00 84.56 743 TRP A CA 1
ATOM 5622 C C . TRP A 1 743 ? -7.565 10.646 33.342 1.00 84.56 743 TRP A C 1
ATOM 5624 O O . TRP A 1 743 ? -8.326 9.872 33.926 1.00 84.56 743 TRP A O 1
ATOM 5634 N N . ASN A 1 744 ? -6.455 11.123 33.902 1.00 82.44 744 ASN A N 1
ATOM 5635 C CA . ASN A 1 744 ? -6.041 10.778 35.256 1.00 82.44 744 ASN A CA 1
ATOM 5636 C C . ASN A 1 744 ? -6.686 11.723 36.275 1.00 82.44 744 ASN A C 1
ATOM 5638 O O . ASN A 1 744 ? -6.411 12.924 36.291 1.00 82.44 744 ASN A O 1
ATOM 5642 N N . ALA A 1 745 ? -7.512 11.175 37.169 1.00 79.06 745 ALA A N 1
ATOM 5643 C CA . ALA A 1 745 ? -8.219 11.991 38.143 1.00 79.06 745 ALA A CA 1
ATOM 5644 C C . ALA A 1 745 ? -7.335 12.660 39.190 1.00 79.06 745 ALA A C 1
ATOM 5646 O O . ALA A 1 745 ? -7.734 13.688 39.749 1.00 79.06 745 ALA A O 1
ATOM 5647 N N . ARG A 1 746 ? -6.123 12.141 39.406 1.00 80.25 746 ARG A N 1
ATOM 5648 C CA . ARG A 1 746 ? -5.145 12.701 40.340 1.00 80.25 746 ARG A CA 1
ATOM 5649 C C . ARG A 1 746 ? -4.658 14.077 39.901 1.00 80.25 746 ARG A C 1
ATOM 5651 O O . ARG A 1 746 ? -4.894 15.068 40.584 1.00 80.25 746 ARG A O 1
ATOM 5658 N N . ASP A 1 747 ? -3.987 14.123 38.756 1.00 80.88 747 ASP A N 1
ATOM 5659 C CA . ASP A 1 747 ? -3.257 15.292 38.247 1.00 80.88 747 ASP A CA 1
ATOM 5660 C C . ASP A 1 747 ? -4.073 16.109 37.237 1.00 80.88 747 ASP A C 1
ATOM 5662 O O . ASP A 1 747 ? -3.725 17.240 36.912 1.00 80.88 747 ASP A O 1
ATOM 5666 N N . GLY A 1 748 ? -5.180 15.541 36.771 1.00 78.06 748 GLY A N 1
ATOM 5667 C CA . GLY A 1 748 ? -6.061 16.121 35.786 1.00 78.06 748 GLY A CA 1
ATOM 5668 C C . GLY A 1 748 ? -5.530 16.178 34.365 1.00 78.06 748 GLY A C 1
ATOM 5669 O O . GLY A 1 748 ? -6.085 16.910 33.545 1.00 78.06 748 GLY A O 1
ATOM 5670 N N . ARG A 1 749 ? -4.491 15.401 34.054 1.00 83.19 749 ARG A N 1
ATOM 5671 C CA . ARG A 1 749 ? -3.863 15.398 32.735 1.00 83.19 749 ARG A CA 1
ATOM 5672 C C . ARG A 1 749 ? -4.397 14.253 31.868 1.00 83.19 749 ARG A C 1
ATOM 5674 O O . ARG A 1 749 ? -4.527 13.121 32.350 1.00 83.19 749 ARG A O 1
ATOM 5681 N N . PRO A 1 750 ? -4.701 14.513 30.584 1.00 85.12 750 PRO A N 1
ATOM 5682 C CA . PRO A 1 750 ? -4.982 13.452 29.634 1.00 85.12 750 PRO A CA 1
ATOM 5683 C C . PRO A 1 750 ? -3.687 12.728 29.241 1.00 85.12 750 PRO A C 1
ATOM 5685 O O . PRO A 1 750 ? -2.628 13.334 29.062 1.00 85.12 750 PRO A O 1
ATOM 5688 N N . ARG A 1 751 ? -3.793 11.415 29.061 1.00 89.81 751 ARG A N 1
ATOM 5689 C CA . ARG A 1 751 ? -2.816 10.587 28.355 1.00 89.81 751 ARG A CA 1
ATOM 5690 C C . ARG A 1 751 ? -3.541 9.747 27.320 1.00 89.81 751 ARG A C 1
ATOM 5692 O O . ARG A 1 751 ? -4.668 9.308 27.545 1.00 89.81 751 ARG A O 1
ATOM 5699 N N . GLN A 1 752 ? -2.895 9.478 26.201 1.00 92.81 752 GLN A N 1
ATOM 5700 C CA . GLN A 1 752 ? -3.417 8.539 25.219 1.00 92.81 752 GLN A CA 1
ATOM 5701 C C . GLN A 1 752 ? -2.613 7.255 25.293 1.00 92.81 752 GLN A C 1
ATOM 5703 O O . GLN A 1 752 ? -1.409 7.261 25.058 1.00 92.81 752 GLN A O 1
ATOM 5708 N N . GLU A 1 753 ? -3.282 6.162 25.639 1.00 94.50 753 GLU A N 1
ATOM 5709 C CA . GLU A 1 753 ? -2.687 4.830 25.651 1.00 94.50 753 GLU A CA 1
ATOM 5710 C C . GLU A 1 753 ? -2.830 4.224 24.257 1.00 94.50 753 GLU A C 1
ATOM 5712 O O . GLU A 1 753 ? -3.928 4.207 23.695 1.00 94.50 753 GLU A O 1
ATOM 5717 N N . ILE A 1 754 ? -1.721 3.744 23.698 1.00 95.50 754 ILE A N 1
ATOM 5718 C CA . ILE A 1 754 ? -1.623 3.244 22.328 1.00 95.50 754 ILE A CA 1
ATOM 5719 C C . ILE A 1 754 ? -1.198 1.784 22.374 1.00 95.50 754 ILE A C 1
ATOM 5721 O O . ILE A 1 754 ? -0.162 1.435 22.934 1.00 95.50 754 ILE A O 1
ATOM 5725 N N . PHE A 1 755 ? -1.992 0.941 21.735 1.00 95.88 755 PHE A N 1
ATOM 5726 C CA . PHE A 1 755 ? -1.777 -0.489 21.623 1.00 95.88 755 PHE A CA 1
ATOM 5727 C C . PHE A 1 755 ? -1.331 -0.802 20.200 1.00 95.88 755 PHE A C 1
ATOM 5729 O O . PHE A 1 755 ? -1.985 -0.391 19.238 1.00 95.88 755 PHE A O 1
ATOM 5736 N N . ALA A 1 756 ? -0.239 -1.547 20.067 1.00 95.44 756 ALA A N 1
ATOM 5737 C CA . ALA A 1 756 ? 0.261 -2.030 18.790 1.00 95.44 756 ALA A CA 1
ATOM 5738 C C . ALA A 1 756 ? 0.414 -3.549 18.844 1.00 95.44 756 ALA A C 1
ATOM 5740 O O . ALA A 1 756 ? 1.235 -4.063 19.602 1.00 95.44 756 ALA A O 1
ATOM 5741 N N . ALA A 1 757 ? -0.369 -4.275 18.050 1.00 92.94 757 ALA A N 1
ATOM 5742 C CA . ALA A 1 757 ? -0.207 -5.721 17.958 1.00 92.94 757 ALA A CA 1
ATOM 5743 C C . ALA A 1 757 ? 0.876 -6.081 16.939 1.00 92.94 757 ALA A C 1
ATOM 5745 O O . ALA A 1 757 ? 0.975 -5.487 15.855 1.00 92.94 757 ALA A O 1
ATOM 5746 N N . SER A 1 758 ? 1.701 -7.057 17.306 1.00 86.38 758 SER A N 1
ATOM 5747 C CA . SER A 1 758 ? 2.738 -7.578 16.433 1.00 86.38 758 SER A CA 1
ATOM 5748 C C . SER A 1 758 ? 2.149 -8.518 15.381 1.00 86.38 758 SER A C 1
ATOM 5750 O O . SER A 1 758 ? 1.402 -9.445 15.705 1.00 86.38 758 SER A O 1
ATOM 5752 N N . GLY A 1 759 ? 2.588 -8.352 14.139 1.00 82.31 759 GLY A N 1
ATOM 5753 C CA . GLY A 1 759 ? 2.619 -9.430 13.160 1.00 82.31 759 GLY A CA 1
ATOM 5754 C C . GLY A 1 759 ? 3.745 -10.426 13.457 1.00 82.31 759 GLY A C 1
ATOM 5755 O O . GLY A 1 759 ? 4.321 -10.436 14.549 1.00 82.31 759 GLY A O 1
ATOM 5756 N N . SER A 1 760 ? 4.094 -11.252 12.469 1.00 74.38 760 SER A N 1
ATOM 5757 C CA . SER A 1 760 ? 5.161 -12.243 12.637 1.00 74.38 760 SER A CA 1
ATOM 5758 C C . SER A 1 760 ? 6.502 -11.584 12.973 1.00 74.38 760 SER A C 1
ATOM 5760 O O . SER A 1 760 ? 6.917 -10.601 12.345 1.00 74.38 760 SER A O 1
ATOM 5762 N N . ILE A 1 761 ? 7.216 -12.172 13.933 1.00 84.50 761 ILE A N 1
ATOM 5763 C CA . ILE A 1 761 ? 8.587 -11.780 14.244 1.00 84.50 761 ILE A CA 1
ATOM 5764 C C . ILE A 1 761 ? 9.501 -11.998 13.032 1.00 84.50 761 ILE A C 1
ATOM 5766 O O . ILE A 1 761 ? 9.457 -13.026 12.350 1.00 84.50 761 ILE A O 1
ATOM 5770 N N . ARG A 1 762 ? 10.358 -11.020 12.744 1.00 84.38 762 ARG A N 1
ATOM 5771 C CA . ARG A 1 762 ? 11.291 -11.067 11.617 1.00 84.38 762 ARG A CA 1
ATOM 5772 C C . ARG A 1 762 ? 12.595 -11.725 12.052 1.00 84.38 762 ARG A C 1
ATOM 5774 O O . ARG A 1 762 ? 13.550 -11.036 12.388 1.00 84.38 762 ARG A O 1
ATOM 5781 N N . ARG A 1 763 ? 12.645 -13.060 12.007 1.00 84.25 763 ARG A N 1
ATOM 5782 C CA . ARG A 1 763 ? 13.838 -13.842 12.396 1.00 84.25 763 ARG A CA 1
ATOM 5783 C C . ARG A 1 763 ? 15.120 -13.399 11.679 1.00 84.25 763 ARG A C 1
ATOM 5785 O O . ARG A 1 763 ? 16.162 -13.343 12.314 1.00 84.25 763 ARG A O 1
ATOM 5792 N N . GLY A 1 764 ? 15.026 -12.994 10.409 1.00 80.25 764 GLY A N 1
ATOM 5793 C CA . GLY A 1 764 ? 16.162 -12.423 9.673 1.00 80.25 764 GLY A CA 1
ATOM 5794 C C . GLY A 1 764 ? 16.790 -11.213 10.377 1.00 80.25 764 GLY A C 1
ATOM 5795 O O . GLY A 1 764 ? 18.004 -11.159 10.509 1.00 80.25 764 GLY A O 1
ATOM 5796 N N . LEU A 1 765 ? 15.976 -10.310 10.938 1.00 83.25 765 LEU A N 1
ATOM 5797 C CA . LEU A 1 765 ? 16.477 -9.137 11.668 1.00 83.25 765 LEU A CA 1
ATOM 5798 C C . LEU A 1 765 ? 17.120 -9.503 13.012 1.00 83.25 765 LEU A C 1
ATOM 5800 O O . LEU A 1 765 ? 18.005 -8.790 13.468 1.00 83.25 765 LEU A O 1
ATOM 5804 N N . ILE A 1 766 ? 16.692 -10.605 13.638 1.00 85.25 766 ILE A N 1
ATOM 5805 C CA . ILE A 1 766 ? 17.307 -11.111 14.876 1.00 85.25 766 ILE A CA 1
ATOM 5806 C C . ILE A 1 766 ? 18.721 -11.601 14.580 1.00 85.25 766 ILE A C 1
ATOM 5808 O O . ILE A 1 766 ? 19.654 -11.256 15.296 1.00 85.25 766 ILE A O 1
ATOM 5812 N N . ASN A 1 767 ? 18.878 -12.366 13.500 1.00 82.19 767 ASN A N 1
ATOM 5813 C CA . ASN A 1 767 ? 20.169 -12.916 13.092 1.00 82.19 767 ASN A CA 1
ATOM 5814 C C . ASN A 1 767 ? 21.167 -11.822 12.665 1.00 82.19 767 ASN A C 1
ATOM 5816 O O . ASN A 1 767 ? 22.369 -12.065 12.646 1.00 82.19 767 ASN A O 1
ATOM 5820 N N . GLU A 1 768 ? 20.678 -10.626 12.329 1.00 76.56 768 GLU A N 1
ATOM 5821 C CA . GLU A 1 768 ? 21.485 -9.458 11.955 1.00 76.56 768 GLU A CA 1
ATOM 5822 C C . GLU A 1 768 ? 21.869 -8.562 13.145 1.00 76.56 768 GLU A C 1
ATOM 5824 O O . GLU A 1 768 ? 22.609 -7.586 12.976 1.00 76.56 768 GLU A O 1
ATOM 5829 N N . LEU A 1 769 ? 21.386 -8.858 14.357 1.00 82.69 769 LEU A N 1
ATOM 5830 C CA . LEU A 1 769 ? 21.762 -8.103 15.547 1.00 82.69 769 LEU A CA 1
ATOM 5831 C C . LEU A 1 769 ? 23.253 -8.278 15.844 1.00 82.69 769 LEU A C 1
ATOM 5833 O O . LEU A 1 769 ? 23.730 -9.381 16.095 1.00 82.69 769 LEU A O 1
ATOM 5837 N N . LYS A 1 770 ? 23.981 -7.156 15.879 1.00 83.81 770 LYS A N 1
ATOM 5838 C CA . LYS A 1 770 ? 25.399 -7.133 16.278 1.00 83.81 770 LYS A CA 1
ATOM 5839 C C . LYS A 1 770 ? 25.606 -7.597 17.717 1.00 83.81 770 LYS A C 1
ATOM 5841 O O . LYS A 1 770 ? 26.622 -8.209 18.020 1.00 83.81 770 LYS A O 1
ATOM 5846 N N . ASP A 1 771 ? 24.654 -7.272 18.582 1.00 84.94 771 ASP A N 1
ATOM 5847 C CA . ASP A 1 771 ? 24.621 -7.697 19.972 1.00 84.94 771 ASP A CA 1
ATOM 5848 C C . ASP A 1 771 ? 23.374 -8.573 20.186 1.00 84.94 771 ASP A C 1
ATOM 5850 O O . ASP A 1 771 ? 22.254 -8.060 20.227 1.00 84.94 771 ASP A O 1
ATOM 5854 N N . PRO A 1 772 ? 23.524 -9.901 20.306 1.00 83.75 772 PRO A N 1
ATOM 5855 C CA . PRO A 1 772 ? 22.397 -10.797 20.548 1.00 83.75 772 PRO A CA 1
ATOM 5856 C C . PRO A 1 772 ? 21.650 -10.513 21.860 1.00 83.75 772 PRO A C 1
ATOM 5858 O O . PRO A 1 772 ? 20.476 -10.867 21.974 1.00 83.75 772 PRO A O 1
ATOM 5861 N N . SER A 1 773 ? 22.285 -9.854 22.842 1.00 83.31 773 SER A N 1
ATOM 5862 C CA . SER A 1 773 ? 21.653 -9.521 24.128 1.00 83.31 773 SER A CA 1
ATOM 5863 C C . SER A 1 773 ? 20.556 -8.461 23.992 1.00 83.31 773 SER A C 1
ATOM 5865 O O . SER A 1 773 ? 19.627 -8.413 24.802 1.00 83.31 773 SER A O 1
ATOM 5867 N N . VAL A 1 774 ? 20.603 -7.661 22.919 1.00 84.06 774 VAL A N 1
ATOM 5868 C CA . VAL A 1 774 ? 19.516 -6.752 22.552 1.00 84.06 774 VAL A CA 1
ATOM 5869 C C . VAL A 1 774 ? 18.461 -7.434 21.683 1.00 84.06 774 VAL A C 1
ATOM 5871 O O . VAL A 1 774 ? 17.603 -6.749 21.144 1.00 84.06 774 VAL A O 1
ATOM 5874 N N . GLY A 1 775 ? 18.465 -8.758 21.522 1.00 85.50 775 GLY A N 1
ATOM 5875 C CA . GLY A 1 775 ? 17.348 -9.487 20.916 1.00 85.50 775 GLY A CA 1
ATOM 5876 C C . GLY A 1 775 ? 16.089 -9.446 21.792 1.00 85.50 775 GLY A C 1
ATOM 5877 O O . GLY A 1 775 ? 16.180 -9.187 22.996 1.00 85.50 775 GLY A O 1
ATOM 5878 N N . PRO A 1 776 ? 14.884 -9.648 21.229 1.00 86.38 776 PRO A N 1
ATOM 5879 C CA . PRO A 1 776 ? 13.702 -9.900 22.045 1.00 86.38 776 PRO A CA 1
ATOM 5880 C C . PRO A 1 776 ? 13.893 -11.224 22.788 1.00 86.38 776 PRO A C 1
ATOM 5882 O O . PRO A 1 776 ? 14.198 -12.247 22.178 1.00 86.38 776 PRO A O 1
ATOM 5885 N N . ALA A 1 777 ? 13.705 -11.219 24.105 1.00 83.94 777 ALA A N 1
ATOM 5886 C CA . ALA A 1 777 ? 13.970 -12.402 24.929 1.00 83.94 777 ALA A CA 1
ATOM 5887 C C . ALA A 1 777 ? 12.884 -13.488 24.795 1.00 83.94 777 ALA A C 1
ATOM 5889 O O . ALA A 1 777 ? 13.042 -14.609 25.272 1.00 83.94 777 ALA A O 1
ATOM 5890 N N . ASN A 1 778 ? 11.796 -13.178 24.092 1.00 87.06 778 ASN A N 1
ATOM 5891 C CA . ASN A 1 778 ? 10.765 -14.120 23.695 1.00 87.06 778 ASN A CA 1
ATOM 5892 C C . ASN A 1 778 ? 10.276 -13.783 22.277 1.00 87.06 778 ASN A C 1
ATOM 5894 O O . ASN A 1 778 ? 10.091 -12.611 21.937 1.00 87.06 778 ASN A O 1
ATOM 5898 N N . LEU A 1 779 ? 10.023 -14.807 21.460 1.00 87.25 779 LEU A N 1
ATOM 5899 C CA . LEU A 1 779 ? 9.690 -14.645 20.038 1.00 87.25 779 LEU A CA 1
ATOM 5900 C C . LEU A 1 779 ? 8.186 -14.681 19.736 1.00 87.25 779 LEU A C 1
ATOM 5902 O O . LEU A 1 779 ? 7.795 -14.548 18.577 1.00 87.25 779 LEU A O 1
ATOM 5906 N N . ASP A 1 780 ? 7.352 -14.858 20.758 1.00 87.00 780 ASP A N 1
ATOM 5907 C CA . ASP A 1 780 ? 5.906 -14.967 20.591 1.00 87.00 780 ASP A CA 1
ATOM 5908 C C . ASP A 1 780 ? 5.317 -13.640 20.127 1.00 87.00 780 ASP A C 1
ATOM 5910 O O . ASP A 1 780 ? 5.884 -12.568 20.377 1.00 87.00 780 ASP A O 1
ATOM 5914 N N . ALA A 1 781 ? 4.154 -13.709 19.486 1.00 88.56 781 ALA A N 1
ATOM 5915 C CA . ALA A 1 781 ? 3.388 -12.518 19.167 1.00 88.56 781 ALA A CA 1
ATOM 5916 C C . ALA A 1 781 ? 3.026 -11.755 20.446 1.00 88.56 781 ALA A C 1
ATOM 5918 O O . ALA A 1 781 ? 2.805 -12.347 21.502 1.00 88.56 781 ALA A O 1
ATOM 5919 N N . LYS A 1 782 ? 3.003 -10.429 20.355 1.00 92.19 782 LYS A N 1
ATOM 5920 C CA . LYS A 1 782 ? 2.857 -9.504 21.474 1.00 92.19 782 LYS A CA 1
ATOM 5921 C C . LYS A 1 782 ? 1.870 -8.398 21.146 1.00 92.19 782 LYS A C 1
ATOM 5923 O O . LYS A 1 782 ? 1.668 -8.031 19.989 1.00 92.19 782 LYS A O 1
ATOM 5928 N N . VAL A 1 783 ? 1.323 -7.808 22.199 1.00 95.06 783 VAL A N 1
ATOM 5929 C CA . VAL A 1 783 ? 0.759 -6.460 22.150 1.00 95.06 783 VAL A CA 1
ATOM 5930 C C . VAL A 1 783 ? 1.707 -5.540 22.900 1.00 95.06 783 VAL A C 1
ATOM 5932 O O . VAL A 1 783 ? 2.018 -5.782 24.065 1.00 95.06 783 VAL A O 1
ATOM 5935 N N . PHE A 1 784 ? 2.166 -4.493 22.226 1.00 95.44 784 PHE A N 1
ATOM 5936 C CA . PHE A 1 784 ? 2.997 -3.442 22.796 1.00 95.44 784 PHE A CA 1
ATOM 5937 C C . PHE A 1 784 ? 2.131 -2.270 23.231 1.00 95.44 784 PHE A C 1
ATOM 5939 O O . PHE A 1 784 ? 1.199 -1.880 22.524 1.00 95.44 784 PHE A O 1
ATOM 5946 N N . LEU A 1 785 ? 2.455 -1.715 24.391 1.00 95.25 785 LEU A N 1
ATOM 5947 C CA . LEU A 1 785 ? 1.787 -0.566 24.964 1.00 95.25 785 LEU A CA 1
ATOM 5948 C C . LEU A 1 785 ? 2.739 0.627 24.995 1.00 95.25 785 LEU A C 1
ATOM 5950 O O . LEU A 1 785 ? 3.822 0.577 25.584 1.00 95.25 785 LEU A O 1
ATOM 5954 N N . TYR A 1 786 ? 2.272 1.712 24.401 1.00 95.31 786 TYR A N 1
ATOM 5955 C CA . TYR A 1 786 ? 2.882 3.028 24.452 1.00 95.31 786 TYR A CA 1
ATOM 5956 C C . TYR A 1 786 ? 1.894 3.995 25.089 1.00 95.31 786 TYR A C 1
ATOM 5958 O O . TYR A 1 786 ? 0.691 3.736 25.172 1.00 95.31 786 TYR A O 1
ATOM 5966 N N . GLU A 1 787 ? 2.389 5.149 25.489 1.00 93.75 787 GLU A N 1
ATOM 5967 C CA . GLU A 1 787 ? 1.537 6.283 25.790 1.00 93.75 787 GLU A CA 1
ATOM 5968 C C . GLU A 1 787 ? 2.078 7.546 25.137 1.00 93.75 787 GLU A C 1
ATOM 5970 O O . GLU A 1 787 ? 3.263 7.656 24.819 1.00 93.75 787 GLU A O 1
ATOM 5975 N N . VAL A 1 788 ? 1.187 8.509 24.955 1.00 93.81 788 VAL A N 1
ATOM 5976 C CA . VAL A 1 788 ? 1.545 9.877 24.613 1.00 93.81 788 VAL A CA 1
ATOM 5977 C C . VAL A 1 788 ? 0.937 10.791 25.673 1.00 93.81 788 VAL A C 1
ATOM 5979 O O . VAL A 1 788 ? -0.221 10.612 26.059 1.00 93.81 788 VAL A O 1
ATOM 5982 N N . THR A 1 789 ? 1.699 11.782 26.132 1.00 89.56 789 THR A N 1
ATOM 5983 C CA . THR A 1 789 ? 1.225 12.868 27.012 1.00 89.56 789 THR A CA 1
ATOM 5984 C C . THR A 1 789 ? 1.637 14.232 26.457 1.00 89.56 789 THR A C 1
ATOM 5986 O O . THR A 1 789 ? 2.464 14.313 25.541 1.00 89.56 789 THR A O 1
ATOM 5989 N N . GLU A 1 790 ? 0.995 15.315 26.915 1.00 80.44 790 GLU A N 1
ATOM 5990 C CA . GLU A 1 790 ? 1.299 16.680 26.442 1.00 80.44 790 GLU A CA 1
ATOM 5991 C C . GLU A 1 790 ? 2.746 17.063 26.751 1.00 80.44 790 GLU A C 1
ATOM 5993 O O . GLU A 1 790 ? 3.491 17.345 25.812 1.00 80.44 790 GLU A O 1
ATOM 5998 N N . PRO A 1 791 ? 3.182 17.017 28.027 1.00 78.69 791 PRO A N 1
ATOM 5999 C CA . PRO A 1 791 ? 4.502 17.507 28.396 1.00 78.69 791 PRO A CA 1
ATOM 6000 C C . PRO A 1 791 ? 5.634 16.553 28.006 1.00 78.69 791 PRO A C 1
ATOM 6002 O O . PRO A 1 791 ? 6.714 17.021 27.660 1.00 78.69 791 PRO A O 1
ATOM 6005 N N . ALA A 1 792 ? 5.422 15.232 28.071 1.00 81.62 792 ALA A N 1
ATOM 6006 C CA . ALA A 1 792 ? 6.502 14.261 27.865 1.00 81.62 792 ALA A CA 1
ATOM 6007 C C . ALA A 1 792 ? 6.561 13.704 26.433 1.00 81.62 792 ALA A C 1
ATOM 6009 O O . ALA A 1 792 ? 7.595 13.189 26.019 1.00 81.62 792 ALA A O 1
ATOM 6010 N N . GLY A 1 793 ? 5.479 13.822 25.655 1.00 91.56 793 GLY A N 1
ATOM 6011 C CA . GLY A 1 793 ? 5.388 13.192 24.341 1.00 91.56 793 GLY A CA 1
ATOM 6012 C C . GLY A 1 793 ? 5.228 11.675 24.439 1.00 91.56 793 GLY A C 1
ATOM 6013 O O . GLY A 1 793 ? 4.478 11.193 25.287 1.00 91.56 793 GLY A O 1
ATOM 6014 N N . LEU A 1 794 ? 5.870 10.948 23.526 1.00 94.62 794 LEU A N 1
ATOM 6015 C CA . LEU A 1 794 ? 5.840 9.492 23.399 1.00 94.62 794 LEU A CA 1
ATOM 6016 C C . LEU A 1 794 ? 6.606 8.816 24.546 1.00 94.62 794 LEU A C 1
ATOM 6018 O O . LEU A 1 794 ? 7.693 9.242 24.911 1.00 94.62 794 LEU A O 1
ATOM 6022 N N . ARG A 1 795 ? 6.080 7.709 25.070 1.00 92.06 795 ARG A N 1
ATOM 6023 C CA . ARG A 1 795 ? 6.781 6.834 26.018 1.00 92.06 795 ARG A CA 1
ATOM 6024 C C . ARG A 1 795 ? 6.432 5.376 25.740 1.00 92.06 795 ARG A C 1
ATOM 6026 O O . ARG A 1 795 ? 5.262 5.049 25.541 1.00 92.06 795 ARG A O 1
ATOM 6033 N N . ASP A 1 796 ? 7.426 4.496 25.733 1.00 92.19 796 ASP A N 1
ATOM 6034 C CA . ASP A 1 796 ? 7.205 3.052 25.701 1.00 92.19 796 ASP A CA 1
ATOM 6035 C C . ASP A 1 796 ? 7.014 2.501 27.114 1.00 92.19 796 ASP A C 1
ATOM 6037 O O . ASP A 1 796 ? 7.746 2.834 28.045 1.00 92.19 796 ASP A O 1
ATOM 6041 N N . LEU A 1 797 ? 5.985 1.671 27.289 1.00 91.44 797 LEU A N 1
ATOM 6042 C CA . LEU A 1 797 ? 5.652 1.108 28.593 1.00 91.44 797 LEU A CA 1
ATOM 6043 C C . LEU A 1 797 ? 6.168 -0.328 28.678 1.00 91.44 797 LEU A C 1
ATOM 6045 O O . LEU A 1 797 ? 7.213 -0.593 29.267 1.00 91.44 797 LEU A O 1
ATOM 6049 N N . TYR A 1 798 ? 5.440 -1.264 28.082 1.00 93.00 798 TYR A N 1
ATOM 6050 C CA . TYR A 1 798 ? 5.783 -2.683 28.068 1.00 93.00 798 TYR A CA 1
ATOM 6051 C C . TYR A 1 798 ? 5.038 -3.388 26.936 1.00 93.00 798 TYR A C 1
ATOM 6053 O O . TYR A 1 798 ? 4.067 -2.865 26.390 1.00 93.00 798 TYR A O 1
ATOM 6061 N N . GLY A 1 799 ? 5.475 -4.593 26.593 1.00 93.06 799 GLY A N 1
ATOM 6062 C CA . GLY A 1 799 ? 4.755 -5.517 25.731 1.00 93.06 799 GLY A CA 1
ATOM 6063 C C . GLY A 1 799 ? 4.434 -6.796 26.483 1.00 93.06 799 GLY A C 1
ATOM 6064 O O . GLY A 1 799 ? 5.168 -7.176 27.391 1.00 93.06 799 GLY A O 1
ATOM 6065 N N . PHE A 1 800 ? 3.351 -7.468 26.116 1.00 93.50 800 PHE A N 1
ATOM 6066 C CA . PHE A 1 800 ? 3.005 -8.769 26.684 1.00 93.50 800 PHE A CA 1
ATOM 6067 C C . PHE A 1 800 ? 2.718 -9.781 25.584 1.00 93.50 800 PHE A C 1
ATOM 6069 O O . PHE A 1 800 ? 2.101 -9.439 24.572 1.00 93.50 800 PHE A O 1
ATOM 6076 N N . SER A 1 801 ? 3.197 -11.013 25.768 1.00 91.69 801 SER A N 1
ATOM 6077 C CA . SER A 1 801 ? 2.964 -12.093 24.812 1.00 91.69 801 SER A CA 1
ATOM 6078 C C . SER A 1 801 ? 1.496 -12.508 24.781 1.00 91.69 801 SER A C 1
ATOM 6080 O O . SER A 1 801 ? 0.794 -12.495 25.794 1.00 91.69 801 SER A O 1
ATOM 6082 N N . LEU A 1 802 ? 1.044 -12.897 23.597 1.00 89.69 802 LEU A N 1
ATOM 6083 C CA . LEU A 1 802 ? -0.247 -13.528 23.386 1.00 89.69 802 LEU A CA 1
ATOM 6084 C C . LEU A 1 802 ? -0.172 -15.025 23.744 1.00 89.69 802 LEU A C 1
ATOM 6086 O O . LEU A 1 802 ? 0.926 -15.590 23.761 1.00 89.69 802 LEU A O 1
ATOM 6090 N N . PRO A 1 803 ? -1.310 -15.673 24.048 1.00 83.69 803 PRO A N 1
ATOM 6091 C CA . PRO A 1 803 ? -1.344 -17.112 24.308 1.00 83.69 803 PRO A CA 1
ATOM 6092 C C . PRO A 1 803 ? -0.851 -17.903 23.086 1.00 83.69 803 PRO A C 1
ATOM 6094 O O . PRO A 1 803 ? -1.228 -17.581 21.957 1.00 83.69 803 PRO A O 1
ATOM 6097 N N . LYS A 1 804 ? -0.014 -18.930 23.295 1.00 75.38 804 LYS A N 1
ATOM 6098 C CA . LYS A 1 804 ? 0.395 -19.848 22.220 1.00 75.38 804 LYS A CA 1
ATOM 6099 C C . LYS A 1 804 ? -0.655 -20.939 22.032 1.00 75.38 804 LYS A C 1
ATOM 6101 O O . LYS A 1 804 ? -1.101 -21.521 23.017 1.00 75.38 804 LYS A O 1
ATOM 6106 N N . LEU A 1 805 ? -0.981 -21.266 20.784 1.00 65.50 805 LEU A N 1
ATOM 6107 C CA . LEU A 1 805 ? -1.622 -22.542 20.461 1.00 65.50 805 LEU A CA 1
ATOM 6108 C C . LEU A 1 805 ? -0.554 -23.614 20.207 1.00 65.50 805 LEU A C 1
ATOM 6110 O O . LEU A 1 805 ? 0.580 -23.291 19.857 1.00 65.50 805 LEU A O 1
ATOM 6114 N N . GLU A 1 806 ? -0.930 -24.885 20.351 1.00 62.69 806 GLU A N 1
ATOM 6115 C CA . GLU A 1 806 ? -0.035 -26.058 20.305 1.00 62.69 806 GLU A CA 1
ATOM 6116 C C . GLU A 1 806 ? 0.800 -26.190 19.016 1.00 62.69 806 GLU A C 1
ATOM 6118 O O . GLU A 1 806 ? 1.805 -26.891 18.997 1.00 62.69 806 GLU A O 1
ATOM 6123 N N . ASN A 1 807 ? 0.431 -25.488 17.941 1.00 59.47 807 ASN A N 1
ATOM 6124 C CA . ASN A 1 807 ? 1.016 -25.669 16.613 1.00 59.47 807 ASN A CA 1
ATOM 6125 C C . ASN A 1 807 ? 2.304 -24.870 16.335 1.00 59.47 807 ASN A C 1
ATOM 6127 O O . ASN A 1 807 ? 2.762 -24.886 15.194 1.00 59.47 807 ASN A O 1
ATOM 6131 N N . ASP A 1 808 ? 2.869 -24.143 17.309 1.00 56.91 808 ASP A N 1
ATOM 6132 C CA . ASP A 1 808 ? 4.133 -23.372 17.208 1.00 56.91 808 ASP A CA 1
ATOM 6133 C C . ASP A 1 808 ? 4.243 -22.382 16.019 1.00 56.91 808 ASP A C 1
ATOM 6135 O O . ASP A 1 808 ? 5.286 -21.762 15.778 1.00 56.91 808 ASP A O 1
ATOM 6139 N N . LYS A 1 809 ? 3.159 -22.176 15.262 1.00 61.00 809 LYS A N 1
ATOM 6140 C CA . LYS A 1 809 ? 3.112 -21.223 14.154 1.00 61.00 809 LYS A CA 1
ATOM 6141 C C . LYS A 1 809 ? 3.083 -19.808 14.721 1.00 61.00 809 LYS A C 1
ATOM 6143 O O . LYS A 1 809 ? 2.403 -19.521 15.701 1.00 61.00 809 LYS A O 1
ATOM 6148 N N . ALA A 1 810 ? 3.823 -18.904 14.083 1.00 60.31 810 ALA A N 1
ATOM 6149 C CA . ALA A 1 810 ? 3.764 -17.487 14.411 1.00 60.31 810 ALA A CA 1
ATOM 6150 C C . ALA A 1 810 ? 2.368 -16.952 14.067 1.00 60.31 810 ALA A C 1
ATOM 6152 O O . ALA A 1 810 ? 2.043 -16.771 12.896 1.00 60.31 810 ALA A O 1
ATOM 6153 N N . ILE A 1 811 ? 1.556 -16.717 15.090 1.00 72.88 811 ILE A N 1
ATOM 6154 C CA . ILE A 1 811 ? 0.188 -16.227 14.956 1.00 72.88 811 ILE A CA 1
ATOM 6155 C C . ILE A 1 811 ? 0.204 -14.704 15.054 1.00 72.88 811 ILE A C 1
ATOM 6157 O O . ILE A 1 811 ? 0.680 -14.149 16.041 1.00 72.88 811 ILE A O 1
ATOM 6161 N N . GLU A 1 812 ? -0.302 -14.004 14.043 1.00 85.62 812 GLU A N 1
ATOM 6162 C CA . GLU A 1 812 ? -0.422 -12.547 14.116 1.00 85.62 812 GLU A CA 1
ATOM 6163 C C . GLU A 1 812 ? -1.634 -12.139 14.958 1.00 85.62 812 GLU A C 1
ATOM 6165 O O . GLU A 1 812 ? -2.709 -12.734 14.846 1.00 85.62 812 GLU A O 1
ATOM 6170 N N . GLY A 1 813 ? -1.453 -11.115 15.795 1.00 88.25 813 GLY A N 1
ATOM 6171 C CA . GLY A 1 813 ? -2.534 -10.516 16.569 1.00 88.25 813 GLY A CA 1
ATOM 6172 C C . GLY A 1 813 ? -3.117 -9.301 15.854 1.00 88.25 813 GLY A C 1
ATOM 6173 O O . GLY A 1 813 ? -2.380 -8.431 15.393 1.00 88.25 813 GLY A O 1
ATOM 6174 N N . HIS A 1 814 ? -4.441 -9.213 15.817 1.00 94.38 814 HIS A N 1
ATOM 6175 C CA . HIS A 1 814 ? -5.186 -8.033 15.391 1.00 94.38 814 HIS A CA 1
ATOM 6176 C C . HIS A 1 814 ? -6.021 -7.541 16.564 1.00 94.38 814 HIS A C 1
ATOM 6178 O O . HIS A 1 814 ? -6.652 -8.337 17.255 1.00 94.38 814 HIS A O 1
ATOM 6184 N N . ILE A 1 815 ? -6.018 -6.236 16.811 1.00 96.19 815 ILE A N 1
ATOM 6185 C CA . ILE A 1 815 ? -6.660 -5.667 17.998 1.00 96.19 815 ILE A CA 1
ATOM 6186 C C . ILE A 1 815 ? -7.723 -4.644 17.645 1.00 96.19 815 ILE A C 1
ATOM 6188 O O . ILE A 1 815 ? -7.593 -3.950 16.645 1.00 96.19 815 ILE A O 1
ATOM 6192 N N . VAL A 1 816 ? -8.722 -4.528 18.517 1.00 96.50 816 VAL A N 1
ATOM 6193 C CA . VAL A 1 816 ? -9.675 -3.413 18.609 1.00 96.50 816 VAL A CA 1
ATOM 6194 C C . VAL A 1 816 ? -9.993 -3.144 20.081 1.00 96.50 816 VAL A C 1
ATOM 6196 O O . VAL A 1 816 ? -9.690 -3.958 20.955 1.00 96.50 816 VAL A O 1
ATOM 6199 N N . LEU A 1 817 ? -10.628 -2.015 20.379 1.00 95.12 817 LEU A N 1
ATOM 6200 C CA . LEU A 1 817 ? -11.165 -1.739 21.711 1.00 95.12 817 LEU A CA 1
ATOM 6201 C C . LEU A 1 817 ? -12.663 -2.042 21.750 1.00 95.12 817 LEU A C 1
ATOM 6203 O O . LEU A 1 817 ? -13.380 -1.758 20.795 1.00 95.12 817 LEU A O 1
ATOM 6207 N N . SER A 1 818 ? -13.133 -2.595 22.872 1.00 93.81 818 SER A N 1
ATOM 6208 C CA . SER A 1 818 ? -14.567 -2.672 23.189 1.00 93.81 818 SER A CA 1
ATOM 6209 C C . SER A 1 818 ? -15.207 -1.276 23.126 1.00 93.81 818 SER A C 1
ATOM 6211 O O . SER A 1 818 ? -14.518 -0.341 23.534 1.00 93.81 818 SER A O 1
ATOM 6213 N N . PRO A 1 819 ? -16.507 -1.126 22.804 1.00 87.75 819 PRO A N 1
ATOM 6214 C CA . PRO A 1 819 ? -17.188 0.179 22.783 1.00 87.75 819 PRO A CA 1
ATOM 6215 C C . PRO A 1 819 ? -16.972 1.030 24.049 1.00 87.75 819 PRO A C 1
ATOM 6217 O O . PRO A 1 819 ? -16.798 2.242 23.993 1.00 87.75 819 PRO A O 1
ATOM 6220 N N . CYS A 1 820 ? -16.888 0.387 25.220 1.00 84.69 820 CYS A N 1
ATOM 6221 C CA . CYS A 1 820 ? -16.649 1.074 26.491 1.00 84.69 820 CYS A CA 1
ATOM 6222 C C . CYS A 1 820 ? -15.168 1.414 26.781 1.00 84.69 820 CYS A C 1
ATOM 6224 O O . CYS A 1 820 ? -14.865 1.935 27.856 1.00 84.69 820 CYS A O 1
ATOM 6226 N N . ASN A 1 821 ? -14.235 1.092 25.877 1.00 89.44 821 ASN A N 1
ATOM 6227 C CA . ASN A 1 821 ? -12.778 1.259 25.999 1.00 89.44 821 ASN A CA 1
ATOM 6228 C C . ASN A 1 821 ? -12.137 0.617 27.251 1.00 89.44 821 ASN A C 1
ATOM 6230 O O . ASN A 1 821 ? -11.030 0.986 27.662 1.00 89.44 821 ASN A O 1
ATOM 6234 N N . ARG A 1 822 ? -12.809 -0.364 27.872 1.00 88.25 822 ARG A N 1
ATOM 6235 C CA . ARG A 1 822 ? -12.313 -1.090 29.061 1.00 88.25 822 ARG A CA 1
ATOM 6236 C C . ARG A 1 822 ? -11.563 -2.369 28.709 1.00 88.25 822 ARG A C 1
ATOM 6238 O O . ARG A 1 822 ? -10.695 -2.788 29.480 1.00 88.25 822 ARG A O 1
ATOM 6245 N N . PHE A 1 823 ? -11.904 -2.968 27.572 1.00 93.75 823 PHE A N 1
ATOM 6246 C CA . PHE A 1 823 ? -11.341 -4.228 27.119 1.00 93.75 823 PHE A CA 1
ATOM 6247 C C . PHE A 1 823 ? -10.649 -4.045 25.773 1.00 93.75 823 PHE A C 1
ATOM 6249 O O . PHE A 1 823 ? -11.186 -3.411 24.865 1.00 93.75 823 PHE A O 1
ATOM 6256 N N . LEU A 1 824 ? -9.457 -4.618 25.660 1.00 96.81 824 LEU A N 1
ATOM 6257 C CA . LEU A 1 824 ? -8.787 -4.833 24.389 1.00 96.81 824 LEU A CA 1
ATOM 6258 C C . LEU A 1 824 ? -9.241 -6.189 23.856 1.00 96.81 824 LEU A C 1
ATOM 6260 O O . LEU A 1 824 ? -9.105 -7.194 24.553 1.00 96.81 824 LEU A O 1
ATOM 6264 N N . ILE A 1 825 ? -9.796 -6.214 22.652 1.00 97.62 825 ILE A N 1
ATOM 6265 C CA . ILE A 1 825 ? -10.181 -7.453 21.985 1.00 97.62 825 ILE A CA 1
ATOM 6266 C C . ILE A 1 825 ? -9.055 -7.824 21.036 1.00 97.62 825 ILE A C 1
ATOM 6268 O O . ILE A 1 825 ? -8.645 -7.001 20.219 1.00 97.62 825 ILE A O 1
ATOM 6272 N N . VAL A 1 826 ? -8.541 -9.042 21.173 1.00 96.19 826 VAL A N 1
ATOM 6273 C CA . VAL A 1 826 ? -7.456 -9.575 20.350 1.00 96.19 826 VAL A CA 1
ATOM 6274 C C . VAL A 1 826 ? -8.014 -10.724 19.528 1.00 96.19 826 VAL A C 1
ATOM 6276 O O . VAL A 1 826 ? -8.527 -11.682 20.097 1.00 96.19 826 VAL A O 1
ATOM 6279 N N . MET A 1 827 ? -7.905 -10.635 18.208 1.00 95.00 827 MET A N 1
ATOM 6280 C CA . MET A 1 827 ? -8.206 -11.721 17.287 1.00 95.00 827 MET A CA 1
ATOM 6281 C C . MET A 1 827 ? -6.918 -12.236 16.663 1.00 95.00 827 MET A C 1
ATOM 6283 O O . MET A 1 827 ? -6.123 -11.457 16.134 1.00 95.00 827 MET A O 1
ATOM 6287 N N . THR A 1 828 ? -6.725 -13.541 16.707 1.00 90.94 828 THR A N 1
ATOM 6288 C CA . THR A 1 828 ? -5.610 -14.218 16.059 1.00 90.94 828 THR A CA 1
ATOM 6289 C C . THR A 1 828 ? -6.007 -14.764 14.687 1.00 90.94 828 THR A C 1
ATOM 6291 O O . THR A 1 828 ? -7.183 -14.993 14.400 1.00 90.94 828 THR A O 1
ATOM 6294 N N . GLN A 1 829 ? -5.022 -14.957 13.806 1.00 86.50 829 GLN A N 1
ATOM 6295 C CA . GLN A 1 829 ? -5.246 -15.432 12.428 1.00 86.50 829 GLN A CA 1
ATOM 6296 C C . GLN A 1 829 ? -5.878 -16.822 12.316 1.00 86.50 829 GLN A C 1
ATOM 6298 O O . GLN A 1 829 ? -6.511 -17.129 11.311 1.00 86.50 829 GLN A O 1
ATOM 6303 N N . ASP A 1 830 ? -5.707 -17.647 13.339 1.00 85.81 830 ASP A N 1
ATOM 6304 C CA . ASP A 1 830 ? -6.296 -18.980 13.472 1.00 85.81 830 ASP A CA 1
ATOM 6305 C C . ASP A 1 830 ? -7.730 -18.960 14.032 1.00 85.81 830 ASP A C 1
ATOM 6307 O O . ASP A 1 830 ? -8.286 -20.010 14.331 1.00 85.81 830 ASP A O 1
ATOM 6311 N N . GLY A 1 831 ? -8.349 -17.782 14.167 1.00 88.75 831 GLY A N 1
ATOM 6312 C CA . GLY A 1 831 ? -9.759 -17.673 14.542 1.00 88.75 831 GLY A CA 1
ATOM 6313 C C . GLY A 1 831 ? -10.028 -17.728 16.044 1.00 88.75 831 GLY A C 1
ATOM 6314 O O . GLY A 1 831 ? -11.160 -18.004 16.444 1.00 88.75 831 GLY A O 1
ATOM 6315 N N . VAL A 1 832 ? -9.035 -17.432 16.888 1.00 92.62 832 VAL A N 1
ATOM 6316 C CA . VAL A 1 832 ? -9.242 -17.291 18.335 1.00 92.62 832 VAL A CA 1
ATOM 6317 C C . VAL A 1 832 ? -9.450 -15.824 18.717 1.00 92.62 832 VAL A C 1
ATOM 6319 O O . VAL A 1 832 ? -8.754 -14.922 18.249 1.00 92.62 832 VAL A O 1
ATOM 6322 N N . LEU A 1 833 ? -10.433 -15.571 19.580 1.00 95.50 833 LEU A N 1
ATOM 6323 C CA . LEU A 1 833 ? -10.732 -14.255 20.139 1.00 95.50 833 LEU A CA 1
ATOM 6324 C C . LEU A 1 833 ? -10.457 -14.229 21.637 1.00 95.50 833 LEU A C 1
ATOM 6326 O O . LEU A 1 833 ? -10.890 -15.111 22.373 1.00 95.50 833 LEU A O 1
ATOM 6330 N N . TYR A 1 834 ? -9.825 -13.159 22.098 1.00 95.44 834 TYR A N 1
ATOM 6331 C CA . TYR A 1 834 ? -9.570 -12.900 23.507 1.00 95.44 834 TYR A CA 1
ATOM 6332 C C . TYR A 1 834 ? -10.093 -11.526 23.897 1.00 95.44 834 TYR A C 1
ATOM 6334 O O . TYR A 1 834 ? -9.974 -10.565 23.138 1.00 95.44 834 TYR A O 1
ATOM 6342 N N . SER A 1 835 ? -10.599 -11.407 25.120 1.00 96.00 835 SER A N 1
ATOM 6343 C CA . SER A 1 835 ? -10.844 -10.110 25.751 1.00 96.00 835 SER A CA 1
ATOM 6344 C C . SER A 1 835 ? -9.843 -9.896 26.881 1.00 96.00 835 SER A C 1
ATOM 6346 O O . SER A 1 835 ? -9.754 -10.713 27.802 1.00 96.00 835 SER A O 1
ATOM 6348 N N . TYR A 1 836 ? -9.127 -8.781 26.854 1.00 94.56 836 TYR A N 1
ATOM 6349 C CA . TYR A 1 836 ? -8.144 -8.404 27.860 1.00 94.56 836 TYR A CA 1
ATOM 6350 C C . TYR A 1 836 ? -8.611 -7.160 28.618 1.00 94.56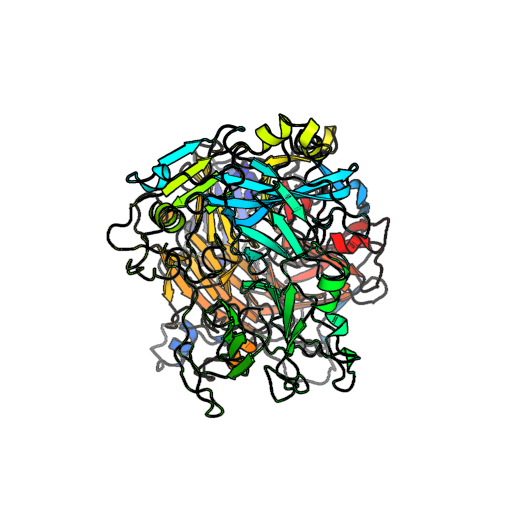 836 TYR A C 1
ATOM 6352 O O . TYR A 1 836 ? -8.864 -6.112 28.025 1.00 94.56 836 TYR A O 1
ATOM 6360 N N . SER A 1 837 ? -8.731 -7.258 29.943 1.00 92.12 837 SER A N 1
ATOM 6361 C CA . SER A 1 837 ? -9.087 -6.118 30.787 1.00 92.12 837 SER A CA 1
ATOM 6362 C C . SER A 1 837 ? -7.886 -5.204 30.966 1.00 92.12 837 SER A C 1
ATOM 6364 O O . SER A 1 837 ? -6.906 -5.565 31.614 1.00 92.12 837 SER A O 1
ATOM 6366 N N . LEU A 1 838 ? -8.000 -3.977 30.463 1.00 90.38 838 LEU A N 1
ATOM 6367 C CA . LEU A 1 838 ? -6.926 -2.989 30.541 1.00 90.38 838 LEU A CA 1
ATOM 6368 C C . LEU A 1 838 ? -6.690 -2.494 31.973 1.00 90.38 838 LEU A C 1
ATOM 6370 O O . LEU A 1 838 ? -5.556 -2.233 32.360 1.00 90.38 838 LEU A O 1
ATOM 6374 N N . ALA A 1 839 ? -7.756 -2.395 32.773 1.00 83.38 839 ALA A N 1
ATOM 6375 C CA . ALA A 1 839 ? -7.666 -1.969 34.169 1.00 83.38 839 ALA A CA 1
ATOM 6376 C C . ALA A 1 839 ? -7.026 -3.042 35.064 1.00 83.38 839 ALA A C 1
ATOM 6378 O O . ALA A 1 839 ? -6.219 -2.724 35.929 1.00 83.38 839 ALA A O 1
ATOM 6379 N N . ARG A 1 840 ? -7.382 -4.316 34.848 1.00 81.31 840 ARG A N 1
ATOM 6380 C CA . ARG A 1 840 ? -6.881 -5.442 35.655 1.00 81.31 840 ARG A CA 1
ATOM 6381 C C . ARG A 1 840 ? -5.594 -6.055 35.128 1.00 81.31 840 ARG A C 1
ATOM 6383 O O . ARG A 1 840 ? -4.959 -6.814 35.845 1.00 81.31 840 ARG A O 1
ATOM 6390 N N . ARG A 1 841 ? -5.236 -5.744 33.882 1.00 86.56 841 ARG A N 1
ATOM 6391 C CA . ARG A 1 841 ? -4.106 -6.328 33.160 1.00 86.56 841 ARG A CA 1
ATOM 6392 C C . ARG A 1 841 ? -4.169 -7.860 33.105 1.00 86.56 841 ARG A C 1
ATOM 6394 O O . ARG A 1 841 ? -3.203 -8.545 33.416 1.00 86.56 841 ARG A O 1
ATOM 6401 N N . GLN A 1 842 ? -5.330 -8.400 32.737 1.00 88.44 842 GLN A N 1
ATOM 6402 C CA . GLN A 1 842 ? -5.546 -9.848 32.649 1.00 88.44 842 GLN A CA 1
ATOM 6403 C C . GLN A 1 842 ? -6.514 -10.215 31.522 1.00 88.44 842 GLN A C 1
ATOM 6405 O O . GLN A 1 842 ? -7.418 -9.437 31.195 1.00 88.44 842 GLN A O 1
ATOM 6410 N N . PHE A 1 843 ? -6.361 -11.419 30.973 1.00 91.38 843 PHE A N 1
ATOM 6411 C CA . PHE A 1 843 ? -7.352 -12.013 30.079 1.00 91.38 843 PHE A CA 1
ATOM 6412 C C . PHE A 1 843 ? -8.620 -12.381 30.859 1.00 91.38 843 PHE A C 1
ATOM 6414 O O . PHE A 1 843 ? -8.560 -12.843 31.998 1.00 91.38 843 PHE A O 1
ATOM 6421 N N . ILE A 1 844 ? -9.773 -12.107 30.257 1.00 91.12 844 ILE A N 1
ATOM 6422 C CA . ILE A 1 844 ? -11.095 -12.252 30.880 1.00 91.12 844 ILE A CA 1
ATOM 6423 C C . ILE A 1 844 ? -11.908 -13.364 30.229 1.00 91.12 844 ILE A C 1
ATOM 6425 O O . ILE A 1 844 ? -12.580 -14.114 30.931 1.00 91.12 844 ILE A O 1
ATOM 6429 N N . ASP A 1 845 ? -11.830 -13.468 28.907 1.00 92.06 845 ASP A N 1
ATOM 6430 C CA . ASP A 1 845 ? -12.524 -14.461 28.098 1.00 92.06 845 ASP A CA 1
ATOM 6431 C C . ASP A 1 845 ? -11.632 -14.874 26.919 1.00 92.06 845 ASP A C 1
ATOM 6433 O O . ASP A 1 845 ? -10.760 -14.104 26.492 1.00 92.06 845 ASP A O 1
ATOM 6437 N N . GLY A 1 846 ? -11.867 -16.078 26.406 1.00 93.56 846 GLY A N 1
ATOM 6438 C CA . GLY A 1 846 ? -11.152 -16.676 25.289 1.00 93.56 846 GLY A CA 1
ATOM 6439 C C . GLY A 1 846 ? -12.073 -17.626 24.529 1.00 93.56 846 GLY A C 1
ATOM 6440 O O . GLY A 1 846 ? -12.685 -18.513 25.128 1.00 93.56 846 GLY A O 1
ATOM 6441 N N . VAL A 1 847 ? -12.202 -17.430 23.218 1.00 94.25 847 VAL A N 1
ATOM 6442 C CA . VAL A 1 847 ? -13.134 -18.175 22.368 1.00 94.25 847 VAL A CA 1
ATOM 6443 C C . VAL A 1 847 ? -12.425 -18.685 21.125 1.00 94.25 847 VAL A C 1
ATOM 6445 O O . VAL A 1 847 ? -11.923 -17.893 20.333 1.00 94.25 847 VAL A O 1
ATOM 6448 N N . VAL A 1 848 ? -12.433 -20.001 20.939 1.00 93.69 848 VAL A N 1
ATOM 6449 C CA . VAL A 1 848 ? -12.063 -20.661 19.686 1.00 93.69 848 VAL A CA 1
ATOM 6450 C C . VAL A 1 848 ? -13.321 -20.766 18.831 1.00 93.69 848 VAL A C 1
ATOM 6452 O O . VAL A 1 848 ? -14.332 -21.333 19.266 1.00 93.69 848 VAL A O 1
ATOM 6455 N N . LEU A 1 849 ? -13.276 -20.175 17.641 1.00 93.56 849 LEU A N 1
ATOM 6456 C CA . LEU A 1 849 ? -14.421 -20.102 16.745 1.00 93.56 849 LEU A CA 1
ATOM 6457 C C . LEU A 1 849 ? -14.451 -21.295 15.794 1.00 93.56 849 LEU A C 1
ATOM 6459 O O . LEU A 1 849 ? -13.465 -21.593 15.128 1.00 93.56 849 LEU A O 1
ATOM 6463 N N . HIS A 1 850 ? -15.621 -21.918 15.696 1.00 92.69 850 HIS A N 1
ATOM 6464 C CA . HIS A 1 850 ? -15.892 -23.040 14.807 1.00 92.69 850 HIS A CA 1
ATOM 6465 C C . HIS A 1 850 ? -17.092 -22.740 13.917 1.00 92.69 850 HIS A C 1
ATOM 6467 O O . HIS A 1 850 ? -18.008 -21.999 14.288 1.00 92.69 850 HIS A O 1
ATOM 6473 N N . GLN A 1 851 ? -17.121 -23.368 12.752 1.00 87.81 851 GLN A N 1
ATOM 6474 C CA . GLN A 1 851 ? -18.293 -23.414 11.888 1.00 87.81 851 GLN A CA 1
ATOM 6475 C C . GLN A 1 851 ? -19.492 -24.097 12.583 1.00 87.81 851 GLN A C 1
ATOM 6477 O O . GLN A 1 851 ? -19.307 -24.845 13.553 1.00 87.81 851 GLN A O 1
ATOM 6482 N N . PRO A 1 852 ? -20.726 -23.931 12.060 1.00 85.81 852 PRO A N 1
ATOM 6483 C CA . PRO A 1 852 ? -21.896 -24.653 12.567 1.00 85.81 852 PRO A CA 1
ATOM 6484 C C . PRO A 1 852 ? -21.707 -26.182 12.601 1.00 85.81 852 PRO A C 1
ATOM 6486 O O . PRO A 1 852 ? -22.129 -26.844 13.551 1.00 85.81 852 PRO A O 1
ATOM 6489 N N . ASN A 1 853 ? -21.033 -26.747 11.591 1.00 86.31 853 ASN A N 1
ATOM 6490 C CA . ASN A 1 853 ? -20.718 -28.179 11.499 1.00 86.31 853 ASN A CA 1
ATOM 6491 C C . ASN A 1 853 ? -19.556 -28.613 12.423 1.00 86.31 853 ASN A C 1
ATOM 6493 O O . ASN A 1 853 ? -19.323 -29.807 12.583 1.00 86.31 853 ASN A O 1
ATOM 6497 N N . GLY A 1 854 ? -18.872 -27.670 13.081 1.00 87.69 854 GLY A N 1
ATOM 6498 C CA . GLY A 1 854 ? -17.705 -27.913 13.930 1.00 87.69 854 GLY A CA 1
ATOM 6499 C C . GLY A 1 854 ? -16.349 -27.861 13.219 1.00 87.69 854 GLY A C 1
ATOM 6500 O O . GLY A 1 854 ? -15.351 -28.106 13.884 1.00 87.69 854 GLY A O 1
ATOM 6501 N N . GLY A 1 855 ? -16.304 -27.563 11.916 1.00 88.31 855 GLY A N 1
ATOM 6502 C CA . GLY A 1 855 ? -15.056 -27.346 11.181 1.00 88.31 855 GLY A CA 1
ATOM 6503 C C . GLY A 1 855 ? -14.390 -26.007 11.510 1.00 88.31 855 GLY A C 1
ATOM 6504 O O . GLY A 1 855 ? -15.020 -25.103 12.067 1.00 88.31 855 GLY A O 1
ATOM 6505 N N . ASP A 1 856 ? -13.125 -25.865 11.116 1.00 87.19 856 ASP A N 1
ATOM 6506 C CA . ASP A 1 856 ? -12.341 -24.655 11.368 1.00 87.19 856 ASP A CA 1
ATOM 6507 C C . ASP A 1 856 ? -12.924 -23.439 10.638 1.00 87.19 856 ASP A C 1
ATOM 6509 O O . ASP A 1 856 ? -13.425 -23.527 9.513 1.00 87.19 856 ASP A O 1
ATOM 6513 N N . LEU A 1 857 ? -12.847 -22.273 11.273 1.00 89.56 857 LEU A N 1
ATOM 6514 C CA . LEU A 1 857 ? -13.245 -21.002 10.681 1.00 89.56 857 LEU A CA 1
ATOM 6515 C C . LEU A 1 857 ? -11.996 -20.227 10.249 1.00 89.56 857 LEU A C 1
ATOM 6517 O O . LEU A 1 857 ? -11.074 -20.062 11.045 1.00 89.56 857 LEU A O 1
ATOM 6521 N N . ARG A 1 858 ? -11.975 -19.688 9.022 1.00 91.69 858 ARG A N 1
ATOM 6522 C CA . ARG A 1 858 ? -10.870 -18.838 8.554 1.00 91.69 858 ARG A CA 1
ATOM 6523 C C . ARG A 1 858 ? -11.287 -17.367 8.528 1.00 91.69 858 ARG A C 1
ATOM 6525 O O . ARG A 1 858 ? -12.099 -16.977 7.688 1.00 91.69 858 ARG A O 1
ATOM 6532 N N . PRO A 1 859 ? -10.724 -16.517 9.397 1.00 94.06 859 PRO A N 1
ATOM 6533 C CA . PRO A 1 859 ? -10.920 -15.079 9.301 1.00 94.06 859 PRO A CA 1
ATOM 6534 C C . PRO A 1 859 ? -10.278 -14.510 8.028 1.00 94.06 859 PRO A C 1
ATOM 6536 O O . PRO A 1 859 ? -9.198 -14.934 7.612 1.00 94.06 859 PRO A O 1
ATOM 6539 N N . LEU A 1 860 ? -10.928 -13.522 7.417 1.00 93.75 860 LEU A N 1
ATOM 6540 C CA . LEU A 1 860 ? -10.439 -12.824 6.233 1.00 93.75 860 LEU A CA 1
ATOM 6541 C C . LEU A 1 860 ? -9.763 -11.503 6.611 1.00 93.75 860 LEU A C 1
ATOM 6543 O O . LEU A 1 860 ? -10.307 -10.688 7.352 1.00 93.75 860 LEU A O 1
ATOM 6547 N N . GLU A 1 861 ? -8.573 -11.278 6.057 1.00 92.31 861 GLU A N 1
ATOM 6548 C CA . GLU A 1 861 ? -7.805 -10.047 6.249 1.00 92.31 861 GLU A CA 1
ATOM 6549 C C . GLU A 1 861 ? -8.213 -8.961 5.234 1.00 92.31 861 GLU A C 1
ATOM 6551 O O . GLU A 1 861 ? -8.226 -9.186 4.019 1.00 92.31 861 GLU A O 1
ATOM 6556 N N . PHE A 1 862 ? -8.443 -7.745 5.730 1.00 92.44 862 PHE A N 1
ATOM 6557 C CA . PHE A 1 862 ? -8.409 -6.495 4.970 1.00 92.44 862 PHE A CA 1
ATOM 6558 C C . PHE A 1 862 ? -6.972 -5.986 4.940 1.00 92.44 862 PHE A C 1
ATOM 6560 O O . PHE A 1 862 ? -6.348 -5.901 5.987 1.00 92.44 862 PHE A O 1
ATOM 6567 N N . LYS A 1 863 ? -6.411 -5.645 3.775 1.00 84.62 863 LYS A N 1
ATOM 6568 C CA . LYS A 1 863 ? -4.960 -5.377 3.675 1.00 84.62 863 LYS A CA 1
ATOM 6569 C C . LYS A 1 863 ? -4.536 -3.956 4.046 1.00 84.62 863 LYS A C 1
ATOM 6571 O O . LYS A 1 863 ? -3.342 -3.735 4.260 1.00 84.62 863 LYS A O 1
ATOM 6576 N N . ARG A 1 864 ? -5.444 -2.975 3.993 1.00 86.19 864 ARG A N 1
ATOM 6577 C CA . ARG A 1 864 ? -5.092 -1.542 4.045 1.00 86.19 864 ARG A CA 1
ATOM 6578 C C . ARG A 1 864 ? -6.155 -0.722 4.790 1.00 86.19 864 ARG A C 1
ATOM 6580 O O . ARG A 1 864 ? -7.101 -0.261 4.148 1.00 86.19 864 ARG A O 1
ATOM 6587 N N . PRO A 1 865 ? -6.023 -0.565 6.121 1.00 85.44 865 PRO A N 1
ATOM 6588 C CA . PRO A 1 865 ? -4.975 -1.150 6.974 1.00 85.44 865 PRO A CA 1
ATOM 6589 C C . PRO A 1 865 ? -5.118 -2.671 7.146 1.00 85.44 865 PRO A C 1
ATOM 6591 O O . PRO A 1 865 ? -6.219 -3.201 7.019 1.00 85.44 865 PRO A O 1
ATOM 6594 N N . SER A 1 866 ? -4.001 -3.357 7.427 1.00 86.44 866 SER A N 1
ATOM 6595 C CA . SER A 1 866 ? -3.931 -4.811 7.667 1.00 86.44 866 SER A CA 1
ATOM 6596 C C . SER A 1 866 ? -4.693 -5.183 8.944 1.00 86.44 866 SER A C 1
ATOM 6598 O O . SER A 1 866 ? -4.188 -5.002 10.050 1.00 86.44 866 SER A O 1
ATOM 6600 N N . GLN A 1 867 ? -5.933 -5.646 8.805 1.00 91.25 867 GLN A N 1
ATOM 6601 C CA . GLN A 1 867 ? -6.859 -5.916 9.908 1.00 91.25 867 GLN A CA 1
ATOM 6602 C C . GLN A 1 867 ? -7.754 -7.113 9.587 1.00 91.25 867 GLN A C 1
ATOM 6604 O O . GLN A 1 867 ? -8.251 -7.234 8.474 1.00 91.25 867 GLN A O 1
ATOM 6609 N N . ILE A 1 868 ? -8.007 -7.963 10.579 1.00 94.88 868 ILE A N 1
ATOM 6610 C CA . ILE A 1 868 ? -9.026 -9.027 10.511 1.00 94.88 868 ILE A CA 1
ATOM 6611 C C . ILE A 1 868 ? -10.288 -8.609 11.274 1.00 94.88 868 ILE A C 1
ATOM 6613 O O . ILE A 1 868 ? -11.410 -8.822 10.820 1.00 94.88 868 ILE A O 1
ATOM 6617 N N . ILE A 1 869 ? -10.086 -7.959 12.417 1.00 96.81 869 ILE A N 1
ATOM 6618 C CA . ILE A 1 869 ? -11.126 -7.400 13.274 1.00 96.81 869 ILE A CA 1
ATOM 6619 C C . ILE A 1 869 ? -11.086 -5.873 13.194 1.00 96.81 869 ILE A C 1
ATOM 6621 O O . ILE A 1 869 ? -10.009 -5.279 13.094 1.00 96.81 869 ILE A O 1
ATOM 6625 N N . PHE A 1 870 ? -12.253 -5.234 13.196 1.00 95.75 870 PHE A N 1
ATOM 6626 C CA . PHE A 1 870 ? -12.372 -3.786 13.056 1.00 95.75 870 PHE A CA 1
ATOM 6627 C C . PHE A 1 870 ? -13.573 -3.211 13.808 1.00 95.75 870 PHE A C 1
ATOM 6629 O O . PHE A 1 870 ? -14.536 -3.913 14.108 1.00 95.75 870 PHE A O 1
ATOM 6636 N N . THR A 1 871 ? -13.506 -1.910 14.086 1.00 93.81 871 THR A N 1
ATOM 6637 C CA . THR A 1 871 ? -14.567 -1.136 14.741 1.00 93.81 871 THR A CA 1
ATOM 6638 C C . THR A 1 871 ? -15.327 -0.305 13.703 1.00 93.81 871 THR A C 1
ATOM 6640 O O . THR A 1 871 ? -14.711 0.323 12.835 1.00 93.81 871 THR A O 1
ATOM 6643 N N . ALA A 1 872 ? -16.655 -0.328 13.769 1.00 93.31 872 ALA A N 1
ATOM 6644 C CA . ALA A 1 872 ? -17.551 0.531 13.002 1.00 93.31 872 ALA A CA 1
ATOM 6645 C C . ALA A 1 872 ? -17.683 1.927 13.646 1.00 93.31 872 ALA A C 1
ATOM 6647 O O . ALA A 1 872 ? -17.300 2.094 14.804 1.00 93.31 872 ALA A O 1
ATOM 6648 N N . PRO A 1 873 ? -18.215 2.941 12.934 1.00 87.94 873 PRO A N 1
ATOM 6649 C CA . PRO A 1 873 ? -18.352 4.298 13.470 1.00 87.94 873 PRO A CA 1
ATOM 6650 C C . PRO A 1 873 ? -19.191 4.386 14.751 1.00 87.94 873 PRO A C 1
ATOM 6652 O O . PRO A 1 873 ? -18.944 5.241 15.590 1.00 87.94 873 PRO A O 1
ATOM 6655 N N . ASP A 1 874 ? -20.148 3.478 14.943 1.00 84.75 874 ASP A N 1
ATOM 6656 C CA . ASP A 1 874 ? -20.975 3.409 16.152 1.00 84.75 874 ASP A CA 1
ATOM 6657 C C . ASP A 1 874 ? -20.331 2.604 17.299 1.00 84.75 874 ASP A C 1
ATOM 6659 O O . ASP A 1 874 ? -20.965 2.352 18.322 1.00 84.75 874 ASP A O 1
ATOM 6663 N N . GLY A 1 875 ? -19.076 2.176 17.136 1.00 88.56 875 GLY A N 1
ATOM 6664 C CA . GLY A 1 875 ? -18.329 1.398 18.120 1.00 88.56 875 GLY A CA 1
ATOM 6665 C C . GLY A 1 875 ? -18.539 -0.115 18.034 1.00 88.56 875 GLY A C 1
ATOM 6666 O O . GLY A 1 875 ? -17.788 -0.849 18.683 1.00 88.56 875 GLY A O 1
ATOM 6667 N N . GLN A 1 876 ? -19.490 -0.615 17.233 1.00 93.62 876 GLN A N 1
ATOM 6668 C CA . GLN A 1 876 ? -19.677 -2.059 17.061 1.00 93.62 876 GLN A CA 1
ATOM 6669 C C . GLN A 1 876 ? -18.429 -2.711 16.451 1.00 93.62 876 GLN A C 1
ATOM 6671 O O . GLN A 1 876 ? -17.718 -2.117 15.639 1.00 93.62 876 GLN A O 1
ATOM 6676 N N . ILE A 1 877 ? -18.153 -3.952 16.850 1.00 97.31 877 ILE A N 1
ATOM 6677 C CA . ILE A 1 877 ? -16.961 -4.689 16.427 1.00 97.31 877 ILE A CA 1
ATOM 6678 C C . ILE A 1 877 ? -17.365 -5.786 15.455 1.00 97.31 877 ILE A C 1
ATOM 6680 O O . ILE A 1 877 ? -18.279 -6.558 15.743 1.00 97.31 877 ILE A O 1
ATOM 6684 N N . PHE A 1 878 ? -16.637 -5.899 14.347 1.00 98.00 878 PHE A N 1
ATOM 6685 C CA . PHE A 1 878 ? -16.893 -6.899 13.320 1.00 98.00 878 PHE A CA 1
ATOM 6686 C C . PHE A 1 878 ? -15.619 -7.606 12.868 1.00 98.00 878 PHE A C 1
ATOM 6688 O O . PHE A 1 878 ? -14.521 -7.047 12.910 1.00 98.00 878 PHE A O 1
ATOM 6695 N N . PHE A 1 879 ? -15.789 -8.826 12.371 1.00 97.69 879 PHE A N 1
ATOM 6696 C CA . PHE A 1 879 ? -14.818 -9.511 11.523 1.00 97.69 879 PHE A CA 1
ATOM 6697 C C . PHE A 1 879 ? -15.552 -10.241 10.393 1.00 97.69 879 PHE A C 1
ATOM 6699 O O . PHE A 1 879 ? -16.754 -10.502 10.480 1.00 97.69 879 PHE A O 1
ATOM 6706 N N . LEU A 1 880 ? -14.829 -10.549 9.321 1.00 97.00 880 LEU A N 1
ATOM 6707 C CA . LEU A 1 880 ? -15.328 -11.322 8.186 1.00 97.00 880 LEU A CA 1
ATOM 6708 C C . LEU A 1 880 ? -14.656 -12.691 8.202 1.00 97.00 880 LEU A C 1
ATOM 6710 O O . LEU A 1 880 ? -13.444 -12.767 8.399 1.00 97.00 880 LEU A O 1
ATOM 6714 N N . ALA A 1 881 ? -15.415 -13.759 7.993 1.00 95.31 881 ALA A N 1
ATOM 6715 C CA . ALA A 1 881 ? -14.869 -15.106 7.971 1.00 95.31 881 ALA A CA 1
ATOM 6716 C C . ALA A 1 881 ? -15.491 -15.970 6.876 1.00 95.31 881 ALA A C 1
ATOM 6718 O O . ALA A 1 881 ? -16.599 -15.719 6.396 1.00 95.31 881 ALA A O 1
ATOM 6719 N N . GLU A 1 882 ? -14.749 -17.003 6.503 1.00 91.88 882 GLU A N 1
ATOM 6720 C CA . GLU A 1 882 ? -15.164 -18.032 5.567 1.00 91.88 882 GLU A CA 1
ATOM 6721 C C . GLU A 1 882 ? -15.037 -19.430 6.196 1.00 91.88 882 GLU A C 1
ATOM 6723 O O . GLU A 1 882 ? -14.206 -19.637 7.092 1.00 91.88 882 GLU A O 1
ATOM 6728 N N . PRO A 1 883 ? -15.833 -20.399 5.721 1.00 85.31 883 PRO A N 1
ATOM 6729 C CA . PRO A 1 883 ? -15.566 -21.810 5.955 1.00 85.31 883 PRO A CA 1
ATOM 6730 C C . PRO A 1 883 ? -14.155 -22.200 5.484 1.00 85.31 883 PRO A C 1
ATOM 6732 O O . PRO A 1 883 ? -13.685 -21.719 4.455 1.00 85.31 883 PRO A O 1
ATOM 6735 N N . PHE A 1 884 ? -13.491 -23.105 6.203 1.00 79.06 884 PHE A N 1
ATOM 6736 C CA . PHE A 1 884 ? -12.209 -23.707 5.808 1.00 79.06 884 PHE A CA 1
ATOM 6737 C C . PHE A 1 884 ? -12.355 -24.777 4.702 1.00 79.06 884 PHE A C 1
ATOM 6739 O O . PHE A 1 884 ? -11.423 -25.525 4.430 1.00 79.06 884 PHE A O 1
ATOM 6746 N N . ASP A 1 885 ? -13.506 -24.844 4.038 1.00 74.25 885 ASP A N 1
ATOM 6747 C CA . ASP A 1 885 ? -13.734 -25.753 2.916 1.00 74.25 885 ASP A CA 1
ATOM 6748 C C . ASP A 1 885 ? -13.184 -25.137 1.614 1.00 74.25 885 ASP A C 1
ATOM 6750 O O . ASP A 1 885 ? -13.153 -23.915 1.453 1.00 74.25 885 ASP A O 1
ATOM 6754 N N . ASP A 1 886 ? -12.780 -25.962 0.642 1.00 62.06 886 ASP A N 1
ATOM 6755 C CA . ASP A 1 886 ? -12.130 -25.501 -0.602 1.00 62.06 886 ASP A CA 1
ATOM 6756 C C . ASP A 1 886 ? -13.035 -24.655 -1.523 1.00 62.06 886 ASP A C 1
ATOM 6758 O O . ASP A 1 886 ? -12.591 -24.116 -2.540 1.00 62.06 886 ASP A O 1
ATOM 6762 N N . SER A 1 887 ? -14.327 -24.545 -1.215 1.00 65.25 887 SER A N 1
ATOM 6763 C CA . SER A 1 887 ? -15.334 -23.925 -2.081 1.00 65.25 887 SER A CA 1
ATOM 6764 C C . SER A 1 887 ? -16.507 -23.377 -1.263 1.00 65.25 887 SER A C 1
ATOM 6766 O O . SER A 1 887 ? -17.617 -23.913 -1.335 1.00 65.25 887 SER A O 1
ATOM 6768 N N . PRO A 1 888 ? -16.294 -22.320 -0.457 1.00 75.62 888 PRO A N 1
ATOM 6769 C CA . PRO A 1 888 ? -17.356 -21.779 0.370 1.00 75.62 888 PRO A CA 1
ATOM 6770 C C . PRO A 1 888 ? -18.428 -21.127 -0.512 1.00 75.62 888 PRO A C 1
ATOM 6772 O O . PRO A 1 888 ? -18.155 -20.203 -1.277 1.00 75.62 888 PRO A O 1
ATOM 6775 N N . GLY A 1 889 ? -19.678 -21.578 -0.378 1.00 85.19 889 GLY A N 1
ATOM 6776 C CA . GLY A 1 889 ? -20.831 -20.942 -1.033 1.00 85.19 889 GLY A CA 1
ATOM 6777 C C . GLY A 1 889 ? -21.183 -19.564 -0.455 1.00 85.19 889 GLY A C 1
ATOM 6778 O O . GLY A 1 889 ? -21.945 -18.813 -1.067 1.00 85.19 889 GLY A O 1
ATOM 6779 N N . ALA A 1 890 ? -20.628 -19.218 0.714 1.00 91.50 890 ALA A N 1
ATOM 6780 C CA . ALA A 1 890 ? -20.840 -17.939 1.375 1.00 91.50 890 ALA A CA 1
ATOM 6781 C C . ALA A 1 890 ? -19.688 -17.552 2.318 1.00 91.50 890 ALA A C 1
ATOM 6783 O O . ALA A 1 890 ? -18.972 -18.408 2.839 1.00 91.50 890 ALA A O 1
ATOM 6784 N N . ILE A 1 891 ? -19.569 -16.254 2.592 1.00 95.50 891 ILE A N 1
ATOM 6785 C CA . ILE A 1 891 ? -18.771 -15.694 3.697 1.00 95.50 891 ILE A CA 1
ATOM 6786 C C . ILE A 1 891 ? -19.684 -14.929 4.650 1.00 95.50 891 ILE A C 1
ATOM 6788 O O . ILE A 1 891 ? -20.730 -14.438 4.235 1.00 95.50 891 ILE A O 1
ATOM 6792 N N . THR A 1 892 ? -19.305 -14.808 5.921 1.00 96.50 892 THR A N 1
ATOM 6793 C CA . THR A 1 892 ? -20.162 -14.190 6.942 1.00 96.50 892 THR A CA 1
ATOM 6794 C C . THR A 1 892 ? -19.421 -13.109 7.716 1.00 96.50 892 THR A C 1
ATOM 6796 O O . THR A 1 892 ? -18.325 -13.323 8.234 1.00 96.50 892 THR A O 1
ATOM 6799 N N . PHE A 1 893 ? -20.037 -11.931 7.808 1.00 97.81 893 PHE A N 1
ATOM 6800 C CA . PHE A 1 893 ? -19.690 -10.938 8.811 1.00 97.81 893 PHE A CA 1
ATOM 6801 C C . PHE A 1 893 ? -20.262 -11.364 10.153 1.00 97.81 893 PHE A C 1
ATOM 6803 O O . PHE A 1 893 ? -21.456 -11.644 10.269 1.00 97.81 893 PHE A O 1
ATOM 6810 N N . HIS A 1 894 ? -19.420 -11.350 11.174 1.00 97.81 894 HIS A N 1
ATOM 6811 C CA . HIS A 1 894 ? -19.807 -11.611 12.549 1.00 97.81 894 HIS A CA 1
ATOM 6812 C C . HIS A 1 894 ? -19.616 -10.350 13.379 1.00 97.81 894 HIS A C 1
ATOM 6814 O O . HIS A 1 894 ? -18.596 -9.668 13.256 1.00 97.81 894 HIS A O 1
ATOM 6820 N N . ARG A 1 895 ? -20.592 -10.060 14.237 1.00 97.81 895 ARG A N 1
ATOM 6821 C CA . ARG A 1 895 ? -20.505 -9.019 15.254 1.00 97.81 895 ARG A CA 1
ATOM 6822 C C . ARG A 1 895 ? -19.944 -9.610 16.541 1.00 97.81 895 ARG A C 1
ATOM 6824 O O . ARG A 1 895 ? -20.398 -10.663 16.990 1.00 97.81 895 ARG A O 1
ATOM 6831 N N . VAL A 1 896 ? -18.984 -8.914 17.141 1.00 98.12 896 VAL A N 1
ATOM 6832 C CA . VAL A 1 896 ? -18.435 -9.240 18.459 1.00 98.12 896 VAL A CA 1
ATOM 6833 C C . VAL A 1 896 ? -19.060 -8.314 19.491 1.00 98.12 896 VAL A C 1
ATOM 6835 O O . VAL A 1 896 ? -18.874 -7.098 19.469 1.00 98.12 896 VAL A O 1
ATOM 6838 N N . GLU A 1 897 ? -19.788 -8.907 20.421 1.00 97.44 897 GLU A N 1
ATOM 6839 C CA . GLU A 1 897 ? -20.380 -8.235 21.566 1.00 97.44 897 GLU A CA 1
ATOM 6840 C C . GLU A 1 897 ? -19.526 -8.492 22.804 1.00 97.44 897 GLU A C 1
ATOM 6842 O O . GLU A 1 897 ? -19.061 -9.609 23.048 1.00 97.44 897 GLU A O 1
ATOM 6847 N N . VAL A 1 898 ? -19.321 -7.445 23.601 1.00 95.25 898 VAL A N 1
ATOM 6848 C CA . VAL A 1 898 ? -18.509 -7.503 24.818 1.00 95.25 898 VAL A CA 1
ATOM 6849 C C . VAL A 1 898 ? -19.391 -7.101 25.987 1.00 95.25 898 VAL A C 1
ATOM 6851 O O . VAL A 1 898 ? -19.851 -5.962 26.060 1.00 95.25 898 VAL A O 1
ATOM 6854 N N . SER A 1 899 ? -19.637 -8.031 26.907 1.00 92.81 899 SER A N 1
ATOM 6855 C CA . SER A 1 899 ? -20.441 -7.745 28.095 1.00 92.81 899 SER A CA 1
ATOM 6856 C C . SER A 1 899 ? -19.740 -6.746 29.022 1.00 92.81 899 SER A C 1
ATOM 6858 O O . SER A 1 899 ? -18.528 -6.531 28.944 1.00 92.81 899 SER A O 1
ATOM 6860 N N . ALA A 1 900 ? -20.473 -6.184 29.987 1.00 85.94 900 ALA A N 1
ATOM 6861 C CA . ALA A 1 900 ? -19.890 -5.309 31.009 1.00 85.94 900 ALA A CA 1
ATOM 6862 C C . ALA A 1 900 ? -18.767 -5.986 31.824 1.00 85.94 900 ALA A C 1
ATOM 6864 O O . ALA A 1 900 ? -17.870 -5.306 32.328 1.00 85.94 900 ALA A O 1
ATOM 6865 N N . GLY A 1 901 ? -18.818 -7.319 31.937 1.00 87.25 901 GLY A N 1
ATOM 6866 C CA . GLY A 1 901 ? -17.800 -8.141 32.584 1.00 87.25 901 GLY A CA 1
ATOM 6867 C C . GLY A 1 901 ? -16.626 -8.515 31.680 1.00 87.25 901 GLY A C 1
ATOM 6868 O O . GLY A 1 901 ? -15.673 -9.086 32.189 1.00 87.25 901 GLY A O 1
ATOM 6869 N N . GLY A 1 902 ? -16.675 -8.195 30.382 1.00 90.81 902 GLY A N 1
ATOM 6870 C CA . GLY A 1 902 ? -15.651 -8.525 29.386 1.00 90.81 902 GLY A CA 1
ATOM 6871 C C . GLY A 1 902 ? -15.889 -9.831 28.630 1.00 90.81 902 GLY A C 1
ATOM 6872 O O . GLY A 1 902 ? -15.080 -10.177 27.784 1.00 90.81 902 GLY A O 1
ATOM 6873 N N . ARG A 1 903 ? -16.990 -10.548 28.890 1.00 93.94 903 ARG A N 1
ATOM 6874 C CA . ARG A 1 903 ? -17.309 -11.805 28.194 1.00 93.94 903 ARG A CA 1
ATOM 6875 C C . ARG A 1 903 ? -17.672 -11.538 26.731 1.00 93.94 903 ARG A C 1
ATOM 6877 O O . ARG A 1 903 ? -18.443 -10.619 26.457 1.00 93.94 903 ARG A O 1
ATOM 6884 N N . LEU A 1 904 ? -17.155 -12.366 25.831 1.00 96.25 904 LEU A N 1
ATOM 6885 C CA . LEU A 1 904 ? -17.356 -12.297 24.389 1.00 96.25 904 LEU A CA 1
ATOM 6886 C C . LEU A 1 904 ? -18.597 -13.085 23.954 1.00 96.25 904 LEU A C 1
ATOM 6888 O O . LEU A 1 904 ? -18.750 -14.267 24.280 1.00 96.25 904 LEU A O 1
ATOM 6892 N N . ASN A 1 905 ? -19.450 -12.454 23.157 1.00 96.75 905 ASN A N 1
ATOM 6893 C CA . ASN A 1 905 ? -20.519 -13.105 22.409 1.00 96.75 905 ASN A CA 1
ATOM 6894 C C . ASN A 1 905 ? -20.331 -12.814 20.914 1.00 96.75 905 ASN A C 1
ATOM 6896 O O . ASN A 1 905 ? -19.975 -11.697 20.546 1.00 96.75 905 ASN A O 1
ATOM 6900 N N . ILE A 1 906 ? -20.501 -13.823 20.059 1.00 97.31 906 ILE A N 1
ATOM 6901 C CA . ILE A 1 906 ? -20.277 -13.693 18.617 1.00 97.31 906 ILE A CA 1
ATOM 6902 C C . ILE A 1 906 ? -21.581 -14.036 17.912 1.00 97.31 906 ILE A C 1
ATOM 6904 O O . ILE A 1 906 ? -22.076 -15.156 18.022 1.00 97.31 906 ILE A O 1
ATOM 6908 N N . VAL A 1 907 ? -22.121 -13.062 17.185 1.00 96.38 907 VAL A N 1
ATOM 6909 C CA . VAL A 1 907 ? -23.422 -13.160 16.519 1.00 96.38 907 VAL A CA 1
ATOM 6910 C C . VAL A 1 907 ? -23.209 -13.011 15.014 1.00 96.38 907 VAL A C 1
ATOM 6912 O O . VAL A 1 907 ? -22.498 -12.092 14.597 1.00 96.38 907 VAL A O 1
ATOM 6915 N N . PRO A 1 908 ? -23.769 -13.888 14.164 1.00 96.12 908 PRO A N 1
ATOM 6916 C CA . PRO A 1 908 ? -23.701 -13.678 12.727 1.00 96.12 908 PRO A CA 1
ATOM 6917 C C . PRO A 1 908 ? -24.528 -12.441 12.351 1.00 96.12 908 PRO A C 1
ATOM 6919 O O . PRO A 1 908 ? -25.687 -12.306 12.735 1.00 96.12 908 PRO A O 1
ATOM 6922 N N . HIS A 1 909 ? -23.908 -11.522 11.618 1.00 96.56 909 HIS A N 1
ATOM 6923 C CA . HIS A 1 909 ? -24.497 -10.235 11.248 1.00 96.56 909 HIS A CA 1
ATOM 6924 C C . HIS A 1 909 ? -25.077 -10.265 9.835 1.00 96.56 909 HIS A C 1
ATOM 6926 O O . HIS A 1 909 ? -26.221 -9.877 9.613 1.00 96.56 909 HIS A O 1
ATOM 6932 N N . LEU A 1 910 ? -24.285 -10.744 8.874 1.00 97.62 910 LEU A N 1
ATOM 6933 C CA . LEU A 1 910 ? -24.640 -10.740 7.457 1.00 97.62 910 LEU A CA 1
ATOM 6934 C C . LEU A 1 910 ? -23.860 -11.815 6.701 1.00 97.62 910 LEU A C 1
ATOM 6936 O O . LEU A 1 910 ? -22.633 -11.838 6.773 1.00 97.62 910 LEU A O 1
ATOM 6940 N N . GLY A 1 911 ? -24.552 -12.648 5.927 1.00 96.75 911 GLY A N 1
ATOM 6941 C CA . GLY A 1 911 ? -23.930 -13.551 4.960 1.00 96.75 911 GLY A CA 1
ATOM 6942 C C . GLY A 1 911 ? -23.883 -12.946 3.560 1.00 96.75 911 GLY A C 1
ATOM 6943 O O . GLY A 1 911 ? -24.845 -12.315 3.124 1.00 96.75 911 GLY A O 1
ATOM 6944 N N . ILE A 1 912 ? -22.778 -13.164 2.850 1.00 97.06 912 ILE A N 1
ATOM 6945 C CA . ILE A 1 912 ? -22.638 -12.879 1.422 1.00 97.06 912 ILE A CA 1
ATOM 6946 C C . ILE A 1 912 ? -22.577 -14.205 0.679 1.00 97.06 912 ILE A C 1
ATOM 6948 O O . ILE A 1 912 ? -21.645 -14.976 0.902 1.00 97.06 912 ILE A O 1
ATOM 6952 N N . THR A 1 913 ? -23.538 -14.450 -0.206 1.00 96.19 913 THR A N 1
ATOM 6953 C CA . THR A 1 913 ? -23.588 -15.658 -1.039 1.00 96.19 913 THR A CA 1
ATOM 6954 C C . THR A 1 913 ? -22.959 -15.424 -2.411 1.00 96.19 913 THR A C 1
ATOM 6956 O O . THR A 1 913 ? -22.883 -14.292 -2.910 1.00 96.19 913 THR A O 1
ATOM 6959 N N . PHE A 1 914 ? -22.488 -16.508 -3.030 1.00 93.25 914 PHE A N 1
ATOM 6960 C CA . PHE A 1 914 ? -21.853 -16.477 -4.344 1.00 93.25 914 PHE A CA 1
ATOM 6961 C C . PHE A 1 914 ? -22.513 -17.440 -5.323 1.00 93.25 914 PHE A C 1
ATOM 6963 O O . PHE A 1 914 ? -22.799 -18.580 -4.973 1.00 93.25 914 PHE A O 1
ATOM 6970 N N . ASP A 1 915 ? -22.611 -17.024 -6.585 1.00 89.25 915 ASP A N 1
ATOM 6971 C CA . ASP A 1 915 ? -23.042 -17.908 -7.679 1.00 89.25 915 ASP A CA 1
ATOM 6972 C C . ASP A 1 915 ? -21.946 -18.912 -8.080 1.00 89.25 915 ASP A C 1
ATOM 6974 O O . ASP A 1 915 ? -22.209 -19.928 -8.716 1.00 89.25 915 ASP A O 1
ATOM 6978 N N . ASN A 1 916 ? -20.692 -18.614 -7.723 1.00 86.81 916 ASN A N 1
ATOM 6979 C CA . ASN A 1 916 ? -19.523 -19.443 -7.990 1.00 86.81 916 ASN A CA 1
ATOM 6980 C C . ASN A 1 916 ? -18.707 -19.608 -6.696 1.00 86.81 916 ASN A C 1
ATOM 6982 O O . ASN A 1 916 ? -18.261 -18.594 -6.148 1.00 86.81 916 ASN A O 1
ATOM 6986 N N . PRO A 1 917 ? -18.429 -20.845 -6.245 1.00 82.00 917 PRO A N 1
ATOM 6987 C CA . PRO A 1 917 ? -17.669 -21.096 -5.024 1.00 82.00 917 PRO A CA 1
ATOM 6988 C C . PRO A 1 917 ? -16.238 -20.555 -5.004 1.00 82.00 917 PRO A C 1
ATOM 6990 O O . PRO A 1 917 ? -15.650 -20.508 -3.936 1.00 82.00 917 PRO A O 1
ATOM 6993 N N . THR A 1 918 ? -15.653 -20.133 -6.133 1.00 85.62 918 THR A N 1
ATOM 6994 C CA . THR A 1 918 ? -14.326 -19.479 -6.157 1.00 85.62 918 THR A CA 1
ATOM 6995 C C . THR A 1 918 ? -14.397 -17.954 -6.022 1.00 85.62 918 THR A C 1
ATOM 6997 O O . THR A 1 918 ? -13.379 -17.297 -5.798 1.00 85.62 918 THR A O 1
ATOM 7000 N N . ALA A 1 919 ? -15.592 -17.362 -6.095 1.00 86.88 919 ALA A N 1
ATOM 7001 C CA . ALA A 1 919 ? -15.781 -15.912 -6.060 1.00 86.88 919 ALA A CA 1
ATOM 7002 C C . ALA A 1 919 ? -15.418 -15.271 -4.708 1.00 86.88 919 ALA A C 1
ATOM 7004 O O . ALA A 1 919 ? -15.207 -14.057 -4.650 1.00 86.88 919 ALA A O 1
ATOM 7005 N N . TYR A 1 920 ? -15.316 -16.063 -3.638 1.00 86.38 920 TYR A N 1
ATOM 7006 C CA . TYR A 1 920 ? -14.884 -15.603 -2.317 1.00 86.38 920 TYR A CA 1
ATOM 7007 C C . TYR A 1 920 ? -13.448 -15.050 -2.321 1.00 86.38 920 TYR A C 1
ATOM 7009 O O . TYR A 1 920 ? -13.125 -14.168 -1.524 1.00 86.38 920 TYR A O 1
ATOM 7017 N N . HIS A 1 921 ? -12.587 -15.510 -3.243 1.00 88.19 921 HIS A N 1
ATOM 7018 C CA . HIS A 1 921 ? -11.231 -14.977 -3.400 1.00 88.19 921 HIS A CA 1
ATOM 7019 C C . HIS A 1 921 ? -11.239 -13.466 -3.667 1.00 88.19 921 HIS A C 1
ATOM 7021 O O . HIS A 1 921 ? -10.310 -12.766 -3.261 1.00 88.19 921 HIS A O 1
ATOM 7027 N N . ASP A 1 922 ? -12.325 -12.936 -4.237 1.00 89.25 922 ASP A N 1
ATOM 7028 C CA . ASP A 1 922 ? -12.482 -11.505 -4.477 1.00 89.25 922 ASP A CA 1
ATOM 7029 C C . ASP A 1 922 ? -12.705 -10.679 -3.191 1.00 89.25 922 ASP A C 1
ATOM 7031 O O . ASP A 1 922 ? -12.766 -9.447 -3.264 1.00 89.25 922 ASP A O 1
ATOM 7035 N N . PHE A 1 923 ? -12.844 -11.329 -2.029 1.00 92.12 923 PHE A N 1
ATOM 7036 C CA . PHE A 1 923 ? -12.925 -10.712 -0.699 1.00 92.12 923 PHE A CA 1
ATOM 7037 C C . PHE A 1 923 ? -11.623 -10.839 0.108 1.00 92.12 923 PHE A C 1
ATOM 7039 O O . PHE A 1 923 ? -11.514 -10.268 1.193 1.00 92.12 923 PHE A O 1
ATOM 7046 N N . LYS A 1 924 ? -10.595 -11.513 -0.427 1.00 90.88 924 LYS A N 1
ATOM 7047 C CA . LYS A 1 924 ? -9.289 -11.633 0.233 1.00 90.88 924 LYS A CA 1
ATOM 7048 C C . LYS A 1 924 ? -8.440 -10.384 0.016 1.00 90.88 924 LYS A C 1
ATOM 7050 O O . LYS A 1 924 ? -8.100 -10.038 -1.118 1.00 90.88 924 LYS A O 1
ATOM 7055 N N . GLY A 1 925 ? -8.016 -9.748 1.108 1.00 89.19 925 GLY A N 1
ATOM 7056 C CA . GLY A 1 925 ? -7.081 -8.626 1.068 1.00 89.19 925 GLY A CA 1
ATOM 7057 C C . GLY A 1 925 ? -7.644 -7.371 0.406 1.00 89.19 925 GLY A C 1
ATOM 7058 O O . GLY A 1 925 ? -6.903 -6.669 -0.285 1.00 89.19 925 GLY A O 1
ATOM 7059 N N . ILE A 1 926 ? -8.938 -7.117 0.596 1.00 94.44 926 ILE A N 1
ATOM 7060 C CA . ILE A 1 926 ? -9.642 -5.949 0.057 1.00 94.44 926 ILE A CA 1
ATOM 7061 C C . ILE A 1 926 ? -9.455 -4.708 0.940 1.00 94.44 926 ILE A C 1
ATOM 7063 O O . ILE A 1 926 ? -8.957 -4.786 2.068 1.00 94.44 926 ILE A O 1
ATOM 7067 N N . VAL A 1 927 ? -9.860 -3.556 0.407 1.00 95.31 927 VAL A N 1
ATOM 7068 C CA . VAL A 1 927 ? -9.991 -2.289 1.142 1.00 95.31 927 VAL A CA 1
ATOM 7069 C C . VAL A 1 927 ? -11.440 -2.048 1.544 1.00 95.31 927 VAL A C 1
ATOM 7071 O O . VAL A 1 927 ? -12.350 -2.564 0.897 1.00 95.31 927 VAL A O 1
ATOM 7074 N N . ARG A 1 928 ? -11.655 -1.270 2.608 1.00 96.12 928 ARG A N 1
ATOM 7075 C CA . ARG A 1 928 ? -12.991 -0.988 3.145 1.00 96.12 928 ARG A CA 1
ATOM 7076 C C . ARG A 1 928 ? -13.112 0.433 3.682 1.00 96.12 928 ARG A C 1
ATOM 7078 O O . ARG A 1 928 ? -12.124 0.995 4.149 1.00 96.12 928 ARG A O 1
ATOM 7085 N N . CYS A 1 929 ? -14.330 0.956 3.718 1.00 96.62 929 CYS A N 1
ATOM 7086 C CA . CYS A 1 929 ? -14.693 2.083 4.573 1.00 96.62 929 CYS A CA 1
ATOM 7087 C C . CYS A 1 929 ? -16.192 2.074 4.900 1.00 96.62 929 CYS A C 1
ATOM 7089 O O . CYS A 1 929 ? -16.965 1.341 4.289 1.00 96.62 929 CYS A O 1
ATOM 7091 N N . PHE A 1 930 ? -16.592 2.904 5.860 1.00 95.56 930 PHE A N 1
ATOM 7092 C CA . PHE A 1 930 ? -17.997 3.174 6.158 1.00 95.56 930 PHE A CA 1
ATOM 7093 C C . PHE A 1 930 ? -18.412 4.515 5.559 1.00 95.56 930 PHE A C 1
ATOM 7095 O O . PHE A 1 930 ? -17.629 5.466 5.600 1.00 95.56 930 PHE A O 1
ATOM 7102 N N . LEU A 1 931 ? -19.635 4.591 5.043 1.00 94.06 931 LEU A N 1
ATOM 7103 C CA . LEU A 1 931 ? -20.276 5.830 4.609 1.00 94.06 931 LEU A CA 1
ATOM 7104 C C . LEU A 1 931 ? -21.591 6.007 5.376 1.00 94.06 931 LEU A C 1
ATOM 7106 O O . LEU A 1 931 ? -22.320 5.030 5.509 1.00 94.06 931 LEU A O 1
ATOM 7110 N N . PRO A 1 932 ? -21.912 7.200 5.898 1.00 90.25 932 PRO A N 1
ATOM 7111 C CA . PRO A 1 932 ? -23.235 7.447 6.469 1.00 90.25 932 PRO A CA 1
ATOM 7112 C C . PRO A 1 932 ? -24.324 7.263 5.401 1.00 90.25 932 PRO A C 1
ATOM 7114 O O . PRO A 1 932 ? -24.171 7.803 4.304 1.00 90.25 932 PRO A O 1
ATOM 7117 N N . ASP A 1 933 ? -25.433 6.587 5.716 1.00 84.44 933 ASP A N 1
ATOM 7118 C CA . ASP A 1 933 ? -26.566 6.486 4.786 1.00 84.44 933 ASP A CA 1
ATOM 7119 C C . ASP A 1 933 ? -27.275 7.844 4.685 1.00 84.44 933 ASP A C 1
ATOM 7121 O O . ASP A 1 933 ? -27.954 8.327 5.599 1.00 84.44 933 ASP A O 1
ATOM 7125 N N . GLN A 1 934 ? -27.104 8.492 3.539 1.00 71.81 934 GLN A N 1
ATOM 7126 C CA . GLN A 1 934 ? -27.726 9.778 3.248 1.00 71.81 934 GLN A CA 1
ATOM 7127 C C . GLN A 1 934 ? -29.081 9.669 2.564 1.00 71.81 934 GLN A C 1
ATOM 7129 O O . GLN A 1 934 ? -29.793 10.675 2.518 1.00 71.81 934 GLN A O 1
ATOM 7134 N N . GLN A 1 935 ? -29.428 8.506 2.008 1.00 74.19 935 GLN A N 1
ATOM 7135 C CA . GLN A 1 935 ? -30.744 8.310 1.409 1.00 74.19 935 GLN A CA 1
ATOM 7136 C C . GLN A 1 935 ? -31.808 8.340 2.502 1.00 74.19 935 GLN A C 1
ATOM 7138 O O . GLN A 1 935 ? -32.859 8.949 2.308 1.00 74.19 935 GLN A O 1
ATOM 7143 N N . ARG A 1 936 ? -31.500 7.761 3.669 1.00 78.38 936 ARG A N 1
ATOM 7144 C CA . ARG A 1 936 ? -32.420 7.727 4.813 1.00 78.38 936 ARG A CA 1
ATOM 7145 C C . ARG A 1 936 ? -32.131 8.771 5.880 1.00 78.38 936 ARG A C 1
ATOM 7147 O O . ARG A 1 936 ? -33.070 9.267 6.494 1.00 78.38 936 ARG A O 1
ATOM 7154 N N . ARG A 1 937 ? -30.858 9.144 6.079 1.00 79.94 937 ARG A N 1
ATOM 7155 C CA . ARG A 1 937 ? -30.413 10.079 7.137 1.00 79.94 937 ARG A CA 1
ATOM 7156 C C . ARG A 1 937 ? -30.863 9.669 8.545 1.00 79.94 937 ARG A C 1
ATOM 7158 O O . ARG A 1 937 ? -31.024 10.517 9.419 1.00 79.94 937 ARG A O 1
ATOM 7165 N N . ASP A 1 938 ? -31.034 8.375 8.768 1.00 83.81 938 ASP A N 1
ATOM 7166 C CA . ASP A 1 938 ? -31.528 7.779 10.014 1.00 83.81 938 ASP A CA 1
ATOM 7167 C C . ASP A 1 938 ? -30.389 7.335 10.955 1.00 83.81 938 ASP A C 1
ATOM 7169 O O . ASP A 1 938 ? -30.616 6.718 11.993 1.00 83.81 938 ASP A O 1
ATOM 7173 N N . GLY A 1 939 ? -29.141 7.672 10.609 1.00 81.19 939 GLY A N 1
ATOM 7174 C CA . GLY A 1 939 ? -27.952 7.318 11.382 1.00 81.19 939 GLY A CA 1
ATOM 7175 C C . GLY A 1 939 ? -27.383 5.932 11.073 1.00 81.19 939 GLY A C 1
ATOM 7176 O O . GLY A 1 939 ? -26.410 5.540 11.720 1.00 81.19 939 GLY A O 1
ATOM 7177 N N . SER A 1 940 ? -27.942 5.212 10.096 1.00 90.62 940 SER A N 1
ATOM 7178 C CA . SER A 1 940 ? -27.331 4.002 9.543 1.00 90.62 940 SER A CA 1
ATOM 7179 C C . SER A 1 940 ? -26.061 4.304 8.736 1.00 90.62 940 SER A C 1
ATOM 7181 O O . SER A 1 940 ? -25.765 5.450 8.372 1.00 90.62 940 SER A O 1
ATOM 7183 N N . TYR A 1 941 ? -25.268 3.258 8.495 1.00 94.25 941 TYR A N 1
ATOM 7184 C CA . TYR A 1 941 ? -24.053 3.337 7.687 1.00 94.25 941 TYR A CA 1
ATOM 7185 C C . TYR A 1 941 ? -23.997 2.210 6.663 1.00 94.25 941 TYR A C 1
ATOM 7187 O O . TYR A 1 941 ? -24.139 1.029 7.001 1.00 94.25 941 TYR A O 1
ATOM 7195 N N . ASP A 1 942 ? -23.652 2.584 5.439 1.00 95.88 942 ASP A N 1
ATOM 7196 C CA . ASP A 1 942 ? -23.284 1.678 4.367 1.00 95.88 942 ASP A CA 1
ATOM 7197 C C . ASP A 1 942 ? -21.840 1.208 4.541 1.00 95.88 942 ASP A C 1
ATOM 7199 O O . ASP A 1 942 ? -20.957 1.943 5.006 1.00 95.88 942 ASP A O 1
ATOM 7203 N N . PHE A 1 943 ? -21.576 -0.028 4.121 1.00 97.38 943 PHE A N 1
ATOM 7204 C CA . PHE A 1 943 ? -20.232 -0.589 4.123 1.00 97.38 943 PHE A CA 1
ATOM 7205 C C . PHE A 1 943 ? -19.713 -0.761 2.701 1.00 97.38 943 PHE A C 1
ATOM 7207 O O . PHE A 1 943 ? -20.216 -1.576 1.924 1.00 97.38 943 PHE A O 1
ATOM 7214 N N . VAL A 1 944 ? -18.693 0.026 2.364 1.00 97.81 944 VAL A N 1
ATOM 7215 C CA . VAL A 1 944 ? -18.075 0.050 1.039 1.00 97.81 944 VAL A CA 1
ATOM 7216 C C . VAL A 1 944 ? -16.860 -0.863 1.041 1.00 97.81 944 VAL A C 1
ATOM 7218 O O . VAL A 1 944 ? -15.972 -0.745 1.887 1.00 97.81 944 VAL A O 1
ATOM 7221 N N . LEU A 1 945 ? -16.806 -1.753 0.059 1.00 97.25 945 LEU A N 1
ATOM 7222 C CA . LEU A 1 945 ? -15.774 -2.761 -0.112 1.00 97.25 945 LEU A CA 1
ATOM 7223 C C . LEU A 1 945 ? -15.157 -2.642 -1.506 1.00 97.25 945 LEU A C 1
ATOM 7225 O O . LEU A 1 945 ? -15.852 -2.630 -2.522 1.00 97.25 945 LEU A O 1
ATOM 7229 N N . GLY A 1 946 ? -13.831 -2.579 -1.552 1.00 95.75 946 GLY A N 1
ATOM 7230 C CA . GLY A 1 946 ? -13.081 -2.689 -2.796 1.00 95.75 946 GLY A CA 1
ATOM 7231 C C . GLY A 1 946 ? -12.924 -4.129 -3.268 1.00 95.75 946 GLY A C 1
ATOM 7232 O O . GLY A 1 946 ? -13.625 -5.043 -2.827 1.00 95.75 946 GLY A O 1
ATOM 7233 N N . TYR A 1 947 ? -11.963 -4.337 -4.159 1.00 91.62 947 TYR A N 1
ATOM 7234 C CA . TYR A 1 947 ? -11.632 -5.652 -4.699 1.00 91.62 947 TYR A CA 1
ATOM 7235 C C . TYR A 1 947 ? -10.218 -6.105 -4.294 1.00 91.62 947 TYR A C 1
ATOM 7237 O O . TYR A 1 947 ? -9.437 -5.346 -3.711 1.00 91.62 947 TYR A O 1
ATOM 7245 N N . SER A 1 948 ? -9.897 -7.377 -4.554 1.00 86.50 948 SER A N 1
ATOM 7246 C CA . SER A 1 948 ? -8.593 -7.953 -4.210 1.00 86.50 948 SER A CA 1
ATOM 7247 C C . SER A 1 948 ? -7.487 -7.437 -5.129 1.00 86.50 948 SER A C 1
ATOM 7249 O O . SER A 1 948 ? -7.593 -7.513 -6.344 1.00 86.50 948 SER A O 1
ATOM 7251 N N . GLN A 1 949 ? -6.347 -7.029 -4.575 1.00 80.88 949 GLN A N 1
ATOM 7252 C CA . GLN A 1 949 ? -5.200 -6.523 -5.355 1.00 80.88 949 GLN A CA 1
ATOM 7253 C C . GLN A 1 949 ? -4.638 -7.514 -6.388 1.00 80.88 949 GLN A C 1
ATOM 7255 O O . GLN A 1 949 ? -3.790 -7.136 -7.190 1.00 80.88 949 GLN A O 1
ATOM 7260 N N . GLN A 1 950 ? -5.062 -8.777 -6.340 1.00 77.62 950 GLN A N 1
ATOM 7261 C CA . GLN A 1 950 ? -4.648 -9.822 -7.270 1.00 77.62 950 GLN A CA 1
ATOM 7262 C C . GLN A 1 950 ? -5.431 -9.811 -8.589 1.00 77.62 950 GLN A C 1
ATOM 7264 O O . GLN A 1 950 ? -4.939 -10.354 -9.574 1.00 77.62 950 GLN A O 1
ATOM 7269 N N . THR A 1 951 ? -6.630 -9.224 -8.624 1.00 80.50 951 THR A N 1
ATOM 7270 C CA . THR A 1 951 ? -7.486 -9.220 -9.816 1.00 80.50 951 THR A CA 1
ATOM 7271 C C . THR A 1 951 ? -8.039 -7.826 -10.044 1.00 80.50 951 THR A C 1
ATOM 7273 O O . THR A 1 951 ? -8.711 -7.286 -9.184 1.00 80.50 951 THR A O 1
ATOM 7276 N N . VAL A 1 952 ? -7.767 -7.208 -11.194 1.00 85.50 952 VAL A N 1
ATOM 7277 C CA . VAL A 1 952 ? -8.339 -5.891 -11.511 1.00 85.50 952 VAL A CA 1
ATOM 7278 C C . VAL A 1 952 ? -9.833 -6.028 -11.781 1.00 85.50 952 VAL A C 1
ATOM 7280 O O . VAL A 1 952 ? -10.235 -6.816 -12.636 1.00 85.50 952 VAL A O 1
ATOM 7283 N N . GLN A 1 953 ? -10.645 -5.247 -11.067 1.00 91.44 953 GLN A N 1
ATOM 7284 C CA . GLN A 1 953 ? -12.101 -5.282 -11.179 1.00 91.44 953 GLN A CA 1
ATOM 7285 C C . GLN A 1 953 ? -12.668 -3.881 -11.436 1.00 91.44 953 GLN A C 1
ATOM 7287 O O . GLN A 1 953 ? -12.273 -2.930 -10.758 1.00 91.44 953 GLN A O 1
ATOM 7292 N N . PRO A 1 954 ? -13.621 -3.725 -12.369 1.00 94.19 954 PRO A N 1
ATOM 7293 C CA . PRO A 1 954 ? -14.233 -2.435 -12.670 1.00 94.19 954 PRO A CA 1
ATOM 7294 C C . PRO A 1 954 ? -15.494 -2.153 -11.842 1.00 94.19 954 PRO A C 1
ATOM 7296 O O . PRO A 1 954 ? -16.491 -1.613 -12.325 1.00 94.19 954 PRO A O 1
ATOM 7299 N N . TYR A 1 955 ? -15.487 -2.590 -10.589 1.00 95.12 955 TYR A N 1
ATOM 7300 C CA . TYR A 1 955 ? -16.627 -2.450 -9.700 1.00 95.12 955 TYR A CA 1
ATOM 7301 C C . TYR A 1 955 ? -16.173 -2.095 -8.288 1.00 95.12 955 TYR A C 1
ATOM 7303 O O . TYR A 1 955 ? -15.024 -2.307 -7.892 1.00 95.12 955 TYR A O 1
ATOM 7311 N N . VAL A 1 956 ? -17.123 -1.603 -7.510 1.00 96.88 956 VAL A N 1
ATOM 7312 C CA . VAL A 1 956 ? -17.045 -1.471 -6.058 1.00 96.88 956 VAL A CA 1
ATOM 7313 C C . VAL A 1 956 ? -18.239 -2.201 -5.463 1.00 96.88 956 VAL A C 1
ATOM 7315 O O . VAL A 1 956 ? -19.255 -2.376 -6.137 1.00 96.88 956 VAL A O 1
ATOM 7318 N N . ARG A 1 957 ? -18.125 -2.662 -4.220 1.00 97.38 957 ARG A N 1
ATOM 7319 C CA . ARG A 1 957 ? -19.251 -3.269 -3.520 1.00 97.38 957 ARG A CA 1
ATOM 7320 C C . ARG A 1 957 ? -19.767 -2.348 -2.428 1.00 97.38 957 ARG A C 1
ATOM 7322 O O . ARG A 1 957 ? -18.969 -1.727 -1.730 1.00 97.38 957 ARG A O 1
ATOM 7329 N N . VAL A 1 958 ? -21.082 -2.270 -2.277 1.00 97.38 958 VAL A N 1
ATOM 7330 C CA . VAL A 1 958 ? -21.740 -1.482 -1.230 1.00 97.38 958 VAL A CA 1
ATOM 7331 C C . VAL A 1 958 ? -22.794 -2.350 -0.569 1.00 97.38 958 VAL A C 1
ATOM 7333 O O . VAL A 1 958 ? -23.695 -2.854 -1.234 1.00 97.38 958 VAL A O 1
ATOM 7336 N N . ILE A 1 959 ? -22.665 -2.535 0.740 1.00 97.12 959 ILE A N 1
ATOM 7337 C CA . ILE A 1 959 ? -23.676 -3.202 1.552 1.00 97.12 959 ILE A CA 1
ATOM 7338 C C . ILE A 1 959 ? -24.497 -2.104 2.227 1.00 97.12 959 ILE A C 1
ATOM 7340 O O . ILE A 1 959 ? -23.980 -1.482 3.163 1.00 97.12 959 ILE A O 1
ATOM 7344 N N . PRO A 1 960 ? -25.727 -1.843 1.755 1.00 94.19 960 PRO A N 1
ATOM 7345 C CA . PRO A 1 960 ? -26.561 -0.809 2.339 1.00 94.19 960 PRO A CA 1
ATOM 7346 C C . PRO A 1 960 ? -26.959 -1.185 3.765 1.00 94.19 960 PRO A C 1
ATOM 7348 O O . PRO A 1 960 ? -27.138 -2.375 4.057 1.00 94.19 960 PRO A O 1
ATOM 7351 N N . ASP A 1 961 ? -27.106 -0.199 4.647 1.00 93.25 961 ASP A N 1
ATOM 7352 C CA . ASP A 1 961 ? -27.526 -0.413 6.040 1.00 93.25 961 ASP A CA 1
ATOM 7353 C C . ASP A 1 961 ? -26.704 -1.501 6.746 1.00 93.25 961 ASP A C 1
ATOM 7355 O O . ASP A 1 961 ? -27.244 -2.394 7.415 1.00 93.25 961 ASP A O 1
ATOM 7359 N N . PHE A 1 962 ? -25.389 -1.534 6.523 1.00 96.31 962 PHE A N 1
ATOM 7360 C CA . PHE A 1 962 ? -24.553 -2.512 7.211 1.00 96.31 962 PHE A CA 1
ATOM 7361 C C . PHE A 1 962 ? -24.634 -2.288 8.721 1.00 96.31 962 PHE A C 1
ATOM 7363 O O . PHE A 1 962 ? -24.790 -3.247 9.473 1.00 96.31 962 PHE A O 1
ATOM 7370 N N . ILE A 1 963 ? -24.585 -1.028 9.153 1.00 94.44 963 ILE A N 1
ATOM 7371 C CA . ILE A 1 963 ? -24.996 -0.630 10.498 1.00 94.44 963 ILE A CA 1
ATOM 7372 C C . ILE A 1 963 ? -26.430 -0.139 10.404 1.00 94.44 963 ILE A C 1
ATOM 7374 O O . ILE A 1 963 ? -26.706 0.801 9.664 1.00 94.44 963 ILE A O 1
ATOM 7378 N N . LEU A 1 964 ? -27.328 -0.791 11.138 1.00 90.62 964 LEU A N 1
ATOM 7379 C CA . LEU A 1 964 ? -28.741 -0.435 11.158 1.00 90.62 964 LEU A CA 1
ATOM 7380 C C . LEU A 1 964 ? -28.963 0.916 11.858 1.00 90.62 964 LEU A C 1
ATOM 7382 O O . LEU A 1 964 ? -28.160 1.292 12.719 1.00 90.62 964 LEU A O 1
ATOM 7386 N N . PRO A 1 965 ? -30.068 1.615 11.549 1.00 85.12 965 PRO A N 1
ATOM 7387 C CA . PRO A 1 965 ? -30.461 2.815 12.275 1.00 85.12 965 PRO A CA 1
ATOM 7388 C C . PRO A 1 965 ? -30.609 2.482 13.759 1.00 85.12 965 PRO A C 1
ATOM 7390 O O . PRO A 1 965 ? -31.254 1.495 14.125 1.00 85.12 965 PRO A O 1
ATOM 7393 N N . GLN A 1 966 ? -30.008 3.288 14.629 1.00 71.69 966 GLN A N 1
ATOM 7394 C CA . GLN A 1 966 ? -30.281 3.172 16.058 1.00 71.69 966 GLN A CA 1
ATOM 7395 C C . GLN A 1 966 ? -31.642 3.820 16.326 1.00 71.69 966 GLN A C 1
ATOM 7397 O O . GLN A 1 966 ? -31.858 4.958 15.916 1.00 71.69 966 GLN A O 1
ATOM 7402 N N . ALA A 1 967 ? -32.551 3.104 16.996 1.00 63.59 967 ALA A N 1
ATOM 7403 C CA . ALA A 1 967 ? -33.800 3.698 17.474 1.00 63.59 967 ALA A CA 1
ATOM 7404 C C . ALA A 1 967 ? -33.474 4.947 18.318 1.00 63.59 967 ALA A C 1
ATOM 7406 O O . ALA A 1 967 ? -32.545 4.905 19.133 1.00 63.59 967 ALA A O 1
ATOM 7407 N N . GLU A 1 968 ? -34.160 6.062 18.040 1.00 50.44 968 GLU A N 1
ATOM 7408 C CA . GLU A 1 968 ? -33.823 7.380 18.604 1.00 50.44 968 GLU A CA 1
ATOM 7409 C C . GLU A 1 968 ? -33.913 7.468 20.125 1.00 50.44 968 GLU A C 1
ATOM 7411 O O . GLU A 1 968 ? -34.830 6.863 20.723 1.00 50.44 968 GLU A O 1
#

pLDDT: mean 83.64, std 12.44, range [34.66, 98.12]

Radius of gyration: 30.74 Å; Cα contacts (8 Å, |Δi|>4): 2420; chains: 1; bounding box: 79×65×90 Å

Secondary structure (DSSP, 8-state):
-B-TTHHHHHHH-S-EEEEEEEE-TT--EEEEEETT-TT--SBEEEE-TT-S---EEEEEEEETT--EEEEEEEPPPPP----S-TTSPPTT---PPPPBPPEEE-HHHHHHHHS----TTS---PPP-PBPPPGGGSEEEEPPPPS-EEETGGGEEEEEESS-PPEEEEEEEEEBTTBTT-TT-EEEEEEEEEEEEETTEEEEEEEEEEEEEPPGGGGTS-S-EEEEE-TTSSEEE----B-TTSSBTT-SSS--B--TTSEEE-TT--EEEEEPSSS-EEEEEETTTTEEE--SS---GGGGS-TTPEE--SS-EEEEEETTEEEEEE-EEEE-SS-TT-GGGEEE-EEEEEES--S-HHHHHHT-EEEEESSTTSSSBS-SSPPPTT--EEEEEEEEEBSSEEEEEES-TTS-S--EEEEE-TT--EEEEEE-SSTT-SB-TTS-B-----BPEETTEETTSTT--SSSS---S-EEETTEEEEEHHHHHHHH-STTTT---B---TTSPPB-TTPPPSEEEEEE-HHHHHHT-HHHHTHHHHTTSSEE----SSEEEEPTT-TTEEEEE--SSS-BEEEEE-TTHHHHS-EEEEESSTTS--B--S-EEEEEEEEETTEEEEEEEETTEEEEEEEEETTEE-SSPPEEE-GGGEEEEETTSPPPPPPSEEEEEEEETTTEEEEEEEPPTTTT--TTS-EEEEE-GGGG-TT--S-EEEEEE-STTTTEEEEEEEEEEEEETTT--EEEEEEEEEEEE-HHHHHT-SSGGGS-S--S-EEEEEEEETTTEEEEEEEEEPPPPTT---PPEEEEE-TTSSEEEEEETTSEEEEEETTTTEEEEEEEEE-TTSPBEEEPPEETTEESEEE-TTS-EEEEEEESSSS-SEEEEEEEEE-TT--EEEEEEEEEE-SSTTGGGGGTT--EEEEE-TTT-SS-EEEEE---TTS--SEEEEEEEEEPPPP-

Mean predicted aligned error: 9.85 Å

Sequence (968 aa):
MEITRLDRLRLTHSQLTASLQLHQPTGDKQLLVDLTDPALHGALVIDLTSVARCDGITITVKSGSGEIIAKQTITPIPQIPLAASITSPPPGAPASPPQFAYIEPGSAMRQTQLSPPVTAADTQLVPPRILLPTANQMRHLKLTSPTRLVSKPEITFPVLAAVDFPLVGGSVLGRQTDFPDDPTRASLYFACKKAIYAGARVERWQKFLVEIPIQTTWGQGRGDESVTLSPSQFAVHVTKEKAPSGANILGTGDNDLGQTGDLDTDEQGRIYWRVGGAGAYVVRFDPHTRKFEQPPGRIDFQKLVPPGAGMLNDGLCRVSCTRGRVFFTLCNDTRSSGDPANPLNRRVGGVFSIPQDWSNATTFAADIRLHVGSWETARPAFYQTPPKADTDVRKLGGVSVTDTGLFFTTAGPKYEGGPWRLELDDKGNTRFLAEVNSLADTVARDGRTLPPTQLVMVHGIPKGRELHPGTGGGRNLIRFSLGEITIPRASIRLLLNDRTEGLALKIARKGAFPTYDGAPEGTVTVRYDLVGKLRNTPAAQGPLADSLSGGTSIGPAFLLSPIPGETNKVMAVCEYAGYPLSVLDFSSLGTTKTVGKTFLPPQSPASAGLGPYNSTWVKSNDEQWLYLSGYTGISRIRYAKGGRVLPTMTADLFNSRLQQQPLDGHGRTSMKKIDGLLPVFGGRLLNSGYGLDGRGGDAFSTGVELFDPQSLGPGLTNQIKSQTSAYLSRCFALKTLHSRLVWNARDGRPRQEIFAASGSIRRGLINELKDPSVGPANLDAKVFLYEVTEPAGLRDLYGFSLPKLENDKAIEGHIVLSPCNRFLIVMTQDGVLYSYSLARRQFIDGVVLHQPNGGDLRPLEFKRPSQIIFTAPDGQIFFLAEPFDDSPGAITFHRVEVSAGGRLNIVPHLGITFDNPTAYHDFKGIVRCFLPDQQRRDGSYDFVLGYSQQTVQPYVRVIPDFILPQAE

Foldseek 3Di:
DFQFCLVVVVLVAVWKKKWKWFDDPVDIDIEIDGSNWPQAQRFEAAACVVPPDTQWIWIFMAGPVRHGPDIDIDGPDPDPPDDPFLPDDPVPDDDDDFDWWDWQFFLVLVVLVPDDDDDDPDDRQDPDTFTFRDPNQFAADAFDDDPFADAPVRQWFFEWEQFFDKFWAFKFKFAALVCLPDQLWIWIKTKTWDFFDDAFDRPFIFIWIKTQTQDLVLLVDFAAAEAEDELVRIDIQGDPDADPVRATLLGGDPDTFDDQQQWAAEPSRWIWGFRQDDAGWIWIAHSPVSDIDTAQDGDDCVVVDDPLAAEPSPPPWGWDYDLQKIKTWDWKWFFAPDDPPRSNRTYWTAIKIFGNDRPDNVVRVVRTDTQEICDLPDVHYQDVDHDDPPPGIAGWCDWFAKPFGIWIAGLDPPHDGARKDFGADSNRHTPDIAGDPDLQDQAGPVRDGHDRMDFDDDLNHRHSLLTGCDDPDNVQAFDDFVQKTKHFSLSSCSSSDPPSVPFPFDPDDVPDHTHGVPRHGYIYMYGYQPLVSLLVPCVVNPSNNVSGSMTFHFWAFQDWACDVPQQQWTWGQRDDRQSFIWIWGCPCCVPPVHIYIAAVLNRTTDGQNFRFQEWDWADDPQWIKIWTFHQAGIWIKTQDGNPHGDNHIDIGRQQVQEDEDEPSPDDADAFRGWLDWDRDGPRKIKIFGFDDPSRPTAQQSGFMKIFHPVQPDPPHDSHTYIYTYRLQQGQFGFQEKDWHWYAHPPPRFIKIKMKTWTAAGRVVRCVVDPDNVSPRPDRATWIWIWMAGDPPGITGGMITHHDDDPPPDRWTWAWDAASNNQWIWIATQQQKIWTAGPVVRYTRHIYQYAHNVRAGKGFAFARRSTHQWDADSSRWIWGKIAGPDPFTQKIWIWTWHQDPSRYTDIHTQYIHGYPGSVCCQQRHHKYKDWRAPPVVNLRFIKIKIHTHPVDTTSIIGIDPRSPPRDDD

Solvent-accessible surface area (backbone atoms only — not comparable to full-atom values): 51843 Å² total; per-residue (Å²): 78,69,42,80,58,46,68,61,49,56,72,78,35,97,36,38,37,30,37,38,35,37,36,30,96,92,52,72,46,76,43,81,43,71,66,68,46,82,39,62,72,50,33,48,42,76,44,54,89,77,51,95,59,65,75,29,36,36,38,38,32,21,40,75,87,64,50,76,78,45,75,49,77,44,66,67,79,70,82,75,76,82,65,93,45,56,81,59,77,62,93,87,59,81,84,69,78,86,50,61,38,56,69,47,69,7,55,63,38,48,54,62,70,71,47,76,90,68,71,93,82,64,84,75,69,68,82,76,86,24,57,42,68,50,80,89,57,43,41,79,43,64,39,67,81,42,86,43,73,45,47,51,71,83,26,52,26,47,19,31,14,73,59,38,76,65,38,55,58,34,43,35,61,35,38,22,64,93,38,35,88,40,89,65,38,36,15,43,35,34,24,32,37,35,74,36,66,58,76,81,39,77,71,37,28,50,54,36,36,39,38,43,64,60,58,73,68,65,27,69,56,73,49,72,46,76,48,75,47,57,66,86,65,43,50,75,52,73,74,87,54,55,35,98,87,70,44,51,59,79,42,47,58,93,63,60,59,22,58,96,49,20,46,36,49,42,96,77,30,34,36,36,29,44,38,76,64,102,53,73,42,57,35,35,38,35,33,81,78,71,42,75,47,64,60,48,71,83,66,62,68,68,80,74,48,62,89,66,52,40,67,67,78,75,87,54,46,32,38,44,46,55,47,67,27,42,34,40,36,35,35,48,34,34,53,54,96,59,67,86,85,45,59,74,34,35,28,43,28,27,35,32,36,36,54,66,64,54,90,43,45,69,64,34,63,75,50,55,43,76,59,30,27,48,41,47,86,36,88,48,45,73,31,86,57,77,82,56,95,87,51,65,59,41,38,54,35,56,77,37,44,32,77,47,35,40,37,36,40,44,60,43,96,88,34,75,60,64,24,34,40,39,36,35,45,85,77,50,45,72,72,47,78,41,47,28,90,51,76,80,47,44,47,28,77,88,68,48,79,40,75,84,58,49,68,34,61,53,53,74,33,50,43,77,47,73,36,36,58,41,98,68,96,27,55,60,30,54,62,70,48,59,37,34,37,35,36,41,14,33,35,46,43,39,74,48,33,88,82,31,78,87,62,64,66,46,82,44,60,97,89,47,56,60,42,40,90,88,48,39,51,44,32,36,34,42,32,39,53,61,64,60,39,41,55,76,40,38,91,85,45,50,74,59,20,58,46,37,70,29,43,72,25,69,16,28,31,45,31,45,40,64,40,90,94,40,66,49,34,28,41,26,18,41,51,79,53,55,24,34,33,27,40,38,36,47,80,41,38,88,80,71,52,33,29,42,39,45,49,34,25,77,81,45,38,36,43,69,70,28,61,51,22,26,63,46,80,45,77,56,90,60,32,34,30,43,35,37,25,5,57,73,27,38,30,36,31,49,47,28,48,77,88,37,74,46,84,71,51,55,69,46,77,47,54,90,29,53,41,78,41,46,76,62,76,54,80,65,45,68,54,31,32,25,35,28,59,44,68,34,74,90,74,23,38,36,36,22,14,21,32,46,80,94,71,80,27,49,30,40,8,8,32,41,40,37,36,52,64,75,61,68,46,92,90,52,68,84,61,32,72,24,43,30,48,20,74,75,37,38,32,27,37,33,38,27,70,46,71,46,39,36,34,36,65,74,85,69,48,62,35,36,43,34,41,32,18,14,29,55,60,39,63,71,31,51,76,65,43,91,54,68,86,76,45,71,94,65,80,64,31,31,42,35,36,33,37,38,36,82,91,75,38,74,45,56,48,38,26,38,37,57,77,82,65,97,77,77,67,80,51,33,41,26,52,42,63,40,58,69,68,52,31,42,36,39,38,36,62,80,28,36,39,35,26,29,32,66,88,78,51,33,61,52,32,40,36,41,45,23,31,70,91,62,47,61,34,37,57,38,42,29,50,32,47,48,34,44,47,47,68,47,99,89,36,52,31,37,35,39,33,31,58,70,54,100,52,38,52,43,37,36,35,31,34,54,44,67,46,98,84,38,46,76,45,78,43,50,57,34,27,39,34,49,99,44,41,70,58,59,60,48,58,45,40,15,16,48,39,66,34,58,36,72,91,75,64,56,71,18,24,24,38,37,32,31,28,14,76,89,52,94,48,32,30,34,31,48,42,75,56,63,41,62,57,63,84,129